Protein 7UIA (pdb70)

Secondary structure (DSSP, 8-state):
--TTEEEEEEEETTEEEE-SSS--EEEEEE--EE-TT-TT-EEEESSSSEEEEEE--TTTS-EESS--EEEEEEEE---BTSSTT-S---EEEEEEE-TT--EEEEEEETTEEEEEEE-SSS-EEEEEEE--S-SBS-SSTTSEEEEEEEE-TTSEEEEEETTEEEEEEE-TT---EE--SEEEEEEES-SS--EEEEEEEEEESS---HHHHHHHHHHSS-TTB-B-TTSSBPBSS--EEEEESS-TTEEEEE-TTSBEEEEEEPPEETTEEPSS-S-EEEEEESS-SS----B-BTT-EEEEEEEEETTEEEEEEE---SSSSSEEEEE-TT---TTEEEEEEEETTEEEEEEEETTS-EEEEEEEETTEEEEESGGGG-SSSSTTGGGG-EEEE---TTB---/-EEEEE---EE-TT--EEEEEEEES--TTSEEEEEEEE-TTSPPEEEEEE-SSSS-EEE-TTTBTTEEEEE-SSS-EEEEEE-S--TT--EEEEEEEEETTS-----SS--GGGSSEE---EEEEE--/-PEEEES-EE-S-EEEEEEESEEEES-EEESPEEEEEEEES-EEES-EEEEEEEES-EEES-EEES-EEEEE---GGGEES-EEES-EEES-TT-/--SSEEEEEEEETTEEEE-SSS--EEEEEE--EE-TT-TT-EEEESSS-EEEEEE--TTT--EESS--EEEEEEEE---BTSSTT-----EEEEEEE-TTS-EEEEEEETTEEEEEEE-TTS-EEEEEEE--S-SBS-SSTTSEEEEEEEE-TTSEEEEEETTEEEEEEE-TT---EE--SEEEEEEES-SS--EEEEEEEEEESS---HHHHHHHHHHSS-TTB-B-TTSSB-BTT--EEEEETTBTTB--EE-TTSBEE---BPPEETTEEPSS-S-EEEEEESS--TTS-SB-BTT-EEEEEEEEETTEEEEEEE---SSSSSEEEEE-TT---TTEEEEEEEETTEEEEEEEETTS-EEEEEEEETTEEEEESGGGG-SSSSTTGGGG-EEEE---TTB---/--EEEEE---B--TT---EEEEEEESS-TTSEEEEEEEE-SSSPPEEEEEEETTTTEEEE-TTTTTT-EEEEETTTTEEEEE--S--GGG-EEEEEEEEETTS-----SS--GGG-SEE---EEEB---/-B--BS-EE-S-EEEEEEESBEEES-EEES-EEEEEEEES-EEES-EEEEEEEES-EEES-EEES-EEEEE---GGGEES-EEES-EEES-S--

Solvent-accessible surface area: 52947 Å² total; per-residue (Å²): 75,100,8,26,6,19,34,29,30,132,25,144,65,54,23,65,31,56,0,15,0,59,12,43,75,27,57,0,79,82,34,18,0,0,0,0,30,57,5,110,94,109,136,38,61,26,3,0,1,17,12,36,85,52,99,73,60,63,69,28,115,88,4,52,82,39,2,70,6,35,28,8,127,40,19,51,15,0,52,0,97,2,40,58,5,107,66,126,4,30,1,40,0,44,0,0,0,5,7,63,45,1,0,38,36,59,23,62,107,9,50,129,36,4,8,26,58,66,16,89,20,17,91,1,39,8,52,135,203,85,88,136,127,59,131,43,69,30,109,119,69,10,82,115,64,132,39,76,20,25,36,18,46,23,0,48,2,18,42,1,101,0,72,42,0,30,1,87,53,1,20,0,85,50,0,2,0,10,66,0,56,15,66,97,1,45,0,87,82,2,40,0,40,72,0,19,0,9,9,1,23,2,20,26,35,6,20,44,128,28,48,50,82,120,3,51,6,78,99,13,42,111,67,119,112,106,8,62,17,78,41,23,30,118,42,68,66,50,18,68,25,52,1,23,0,61,4,45,59,23,63,1,63,78,34,16,1,0,0,0,22,57,34,129,80,56,139,33,48,20,0,0,0,5,12,21,80,61,138,64,62,81,55,36,124,72,2,57,83,70,2,73,5,46,36,57,79,76,80,48,6,0,66,0,87,0,45,44,2,81,77,142,9,32,2,40,0,46,0,0,0,6,8,69,42,0,0,35,24,56,16,55,99,6,54,130,36,5,11,21,46,64,18,88,22,25,95,1,53,7,61,148,102,80,151,116,54,135,42,55,25,113,118,70,12,92,109,55,128,42,77,22,28,37,17,42,25,0,43,2,15,39,1,91,1,72,41,0,26,1,88,82,2,44,0,69,55,1,3,1,6,64,0,48,16,63,94,0,42,0,93,75,2,34,0,53,69,0,16,0,14,5,0,22,2,78,146,137,7,22,54,132,29,161,68,63,121,23,71,69,80,110,54,69,139,113,41,118,17,33,21,13,0,16,4,50,52,43,145,73,46,5,62,19,80,6,52,38,104,7,88,18,82,58,58,48,74,15,91,67,30,101,39,14,92,35,2,2,5,0,45,43,88,100,106,2,24,0,36,0,45,14,51,126,180,21,28,24,76,53,96,143,118,44,7,0,0,0,0,11,0,17,7,2,4,17,58,40,159,84,2,102,53,139,57,66,6,22,0,0,46,0,27,79,157,81,80,0,0,4,36,1,0,1,22,40,6,39,2,8,3,6,0,25,4,69,88,35,76,68,50,86,0,37,30,92,29,22,93,6,117,12,38,14,86,54,1,2,28,14,0,0,1,0,0,0,0,33,7,128,15,45,1,45,0,13,4,27,1,95,71,63,27,82,89,52,0,112,125,12,31,40,0,43,2,16,63,59,0,46,0,68,8,54,118,20,82,24,87,10,58,0,3,0,4,16,1,3,13,10,67,68,56,4,53,94,59,20,0,78,25,34,71,64,40,29,10,67,68,69,9,1,12,7,11,0,12,14,22,0,26,11,97,78,60,2,18,10,6,2,43,34,34,50,76,12,35,4,45,22,45,95,66,18,1,3,7,3,74,30,128,7,67,79,69,153,117,11,8,62,2,33,22,30,11,69,0,41,0,61,32,44,119,116,47,131,113,72,65,70,17,0,71,67,106,27,81,0,44,6,4,12,15,21,24,172,60,2,56,0,6,16,24,1,29,50,92,60,116,12,89,6,5,22,0,42,4,4,34,84,34,74,64,85,103,14,6,4,21,0,45,11,86,63,75,40,0,8,2,11,2,35,40,98,33,12,6,0,4,0,13,11,0,0,2,0,12,0,2,2,0,4,16,34,0,12,96,56,51,194,159,74,87,6,5,59,0,0,11,0,14,0,0,0,108,50,118,4,15,74,32,233,112,180,106,5,12,16,0,18,4,48,48,113,128,81,94,2,49,20,70,27,68,86,109,6,86,6,66,55,56,48,77,16,92,58,30,98,40,14,88,33,3,2,6,0,43,45,83,100,109,0,28,0,27,0,43,16,50,134,172,21,24,27,81,62,95,138,94,44,8,0,0,0,0,11,0,19,4,3,3,15,58,37,129,86,2,104,56,142,55,68,4,19,0,0,51,0,21,68,155,77,74,0,0,5,37,1,0,0,20,38,5,40,2,10,3,5,0,29,3,55,94,36,76,73,42,78,2,37,28,90,31,27,90,4,114,14,41,15,91,57,0,3,23,14,0,0,0,0,0,1,0,33,6,122,14,48,1,51,1,14,4,27,6,96,64,69,39,96,87,51,0,117,96,10,30,42,0,50,2,17,80,60,0,43,0,59,9,52,120,23,75,17,91,5,60,0,5,0,6,18,1,2,15,4,54,66,55,2,77,59,102,26,0,80,69,36,68,58,92,30,12,69,72,68,6,0,17,6,7,0,9,16,24,0,32,11,106,72,40,4,17,11,5,1,42,33,31,44,74,13,33,4,37,17,44,97,62,22,0,2,7,2,74,33,127,6,65,83,54,121,111,13,6,58,2,35,24,34,10,64,0,38,0,62,36,45,130,116,102,96,63,110,32,72,22,0,70,72,94,28,90,0,40,7,2,12,14,19,19,161,54,2,54,2,6,16,22,1,27,72,91,60,132,10,71,9,33,24,0,43,6,5,38,95,35,74,62,87,102,10,14,4,12,0,42,10,86,55,82,41,0,8,2,22,2,50,47,85,123,50,94,71,17,0,10,10,0,0,4,1,10,0,3,3,0,4,65,33,0,76,112,58,52,213,135,73,86,5,4,61,0,0,10,0,19,0,0,3,99,56,114,5,14,70,21,230

Organism: Clostridium botulinum (NCBI:txid1491)

GO terms:
  GO:0008270 zinc ion binding (F, IDA)
  GO:0004222 metalloendopeptidase activity (F, EXP)
  GO:0008320 transmembrane protein transporter activity (F, EXP)
  GO:0008320 transmembrane protein transporter activity (F, TAS)

CATH classification: 2.60.40.10

Nearest PDB structures (foldseek):
  7uib-assembly1_F  TM=1.001E+00  e=9.174E-18  Homo sapiens
  5moy-assembly1_B  TM=9.994E-01  e=6.196E-14  Homo sapiens
  8jle-assembly1_A  TM=9.298E-01  e=8.736E-14  Homo sapiens
  8jli-assembly1_B  TM=9.718E-01  e=5.780E-13  Homo sapiens
  4jra-assembly1_D  TM=9.818E-01  e=6.481E-13  Homo sapiens

Radius of gyration: 38.18 Å; Cα contacts (8 Å, |Δi|>4): 3387; chains: 6; bounding box: 99×97×100 Å

B-factor: mean 57.27, std 16.65, range [29.07, 134.58]

Sequence (1258 aa):
LQLVETGGGLVKPGGSLRLSCVVSGFTFDDYRMAWVRQAPGKELEWVSSIDSWSINTYYEDSVKGRFTISTDNAKNTLYLQMSSLKPEDTAVYYCAAEDRLGVPTINAHPSKYDYNYWGQGTQVTVSSERDKYANFTINFTMENQIHTGMEYDNGRFIGVKFKSVTFKDSVFKECYFEDVTSSNTFFRNCTFINTVFYNTDLFEYKFVNSRLINSTFLHNKEGQLQLVETGGGLVKPGGSLRLSCVVSGFTFDDYRMAWVRQAPGKELEWVSSIDSWSINTYYEDSVKGRFTISTDNAKNTLYLQMSSLKPEDTAVYYCAAEDRLGVPTINAHPSKYDYNYWGQGTQVTVSSRDKYANFTINFTMENQIHTGMEYDNGRFIGVKFKSVTFKDSVFKECYFEDVTSSNTFFRNCTFINTVFYNTDLFEYKFVNSRLINSTFLHNKEGIKSSSVLNMRYKNDKYVDTSGYDSNININGDVYKYPTNKNQFGIYNDKLSEVNISQNDYIIYDNKYKNFSISFWVRIPNYDNKIVNVNNEYTIINCMRDNNSGWKVSLNHNEIIWTLQDNAGINQKLAFNYGNANGISDYINKWIFVTITNDRLGDSKLYINGNLIDQKSILNLGNIHVSDNILFKIVNCSYTRYIGIRYFNIFDKELDETEIQTLYSNEPNTNILKDFWGNYLLYDKEYYLLNVLKPNNFIDRRKDSTLSINNIRSTILLANRLYSGIKVKIQRVNNSSTNDNLVRKNDQVYINFVASKTHLFPLYADTATTNKEKTIKISSSGNRFNQVVVMNSVGNNCTMNFKNNNGNNIGLLGFKADTVVASTWYYTHMRDHTNSNGCFWNFISEEHGWQEKIKSSSVLNMRYKNDKYVDTSGYDSNININGDVYKYPTNKNQFGIYNDKLSEVNISQNDYIIYDNKYKNFSISFWVRIPNYDNKIVNVNNEYTIINCMRDNNSGWKVSLNHNEIIWTLQDNAGINQKLAFNYGNANGISDYINKWIFVTITNDRLGDSKLYINGNLIDQKSILNLGNIHVSDNILFKIVNCSYTRYIGIRYFNIFDKELDETEIQTLYSNEPNTNILKDFWGNYLLYDKEYYLLNVLKPNNFIDRRKDSTLSINNIRSTILLANRLYSGIKVKIQRVNNSSTNDNLVRKNDQVYINFVASKTHLFPLYADTATTNKEKTIKISSSGNRFNQVVVMNSVGNNCTMNFKNNNGNNIGLLGFKADTVVASTWYYTHMRDHTNSNGCFWNFISEEHGWQEK

Foldseek 3Di:
DAKAKDFADEAAQFAKTKIKIFADDDFLQFWKKWKWWAFPPDAIFTAKIARPNDRDIDGDPPQPPQWDWDDDPRRGMIMIIGGSDDQSSFTWMKMFIAGPPDDPDDDRRDDPVRGDYIHPTGTHGHDD/DAAEDEDEEDQEEDEQEEAERHEYAQYHDENYEYYLYEYYNYEYHLYEYYNYHYDNAAYAQYEYANYEHEAEQCDPVRYHNYYYHNYDYYPYPPD/DFAWAKDFADEDAQQAKTKIKIQTPDDALQFWKKFKWWAFPVDFIFTAKIARDVDTDIDGDPVQPPAWDWDADSPSRMTMIIGGNHHQRVFGWIKMFIAGPPDDPDDDRRDDPVRGPDIHPTDTHHYDD/DAEDEPEEDQEEDEQEEAEDYEYAQYEAANYEAYLYEYYCYEAHLYEYYNYHYDNAAYAQYEYANYEHEAEQCDPVRYHNYYYHNYDYYPYVPD/DPALFQFWFADDDPFTWTPSPLGWDKDWWDDWAADPQGRLKIKAWAVTITKMKTQHRPVPFAWFLAFKKKKKKKKFAFCQAVPLQPDFDKWFFKAFADPQRFAKTWIAHSQKIKIWHAANVGDIDMDMDRQDDAQLHGLHHRAIWMWMWIDGSCFWIFIDILLHTDDIDGNVVHGTGGTHSMIMRHTGPRPGIGMMMMGTITMGRHGDDSVRSNCCSQPVPPQFFAAFSRGGGDFAFAKFFKAQPLQSQWGWAADPQQFIWGPHGFDDDVSYGDRPDHWIKGKAQPPDDPVDHGTDGAFGKTWIWTPPDPPDTFTWAFQPPDPDLKTTIGTHPPNDRVQWIWTWHDDRNWIWTFIAHVVGHTSAIFFDDDTTITGHPVLVVPCDDDSCNSRSTMHTHHDDSSYDDD/DLVFFQFWWADDDPGTWTPNPLGWDKDWWDDWAADPQGRLKIKAWAVDTTKMKTQHRPVPFAWFLQWKKKKKKKKFAFCQAVVLQPDADWWWFKAFADPLRFAKTWTDHSQKIKIKHAAPVGDIDMDMDRQDDAQLHGLHHRAIWIWMWIDRSCFWIFIDILLHTDDIDTNVVHGTTRTHSMIMRHTGPRPDIDMMMMGGITMGRHGDDSVRSNCCSCPVPPQFFAAFSRRHFDFAPAKWFKAQPLCSQWGWAADPQQFIFGPHGFDDDVSYGDRPDHWIKGKAQPDDDPPVGRTHGAFGWTWIWTPPDSPDTFTWAFQPVDPDLKTTTGTHNPNDRPQWIWTWHDDRNWIWTWIAHVVGHTSAIFFDDDTTTTGHPVLVVQCDDDSRNSRSTMHTHHDDSSYHDD

Structure (mmCIF, N/CA/C/O backbone):
data_7UIA
#
_entry.id   7UIA
#
_cell.length_a   140.742
_cell.length_b   172.335
_cell.length_c   137.162
_cell.angle_alpha   90.00
_cell.angle_beta   90.00
_cell.angle_gamma   90.00
#
_symmetry.space_group_name_H-M   'C 2 2 21'
#
loop_
_entity.id
_entity.type
_entity.pdbx_description
1 polymer VHH-G6
2 polymer SV2Ac
3 polymer 'Neurotoxin type E'
4 branched 2-acetamido-2-deoxy-beta-D-glucopyranose-(1-4)-2-acetamido-2-deoxy-beta-D-glucopyranose
5 non-polymer 2-acetamido-2-deoxy-beta-D-glucopyranose
6 non-polymer 'SULFATE ION'
7 non-polymer DI(HYDROXYETHYL)ETHER
8 water water
#
loop_
_atom_site.group_PDB
_atom_site.id
_atom_site.type_symbol
_atom_site.label_atom_id
_atom_site.label_alt_id
_atom_site.label_comp_id
_atom_site.label_asym_id
_atom_site.label_entity_id
_atom_site.label_seq_id
_atom_site.pdbx_PDB_ins_code
_atom_site.Cartn_x
_atom_site.Cartn_y
_atom_site.Cartn_z
_atom_site.occupancy
_atom_site.B_iso_or_equiv
_atom_site.auth_seq_id
_atom_site.auth_comp_id
_atom_site.auth_asym_id
_atom_site.auth_atom_id
_atom_site.pdbx_PDB_model_num
ATOM 1 N N . LEU A 1 2 ? -51.116 32.715 22.245 1.00 99.65 2 LEU B N 1
ATOM 2 C CA . LEU A 1 2 ? -50.427 33.974 21.826 1.00 97.51 2 LEU B CA 1
ATOM 3 C C . LEU A 1 2 ? -49.782 33.770 20.449 1.00 93.03 2 LEU B C 1
ATOM 4 O O . LEU A 1 2 ? -48.531 33.796 20.369 1.00 89.18 2 LEU B O 1
ATOM 6 N N . GLN A 1 3 ? -50.606 33.561 19.417 1.00 88.05 3 GLN B N 1
ATOM 7 C CA . GLN A 1 3 ? -50.141 33.356 18.022 1.00 83.00 3 GLN B CA 1
ATOM 8 C C . GLN A 1 3 ? -51.086 34.058 17.049 1.00 76.17 3 GLN B C 1
ATOM 9 O O . GLN A 1 3 ? -52.290 34.180 17.347 1.00 64.69 3 GLN B O 1
ATOM 15 N N . LEU A 1 4 ? -50.516 34.521 15.939 1.00 75.45 4 LEU B N 1
ATOM 16 C CA . LEU A 1 4 ? -51.244 35.103 14.790 1.00 74.62 4 LEU B CA 1
ATOM 17 C C . LEU A 1 4 ? -50.769 34.389 13.530 1.00 73.30 4 LEU B C 1
ATOM 18 O O . LEU A 1 4 ? -49.544 34.203 13.384 1.00 71.49 4 LEU B O 1
ATOM 23 N N . VAL A 1 5 ? -51.703 34.032 12.653 1.00 74.25 5 VAL B N 1
ATOM 24 C CA . VAL A 1 5 ? -51.396 33.385 11.347 1.00 71.39 5 VAL B CA 1
ATOM 25 C C . VAL A 1 5 ? -52.139 34.148 10.252 1.00 70.38 5 VAL B C 1
ATOM 26 O O . VAL A 1 5 ? -53.378 34.252 10.336 1.00 68.29 5 VAL B O 1
ATOM 30 N N . GLU A 1 6 ? -51.396 34.643 9.262 1.00 72.12 6 GLU B N 1
ATOM 31 C CA . GLU A 1 6 ? -51.958 35.392 8.115 1.00 75.38 6 GLU B CA 1
ATOM 32 C C . GLU A 1 6 ? -52.123 34.445 6.930 1.00 74.01 6 GLU B C 1
ATOM 33 O O . GLU A 1 6 ? -51.336 33.485 6.806 1.00 75.84 6 GLU B O 1
ATOM 39 N N . THR A 1 7 ? -53.107 34.748 6.089 1.00 74.37 7 THR B N 1
ATOM 40 C CA . THR A 1 7 ? -53.322 34.108 4.771 1.00 75.54 7 THR B CA 1
ATOM 41 C C . THR A 1 7 ? -54.064 35.102 3.869 1.00 77.58 7 THR B C 1
ATOM 42 O O . THR A 1 7 ? -54.484 36.176 4.369 1.00 73.96 7 THR B O 1
ATOM 46 N N . GLY A 1 8 ? -54.202 34.757 2.589 1.00 77.15 8 GLY B N 1
ATOM 47 C CA . GLY A 1 8 ? -54.969 35.541 1.606 1.00 79.02 8 GLY B CA 1
ATOM 48 C C . GLY A 1 8 ? -54.079 36.252 0.604 1.00 78.04 8 GLY B C 1
ATOM 49 O O . GLY A 1 8 ? -54.633 36.794 -0.373 1.00 74.54 8 GLY B O 1
ATOM 50 N N . GLY A 1 9 ? -52.759 36.258 0.824 1.00 79.48 9 GLY B N 1
ATOM 51 C CA . GLY A 1 9 ? -51.787 36.904 -0.078 1.00 79.78 9 GLY B CA 1
ATOM 52 C C . GLY A 1 9 ? -51.615 36.107 -1.355 1.00 79.62 9 GLY B C 1
ATOM 53 O O . GLY A 1 9 ? -51.652 34.863 -1.292 1.00 75.94 9 GLY B O 1
ATOM 54 N N . GLY A 1 10 ? -51.439 36.800 -2.478 1.00 85.05 10 GLY B N 1
ATOM 55 C CA . GLY A 1 10 ? -51.277 36.166 -3.795 1.00 87.77 10 GLY B CA 1
ATOM 56 C C . GLY A 1 10 ? -50.654 37.115 -4.795 1.00 92.40 10 GLY B C 1
ATOM 57 O O . GLY A 1 10 ? -50.170 38.195 -4.385 1.00 93.18 10 GLY B O 1
ATOM 58 N N . LEU A 1 11 ? -50.667 36.709 -6.063 1.00 92.52 11 LEU B N 1
ATOM 59 C CA . LEU A 1 11 ? -50.120 37.490 -7.195 1.00 93.08 11 LEU B CA 1
ATOM 60 C C . LEU A 1 11 ? -51.292 38.091 -7.967 1.00 90.74 11 LEU B C 1
ATOM 61 O O . LEU A 1 11 ? -52.168 37.325 -8.396 1.00 88.48 11 LEU B O 1
ATOM 66 N N . VAL A 1 12 ? -51.295 39.415 -8.116 1.00 96.34 12 VAL B N 1
ATOM 67 C CA . VAL A 1 12 ? -52.414 40.183 -8.731 1.00 97.42 12 VAL B CA 1
ATOM 68 C C . VAL A 1 12 ? -51.832 41.128 -9.782 1.00 98.44 12 VAL B C 1
ATOM 69 O O . VAL A 1 12 ? -50.595 41.313 -9.817 1.00 92.77 12 VAL B O 1
ATOM 73 N N . LYS A 1 13 ? -52.712 41.670 -10.620 1.00 101.19 13 LYS B N 1
ATOM 74 C CA . LYS A 1 13 ? -52.390 42.724 -11.609 1.00 100.05 13 LYS B CA 1
ATOM 75 C C . LYS A 1 13 ? -52.744 44.081 -11.016 1.00 98.03 13 LYS B C 1
ATOM 76 O O . LYS A 1 13 ? -53.529 44.161 -10.073 1.00 98.83 13 LYS B O 1
ATOM 82 N N . PRO A 1 14 ? -52.153 45.182 -11.532 1.00 95.14 14 PRO B N 1
ATOM 83 C CA . PRO A 1 14 ? -52.535 46.526 -11.105 1.00 93.29 14 PRO B CA 1
ATOM 84 C C . PRO A 1 14 ? -54.045 46.749 -11.256 1.00 93.71 14 PRO B C 1
ATOM 85 O O . PRO A 1 14 ? -54.551 46.595 -12.355 1.00 92.53 14 PRO B O 1
ATOM 89 N N . GLY A 1 15 ? -54.717 47.069 -10.146 1.00 93.37 15 GLY B N 1
ATOM 90 C CA . GLY A 1 15 ? -56.163 47.352 -10.098 1.00 91.99 15 GLY B CA 1
ATOM 91 C C . GLY A 1 15 ? -56.964 46.196 -9.526 1.00 92.85 15 GLY B C 1
ATOM 92 O O . GLY A 1 15 ? -58.173 46.390 -9.309 1.00 91.83 15 GLY B O 1
ATOM 93 N N . GLY A 1 16 ? -56.331 45.043 -9.279 1.00 93.70 16 GLY B N 1
ATOM 94 C CA . GLY A 1 16 ? -56.993 43.853 -8.709 1.00 92.53 16 GLY B CA 1
ATOM 95 C C . GLY A 1 16 ? -57.337 44.046 -7.243 1.00 89.60 16 GLY B C 1
ATOM 96 O O . GLY A 1 16 ? -57.183 45.178 -6.732 1.00 87.79 16 GLY B O 1
ATOM 97 N N . SER A 1 17 ? -57.790 42.976 -6.587 1.00 87.26 17 SER B N 1
ATOM 98 C CA . SER A 1 17 ? -58.292 42.999 -5.191 1.00 88.31 17 SER B CA 1
ATOM 99 C C . SER A 1 17 ? -57.731 41.800 -4.419 1.00 85.51 17 SER B C 1
ATOM 100 O O . SER A 1 17 ? -57.415 40.774 -5.056 1.00 81.51 17 SER B O 1
ATOM 103 N N . LEU A 1 18 ? -57.606 41.945 -3.098 1.00 83.44 18 LEU B N 1
ATOM 104 C CA . LEU A 1 18 ? -57.057 40.907 -2.187 1.00 82.85 18 LEU B CA 1
ATOM 105 C C . LEU A 1 18 ? -57.712 41.061 -0.809 1.00 79.99 18 LEU B C 1
ATOM 106 O O . LEU A 1 18 ? -57.959 42.212 -0.399 1.00 77.01 18 LEU B O 1
ATOM 111 N N . ARG A 1 19 ? -58.004 39.943 -0.136 1.00 78.21 19 ARG B N 1
ATOM 112 C CA . ARG A 1 19 ? -58.599 39.917 1.228 1.00 77.80 19 ARG B CA 1
ATOM 113 C C . ARG A 1 19 ? -57.688 39.108 2.157 1.00 75.81 19 ARG B C 1
ATOM 114 O O . ARG A 1 19 ? -57.753 37.860 2.120 1.00 69.47 19 ARG B O 1
ATOM 116 N N . LEU A 1 20 ? -56.864 39.801 2.946 1.00 74.10 20 LEU B N 1
ATOM 117 C CA . LEU A 1 20 ? -55.943 39.168 3.922 1.00 73.86 20 LEU B CA 1
ATOM 118 C C . LEU A 1 20 ? -56.714 38.928 5.212 1.00 70.97 20 LEU B C 1
ATOM 119 O O . LEU A 1 20 ? -57.502 39.815 5.600 1.00 66.74 20 LEU B O 1
ATOM 124 N N . SER A 1 21 ? -56.473 37.782 5.844 1.00 69.07 21 SER B N 1
ATOM 125 C CA . SER A 1 21 ? -57.099 37.397 7.129 1.00 71.82 21 SER B CA 1
ATOM 126 C C . SER A 1 21 ? -55.991 37.036 8.120 1.00 71.48 21 SER B C 1
ATOM 127 O O . SER A 1 21 ? -54.998 36.432 7.687 1.00 72.19 21 SER B O 1
ATOM 130 N N . CYS A 1 22 ? -56.135 37.438 9.382 1.00 72.37 22 CYS B N 1
ATOM 131 C CA . CYS A 1 22 ? -55.221 37.045 10.484 1.00 71.91 22 CYS B CA 1
ATOM 132 C C . CYS A 1 22 ? -56.052 36.415 11.598 1.00 68.54 22 CYS B C 1
ATOM 133 O O . CYS A 1 22 ? -56.832 37.146 12.238 1.00 60.77 22 CYS B O 1
ATOM 136 N N . VAL A 1 23 ? -55.894 35.101 11.787 1.00 70.78 23 VAL B N 1
ATOM 137 C CA . VAL A 1 23 ? -56.558 34.318 12.868 1.00 70.38 23 VAL B CA 1
ATOM 138 C C . VAL A 1 23 ? -55.650 34.361 14.094 1.00 68.85 23 VAL B C 1
ATOM 139 O O . VAL A 1 23 ? -54.432 34.152 13.940 1.00 64.96 23 VAL B O 1
ATOM 143 N N . VAL A 1 24 ? -56.229 34.613 15.265 1.00 71.27 24 VAL B N 1
ATOM 144 C CA . VAL A 1 24 ? -55.462 34.725 16.536 1.00 74.13 24 VAL B CA 1
ATOM 145 C C . VAL A 1 24 ? -55.854 33.561 17.444 1.00 77.50 24 VAL B C 1
ATOM 146 O O . VAL A 1 24 ? -56.979 33.038 17.309 1.00 76.02 24 VAL B O 1
ATOM 150 N N . SER A 1 25 ? -54.936 33.184 18.331 1.00 84.48 25 SER B N 1
ATOM 151 C CA . SER A 1 25 ? -55.135 32.181 19.406 1.00 87.32 25 SER B CA 1
ATOM 152 C C . SER A 1 25 ? -54.459 32.705 20.679 1.00 89.10 25 SER B C 1
ATOM 153 O O . SER A 1 25 ? -53.310 33.193 20.577 1.00 91.59 25 SER B O 1
ATOM 156 N N . GLY A 1 26 ? -55.165 32.667 21.814 1.00 85.79 26 GLY B N 1
ATOM 157 C CA . GLY A 1 26 ? -54.620 33.046 23.132 1.00 84.30 26 GLY B CA 1
ATOM 158 C C . GLY A 1 26 ? -55.192 34.343 23.682 1.00 83.43 26 GLY B C 1
ATOM 159 O O . GLY A 1 26 ? -55.019 34.568 24.894 1.00 82.79 26 GLY B O 1
ATOM 160 N N . PHE A 1 27 ? -55.841 35.169 22.852 1.00 81.15 27 PHE B N 1
ATOM 161 C CA . PHE A 1 27 ? -56.414 36.481 23.261 1.00 79.12 27 PHE B CA 1
ATOM 162 C C . PHE A 1 27 ? -57.455 36.946 22.239 1.00 78.05 27 PHE B C 1
ATOM 163 O O . PHE A 1 27 ? -57.357 36.549 21.058 1.00 71.41 27 PHE B O 1
ATOM 171 N N . THR A 1 28 ? -58.404 37.781 22.679 1.00 81.73 28 THR B N 1
ATOM 172 C CA . THR A 1 28 ? -59.394 38.465 21.800 1.00 81.86 28 THR B CA 1
ATOM 173 C C . THR A 1 28 ? -58.955 39.917 21.578 1.00 78.07 28 THR B C 1
ATOM 174 O O . THR A 1 28 ? -57.971 40.353 22.208 1.00 78.32 28 THR B O 1
ATOM 178 N N . PHE A 1 29 ? -59.683 40.641 20.729 1.00 74.99 29 PHE B N 1
ATOM 179 C CA . PHE A 1 29 ? -59.327 42.005 20.261 1.00 76.72 29 PHE B CA 1
ATOM 180 C C . PHE A 1 29 ? -59.811 43.081 21.236 1.00 79.27 29 PHE B C 1
ATOM 181 O O . PHE A 1 29 ? -59.741 44.276 20.870 1.00 79.55 29 PHE B O 1
ATOM 189 N N . ASP A 1 30 ? -60.270 42.689 22.428 1.00 79.79 30 ASP B N 1
ATOM 190 C CA . ASP A 1 30 ? -60.750 43.634 23.470 1.00 78.93 30 ASP B CA 1
ATOM 191 C C . ASP A 1 30 ? -59.549 44.256 24.191 1.00 76.73 30 ASP B C 1
ATOM 192 O O . ASP A 1 30 ? -59.647 45.435 24.577 1.00 73.67 30 ASP B O 1
ATOM 197 N N . ASP A 1 31 ? -58.462 43.499 24.366 1.00 76.11 31 ASP B N 1
ATOM 198 C CA . ASP A 1 31 ? -57.291 43.933 25.175 1.00 74.33 31 ASP B CA 1
ATOM 199 C C . ASP A 1 31 ? -56.077 44.215 24.278 1.00 69.53 31 ASP B C 1
ATOM 200 O O . ASP A 1 31 ? -54.987 44.458 24.839 1.00 66.12 31 ASP B O 1
ATOM 205 N N . TYR A 1 32 ? -56.236 44.180 22.953 1.00 64.80 32 TYR B N 1
ATOM 206 C CA . TYR A 1 32 ? -55.128 44.408 21.991 1.00 63.85 32 TYR B CA 1
ATOM 207 C C . TYR A 1 32 ? -55.642 45.183 20.782 1.00 63.79 32 TYR B C 1
ATOM 208 O O . TYR A 1 32 ? -56.760 44.900 20.317 1.00 71.81 32 TYR B O 1
ATOM 217 N N . ARG A 1 33 ? -54.839 46.121 20.288 1.00 64.28 33 ARG B N 1
ATOM 218 C CA . ARG A 1 33 ? -55.113 46.840 19.019 1.00 65.64 33 ARG B CA 1
ATOM 219 C C . ARG A 1 33 ? -54.422 46.069 17.890 1.00 65.89 33 ARG B C 1
ATOM 220 O O . ARG A 1 33 ? -53.196 45.850 17.992 1.00 69.69 33 ARG B O 1
ATOM 228 N N . MET A 1 34 ? -55.167 45.669 16.860 1.00 62.91 34 MET B N 1
ATOM 229 C CA . MET A 1 34 ? -54.613 44.855 15.750 1.00 62.18 34 MET B CA 1
ATOM 230 C C . MET A 1 34 ? -54.129 45.786 14.641 1.00 62.92 34 MET B C 1
ATOM 231 O O . MET A 1 34 ? -54.763 46.840 14.437 1.00 61.34 34 MET B O 1
ATOM 236 N N . ALA A 1 35 ? -53.030 45.410 13.980 1.00 66.09 35 ALA B N 1
ATOM 237 C CA . ALA A 1 35 ? -52.328 46.240 12.976 1.00 67.04 35 ALA B CA 1
ATOM 238 C C . ALA A 1 35 ? -51.848 45.401 11.788 1.00 67.26 35 ALA B C 1
ATOM 239 O O . ALA A 1 35 ? -51.584 44.196 11.953 1.00 63.01 35 ALA B O 1
ATOM 241 N N . TRP A 1 36 ? -51.731 46.051 10.630 1.00 68.75 36 TRP B N 1
ATOM 242 C CA . TRP A 1 36 ? -51.101 45.501 9.403 1.00 72.55 36 TRP B CA 1
ATOM 243 C C . TRP A 1 36 ? -49.828 46.299 9.138 1.00 70.86 36 TRP B C 1
ATOM 244 O O . TRP A 1 36 ? -49.905 47.544 9.130 1.00 72.25 36 TRP B O 1
ATOM 255 N N . VAL A 1 37 ? -48.703 45.608 8.977 1.00 70.58 37 VAL B N 1
ATOM 256 C CA . VAL A 1 37 ? -47.391 46.243 8.673 1.00 71.42 37 VAL B CA 1
ATOM 257 C C . VAL A 1 37 ? -46.817 45.529 7.453 1.00 72.67 37 VAL B C 1
ATOM 258 O O . VAL A 1 37 ? -46.870 44.282 7.421 1.00 67.47 37 VAL B O 1
ATOM 262 N N . ARG A 1 38 ? -46.320 46.302 6.489 1.00 75.02 38 ARG B N 1
ATOM 263 C CA . ARG A 1 38 ? -45.802 45.777 5.202 1.00 79.58 38 ARG B CA 1
ATOM 264 C C . ARG A 1 38 ? -44.283 45.946 5.187 1.00 79.24 38 ARG B C 1
ATOM 265 O O . ARG A 1 38 ? -43.793 46.980 5.691 1.00 77.77 38 ARG B O 1
ATOM 273 N N . GLN A 1 39 ? -43.584 44.961 4.623 1.00 78.33 39 GLN B N 1
ATOM 274 C CA . GLN A 1 39 ? -42.127 45.013 4.341 1.00 78.54 39 GLN B CA 1
ATOM 275 C C . GLN A 1 39 ? -41.932 44.891 2.829 1.00 78.99 39 GLN B C 1
ATOM 276 O O . GLN A 1 39 ? -42.076 43.767 2.309 1.00 77.80 39 GLN B O 1
ATOM 282 N N . ALA A 1 40 ? -41.628 45.999 2.151 1.00 79.11 40 ALA B N 1
ATOM 283 C CA . ALA A 1 40 ? -41.298 46.006 0.709 1.00 80.54 40 ALA B CA 1
ATOM 284 C C . ALA A 1 40 ? -39.826 45.640 0.544 1.00 80.86 40 ALA B C 1
ATOM 285 O O . ALA A 1 40 ? -39.004 46.003 1.380 1.00 80.92 40 ALA B O 1
ATOM 287 N N . PRO A 1 41 ? -39.447 44.899 -0.522 1.00 85.78 41 PRO B N 1
ATOM 288 C CA . PRO A 1 41 ? -38.054 44.495 -0.721 1.00 86.13 41 PRO B CA 1
ATOM 289 C C . PRO A 1 41 ? -37.101 45.700 -0.748 1.00 85.18 41 PRO B C 1
ATOM 290 O O . PRO A 1 41 ? -37.342 46.625 -1.509 1.00 80.25 41 PRO B O 1
ATOM 294 N N . GLY A 1 42 ? -36.073 45.667 0.108 1.00 85.45 42 GLY B N 1
ATOM 295 C CA . GLY A 1 42 ? -35.050 46.722 0.233 1.00 85.32 42 GLY B CA 1
ATOM 296 C C . GLY A 1 42 ? -35.441 47.818 1.213 1.00 86.14 42 GLY B C 1
ATOM 297 O O . GLY A 1 42 ? -34.555 48.621 1.555 1.00 85.79 42 GLY B O 1
ATOM 298 N N . LYS A 1 43 ? -36.700 47.847 1.671 1.00 88.81 43 LYS B N 1
ATOM 299 C CA . LYS A 1 43 ? -37.241 48.917 2.558 1.00 89.96 43 LYS B CA 1
ATOM 300 C C . LYS A 1 43 ? -37.289 48.406 4.003 1.00 85.99 43 LYS B C 1
ATOM 301 O O . LYS A 1 43 ? -37.193 47.175 4.202 1.00 80.00 43 LYS B O 1
ATOM 307 N N . GLU A 1 44 ? -37.433 49.322 4.967 1.00 85.31 44 GLU B N 1
ATOM 308 C CA . GLU A 1 44 ? -37.683 48.991 6.396 1.00 83.79 44 GLU B CA 1
ATOM 309 C C . GLU A 1 44 ? -39.185 48.766 6.596 1.00 81.08 44 GLU B C 1
ATOM 310 O O . GLU A 1 44 ? -39.961 49.126 5.688 1.00 84.43 44 GLU B O 1
ATOM 316 N N . LEU A 1 45 ? -39.574 48.169 7.725 1.00 76.35 45 LEU B N 1
ATOM 317 C CA . LEU A 1 45 ? -40.994 47.867 8.041 1.00 72.13 45 LEU B CA 1
ATOM 318 C C . LEU A 1 45 ? -41.809 49.162 7.959 1.00 71.23 45 LEU B C 1
ATOM 319 O O . LEU A 1 45 ? -41.328 50.193 8.473 1.00 69.64 45 LEU B O 1
ATOM 324 N N . GLU A 1 46 ? -42.976 49.104 7.310 1.00 74.96 46 GLU B N 1
ATOM 325 C CA . GLU A 1 46 ? -43.905 50.251 7.133 1.00 79.85 46 GLU B CA 1
ATOM 326 C C . GLU A 1 46 ? -45.296 49.853 7.631 1.00 79.70 46 GLU B C 1
ATOM 327 O O . GLU A 1 46 ? -45.861 48.868 7.106 1.00 75.35 46 GLU B O 1
ATOM 333 N N . TRP A 1 47 ? -45.804 50.601 8.612 1.00 81.14 47 TRP B N 1
ATOM 334 C CA . TRP A 1 47 ? -47.141 50.421 9.235 1.00 82.51 47 TRP B CA 1
ATOM 335 C C . TRP A 1 47 ? -48.231 50.692 8.191 1.00 80.12 47 TRP B C 1
ATOM 336 O O . TRP A 1 47 ? -48.160 51.761 7.544 1.00 77.77 47 TRP B O 1
ATOM 347 N N . VAL A 1 48 ? -49.205 49.785 8.042 1.00 77.30 48 VAL B N 1
ATOM 348 C CA . VAL A 1 48 ? -50.271 49.904 7.000 1.00 79.49 48 VAL B CA 1
ATOM 349 C C . VAL A 1 48 ? -51.564 50.422 7.632 1.00 78.39 48 VAL B C 1
ATOM 350 O O . VAL A 1 48 ? -52.064 51.459 7.153 1.00 75.52 48 VAL B O 1
ATOM 354 N N . SER A 1 49 ? -52.113 49.715 8.622 1.00 78.89 49 SER B N 1
ATOM 355 C CA . SER A 1 49 ? -53.407 50.082 9.252 1.00 78.30 49 SER B CA 1
ATOM 356 C C . SER A 1 49 ? -53.497 49.528 10.675 1.00 74.78 49 SER B C 1
ATOM 357 O O . SER A 1 49 ? -52.640 48.698 11.055 1.00 70.72 49 SER B O 1
ATOM 360 N N . SER A 1 50 ? -54.499 50.004 11.419 1.00 72.58 50 SER B N 1
ATOM 361 C CA . SER A 1 50 ? -54.799 49.619 12.820 1.00 70.23 50 SER B CA 1
ATOM 362 C C . SER A 1 50 ? -56.290 49.820 13.107 1.00 72.92 50 SER B C 1
ATOM 363 O O . SER A 1 50 ? -56.923 50.688 12.469 1.00 67.34 50 SER B O 1
ATOM 366 N N . ILE A 1 51 ? -56.826 49.037 14.041 1.00 76.43 51 ILE B N 1
ATOM 367 C CA . ILE A 1 51 ? -58.270 49.068 14.406 1.00 78.97 51 ILE B CA 1
ATOM 368 C C . ILE A 1 51 ? -58.378 48.960 15.929 1.00 79.72 51 ILE B C 1
ATOM 369 O O . ILE A 1 51 ? -57.666 48.126 16.533 1.00 76.23 51 ILE B O 1
ATOM 374 N N . ASP A 1 52 ? -59.205 49.817 16.523 1.00 81.56 52 ASP B N 1
ATOM 375 C CA . ASP A 1 52 ? -59.598 49.724 17.949 1.00 83.68 52 ASP B CA 1
ATOM 376 C C . ASP A 1 52 ? -60.949 49.008 17.995 1.00 84.10 52 ASP B C 1
ATOM 377 O O . ASP A 1 52 ? -61.950 49.621 17.570 1.00 79.86 52 ASP B O 1
ATOM 382 N N . SER A 1 53 ? -60.962 47.753 18.459 1.00 85.73 53 SER B N 1
ATOM 383 C CA . SER A 1 53 ? -62.151 46.860 18.432 1.00 87.70 53 SER B CA 1
ATOM 384 C C . SER A 1 53 ? -63.179 47.300 19.484 1.00 85.59 53 SER B C 1
ATOM 385 O O . SER A 1 53 ? -64.384 47.173 19.201 1.00 79.25 53 SER B O 1
ATOM 388 N N . TRP A 1 54 ? -62.722 47.792 20.642 1.00 87.45 54 TRP B N 1
ATOM 389 C CA . TRP A 1 54 ? -63.580 48.375 21.716 1.00 84.97 54 TRP B CA 1
ATOM 390 C C . TRP A 1 54 ? -64.310 49.606 21.174 1.00 86.31 54 TRP B C 1
ATOM 391 O O . TRP A 1 54 ? -65.506 49.764 21.497 1.00 86.60 54 TRP B O 1
ATOM 402 N N . SER A 1 55 ? -63.601 50.451 20.415 1.00 84.26 55 SER B N 1
ATOM 403 C CA . SER A 1 55 ? -64.127 51.700 19.807 1.00 85.24 55 SER B CA 1
ATOM 404 C C . SER A 1 55 ? -64.523 51.440 18.350 1.00 87.65 55 SER B C 1
ATOM 405 O O . SER A 1 55 ? -64.598 50.260 17.957 1.00 90.99 55 SER B O 1
ATOM 408 N N . ILE A 1 56 ? -64.782 52.512 17.595 1.00 95.17 56 ILE B N 1
ATOM 409 C CA . ILE A 1 56 ? -65.046 52.487 16.124 1.00 96.61 56 ILE B CA 1
ATOM 410 C C . ILE A 1 56 ? -63.915 53.249 15.424 1.00 93.36 56 ILE B C 1
ATOM 411 O O . ILE A 1 56 ? -64.149 53.766 14.312 1.00 91.14 56 ILE B O 1
ATOM 413 N N . ASN A 1 57 ? -62.743 53.314 16.065 1.00 89.74 57 ASN B N 1
ATOM 414 C CA . ASN A 1 57 ? -61.568 54.091 15.595 1.00 89.25 57 ASN B CA 1
ATOM 415 C C . ASN A 1 57 ? -60.662 53.171 14.778 1.00 90.62 57 ASN B C 1
ATOM 416 O O . ASN A 1 57 ? -60.209 52.137 15.320 1.00 88.69 57 ASN B O 1
ATOM 421 N N . THR A 1 58 ? -60.433 53.544 13.518 1.00 90.48 58 THR B N 1
ATOM 422 C CA . THR A 1 58 ? -59.525 52.851 12.574 1.00 86.06 58 THR B CA 1
ATOM 423 C C . THR A 1 58 ? -58.533 53.887 12.052 1.00 90.25 58 THR B C 1
ATOM 424 O O . THR A 1 58 ? -58.913 55.072 11.912 1.00 86.92 58 THR B O 1
ATOM 428 N N . TYR A 1 59 ? -57.300 53.445 11.820 1.00 90.84 59 TYR B N 1
ATOM 429 C CA . TYR A 1 59 ? -56.167 54.290 11.379 1.00 88.42 59 TYR B CA 1
ATOM 430 C C . TYR A 1 59 ? -55.668 53.723 10.053 1.00 85.63 59 TYR B C 1
ATOM 431 O O . TYR A 1 59 ? -55.798 52.504 9.822 1.00 81.63 59 TYR B O 1
ATOM 440 N N . TYR A 1 60 ? -55.167 54.603 9.192 1.00 81.19 60 TYR B N 1
ATOM 441 C CA . TYR A 1 60 ? -54.613 54.259 7.861 1.00 80.97 60 TYR B CA 1
ATOM 442 C C . TYR A 1 60 ? -53.366 55.125 7.652 1.00 80.97 60 TYR B C 1
ATOM 443 O O . TYR A 1 60 ? -53.355 56.283 8.124 1.00 83.15 60 TYR B O 1
ATOM 452 N N . GLU A 1 61 ? -52.331 54.576 7.011 1.00 78.23 61 GLU B N 1
ATOM 453 C CA . GLU A 1 61 ? -51.145 55.363 6.576 1.00 77.38 61 GLU B CA 1
ATOM 454 C C . GLU A 1 61 ? -51.586 56.284 5.422 1.00 81.63 61 GLU B C 1
ATOM 455 O O . GLU A 1 61 ? -52.514 55.895 4.676 1.00 83.67 61 GLU B O 1
ATOM 457 N N . ASP A 1 62 ? -50.942 57.451 5.278 1.00 83.50 62 ASP B N 1
ATOM 458 C CA . ASP A 1 62 ? -51.335 58.559 4.355 1.00 81.36 62 ASP B CA 1
ATOM 459 C C . ASP A 1 62 ? -51.667 58.033 2.939 1.00 83.26 62 ASP B C 1
ATOM 460 O O . ASP A 1 62 ? -52.625 58.572 2.328 1.00 78.50 62 ASP B O 1
ATOM 462 N N . SER A 1 63 ? -50.933 57.027 2.433 1.00 80.39 63 SER B N 1
ATOM 463 C CA . SER A 1 63 ? -51.039 56.476 1.050 1.00 78.01 63 SER B CA 1
ATOM 464 C C . SER A 1 63 ? -52.235 55.525 0.909 1.00 81.81 63 SER B C 1
ATOM 465 O O . SER A 1 63 ? -53.176 55.851 0.148 1.00 91.22 63 SER B O 1
ATOM 467 N N . VAL A 1 64 ? -52.157 54.377 1.593 1.00 79.16 64 VAL B N 1
ATOM 468 C CA . VAL A 1 64 ? -53.066 53.192 1.491 1.00 75.44 64 VAL B CA 1
ATOM 469 C C . VAL A 1 64 ? -54.538 53.630 1.461 1.00 75.08 64 VAL B C 1
ATOM 470 O O . VAL A 1 64 ? -55.260 53.184 0.551 1.00 79.27 64 VAL B O 1
ATOM 472 N N . LYS A 1 65 ? -54.950 54.441 2.443 1.00 76.48 65 LYS B N 1
ATOM 473 C CA . LYS A 1 65 ? -56.348 54.886 2.713 1.00 77.47 65 LYS B CA 1
ATOM 474 C C . LYS A 1 65 ? -57.138 55.058 1.413 1.00 83.64 65 LYS B C 1
ATOM 475 O O . LYS A 1 65 ? -56.623 55.719 0.478 1.00 85.93 65 LYS B O 1
ATOM 477 N N . GLY A 1 66 ? -58.359 54.518 1.388 1.00 88.51 66 GLY B N 1
ATOM 478 C CA . GLY A 1 66 ? -59.276 54.588 0.238 1.00 89.41 66 GLY B CA 1
ATOM 479 C C . GLY A 1 66 ? -59.430 53.239 -0.433 1.00 93.14 66 GLY B C 1
ATOM 480 O O . GLY A 1 66 ? -60.573 52.888 -0.780 1.00 100.00 66 GLY B O 1
ATOM 481 N N . ARG A 1 67 ? -58.329 52.500 -0.596 1.00 95.71 67 ARG B N 1
ATOM 482 C CA . ARG A 1 67 ? -58.304 51.198 -1.318 1.00 94.53 67 ARG B CA 1
ATOM 483 C C . ARG A 1 67 ? -58.250 50.039 -0.317 1.00 90.95 67 ARG B C 1
ATOM 484 O O . ARG A 1 67 ? -58.799 48.964 -0.636 1.00 86.33 67 ARG B O 1
ATOM 492 N N . PHE A 1 68 ? -57.605 50.249 0.835 1.00 89.35 68 PHE B N 1
ATOM 493 C CA . PHE A 1 68 ? -57.404 49.230 1.897 1.00 89.72 68 PHE B CA 1
ATOM 494 C C . PHE A 1 68 ? -58.368 49.517 3.049 1.00 87.93 68 PHE B C 1
ATOM 495 O O . PHE A 1 68 ? -58.455 50.684 3.474 1.00 81.89 68 PHE B O 1
ATOM 503 N N . THR A 1 69 ? -59.050 48.486 3.553 1.00 94.94 69 THR B N 1
ATOM 504 C CA . THR A 1 69 ? -59.997 48.600 4.695 1.00 96.41 69 THR B CA 1
ATOM 505 C C . THR A 1 69 ? -59.718 47.501 5.724 1.00 93.93 69 THR B C 1
ATOM 506 O O . THR A 1 69 ? -59.844 46.309 5.366 1.00 89.78 69 THR B O 1
ATOM 510 N N . ILE A 1 70 ? -59.387 47.895 6.957 1.00 88.87 70 ILE B N 1
ATOM 511 C CA . ILE A 1 70 ? -59.200 46.953 8.096 1.00 85.42 70 ILE B CA 1
ATOM 512 C C . ILE A 1 70 ? -60.571 46.673 8.719 1.00 81.56 70 ILE B C 1
ATOM 513 O O . ILE A 1 70 ? -61.392 47.618 8.804 1.00 72.23 70 ILE B O 1
ATOM 518 N N . SER A 1 71 ? -60.797 45.420 9.129 1.00 82.42 71 SER B N 1
ATOM 519 C CA . SER A 1 71 ? -62.044 44.942 9.784 1.00 80.66 71 SER B CA 1
ATOM 520 C C . SER A 1 71 ? -61.722 43.832 10.790 1.00 75.51 71 SER B C 1
ATOM 521 O O . SER A 1 71 ? -60.624 43.248 10.725 1.00 69.44 71 SER B O 1
ATOM 524 N N . THR A 1 72 ? -62.656 43.578 11.705 1.00 78.86 72 THR B N 1
ATOM 525 C CA . THR A 1 72 ? -62.632 42.418 12.631 1.00 80.91 72 THR B CA 1
ATOM 526 C C . THR A 1 72 ? -64.050 41.837 12.702 1.00 79.54 72 THR B C 1
ATOM 527 O O . THR A 1 72 ? -65.015 42.554 12.367 1.00 72.47 72 THR B O 1
ATOM 531 N N . ASP A 1 73 ? -64.143 40.565 13.090 1.00 83.68 73 ASP B N 1
ATOM 532 C CA . ASP A 1 73 ? -65.407 39.798 13.248 1.00 86.08 73 ASP B CA 1
ATOM 533 C C . ASP A 1 73 ? -66.096 40.224 14.546 1.00 86.92 73 ASP B C 1
ATOM 534 O O . ASP A 1 73 ? -65.529 41.080 15.258 1.00 87.04 73 ASP B O 1
ATOM 539 N N . ASN A 1 74 ? -67.258 39.634 14.846 1.00 89.66 74 ASN B N 1
ATOM 540 C CA . ASN A 1 74 ? -68.033 39.904 16.089 1.00 92.81 74 ASN B CA 1
ATOM 541 C C . ASN A 1 74 ? -67.593 38.962 17.219 1.00 95.86 74 ASN B C 1
ATOM 542 O O . ASN A 1 74 ? -68.040 39.187 18.365 1.00 99.69 74 ASN B O 1
ATOM 547 N N . ALA A 1 75 ? -66.755 37.960 16.923 1.00 97.16 75 ALA B N 1
ATOM 548 C CA . ALA A 1 75 ? -66.131 37.060 17.925 1.00 96.50 75 ALA B CA 1
ATOM 549 C C . ALA A 1 75 ? -64.850 37.709 18.478 1.00 96.70 75 ALA B C 1
ATOM 550 O O . ALA A 1 75 ? -64.369 37.262 19.546 1.00 93.63 75 ALA B O 1
ATOM 552 N N . LYS A 1 76 ? -64.332 38.730 17.778 1.00 95.00 76 LYS B N 1
ATOM 553 C CA . LYS A 1 76 ? -63.152 39.556 18.163 1.00 91.99 76 LYS B CA 1
ATOM 554 C C . LYS A 1 76 ? -61.882 38.693 18.213 1.00 88.03 76 LYS B C 1
ATOM 555 O O . LYS A 1 76 ? -61.139 38.814 19.203 1.00 86.36 76 LYS B O 1
ATOM 557 N N . ASN A 1 77 ? -61.630 37.867 17.189 1.00 85.71 77 ASN B N 1
ATOM 558 C CA . ASN A 1 77 ? -60.422 36.993 17.132 1.00 84.84 77 ASN B CA 1
ATOM 559 C C . ASN A 1 77 ? -59.956 36.742 15.687 1.00 81.25 77 ASN B C 1
ATOM 560 O O . ASN A 1 77 ? -58.996 35.962 15.512 1.00 79.70 77 ASN B O 1
ATOM 565 N N . THR A 1 78 ? -60.576 37.375 14.689 1.00 79.34 78 THR B N 1
ATOM 566 C CA . THR A 1 78 ? -60.134 37.292 13.274 1.00 78.53 78 THR B CA 1
ATOM 567 C C . THR A 1 78 ? -60.043 38.710 12.704 1.00 77.75 78 THR B C 1
ATOM 568 O O . THR A 1 78 ? -61.032 39.477 12.798 1.00 70.83 78 THR B O 1
ATOM 572 N N . LEU A 1 79 ? -58.874 39.027 12.149 1.00 78.40 79 LEU B N 1
ATOM 573 C CA . LEU A 1 79 ? -58.521 40.361 11.610 1.00 76.47 79 LEU B CA 1
ATOM 574 C C . LEU A 1 79 ? -58.519 40.286 10.083 1.00 74.96 79 LEU B C 1
ATOM 575 O O . LEU A 1 79 ? -57.933 39.334 9.535 1.00 67.68 79 LEU B O 1
ATOM 580 N N . TYR A 1 80 ? -59.133 41.270 9.433 1.00 77.34 80 TYR B N 1
ATOM 581 C CA . TYR A 1 80 ? -59.257 41.330 7.957 1.00 78.84 80 TYR B CA 1
ATOM 582 C C . TYR A 1 80 ? -58.625 42.625 7.443 1.00 75.12 80 TYR B C 1
ATOM 583 O O . TYR A 1 80 ? -58.577 43.625 8.193 1.00 67.77 80 TYR B O 1
ATOM 592 N N . LEU A 1 81 ? -58.146 42.589 6.198 1.00 75.69 81 LEU B N 1
ATOM 593 C CA . LEU A 1 81 ? -57.753 43.797 5.432 1.00 78.96 81 LEU B CA 1
ATOM 594 C C . LEU A 1 81 ? -58.168 43.612 3.972 1.00 77.79 81 LEU B C 1
ATOM 595 O O . LEU A 1 81 ? -57.413 42.960 3.219 1.00 74.02 81 LEU B O 1
ATOM 600 N N . GLN A 1 82 ? -59.338 44.151 3.613 1.00 79.37 82 GLN B N 1
ATOM 601 C CA . GLN A 1 82 ? -59.867 44.184 2.222 1.00 80.55 82 GLN B CA 1
ATOM 602 C C . GLN A 1 82 ? -58.992 45.138 1.407 1.00 79.87 82 GLN B C 1
ATOM 603 O O . GLN A 1 82 ? -59.078 46.353 1.651 1.00 84.75 82 GLN B O 1
ATOM 609 N N . MET A 1 83 ? -58.158 44.611 0.509 1.00 78.65 83 MET B N 1
ATOM 610 C CA . MET A 1 83 ? -57.242 45.425 -0.331 1.00 80.98 83 MET B CA 1
ATOM 611 C C . MET A 1 83 ? -57.782 45.463 -1.761 1.00 81.80 83 MET B C 1
ATOM 612 O O . MET A 1 83 ? -57.806 44.397 -2.404 1.00 79.44 83 MET B O 1
ATOM 617 N N . SER A 1 84 ? -58.197 46.640 -2.236 1.00 85.66 84 SER B N 1
ATOM 618 C CA . SER A 1 84 ? -58.742 46.838 -3.605 1.00 89.92 84 SER B CA 1
ATOM 619 C C . SER A 1 84 ? -57.884 47.858 -4.368 1.00 89.50 84 SER B C 1
ATOM 620 O O . SER A 1 84 ? -56.989 48.462 -3.744 1.00 88.10 84 SER B O 1
ATOM 623 N N . SER A 1 85 ? -58.120 47.989 -5.679 1.00 88.61 85 SER B N 1
ATOM 624 C CA . SER A 1 85 ? -57.439 48.935 -6.604 1.00 90.74 85 SER B CA 1
ATOM 625 C C . SER A 1 85 ? -55.919 48.864 -6.404 1.00 93.04 85 SER B C 1
ATOM 626 O O . SER A 1 85 ? -55.278 49.936 -6.334 1.00 87.91 85 SER B O 1
ATOM 629 N N . LEU A 1 86 ? -55.374 47.643 -6.346 1.00 98.78 86 LEU B N 1
ATOM 630 C CA . LEU A 1 86 ? -53.955 47.349 -6.001 1.00 102.06 86 LEU B CA 1
ATOM 631 C C . LEU A 1 86 ? -53.011 48.052 -6.988 1.00 101.40 86 LEU B C 1
ATOM 632 O O . LEU A 1 86 ? -53.233 47.935 -8.209 1.00 105.10 86 LEU B O 1
ATOM 634 N N . LYS A 1 87 ? -52.001 48.752 -6.457 1.00 97.76 87 LYS B N 1
ATOM 635 C CA . LYS A 1 87 ? -50.888 49.396 -7.208 1.00 95.55 87 LYS B CA 1
ATOM 636 C C . LYS A 1 87 ? -49.669 48.486 -7.068 1.00 94.95 87 LYS B C 1
ATOM 637 O O . LYS A 1 87 ? -49.611 47.685 -6.140 1.00 94.82 87 LYS B O 1
ATOM 643 N N . PRO A 1 88 ? -48.676 48.533 -7.986 1.00 94.38 88 PRO B N 1
ATOM 644 C CA . PRO A 1 88 ? -47.523 47.632 -7.901 1.00 93.33 88 PRO B CA 1
ATOM 645 C C . PRO A 1 88 ? -46.479 47.949 -6.813 1.00 92.05 88 PRO B C 1
ATOM 646 O O . PRO A 1 88 ? -45.604 47.125 -6.613 1.00 94.64 88 PRO B O 1
ATOM 650 N N . GLU A 1 89 ? -46.592 49.086 -6.117 1.00 92.62 89 GLU B N 1
ATOM 651 C CA . GLU A 1 89 ? -45.672 49.464 -5.005 1.00 88.88 89 GLU B CA 1
ATOM 652 C C . GLU A 1 89 ? -46.229 48.948 -3.673 1.00 84.14 89 GLU B C 1
ATOM 653 O O . GLU A 1 89 ? -45.552 49.120 -2.646 1.00 80.77 89 GLU B O 1
ATOM 659 N N . ASP A 1 90 ? -47.416 48.333 -3.712 1.00 86.24 90 ASP B N 1
ATOM 660 C CA . ASP A 1 90 ? -48.060 47.599 -2.590 1.00 87.24 90 ASP B CA 1
ATOM 661 C C . ASP A 1 90 ? -47.342 46.267 -2.373 1.00 87.61 90 ASP B C 1
ATOM 662 O O . ASP A 1 90 ? -47.387 45.747 -1.239 1.00 86.77 90 ASP B O 1
ATOM 667 N N . THR A 1 91 ? -46.757 45.719 -3.441 1.00 84.53 91 THR B N 1
ATOM 668 C CA . THR A 1 91 ? -46.029 44.429 -3.417 1.00 81.21 91 THR B CA 1
ATOM 669 C C . THR A 1 91 ? -45.113 44.433 -2.193 1.00 82.35 91 THR B C 1
ATOM 670 O O . THR A 1 91 ? -44.214 45.296 -2.123 1.00 83.03 91 THR B O 1
ATOM 674 N N . ALA A 1 92 ? -45.368 43.526 -1.253 1.00 81.86 92 ALA B N 1
ATOM 675 C CA . ALA A 1 92 ? -44.640 43.428 0.029 1.00 79.59 92 ALA B CA 1
ATOM 676 C C . ALA A 1 92 ? -45.069 42.155 0.756 1.00 76.17 92 ALA B C 1
ATOM 677 O O . ALA A 1 92 ? -46.056 41.514 0.329 1.00 76.17 92 ALA B O 1
ATOM 679 N N . VAL A 1 93 ? -44.333 41.809 1.808 1.00 70.95 93 VAL B N 1
ATOM 680 C CA . VAL A 1 93 ? -44.790 40.833 2.832 1.00 73.26 93 VAL B CA 1
ATOM 681 C C . VAL A 1 93 ? -45.629 41.620 3.838 1.00 73.09 93 VAL B C 1
ATOM 682 O O . VAL A 1 93 ? -45.180 42.706 4.256 1.00 73.67 93 VAL B O 1
ATOM 686 N N . TYR A 1 94 ? -46.814 41.102 4.169 1.00 75.08 94 TYR B N 1
ATOM 687 C CA . TYR A 1 94 ? -47.805 41.756 5.058 1.00 73.05 94 TYR B CA 1
ATOM 688 C C . TYR A 1 94 ? -47.977 40.930 6.328 1.00 68.75 94 TYR B C 1
ATOM 689 O O . TYR A 1 94 ? -48.365 39.746 6.246 1.00 61.56 94 TYR B O 1
ATOM 698 N N . TYR A 1 95 ? -47.711 41.572 7.464 1.00 69.39 95 TYR B N 1
ATOM 699 C CA . TYR A 1 95 ? -47.763 40.954 8.808 1.00 71.21 95 TYR B CA 1
ATOM 700 C C . TYR A 1 95 ? -48.935 41.557 9.576 1.00 69.29 95 TYR B C 1
ATOM 701 O O . TYR A 1 95 ? -49.152 42.781 9.491 1.00 66.82 95 TYR B O 1
ATOM 710 N N . CYS A 1 96 ? -49.674 40.713 10.293 1.00 70.24 96 CYS B N 1
ATOM 711 C CA . CYS A 1 96 ? -50.627 41.161 11.333 1.00 71.51 96 CYS B CA 1
ATOM 712 C C . CYS A 1 96 ? -49.860 41.234 12.654 1.00 67.31 96 CYS B C 1
ATOM 713 O O . CYS A 1 96 ? -48.963 40.393 12.873 1.00 61.95 96 CYS B O 1
ATOM 716 N N . ALA A 1 97 ? -50.171 42.247 13.460 1.00 68.18 97 ALA B N 1
ATOM 717 C CA . ALA A 1 97 ? -49.500 42.543 14.743 1.00 66.98 97 ALA B CA 1
ATOM 718 C C . ALA A 1 97 ? -50.541 42.987 15.768 1.00 68.27 97 ALA B C 1
ATOM 719 O O . ALA A 1 97 ? -51.558 43.592 15.376 1.00 66.71 97 ALA B O 1
ATOM 721 N N . ALA A 1 98 ? -50.273 42.688 17.037 1.00 71.05 98 ALA B N 1
ATOM 722 C CA . ALA A 1 98 ? -51.138 43.030 18.184 1.00 72.03 98 ALA B CA 1
ATOM 723 C C . ALA A 1 98 ? -50.347 43.935 19.124 1.00 72.88 98 ALA B C 1
ATOM 724 O O . ALA A 1 98 ? -49.245 43.527 19.539 1.00 75.19 98 ALA B O 1
ATOM 726 N N . GLU A 1 99 ? -50.883 45.120 19.415 1.00 70.11 99 GLU B N 1
ATOM 727 C CA . GLU A 1 99 ? -50.324 46.058 20.420 1.00 65.69 99 GLU B CA 1
ATOM 728 C C . GLU A 1 99 ? -51.216 46.006 21.660 1.00 64.65 99 GLU B C 1
ATOM 729 O O . GLU A 1 99 ? -52.450 46.037 21.494 1.00 65.90 99 GLU B O 1
ATOM 735 N N . ASP A 1 100 ? -50.617 45.902 22.849 1.00 62.29 100 ASP B N 1
ATOM 736 C CA . ASP A 1 100 ? -51.354 46.080 24.123 1.00 60.47 100 ASP B CA 1
ATOM 737 C C . ASP A 1 100 ? -51.960 47.482 24.106 1.00 60.43 100 ASP B C 1
ATOM 738 O O . ASP A 1 100 ? -51.209 48.452 23.897 1.00 63.47 100 ASP B O 1
ATOM 743 N N . ARG A 1 101 ? -53.274 47.569 24.285 1.00 63.67 101 ARG B N 1
ATOM 744 C CA . ARG A 1 101 ? -54.029 48.844 24.197 1.00 65.54 101 ARG B CA 1
ATOM 745 C C . ARG A 1 101 ? -53.677 49.738 25.390 1.00 59.87 101 ARG B C 1
ATOM 746 O O . ARG A 1 101 ? -53.799 50.961 25.241 1.00 57.87 101 ARG B O 1
ATOM 754 N N . LEU A 1 102 ? -53.239 49.148 26.510 1.00 57.16 102 LEU B N 1
ATOM 755 C CA . LEU A 1 102 ? -52.937 49.877 27.772 1.00 55.84 102 LEU B CA 1
ATOM 756 C C . LEU A 1 102 ? -51.595 50.609 27.685 1.00 55.19 102 LEU B C 1
ATOM 757 O O . LEU A 1 102 ? -51.326 51.436 28.579 1.00 53.70 102 LEU B O 1
ATOM 762 N N . GLY A 1 103 ? -50.781 50.310 26.671 1.00 54.52 103 GLY B N 1
ATOM 763 C CA . GLY A 1 103 ? -49.483 50.972 26.461 1.00 54.57 103 GLY B CA 1
ATOM 764 C C . GLY A 1 103 ? -49.666 52.355 25.879 1.00 54.61 103 GLY B C 1
ATOM 765 O O . GLY A 1 103 ? -50.818 52.738 25.608 1.00 54.63 103 GLY B O 1
ATOM 766 N N . VAL A 1 104 ? -48.561 53.077 25.706 1.00 54.81 104 VAL B N 1
ATOM 767 C CA . VAL A 1 104 ? -48.539 54.413 25.051 1.00 56.65 104 VAL B CA 1
ATOM 768 C C . VAL A 1 104 ? -49.109 54.240 23.650 1.00 57.85 104 VAL B C 1
ATOM 769 O O . VAL A 1 104 ? -48.629 53.403 22.892 1.00 59.43 104 VAL B O 1
ATOM 773 N N . PRO A 1 105 ? -50.143 55.022 23.266 1.00 63.89 105 PRO B N 1
ATOM 774 C CA . PRO A 1 105 ? -50.865 54.787 22.015 1.00 65.46 105 PRO B CA 1
ATOM 775 C C . PRO A 1 105 ? -50.223 55.421 20.773 1.00 64.86 105 PRO B C 1
ATOM 776 O O . PRO A 1 105 ? -50.919 55.559 19.785 1.00 71.42 105 PRO B O 1
ATOM 780 N N . THR A 1 106 ? -48.938 55.784 20.839 1.00 63.34 106 THR B N 1
ATOM 781 C CA . THR A 1 106 ? -48.176 56.314 19.683 1.00 65.21 106 THR B CA 1
ATOM 782 C C . THR A 1 106 ? -48.211 55.275 18.565 1.00 68.66 106 THR B C 1
ATOM 783 O O . THR A 1 106 ? -48.265 54.069 18.865 1.00 69.63 106 THR B O 1
ATOM 787 N N . ILE A 1 107 ? -48.227 55.749 17.323 1.00 74.84 107 ILE B N 1
ATOM 788 C CA . ILE A 1 107 ? -48.113 54.903 16.104 1.00 77.17 107 ILE B CA 1
ATOM 789 C C . ILE A 1 107 ? -46.924 55.428 15.303 1.00 77.38 107 ILE B C 1
ATOM 790 O O . ILE A 1 107 ? -47.086 56.452 14.609 1.00 77.66 107 ILE B O 1
ATOM 795 N N . ASN A 1 108 ? -45.772 54.772 15.450 1.00 75.51 108 ASN B N 1
ATOM 796 C CA . ASN A 1 108 ? -44.560 55.036 14.637 1.00 72.39 108 ASN B CA 1
ATOM 797 C C . ASN A 1 108 ? -44.772 54.391 13.264 1.00 69.96 108 ASN B C 1
ATOM 798 O O . ASN A 1 108 ? -45.283 53.250 13.214 1.00 61.43 108 ASN B O 1
ATOM 803 N N . ALA A 1 109 ? -44.416 55.105 12.196 1.00 71.27 109 ALA B N 1
ATOM 804 C CA . ALA A 1 109 ? -44.621 54.661 10.797 1.00 73.23 109 ALA B CA 1
ATOM 805 C C . ALA A 1 109 ? -43.523 53.666 10.407 1.00 70.91 109 ALA B C 1
ATOM 806 O O . ALA A 1 109 ? -43.782 52.837 9.503 1.00 66.44 109 ALA B O 1
ATOM 808 N N . HIS A 1 110 ? -42.359 53.746 11.067 1.00 69.53 110 HIS B N 1
ATOM 809 C CA . HIS A 1 110 ? -41.198 52.836 10.870 1.00 69.64 110 HIS B CA 1
ATOM 810 C C . HIS A 1 110 ? -40.938 52.067 12.157 1.00 64.54 110 HIS B C 1
ATOM 811 O O . HIS A 1 110 ? -39.945 52.296 12.844 1.00 59.54 110 HIS B O 1
ATOM 818 N N . PRO A 1 111 ? -41.827 51.121 12.519 1.00 63.51 111 PRO B N 1
ATOM 819 C CA . PRO A 1 111 ? -41.715 50.440 13.801 1.00 63.79 111 PRO B CA 1
ATOM 820 C C . PRO A 1 111 ? -40.599 49.390 13.801 1.00 59.93 111 PRO B C 1
ATOM 821 O O . PRO A 1 111 ? -40.182 48.958 12.746 1.00 59.00 111 PRO B O 1
ATOM 825 N N . SER A 1 112 ? -40.152 49.028 15.001 1.00 59.64 112 SER B N 1
ATOM 826 C CA . SER A 1 112 ? -39.215 47.914 15.274 1.00 58.44 112 SER B CA 1
ATOM 827 C C . SER A 1 112 ? -40.024 46.763 15.873 1.00 56.10 112 SER B C 1
ATOM 828 O O . SER A 1 112 ? -41.250 46.917 16.012 1.00 55.91 112 SER B O 1
ATOM 831 N N . LYS A 1 113 ? -39.351 45.674 16.238 1.00 54.74 113 LYS B N 1
ATOM 832 C CA . LYS A 1 113 ? -39.988 44.458 16.803 1.00 54.96 113 LYS B CA 1
ATOM 833 C C . LYS A 1 113 ? -40.774 44.803 18.076 1.00 55.07 113 LYS B C 1
ATOM 834 O O . LYS A 1 113 ? -41.817 44.167 18.298 1.00 57.28 113 LYS B O 1
ATOM 840 N N . TYR A 1 114 ? -40.315 45.764 18.887 1.00 54.06 114 TYR B N 1
ATOM 841 C CA . TYR A 1 114 ? -40.903 46.053 20.225 1.00 51.62 114 TYR B CA 1
ATOM 842 C C . TYR A 1 114 ? -42.115 46.989 20.138 1.00 49.76 114 TYR B C 1
ATOM 843 O O . TYR A 1 114 ? -42.705 47.257 21.194 1.00 52.73 114 TYR B O 1
ATOM 852 N N . ASP A 1 115 ? -42.508 47.435 18.946 1.00 49.78 115 ASP B N 1
ATOM 853 C CA . ASP A 1 115 ? -43.686 48.328 18.773 1.00 51.02 115 ASP B CA 1
ATOM 854 C C . ASP A 1 115 ? -44.995 47.545 18.907 1.00 50.86 115 ASP B C 1
ATOM 855 O O . ASP A 1 115 ? -46.039 48.208 19.052 1.00 51.21 115 ASP B O 1
ATOM 860 N N . TYR A 1 116 ? -44.956 46.209 18.834 1.00 52.00 116 TYR B N 1
ATOM 861 C CA . TYR A 1 116 ? -46.151 45.333 18.956 1.00 52.01 116 TYR B CA 1
ATOM 862 C C . TYR A 1 116 ? -45.794 44.081 19.756 1.00 52.70 116 TYR B C 1
ATOM 863 O O . TYR A 1 116 ? -44.629 43.650 19.731 1.00 52.53 116 TYR B O 1
ATOM 872 N N . ASN A 1 117 ? -46.790 43.514 20.435 1.00 56.04 117 ASN B N 1
ATOM 873 C CA . ASN A 1 117 ? -46.633 42.338 21.329 1.00 59.23 117 ASN B CA 1
ATOM 874 C C . ASN A 1 117 ? -46.355 41.075 20.514 1.00 60.25 117 ASN B C 1
ATOM 875 O O . ASN A 1 117 ? -45.398 40.345 20.848 1.00 60.25 117 ASN B O 1
ATOM 880 N N . TYR A 1 118 ? -47.217 40.795 19.536 1.00 63.50 118 TYR B N 1
ATOM 881 C CA . TYR A 1 118 ? -47.154 39.582 18.685 1.00 61.86 118 TYR B CA 1
ATOM 882 C C . TYR A 1 118 ? -47.128 40.014 17.223 1.00 59.19 118 TYR B C 1
ATOM 883 O O . TYR A 1 118 ? -47.909 40.901 16.840 1.00 53.30 118 TYR B O 1
ATOM 892 N N . TRP A 1 119 ? -46.211 39.423 16.461 1.00 59.82 119 TRP B N 1
ATOM 893 C CA . TRP A 1 119 ? -46.164 39.516 14.983 1.00 61.04 119 TRP B CA 1
ATOM 894 C C . TRP A 1 119 ? -46.536 38.155 14.400 1.00 63.79 119 TRP B C 1
ATOM 895 O O . TRP A 1 119 ? -46.233 37.129 15.040 1.00 62.28 119 TRP B O 1
ATOM 906 N N . GLY A 1 120 ? -47.154 38.156 13.219 1.00 67.92 120 GLY B N 1
ATOM 907 C CA . GLY A 1 120 ? -47.495 36.926 12.486 1.00 67.54 120 GLY B CA 1
ATOM 908 C C . GLY A 1 120 ? -46.306 36.387 11.708 1.00 67.68 120 GLY B C 1
ATOM 909 O O . GLY A 1 120 ? -45.173 36.851 11.947 1.00 68.48 120 GLY B O 1
ATOM 910 N N . GLN A 1 121 ? -46.557 35.434 10.809 1.00 69.01 121 GLN B N 1
ATOM 911 C CA . GLN A 1 121 ? -45.523 34.786 9.960 1.00 69.31 121 GLN B CA 1
ATOM 912 C C . GLN A 1 121 ? -45.351 35.575 8.657 1.00 71.28 121 GLN B C 1
ATOM 913 O O . GLN A 1 121 ? -44.281 35.435 8.029 1.00 71.81 121 GLN B O 1
ATOM 915 N N . GLY A 1 122 ? -46.363 36.361 8.271 1.00 73.10 122 GLY B N 1
ATOM 916 C CA . GLY A 1 122 ? -46.377 37.175 7.041 1.00 72.77 122 GLY B CA 1
ATOM 917 C C . GLY A 1 122 ? -47.010 36.424 5.880 1.00 74.54 122 GLY B C 1
ATOM 918 O O . GLY A 1 122 ? -46.948 35.177 5.861 1.00 71.32 122 GLY B O 1
ATOM 919 N N . THR A 1 123 ? -47.605 37.161 4.943 1.00 78.40 123 THR B N 1
ATOM 920 C CA . THR A 1 123 ? -48.195 36.627 3.689 1.00 79.22 123 THR B CA 1
ATOM 921 C C . THR A 1 123 ? -47.790 37.531 2.520 1.00 79.96 123 THR B C 1
ATOM 922 O O . THR A 1 123 ? -47.950 38.772 2.622 1.00 76.71 123 THR B O 1
ATOM 926 N N . GLN A 1 124 ? -47.299 36.925 1.441 1.00 81.18 124 GLN B N 1
ATOM 927 C CA . GLN A 1 124 ? -46.704 37.666 0.303 1.00 81.62 124 GLN B CA 1
ATOM 928 C C . GLN A 1 124 ? -47.824 38.206 -0.582 1.00 79.81 124 GLN B C 1
ATOM 929 O O . GLN A 1 124 ? -48.695 37.411 -0.993 1.00 77.94 124 GLN B O 1
ATOM 935 N N . VAL A 1 125 ? -47.774 39.506 -0.868 1.00 78.56 125 VAL B N 1
ATOM 936 C CA . VAL A 1 125 ? -48.673 40.175 -1.846 1.00 82.56 125 VAL B CA 1
ATOM 937 C C . VAL A 1 125 ? -47.789 40.704 -2.969 1.00 84.34 125 VAL B C 1
ATOM 938 O O . VAL A 1 125 ? -46.858 41.482 -2.671 1.00 79.99 125 VAL B O 1
ATOM 942 N N . THR A 1 126 ? -48.059 40.250 -4.193 1.00 86.28 126 THR B N 1
ATOM 943 C CA . THR A 1 126 ? -47.294 40.612 -5.408 1.00 87.88 126 THR B CA 1
ATOM 944 C C . THR A 1 126 ? -48.260 41.196 -6.434 1.00 88.83 126 THR B C 1
ATOM 945 O O . THR A 1 126 ? -49.242 40.517 -6.772 1.00 90.30 126 THR B O 1
ATOM 949 N N . VAL A 1 127 ? -47.982 42.416 -6.886 1.00 91.88 127 VAL B N 1
ATOM 950 C CA . VAL A 1 127 ? -48.759 43.100 -7.955 1.00 97.10 127 VAL B CA 1
ATOM 951 C C . VAL A 1 127 ? -47.863 43.196 -9.190 1.00 102.38 127 VAL B C 1
ATOM 952 O O . VAL A 1 127 ? -46.933 44.035 -9.186 1.00 104.25 127 VAL B O 1
ATOM 956 N N . SER A 1 128 ? -48.139 42.358 -10.193 1.00 103.47 128 SER B N 1
ATOM 957 C CA . SER A 1 128 ? -47.339 42.228 -11.438 1.00 105.41 128 SER B CA 1
ATOM 958 C C . SER A 1 128 ? -48.219 42.534 -12.650 1.00 107.26 128 SER B C 1
ATOM 959 O O . SER A 1 128 ? -49.405 42.150 -12.636 1.00 108.90 128 SER B O 1
ATOM 962 N N . SER A 1 129 ? -47.639 43.180 -13.666 1.00 108.71 129 SER B N 1
ATOM 963 C CA . SER A 1 129 ? -48.309 43.519 -14.950 1.00 106.80 129 SER B CA 1
ATOM 964 C C . SER A 1 129 ? -48.427 42.262 -15.822 1.00 100.71 129 SER B C 1
ATOM 965 O O . SER A 1 129 ? -47.451 41.535 -16.019 1.00 92.33 129 SER B O 1
ATOM 968 N N . GLU B 2 2 ? -2.763 31.923 49.347 1.00 96.66 488 GLU C N 1
ATOM 969 C CA . GLU B 2 2 ? -1.541 32.300 48.552 1.00 94.50 488 GLU C CA 1
ATOM 970 C C . GLU B 2 2 ? -1.923 32.569 47.087 1.00 94.02 488 GLU C C 1
ATOM 971 O O . GLU B 2 2 ? -1.062 32.371 46.198 1.00 97.57 488 GLU C O 1
ATOM 977 N N . ARG B 2 3 ? -3.152 33.032 46.844 1.00 89.81 489 ARG C N 1
ATOM 978 C CA . ARG B 2 3 ? -3.702 33.244 45.481 1.00 85.43 489 ARG C CA 1
ATOM 979 C C . ARG B 2 3 ? -3.523 34.712 45.092 1.00 84.05 489 ARG C C 1
ATOM 980 O O . ARG B 2 3 ? -3.834 35.593 45.924 1.00 81.17 489 ARG C O 1
ATOM 988 N N . ASP B 2 4 ? -3.037 34.953 43.873 1.00 83.12 490 ASP C N 1
ATOM 989 C CA . ASP B 2 4 ? -2.909 36.316 43.295 1.00 83.65 490 ASP C CA 1
ATOM 990 C C . ASP B 2 4 ? -4.316 36.895 43.171 1.00 81.87 490 ASP C C 1
ATOM 991 O O . ASP B 2 4 ? -5.140 36.291 42.453 1.00 81.89 490 ASP C O 1
ATOM 996 N N . LYS B 2 5 ? -4.576 38.005 43.861 1.00 78.07 491 LYS C N 1
ATOM 997 C CA . LYS B 2 5 ? -5.933 38.589 43.956 1.00 75.33 491 LYS C CA 1
ATOM 998 C C . LYS B 2 5 ? -6.087 39.665 42.888 1.00 76.27 491 LYS C C 1
ATOM 999 O O . LYS B 2 5 ? -5.100 40.364 42.584 1.00 75.25 491 LYS C O 1
ATOM 1005 N N . TYR B 2 6 ? -7.292 39.748 42.332 1.00 76.71 492 TYR C N 1
ATOM 1006 C CA . TYR B 2 6 ? -7.745 40.827 41.427 1.00 75.63 492 TYR C CA 1
ATOM 1007 C C . TYR B 2 6 ? -9.211 41.089 41.739 1.00 73.12 492 TYR C C 1
ATOM 1008 O O . TYR B 2 6 ? -9.975 40.116 41.846 1.00 81.74 492 TYR C O 1
ATOM 1017 N N . ALA B 2 7 ? -9.574 42.355 41.917 1.00 67.73 493 ALA C N 1
ATOM 1018 C CA . ALA B 2 7 ? -10.932 42.748 42.341 1.00 65.24 493 ALA C CA 1
ATOM 1019 C C . ALA B 2 7 ? -11.430 43.933 41.511 1.00 65.40 493 ALA C C 1
ATOM 1020 O O . ALA B 2 7 ? -10.592 44.684 40.975 1.00 64.45 493 ALA C O 1
ATOM 1022 N N . ASN B 2 8 ? -12.757 44.047 41.393 1.00 64.48 494 ASN C N 1
ATOM 1023 C CA . ASN B 2 8 ? -13.477 45.243 40.883 1.00 63.86 494 ASN C CA 1
ATOM 1024 C C . ASN B 2 8 ? -13.052 45.538 39.445 1.00 63.81 494 ASN C C 1
ATOM 1025 O O . ASN B 2 8 ? -12.807 46.715 39.122 1.00 65.00 494 ASN C O 1
ATOM 1030 N N . PHE B 2 9 ? -12.991 44.507 38.607 1.00 62.37 495 PHE C N 1
ATOM 1031 C CA . PHE B 2 9 ? -12.557 44.626 37.195 1.00 58.86 495 PHE C CA 1
ATOM 1032 C C . PHE B 2 9 ? -13.682 44.142 36.284 1.00 57.28 495 PHE C C 1
ATOM 1033 O O . PHE B 2 9 ? -14.466 43.261 36.682 1.00 57.04 495 PHE C O 1
ATOM 1041 N N . THR B 2 10 ? -13.740 44.723 35.090 1.00 57.22 496 THR C N 1
ATOM 1042 C CA . THR B 2 10 ? -14.674 44.339 34.011 1.00 55.67 496 THR C CA 1
ATOM 1043 C C . THR B 2 10 ? -13.856 43.911 32.794 1.00 57.17 496 THR C C 1
ATOM 1044 O O . THR B 2 10 ? -13.027 44.717 32.335 1.00 58.84 496 THR C O 1
ATOM 1048 N N . ILE B 2 11 ? -14.088 42.692 32.306 1.00 56.98 497 ILE C N 1
ATOM 1049 C CA . ILE B 2 11 ? -13.445 42.148 31.075 1.00 58.01 497 ILE C CA 1
ATOM 1050 C C . ILE B 2 11 ? -14.503 42.043 29.976 1.00 58.18 497 ILE C C 1
ATOM 1051 O O . ILE B 2 11 ? -15.546 41.403 30.211 1.00 57.93 497 ILE C O 1
ATOM 1056 N N . ASN B 2 12 ? -14.227 42.646 28.819 1.00 60.05 498 ASN C N 1
ATOM 1057 C CA . ASN B 2 12 ? -15.189 42.742 27.692 1.00 63.11 498 ASN C CA 1
ATOM 1058 C C . ASN B 2 12 ? -14.511 42.336 26.382 1.00 60.31 498 ASN C C 1
ATOM 1059 O O . ASN B 2 12 ? -15.026 42.715 25.315 1.00 59.14 498 ASN C O 1
ATOM 1064 N N . PHE B 2 13 ? -13.430 41.560 26.456 1.00 60.19 499 PHE C N 1
ATOM 1065 C CA . PHE B 2 13 ? -12.636 41.162 25.268 1.00 61.53 499 PHE C CA 1
ATOM 1066 C C . PHE B 2 13 ? -12.419 39.652 25.284 1.00 62.26 499 PHE C C 1
ATOM 1067 O O . PHE B 2 13 ? -12.450 39.029 26.365 1.00 62.18 499 PHE C O 1
ATOM 1075 N N . THR B 2 14 ? -12.186 39.100 24.095 1.00 60.05 500 THR C N 1
ATOM 1076 C CA . THR B 2 14 ? -11.846 37.675 23.887 1.00 60.03 500 THR C CA 1
ATOM 1077 C C . THR B 2 14 ? -10.611 37.321 24.718 1.00 61.50 500 THR C C 1
ATOM 1078 O O . THR B 2 14 ? -9.669 38.131 24.781 1.00 65.20 500 THR C O 1
ATOM 1082 N N . MET B 2 15 ? -10.636 36.146 25.340 1.00 62.83 501 MET C N 1
ATOM 1083 C CA . MET B 2 15 ? -9.488 35.572 26.076 1.00 61.35 501 MET C CA 1
ATOM 1084 C C . MET B 2 15 ? -9.139 34.239 25.422 1.00 62.64 501 MET C C 1
ATOM 1085 O O . MET B 2 15 ? -10.036 33.378 25.327 1.00 63.72 501 MET C O 1
ATOM 1090 N N . GLU B 2 16 ? -7.895 34.109 24.957 1.00 64.38 502 GLU C N 1
ATOM 1091 C CA . GLU B 2 16 ? -7.448 32.982 24.103 1.00 63.27 502 GLU C CA 1
ATOM 1092 C C . GLU B 2 16 ? -6.187 32.359 24.700 1.00 63.60 502 GLU C C 1
ATOM 1093 O O . GLU B 2 16 ? -5.301 33.121 25.132 1.00 69.51 502 GLU C O 1
ATOM 1099 N N . ASN B 2 17 ? -6.135 31.025 24.718 1.00 61.81 503 ASN C N 1
ATOM 1100 C CA . ASN B 2 17 ? -4.914 30.213 24.970 1.00 61.76 503 ASN C CA 1
ATOM 1101 C C . ASN B 2 17 ? -4.221 30.675 26.255 1.00 62.52 503 ASN C C 1
ATOM 1102 O O . ASN B 2 17 ? -3.055 31.114 26.179 1.00 63.11 503 ASN C O 1
ATOM 1107 N N . GLN B 2 18 ? -4.925 30.575 27.382 1.00 61.92 504 GLN C N 1
ATOM 1108 C CA . GLN B 2 18 ? -4.461 31.060 28.703 1.00 58.96 504 GLN C CA 1
ATOM 1109 C C . GLN B 2 18 ? -4.762 29.996 29.751 1.00 59.96 504 GLN C C 1
ATOM 1110 O O . GLN B 2 18 ? -5.840 29.370 29.683 1.00 59.93 504 GLN C O 1
ATOM 1116 N N . ILE B 2 19 ? -3.822 29.815 30.674 1.00 61.10 505 ILE C N 1
ATOM 1117 C CA . ILE B 2 19 ? -4.014 29.029 31.922 1.00 61.72 505 ILE C CA 1
ATOM 1118 C C . ILE B 2 19 ? -3.799 29.989 33.087 1.00 62.01 505 ILE C C 1
ATOM 1119 O O . ILE B 2 19 ? -2.709 30.575 33.170 1.00 61.71 505 ILE C O 1
ATOM 1124 N N . HIS B 2 20 ? -4.821 30.151 33.923 1.00 62.77 506 HIS C N 1
ATOM 1125 C CA . HIS B 2 20 ? -4.775 30.962 35.161 1.00 62.96 506 HIS C CA 1
ATOM 1126 C C . HIS B 2 20 ? -4.853 29.999 36.341 1.00 64.48 506 HIS C C 1
ATOM 1127 O O . HIS B 2 20 ? -5.878 29.298 36.473 1.00 62.63 506 HIS C O 1
ATOM 1134 N N . THR B 2 21 ? -3.778 29.936 37.125 1.00 68.39 507 THR C N 1
ATOM 1135 C CA . THR B 2 21 ? -3.648 29.015 38.278 1.00 66.85 507 THR C CA 1
ATOM 1136 C C . THR B 2 21 ? -3.572 29.834 39.566 1.00 65.10 507 THR C C 1
ATOM 1137 O O . THR B 2 21 ? -2.915 30.891 39.560 1.00 62.64 507 THR C O 1
ATOM 1141 N N . GLY B 2 22 ? -4.255 29.361 40.610 1.00 66.11 508 GLY C N 1
ATOM 1142 C CA . GLY B 2 22 ? -4.194 29.933 41.968 1.00 67.30 508 GLY C CA 1
ATOM 1143 C C . GLY B 2 22 ? -4.493 31.419 41.973 1.00 66.87 508 GLY C C 1
ATOM 1144 O O . GLY B 2 22 ? -3.652 32.183 42.475 1.00 70.27 508 GLY C O 1
ATOM 1145 N N . MET B 2 23 ? -5.645 31.813 41.425 1.00 68.40 509 MET C N 1
ATOM 1146 C CA . MET B 2 23 ? -6.086 33.230 41.340 1.00 68.70 509 MET C CA 1
ATOM 1147 C C . MET B 2 23 ? -7.365 33.408 42.156 1.00 64.42 509 MET C C 1
ATOM 1148 O O . MET B 2 23 ? -8.159 32.449 42.230 1.00 64.31 509 MET C O 1
ATOM 1153 N N . GLU B 2 24 ? -7.546 34.595 42.737 1.00 61.96 510 GLU C N 1
ATOM 1154 C CA . GLU B 2 24 ? -8.761 34.962 43.505 1.00 63.63 510 GLU C CA 1
ATOM 1155 C C . GLU B 2 24 ? -9.382 36.201 42.859 1.00 63.91 510 GLU C C 1
ATOM 1156 O O . GLU B 2 24 ? -8.850 37.308 43.073 1.00 66.02 510 GLU C O 1
ATOM 1162 N N . TYR B 2 25 ? -10.461 36.012 42.095 1.00 62.46 511 TYR C N 1
ATOM 1163 C CA . TYR B 2 25 ? -11.233 37.111 41.464 1.00 59.41 511 TYR C CA 1
ATOM 1164 C C . TYR B 2 25 ? -12.376 37.494 42.401 1.00 57.21 511 TYR C C 1
ATOM 1165 O O . TYR B 2 25 ? -13.230 36.629 42.689 1.00 55.50 511 TYR C O 1
ATOM 1174 N N . ASP B 2 26 ? -12.356 38.741 42.880 1.00 54.27 512 ASP C N 1
ATOM 1175 C CA . ASP B 2 26 ? -13.399 39.314 43.765 1.00 53.00 512 ASP C CA 1
ATOM 1176 C C . ASP B 2 26 ? -14.161 40.380 42.976 1.00 50.52 512 ASP C C 1
ATOM 1177 O O . ASP B 2 26 ? -13.535 41.354 42.534 1.00 49.50 512 ASP C O 1
ATOM 1182 N N . ASN B 2 27 ? -15.467 40.191 42.805 1.00 48.96 513 ASN C N 1
ATOM 1183 C CA . ASN B 2 27 ? -16.354 41.155 42.107 1.00 48.48 513 ASN C CA 1
ATOM 1184 C C . ASN B 2 27 ? -15.819 41.428 40.701 1.00 48.35 513 ASN C C 1
ATOM 1185 O O . ASN B 2 27 ? -15.742 42.613 40.312 1.00 48.85 513 ASN C O 1
ATOM 1190 N N . GLY B 2 28 ? -15.481 40.361 39.973 1.00 47.23 514 GLY C N 1
ATOM 1191 C CA . GLY B 2 28 ? -15.078 40.433 38.560 1.00 46.32 514 GLY C CA 1
ATOM 1192 C C . GLY B 2 28 ? -16.292 40.395 37.658 1.00 45.79 514 GLY C C 1
ATOM 1193 O O . GLY B 2 28 ? -17.267 39.706 38.007 1.00 46.11 514 GLY C O 1
ATOM 1194 N N . ARG B 2 29 ? -16.244 41.124 36.545 1.00 45.30 515 ARG C N 1
ATOM 1195 C CA . ARG B 2 29 ? -17.307 41.107 35.513 1.00 45.56 515 ARG C CA 1
ATOM 1196 C C . ARG B 2 29 ? -16.718 40.583 34.212 1.00 43.22 515 ARG C C 1
ATOM 1197 O O . ARG B 2 29 ? -15.691 41.113 33.785 1.00 46.13 515 ARG C O 1
ATOM 1205 N N . PHE B 2 30 ? -17.349 39.562 33.643 1.00 43.40 516 PHE C N 1
ATOM 1206 C CA . PHE B 2 30 ? -17.040 39.013 32.301 1.00 42.98 516 PHE C CA 1
ATOM 1207 C C . PHE B 2 30 ? -18.269 39.224 31.426 1.00 44.10 516 PHE C C 1
ATOM 1208 O O . PHE B 2 30 ? -19.231 38.459 31.567 1.00 46.75 516 PHE C O 1
ATOM 1216 N N . ILE B 2 31 ? -18.254 40.268 30.600 1.00 45.10 517 ILE C N 1
ATOM 1217 C CA . ILE B 2 31 ? -19.448 40.708 29.825 1.00 46.11 517 ILE C CA 1
ATOM 1218 C C . ILE B 2 31 ? -19.074 40.768 28.345 1.00 47.16 517 ILE C C 1
ATOM 1219 O O . ILE B 2 31 ? -18.217 41.592 27.983 1.00 47.91 517 ILE C O 1
ATOM 1224 N N . GLY B 2 32 ? -19.725 39.939 27.527 1.00 48.02 518 GLY C N 1
ATOM 1225 C CA . GLY B 2 32 ? -19.466 39.851 26.078 1.00 47.81 518 GLY C CA 1
ATOM 1226 C C . GLY B 2 32 ? -18.141 39.168 25.785 1.00 51.05 518 GLY C C 1
ATOM 1227 O O . GLY B 2 32 ? -17.567 39.440 24.718 1.00 54.30 518 GLY C O 1
ATOM 1228 N N . VAL B 2 33 ? -17.665 38.312 26.694 1.00 50.46 519 VAL C N 1
ATOM 1229 C CA . VAL B 2 33 ? -16.353 37.620 26.563 1.00 49.52 519 VAL C CA 1
ATOM 1230 C C . VAL B 2 33 ? -16.581 36.296 25.838 1.00 49.20 519 VAL C C 1
ATOM 1231 O O . VAL B 2 33 ? -17.508 35.553 26.208 1.00 46.83 519 VAL C O 1
ATOM 1235 N N . LYS B 2 34 ? -15.748 36.024 24.842 1.00 51.33 520 LYS C N 1
ATOM 1236 C CA . LYS B 2 34 ? -15.638 34.690 24.210 1.00 54.04 520 LYS C CA 1
ATOM 1237 C C . LYS B 2 34 ? -14.368 34.019 24.745 1.00 52.76 520 LYS C C 1
ATOM 1238 O O . LYS B 2 34 ? -13.258 34.577 24.557 1.00 49.46 520 LYS C O 1
ATOM 1244 N N . PHE B 2 35 ? -14.533 32.889 25.431 1.00 49.54 521 PHE C N 1
ATOM 1245 C CA . PHE B 2 35 ? -13.413 32.070 25.950 1.00 50.18 521 PHE C CA 1
ATOM 1246 C C . PHE B 2 35 ? -13.007 31.070 24.871 1.00 51.31 521 PHE C C 1
ATOM 1247 O O . PHE B 2 35 ? -13.890 30.391 24.301 1.00 50.90 521 PHE C O 1
ATOM 1255 N N . LYS B 2 36 ? -11.707 31.004 24.594 1.00 52.28 522 LYS C N 1
ATOM 1256 C CA . LYS B 2 36 ? -11.132 30.078 23.590 1.00 52.97 522 LYS C CA 1
ATOM 1257 C C . LYS B 2 36 ? -9.898 29.414 24.186 1.00 49.99 522 LYS C C 1
ATOM 1258 O O . LYS B 2 36 ? -8.876 30.091 24.328 1.00 53.05 522 LYS C O 1
ATOM 1264 N N . SER B 2 37 ? -10.011 28.138 24.535 1.00 50.02 523 SER C N 1
ATOM 1265 C CA . SER B 2 37 ? -8.898 27.330 25.086 1.00 50.15 523 SER C CA 1
ATOM 1266 C C . SER B 2 37 ? -8.364 27.997 26.357 1.00 49.85 523 SER C C 1
ATOM 1267 O O . SER B 2 37 ? -7.140 28.166 26.484 1.00 49.82 523 SER C O 1
ATOM 1270 N N . VAL B 2 38 ? -9.264 28.370 27.261 1.00 50.10 524 VAL C N 1
ATOM 1271 C CA . VAL B 2 38 ? -8.903 29.002 28.557 1.00 53.05 524 VAL C CA 1
ATOM 1272 C C . VAL B 2 38 ? -9.169 27.978 29.656 1.00 53.97 524 VAL C C 1
ATOM 1273 O O . VAL B 2 38 ? -10.172 27.251 29.552 1.00 53.36 524 VAL C O 1
ATOM 1277 N N . THR B 2 39 ? -8.276 27.908 30.641 1.00 57.10 525 THR C N 1
ATOM 1278 C CA . THR B 2 39 ? -8.386 26.979 31.792 1.00 57.41 525 THR C CA 1
ATOM 1279 C C . THR B 2 39 ? -8.090 27.741 33.082 1.00 58.21 525 THR C C 1
ATOM 1280 O O . THR B 2 39 ? -6.979 28.280 33.221 1.00 58.20 525 THR C O 1
ATOM 1284 N N . PHE B 2 40 ? -9.068 27.773 33.983 1.00 57.13 526 PHE C N 1
ATOM 1285 C CA . PHE B 2 40 ? -8.906 28.274 35.366 1.00 58.85 526 PHE C CA 1
ATOM 1286 C C . PHE B 2 40 ? -8.665 27.085 36.290 1.00 60.79 526 PHE C C 1
ATOM 1287 O O . PHE B 2 40 ? -9.531 26.181 36.362 1.00 57.75 526 PHE C O 1
ATOM 1295 N N . LYS B 2 41 ? -7.524 27.100 36.981 1.00 63.37 527 LYS C N 1
ATOM 1296 C CA . LYS B 2 41 ? -7.156 26.043 37.950 1.00 63.36 527 LYS C CA 1
ATOM 1297 C C . LYS B 2 41 ? -7.046 26.664 39.342 1.00 59.99 527 LYS C C 1
ATOM 1298 O O . LYS B 2 41 ? -6.606 27.827 39.441 1.00 60.49 527 LYS C O 1
ATOM 1304 N N . ASP B 2 42 ? -7.479 25.916 40.359 1.00 58.32 528 ASP C N 1
ATOM 1305 C CA . ASP B 2 42 ? -7.298 26.257 41.792 1.00 62.95 528 ASP C CA 1
ATOM 1306 C C . ASP B 2 42 ? -7.611 27.736 41.994 1.00 60.40 528 ASP C C 1
ATOM 1307 O O . ASP B 2 42 ? -6.852 28.407 42.705 1.00 63.77 528 ASP C O 1
ATOM 1312 N N . SER B 2 43 ? -8.684 28.220 41.373 1.00 59.03 529 SER C N 1
ATOM 1313 C CA . SER B 2 43 ? -9.093 29.642 41.436 1.00 56.22 529 SER C CA 1
ATOM 1314 C C . SER B 2 43 ? -10.386 29.762 42.241 1.00 54.87 529 SER C C 1
ATOM 1315 O O . SER B 2 43 ? -11.143 28.773 42.334 1.00 51.32 529 SER C O 1
ATOM 1318 N N . VAL B 2 44 ? -10.583 30.928 42.846 1.00 54.50 530 VAL C N 1
ATOM 1319 C CA . VAL B 2 44 ? -11.812 31.259 43.609 1.00 55.77 530 VAL C CA 1
ATOM 1320 C C . VAL B 2 44 ? -12.454 32.466 42.927 1.00 55.42 530 VAL C C 1
ATOM 1321 O O . VAL B 2 44 ? -11.727 33.424 42.585 1.00 55.95 530 VAL C O 1
ATOM 1325 N N . PHE B 2 45 ? -13.759 32.374 42.683 1.00 53.80 531 PHE C N 1
ATOM 1326 C CA . PHE B 2 45 ? -14.586 33.458 42.105 1.00 52.27 531 PHE C CA 1
ATOM 1327 C C . PHE B 2 45 ? -15.545 33.935 43.193 1.00 52.11 531 PHE C C 1
ATOM 1328 O O . PHE B 2 45 ? -16.509 33.211 43.531 1.00 47.82 531 PHE C O 1
ATOM 1336 N N . LYS B 2 46 ? -15.243 35.104 43.755 1.00 52.70 532 LYS C N 1
ATOM 1337 C CA . LYS B 2 46 ? -16.007 35.709 44.868 1.00 53.71 532 LYS C CA 1
ATOM 1338 C C . LYS B 2 46 ? -16.880 36.823 44.299 1.00 53.17 532 LYS C C 1
ATOM 1339 O O . LYS B 2 46 ? -16.325 37.794 43.755 1.00 54.78 532 LYS C O 1
ATOM 1345 N N . GLU B 2 47 ? -18.196 36.650 44.394 1.00 52.72 533 GLU C N 1
ATOM 1346 C CA . GLU B 2 47 ? -19.201 37.656 43.974 1.00 52.70 533 GLU C CA 1
ATOM 1347 C C . GLU B 2 47 ? -18.878 38.147 42.561 1.00 50.90 533 GLU C C 1
ATOM 1348 O O . GLU B 2 47 ? -18.861 39.369 42.353 1.00 46.19 533 GLU C O 1
ATOM 1354 N N . CYS B 2 48 ? -18.618 37.228 41.630 1.00 51.03 534 CYS C N 1
ATOM 1355 C CA . CYS B 2 48 ? -18.298 37.560 40.220 1.00 48.56 534 CYS C CA 1
ATOM 1356 C C . CYS B 2 48 ? -19.577 37.543 39.388 1.00 43.85 534 CYS C C 1
ATOM 1357 O O . CYS B 2 48 ? -20.597 37.031 39.861 1.00 41.93 534 CYS C O 1
ATOM 1360 N N . TYR B 2 49 ? -19.508 38.132 38.203 1.00 43.41 535 TYR C N 1
ATOM 1361 C CA . TYR B 2 49 ? -2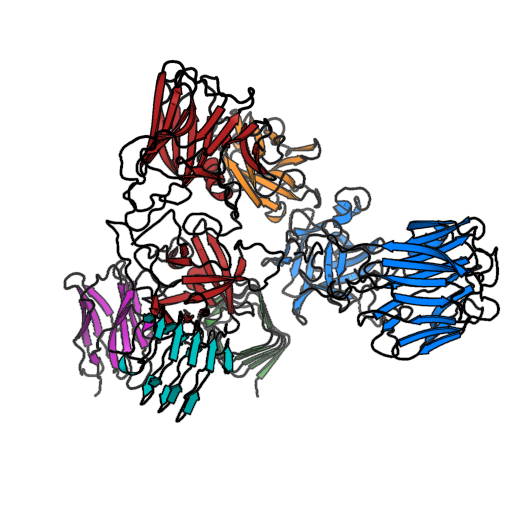0.647 38.259 37.270 1.00 43.79 535 TYR C CA 1
ATOM 1362 C C . TYR B 2 49 ? -20.179 37.913 35.857 1.00 44.64 535 TYR C C 1
ATOM 1363 O O . TYR B 2 49 ? -19.112 38.403 35.421 1.00 41.95 535 TYR C O 1
ATOM 1372 N N . PHE B 2 50 ? -20.964 37.070 35.183 1.00 44.87 536 PHE C N 1
ATOM 1373 C CA . PHE B 2 50 ? -20.754 36.646 33.779 1.00 42.39 536 PHE C CA 1
ATOM 1374 C C . PHE B 2 50 ? -22.000 37.001 32.980 1.00 40.69 536 PHE C C 1
ATOM 1375 O O . PHE B 2 50 ? -23.103 36.700 33.447 1.00 40.98 536 PHE C O 1
ATOM 1383 N N . GLU B 2 51 ? -21.819 37.618 31.817 1.00 41.89 537 GLU C N 1
ATOM 1384 C CA . GLU B 2 51 ? -22.943 37.968 30.920 1.00 43.05 537 GLU C CA 1
ATOM 1385 C C . GLU B 2 51 ? -22.504 37.853 29.464 1.00 42.83 537 GLU C C 1
ATOM 1386 O O . GLU B 2 51 ? -21.398 38.315 29.136 1.00 45.23 537 GLU C O 1
ATOM 1392 N N . ASP B 2 52 ? -23.375 37.287 28.632 1.00 42.60 538 ASP C N 1
ATOM 1393 C CA . ASP B 2 52 ? -23.165 37.167 27.168 1.00 43.23 538 ASP C CA 1
ATOM 1394 C C . ASP B 2 52 ? -21.811 36.498 26.912 1.00 42.03 538 ASP C C 1
ATOM 1395 O O . ASP B 2 52 ? -20.989 37.070 26.181 1.00 43.08 538 ASP C O 1
ATOM 1400 N N . VAL B 2 53 ? -21.598 35.323 27.500 1.00 42.56 539 VAL C N 1
ATOM 1401 C CA . VAL B 2 53 ? -20.306 34.586 27.423 1.00 43.13 539 VAL C CA 1
ATOM 1402 C C . VAL B 2 53 ? -20.497 33.352 26.543 1.00 42.76 539 VAL C C 1
ATOM 1403 O O . VAL B 2 53 ? -21.451 32.589 26.788 1.00 40.77 539 VAL C O 1
ATOM 1407 N N . THR B 2 54 ? -19.621 33.194 25.552 1.00 41.42 540 THR C N 1
ATOM 1408 C CA . THR B 2 54 ? -19.451 31.947 24.772 1.00 42.88 540 THR C CA 1
ATOM 1409 C C . THR B 2 54 ? -18.112 31.337 25.172 1.00 44.68 540 THR C C 1
ATOM 1410 O O . THR B 2 54 ? -17.224 32.088 25.595 1.00 45.67 540 THR C O 1
ATOM 1414 N N . SER B 2 55 ? -18.003 30.015 25.076 1.00 47.60 541 SER C N 1
ATOM 1415 C CA . SER B 2 55 ? -16.836 29.246 25.563 1.00 48.71 541 SER C CA 1
ATOM 1416 C C . SER B 2 55 ? -16.575 28.079 24.616 1.00 51.00 541 SER C C 1
ATOM 1417 O O . SER B 2 55 ? -17.542 27.436 24.165 1.00 51.53 541 SER C O 1
ATOM 1420 N N . SER B 2 56 ? -15.300 27.843 24.338 1.00 51.56 542 SER C N 1
ATOM 1421 C CA . SER B 2 56 ? -14.812 26.766 23.453 1.00 50.25 542 SER C CA 1
ATOM 1422 C C . SER B 2 56 ? -13.531 26.211 24.065 1.00 50.72 542 SER C C 1
ATOM 1423 O O . SER B 2 56 ? -12.600 27.008 24.305 1.00 50.03 542 SER C O 1
ATOM 1426 N N . ASN B 2 57 ? -13.519 24.908 24.352 1.00 50.49 543 ASN C N 1
ATOM 1427 C CA . ASN B 2 57 ? -12.375 24.200 24.979 1.00 50.32 543 ASN C CA 1
ATOM 1428 C C . ASN B 2 57 ? -11.979 24.928 26.269 1.00 49.14 543 ASN C C 1
ATOM 1429 O O . ASN B 2 57 ? -10.775 25.027 26.556 1.00 51.43 543 ASN C O 1
ATOM 1434 N N . THR B 2 58 ? -12.966 25.424 27.014 1.00 48.14 544 THR C N 1
ATOM 1435 C CA . THR B 2 58 ? -12.764 26.195 28.262 1.00 47.88 544 THR C CA 1
ATOM 1436 C C . THR B 2 58 ? -13.235 25.343 29.433 1.00 46.89 544 THR C C 1
ATOM 1437 O O . THR B 2 58 ? -14.301 24.723 29.329 1.00 47.37 544 THR C O 1
ATOM 1441 N N . PHE B 2 59 ? -12.449 25.312 30.501 1.00 48.63 545 PHE C N 1
ATOM 1442 C CA . PHE B 2 59 ? -12.742 24.486 31.694 1.00 51.89 545 PHE C CA 1
ATOM 1443 C C . PHE B 2 59 ? -12.398 25.276 32.953 1.00 50.77 545 PHE C C 1
ATOM 1444 O O . PHE B 2 59 ? -11.548 26.184 32.898 1.00 50.68 545 PHE C O 1
ATOM 1452 N N . PHE B 2 60 ? -13.078 24.932 34.041 1.00 50.77 546 PHE C N 1
ATOM 1453 C CA . PHE B 2 60 ? -12.761 25.364 35.420 1.00 52.89 546 PHE C CA 1
ATOM 1454 C C . PHE B 2 60 ? -12.438 24.108 36.224 1.00 55.19 546 PHE C C 1
ATOM 1455 O O . PHE B 2 60 ? -13.363 23.316 36.493 1.00 54.60 546 PHE C O 1
ATOM 1463 N N . ARG B 2 61 ? -11.158 23.909 36.541 1.00 58.03 547 ARG C N 1
ATOM 1464 C CA . ARG B 2 61 ? -10.673 22.705 37.259 1.00 58.65 547 ARG C CA 1
ATOM 1465 C C . ARG B 2 61 ? -10.322 23.097 38.695 1.00 58.25 547 ARG C C 1
ATOM 1466 O O . ARG B 2 61 ? -9.602 24.095 38.876 1.00 55.16 547 ARG C O 1
ATOM 1474 N N . ASN B 2 62 ? -10.823 22.320 39.658 1.00 59.39 548 ASN C N 1
ATOM 1475 C CA . ASN B 2 62 ? -10.652 22.528 41.119 1.00 58.38 548 ASN C CA 1
ATOM 1476 C C . ASN B 2 62 ? -10.830 24.013 41.437 1.00 57.62 548 ASN C C 1
ATOM 1477 O O . ASN B 2 62 ? -9.918 24.601 42.044 1.00 58.80 548 ASN C O 1
ATOM 1482 N N . CYS B 2 63 ? -11.961 24.591 41.031 1.00 55.95 549 CYS C N 1
ATOM 1483 C CA . CYS B 2 63 ? -12.293 26.018 41.272 1.00 53.60 549 CYS C CA 1
ATOM 1484 C C . CYS B 2 63 ? -13.455 26.104 42.263 1.00 52.15 549 CYS C C 1
ATOM 1485 O O . CYS B 2 63 ? -14.199 25.117 42.409 1.00 49.21 549 CYS C O 1
ATOM 1488 N N . THR B 2 64 ? -13.568 27.238 42.950 1.00 52.30 550 THR C N 1
ATOM 1489 C CA . THR B 2 64 ? -14.667 27.522 43.902 1.00 51.91 550 THR C CA 1
ATOM 1490 C C . THR B 2 64 ? -15.372 28.803 43.465 1.00 51.50 550 THR C C 1
ATOM 1491 O O . THR B 2 64 ? -14.673 29.801 43.164 1.00 49.34 550 THR C O 1
ATOM 1495 N N . PHE B 2 65 ? -16.703 28.755 43.426 1.00 49.62 551 PHE C N 1
ATOM 1496 C CA . PHE B 2 65 ? -17.564 29.905 43.069 1.00 48.97 551 PHE C CA 1
ATOM 1497 C C . PHE B 2 65 ? -18.486 30.206 44.246 1.00 49.47 551 PHE C C 1
ATOM 1498 O O . PHE B 2 65 ? -19.169 29.290 44.739 1.00 51.28 551 PHE C O 1
ATOM 1506 N N . ILE B 2 66 ? -18.491 31.461 44.684 1.00 49.83 552 ILE C N 1
ATOM 1507 C CA . ILE B 2 66 ? -19.320 31.923 45.830 1.00 49.38 552 ILE C CA 1
ATOM 1508 C C . ILE B 2 66 ? -20.099 33.155 45.383 1.00 44.14 552 ILE C C 1
ATOM 1509 O O . ILE B 2 66 ? -19.474 34.128 44.957 1.00 42.91 552 ILE C O 1
ATOM 1514 N N . ASN B 2 67 ? -21.424 33.087 45.458 1.00 45.27 553 ASN C N 1
ATOM 1515 C CA . ASN B 2 67 ? -22.323 34.243 45.202 1.00 49.20 553 ASN C CA 1
ATOM 1516 C C . ASN B 2 67 ? -22.060 34.813 43.801 1.00 48.83 553 ASN C C 1
ATOM 1517 O O . ASN B 2 67 ? -22.132 36.052 43.630 1.00 46.25 553 ASN C O 1
ATOM 1522 N N . THR B 2 68 ? -21.805 33.929 42.834 1.00 46.85 554 THR C N 1
ATOM 1523 C CA . THR B 2 68 ? -21.494 34.283 41.431 1.00 44.31 554 THR C CA 1
ATOM 1524 C C . THR B 2 68 ? -22.729 34.034 40.567 1.00 44.52 554 THR C C 1
ATOM 1525 O O . THR B 2 68 ? -23.422 33.024 40.783 1.00 43.34 554 THR C O 1
ATOM 1529 N N . VAL B 2 69 ? -22.979 34.935 39.621 1.00 43.85 555 VAL C N 1
ATOM 1530 C CA . VAL B 2 69 ? -24.141 34.865 38.694 1.00 43.93 555 VAL C CA 1
ATOM 1531 C C . VAL B 2 69 ? -23.621 34.710 37.262 1.00 43.62 555 VAL C C 1
ATOM 1532 O O . VAL B 2 69 ? -22.738 35.489 36.835 1.00 41.61 555 VAL C O 1
ATOM 1536 N N . PHE B 2 70 ? -24.161 33.724 36.552 1.00 43.56 556 PHE C N 1
ATOM 1537 C CA . PHE B 2 70 ? -23.926 33.499 35.106 1.00 42.25 556 PHE C CA 1
ATOM 1538 C C . PHE B 2 70 ? -25.230 33.779 34.368 1.00 42.50 556 PHE C C 1
ATOM 1539 O O . PHE B 2 70 ? -26.162 32.951 34.461 1.00 42.09 556 PHE C O 1
ATOM 1547 N N . TYR B 2 71 ? -25.298 34.925 33.691 1.00 41.72 557 TYR C N 1
ATOM 1548 C CA . TYR B 2 71 ? -26.470 35.345 32.888 1.00 41.43 557 TYR C CA 1
ATOM 1549 C C . TYR B 2 71 ? -26.121 35.259 31.400 1.00 39.53 557 TYR C C 1
ATOM 1550 O O . TYR B 2 71 ? -25.147 35.884 30.963 1.00 37.43 557 TYR C O 1
ATOM 1559 N N . ASN B 2 72 ? -26.921 34.513 30.641 1.00 40.81 558 ASN C N 1
ATOM 1560 C CA . ASN B 2 72 ? -26.784 34.419 29.168 1.00 41.72 558 ASN C CA 1
ATOM 1561 C C . ASN B 2 72 ? -25.378 33.918 28.848 1.00 40.43 558 ASN C C 1
ATOM 1562 O O . ASN B 2 72 ? -24.638 34.642 28.158 1.00 38.72 558 ASN C O 1
ATOM 1567 N N . THR B 2 73 ? -25.029 32.737 29.365 1.00 41.24 559 THR C N 1
ATOM 1568 C CA . THR B 2 73 ? -23.734 32.053 29.103 1.00 41.12 559 THR C CA 1
ATOM 1569 C C . THR B 2 73 ? -23.994 30.660 28.535 1.00 39.99 559 THR C C 1
ATOM 1570 O O . THR B 2 73 ? -25.106 30.142 28.700 1.00 39.32 559 THR C O 1
ATOM 1574 N N . ASP B 2 74 ? -22.976 30.080 27.909 1.00 40.61 560 ASP C N 1
ATOM 1575 C CA . ASP B 2 74 ? -22.991 28.673 27.446 1.00 39.90 560 ASP C CA 1
ATOM 1576 C C . ASP B 2 74 ? -22.135 27.826 28.393 1.00 39.41 560 ASP C C 1
ATOM 1577 O O . ASP B 2 74 ? -21.692 26.752 27.964 1.00 42.72 560 ASP C O 1
ATOM 1582 N N . LEU B 2 75 ? -21.904 28.282 29.628 1.00 39.33 561 LEU C N 1
ATOM 1583 C CA . LEU B 2 75 ? -21.024 27.568 30.587 1.00 40.16 561 LEU C CA 1
ATOM 1584 C C . LEU B 2 75 ? -21.814 26.422 31.218 1.00 40.26 561 LEU C C 1
ATOM 1585 O O . LEU B 2 75 ? -22.207 26.527 32.395 1.00 39.87 561 LEU C O 1
ATOM 1590 N N . PHE B 2 76 ? -22.010 25.357 30.443 1.00 43.63 562 PHE C N 1
ATOM 1591 C CA . PHE B 2 76 ? -22.780 24.155 30.846 1.00 45.95 562 PHE C CA 1
ATOM 1592 C C . PHE B 2 76 ? -21.959 23.345 31.846 1.00 46.58 562 PHE C C 1
ATOM 1593 O O . PHE B 2 76 ? -20.759 23.634 32.040 1.00 48.49 562 PHE C O 1
ATOM 1601 N N . GLU B 2 77 ? -22.600 22.346 32.444 1.00 45.67 563 GLU C N 1
ATOM 1602 C CA . GLU B 2 77 ? -22.070 21.621 33.623 1.00 48.04 563 GLU C CA 1
ATOM 1603 C C . GLU B 2 77 ? -20.704 21.000 33.302 1.00 47.16 563 GLU C C 1
ATOM 1604 O O . GLU B 2 77 ? -19.836 21.049 34.188 1.00 46.82 563 GLU C O 1
ATOM 1610 N N . TYR B 2 78 ? -20.504 20.471 32.091 1.00 47.24 564 TYR C N 1
ATOM 1611 C CA . TYR B 2 78 ? -19.294 19.683 31.727 1.00 47.21 564 TYR C CA 1
ATOM 1612 C C . TYR B 2 78 ? -18.034 20.554 31.757 1.00 46.87 564 TYR C C 1
ATOM 1613 O O . TYR B 2 78 ? -16.933 19.980 31.709 1.00 51.04 564 TYR C O 1
ATOM 1622 N N . LYS B 2 79 ? -18.168 21.878 31.833 1.00 48.19 565 LYS C N 1
ATOM 1623 C CA . LYS B 2 79 ? -17.003 22.802 31.868 1.00 48.48 565 LYS C CA 1
ATOM 1624 C C . LYS B 2 79 ? -16.517 22.994 33.308 1.00 47.97 565 LYS C C 1
ATOM 1625 O O . LYS B 2 79 ? -15.445 23.611 33.483 1.00 49.90 565 LYS C O 1
ATOM 1631 N N . PHE B 2 80 ? -17.259 22.493 34.298 1.00 45.26 566 PHE C N 1
ATOM 1632 C CA . PHE B 2 80 ? -16.903 22.617 35.733 1.00 47.51 566 PHE C CA 1
ATOM 1633 C C . PHE B 2 80 ? -16.418 21.267 36.254 1.00 50.24 566 PHE C C 1
ATOM 1634 O O . PHE B 2 80 ? -17.265 20.427 36.609 1.00 54.05 566 PHE C O 1
ATOM 1642 N N . VAL B 2 81 ? -15.097 21.083 36.299 1.00 53.20 567 VAL C N 1
ATOM 1643 C CA . VAL B 2 81 ? -14.445 19.793 36.665 1.00 53.95 567 VAL C CA 1
ATOM 1644 C C . VAL B 2 81 ? -13.876 19.916 38.079 1.00 54.37 567 VAL C C 1
ATOM 1645 O O . VAL B 2 81 ? -12.981 20.755 38.288 1.00 57.42 567 VAL C O 1
ATOM 1649 N N . ASN B 2 82 ? -14.385 19.098 39.003 1.00 55.19 568 ASN C N 1
ATOM 1650 C CA . ASN B 2 82 ? -13.980 19.068 40.435 1.00 56.28 568 ASN C CA 1
ATOM 1651 C C . ASN B 2 82 ? -14.130 20.458 41.055 1.00 55.65 568 ASN C C 1
ATOM 1652 O O . ASN B 2 82 ? -13.346 20.785 41.953 1.00 59.52 568 ASN C O 1
ATOM 1657 N N . SER B 2 83 ? -15.105 21.243 40.608 1.00 55.50 569 SER C N 1
ATOM 1658 C CA . SER B 2 83 ? -15.325 22.617 41.116 1.00 54.52 569 SER C CA 1
ATOM 1659 C C . SER B 2 83 ? -16.495 22.605 42.097 1.00 53.52 569 SER C C 1
ATOM 1660 O O . SER B 2 83 ? -17.299 21.653 42.060 1.00 56.18 569 SER C O 1
ATOM 1663 N N . ARG B 2 84 ? -16.563 23.628 42.945 1.00 52.16 570 ARG C N 1
ATOM 1664 C CA . ARG B 2 84 ? -17.641 23.810 43.945 1.00 50.64 570 ARG C CA 1
ATOM 1665 C C . ARG B 2 84 ? -18.370 25.110 43.612 1.00 50.37 570 ARG C C 1
ATOM 1666 O O . ARG B 2 84 ? -17.689 26.139 43.432 1.00 57.62 570 ARG C O 1
ATOM 1668 N N . LEU B 2 85 ? -19.693 25.062 43.485 1.00 47.71 571 LEU C N 1
ATOM 1669 C CA . LEU B 2 85 ? -20.517 26.273 43.265 1.00 48.27 571 LEU C CA 1
ATOM 1670 C C . LEU B 2 85 ? -21.384 26.501 44.499 1.00 48.95 571 LEU C C 1
ATOM 1671 O O . LEU B 2 85 ? -22.320 25.715 44.709 1.00 49.97 571 LEU C O 1
ATOM 1676 N N . ILE B 2 86 ? -21.048 27.510 45.303 1.00 50.52 572 ILE C N 1
ATOM 1677 C CA . ILE B 2 86 ? -21.813 27.857 46.533 1.00 52.95 572 ILE C CA 1
ATOM 1678 C C . ILE B 2 86 ? -22.669 29.081 46.221 1.00 51.02 572 ILE C C 1
ATOM 1679 O O . ILE B 2 86 ? -22.095 30.150 45.960 1.00 52.54 572 ILE C O 1
ATOM 1684 N N . ASN B 2 87 ? -23.992 28.905 46.229 1.00 51.89 573 ASN C N 1
ATOM 1685 C CA . ASN B 2 87 ? -24.979 29.991 45.992 1.00 57.24 573 ASN C CA 1
ATOM 1686 C C . ASN B 2 87 ? -24.653 30.700 44.676 1.00 53.74 573 ASN C C 1
ATOM 1687 O O . ASN B 2 87 ? -24.864 31.925 44.581 1.00 50.38 573 ASN C O 1
ATOM 1692 N N . SER B 2 88 ? -24.147 29.945 43.703 1.00 51.52 574 SER C N 1
ATOM 1693 C CA . SER B 2 88 ? -23.861 30.431 42.338 1.00 49.77 574 SER C CA 1
ATOM 1694 C C . SER B 2 88 ? -25.002 29.990 41.425 1.00 48.35 574 SER C C 1
ATOM 1695 O O . SER B 2 88 ? -25.375 28.807 41.468 1.00 49.55 574 SER C O 1
ATOM 1698 N N . THR B 2 89 ? -25.550 30.929 40.659 1.00 47.45 575 THR C N 1
ATOM 1699 C CA . THR B 2 89 ? -26.784 30.724 39.866 1.00 47.34 575 THR C CA 1
ATOM 1700 C C . THR B 2 89 ? -26.487 30.913 38.378 1.00 43.72 575 THR C C 1
ATOM 1701 O O . THR B 2 89 ? -25.705 31.808 38.024 1.00 43.80 575 THR C O 1
ATOM 1705 N N . PHE B 2 90 ? -27.102 30.079 37.546 1.00 42.40 576 PHE C N 1
ATOM 1706 C CA . PHE B 2 90 ? -27.118 30.215 36.070 1.00 42.46 576 PHE C CA 1
ATOM 1707 C C . PHE B 2 90 ? -28.519 30.652 35.642 1.00 43.14 576 PHE C C 1
ATOM 1708 O O . PHE B 2 90 ? -29.484 29.946 35.966 1.00 43.22 576 PHE C O 1
ATOM 1716 N N . LEU B 2 91 ? -28.613 31.796 34.962 1.00 44.56 577 LEU C N 1
ATOM 1717 C CA . LEU B 2 91 ? -29.898 32.403 34.532 1.00 45.42 577 LEU C CA 1
ATOM 1718 C C . LEU B 2 91 ? -29.886 32.560 33.013 1.00 45.09 577 LEU C C 1
ATOM 1719 O O . LEU B 2 91 ? -28.904 33.102 32.480 1.00 45.02 577 LEU C O 1
ATOM 1724 N N . HIS B 2 92 ? -30.945 32.090 32.357 1.00 46.37 578 HIS C N 1
ATOM 1725 C CA . HIS B 2 92 ? -31.198 32.280 30.908 1.00 47.24 578 HIS C CA 1
ATOM 1726 C C . HIS B 2 92 ? -29.978 31.841 30.093 1.00 45.86 578 HIS C C 1
ATOM 1727 O O . HIS B 2 92 ? -29.392 32.684 29.381 1.00 43.65 578 HIS C O 1
ATOM 1734 N N . ASN B 2 93 ? -29.636 30.556 30.175 1.00 44.84 579 ASN C N 1
ATOM 1735 C CA . ASN B 2 93 ? -28.444 29.980 29.504 1.00 45.52 579 ASN C CA 1
ATOM 1736 C C . ASN B 2 93 ? -28.568 30.176 27.995 1.00 46.85 579 ASN C C 1
ATOM 1737 O O . ASN B 2 93 ? -29.702 30.188 27.485 1.00 47.97 579 ASN C O 1
ATOM 1742 N N . LYS B 2 94 ? -27.435 30.335 27.313 1.00 49.33 580 LYS C N 1
ATOM 1743 C CA . LYS B 2 94 ? -27.391 30.330 25.833 1.00 50.87 580 LYS C CA 1
ATOM 1744 C C . LYS B 2 94 ? -27.874 28.958 25.355 1.00 55.67 580 LYS C C 1
ATOM 1745 O O . LYS B 2 94 ? -27.396 27.937 25.880 1.00 53.70 580 LYS C O 1
ATOM 1751 N N . GLU B 2 95 ? -28.847 28.961 24.444 1.00 65.86 581 GLU C N 1
ATOM 1752 C CA . GLU B 2 95 ? -29.490 27.756 23.863 1.00 67.77 581 GLU C CA 1
ATOM 1753 C C . GLU B 2 95 ? -29.745 26.702 24.950 1.00 71.56 581 GLU C C 1
ATOM 1754 O O . GLU B 2 95 ? -29.056 25.672 24.925 1.00 84.13 581 GLU C O 1
ATOM 1760 N N . GLY B 2 96 ? -30.691 26.929 25.866 1.00 68.99 582 GLY C N 1
ATOM 1761 C CA . GLY B 2 96 ? -30.988 25.969 26.951 1.00 65.70 582 GLY C CA 1
ATOM 1762 C C . GLY B 2 96 ? -32.472 25.883 27.254 1.00 65.68 582 GLY C C 1
ATOM 1763 O O . GLY B 2 96 ? -32.995 26.763 27.942 1.00 70.40 582 GLY C O 1
ATOM 1764 N N . GLN C 1 1 ? -23.909 -12.698 16.250 1.00 93.68 1 GLN E N 1
ATOM 1765 C CA . GLN C 1 1 ? -22.836 -12.638 15.198 1.00 92.37 1 GLN E CA 1
ATOM 1766 C C . GLN C 1 1 ? -21.991 -11.362 15.335 1.00 94.51 1 GLN E C 1
ATOM 1767 O O . GLN C 1 1 ? -20.951 -11.294 14.646 1.00 94.03 1 GLN E O 1
ATOM 1769 N N . LEU C 1 2 ? -22.419 -10.391 16.159 1.00 93.14 2 LEU E N 1
ATOM 1770 C CA . LEU C 1 2 ? -21.678 -9.128 16.443 1.00 90.26 2 LEU E CA 1
ATOM 1771 C C . LEU C 1 2 ? -20.328 -9.465 17.082 1.00 88.43 2 LEU E C 1
ATOM 1772 O O . LEU C 1 2 ? -20.308 -10.093 18.156 1.00 92.43 2 LEU E O 1
ATOM 1777 N N . GLN C 1 3 ? -19.241 -9.084 16.416 1.00 84.88 3 GLN E N 1
ATOM 1778 C CA . GLN C 1 3 ? -17.858 -9.367 16.869 1.00 81.91 3 GLN E CA 1
ATOM 1779 C C . GLN C 1 3 ? -16.896 -8.475 16.084 1.00 78.73 3 GLN E C 1
ATOM 1780 O O . GLN C 1 3 ? -17.201 -8.121 14.928 1.00 74.43 3 GLN E O 1
ATOM 1786 N N . LEU C 1 4 ? -15.785 -8.111 16.714 1.00 75.05 4 LEU E N 1
ATOM 1787 C CA . LEU C 1 4 ? -14.676 -7.378 16.067 1.00 74.55 4 LEU E CA 1
ATOM 1788 C C . LEU C 1 4 ? -13.379 -8.069 16.470 1.00 75.26 4 LEU E C 1
ATOM 1789 O O . LEU C 1 4 ? -13.157 -8.216 17.682 1.00 73.92 4 LEU E O 1
ATOM 1794 N N . VAL C 1 5 ? -12.575 -8.487 15.493 1.00 77.47 5 VAL E N 1
ATOM 1795 C CA . VAL C 1 5 ? -11.268 -9.163 15.736 1.00 77.21 5 VAL E CA 1
ATOM 1796 C C . VAL C 1 5 ? -10.183 -8.325 15.069 1.00 76.88 5 VAL E C 1
ATOM 1797 O O . VAL C 1 5 ? -10.322 -8.020 13.873 1.00 78.01 5 VAL E O 1
ATOM 1801 N N . GLU C 1 6 ? -9.157 -7.962 15.835 1.00 79.14 6 GLU E N 1
ATOM 1802 C CA . GLU C 1 6 ? -8.047 -7.104 15.361 1.00 85.63 6 GLU E CA 1
ATOM 1803 C C . GLU C 1 6 ? -6.825 -7.984 15.117 1.00 89.73 6 GLU E C 1
ATOM 1804 O O . GLU C 1 6 ? -6.589 -8.916 15.913 1.00 93.54 6 GLU E O 1
ATOM 1810 N N . THR C 1 7 ? -6.088 -7.683 14.052 1.00 88.77 7 THR E N 1
ATOM 1811 C CA . THR C 1 7 ? -4.837 -8.380 13.674 1.00 85.16 7 THR E CA 1
ATOM 1812 C C . THR C 1 7 ? -3.855 -7.355 13.113 1.00 86.37 7 THR E C 1
ATOM 1813 O O . THR C 1 7 ? -4.300 -6.256 12.729 1.00 92.32 7 THR E O 1
ATOM 1817 N N . GLY C 1 8 ? -2.572 -7.709 13.094 1.00 87.84 8 GLY E N 1
ATOM 1818 C CA . GLY C 1 8 ? -1.509 -6.925 12.439 1.00 86.63 8 GLY E CA 1
ATOM 1819 C C . GLY C 1 8 ? -0.586 -6.243 13.432 1.00 86.89 8 GLY E C 1
ATOM 1820 O O . GLY C 1 8 ? 0.464 -5.746 12.994 1.00 85.91 8 GLY E O 1
ATOM 1821 N N . GLY C 1 9 ? -0.954 -6.193 14.714 1.00 88.56 9 GLY E N 1
ATOM 1822 C CA . GLY C 1 9 ? -0.117 -5.575 15.761 1.00 93.02 9 GLY E CA 1
ATOM 1823 C C . GLY C 1 9 ? 1.099 -6.430 16.060 1.00 95.95 9 GLY E C 1
ATOM 1824 O O . GLY C 1 9 ? 0.948 -7.669 16.126 1.00 97.36 9 GLY E O 1
ATOM 1825 N N . GLY C 1 10 ? 2.265 -5.804 16.221 1.00 97.01 10 GLY E N 1
ATOM 1826 C CA . GLY C 1 10 ? 3.515 -6.516 16.536 1.00 99.57 10 GLY E CA 1
ATOM 1827 C C . GLY C 1 10 ? 4.589 -5.581 17.050 1.00 104.55 10 GLY E C 1
ATOM 1828 O O . GLY C 1 10 ? 4.244 -4.564 17.690 1.00 103.61 10 GLY E O 1
ATOM 1829 N N . LEU C 1 11 ? 5.849 -5.932 16.790 1.00 108.45 11 LEU E N 1
ATOM 1830 C CA . LEU C 1 11 ? 7.038 -5.114 17.128 1.00 105.85 11 LEU E CA 1
ATOM 1831 C C . LEU C 1 11 ? 7.693 -4.669 15.821 1.00 103.03 11 LEU E C 1
ATOM 1832 O O . LEU C 1 11 ? 8.051 -5.543 15.007 1.00 96.21 11 LEU E O 1
ATOM 1837 N N . VAL C 1 12 ? 7.792 -3.355 15.624 1.00 106.27 12 VAL E N 1
ATOM 1838 C CA . VAL C 1 12 ? 8.467 -2.739 14.448 1.00 107.89 12 VAL E CA 1
ATOM 1839 C C . VAL C 1 12 ? 9.374 -1.626 14.972 1.00 105.34 12 VAL E C 1
ATOM 1840 O O . VAL C 1 12 ? 9.026 -1.004 16.007 1.00 92.53 12 VAL E O 1
ATOM 1844 N N . LYS C 1 13 ? 10.502 -1.417 14.287 1.00 107.64 13 LYS E N 1
ATOM 1845 C CA . LYS C 1 13 ? 11.549 -0.442 14.682 1.00 107.89 13 LYS E CA 1
ATOM 1846 C C . LYS C 1 13 ? 10.935 0.955 14.697 1.00 104.56 13 LYS E C 1
ATOM 1847 O O . LYS C 1 13 ? 10.027 1.242 13.915 1.00 99.79 13 LYS E O 1
ATOM 1849 N N . PRO C 1 14 ? 11.389 1.850 15.606 1.00 100.11 14 PRO E N 1
ATOM 1850 C CA . PRO C 1 14 ? 10.934 3.241 15.611 1.00 100.59 14 PRO E CA 1
ATOM 1851 C C . PRO C 1 14 ? 11.066 3.902 14.231 1.00 100.41 14 PRO E C 1
ATOM 1852 O O . PRO C 1 14 ? 12.170 4.006 13.734 1.00 97.69 14 PRO E O 1
ATOM 1856 N N . GLY C 1 15 ? 9.933 4.323 13.662 1.00 104.43 15 GLY E N 1
ATOM 1857 C CA . GLY C 1 15 ? 9.836 4.912 12.313 1.00 102.91 15 GLY E CA 1
ATOM 1858 C C . GLY C 1 15 ? 9.289 3.926 11.294 1.00 103.15 15 GLY E C 1
ATOM 1859 O O . GLY C 1 15 ? 9.290 4.271 10.095 1.00 99.14 15 GLY E O 1
ATOM 1860 N N . GLY C 1 16 ? 8.828 2.751 11.741 1.00 103.00 16 GLY E N 1
ATOM 1861 C CA . GLY C 1 16 ? 8.286 1.698 10.861 1.00 104.76 16 GLY E CA 1
ATOM 1862 C C . GLY C 1 16 ? 6.867 2.002 10.422 1.00 105.16 16 GLY E C 1
ATOM 1863 O O . GLY C 1 16 ? 6.421 3.155 10.597 1.00 106.09 16 GLY E O 1
ATOM 1864 N N . SER C 1 17 ? 6.191 1.003 9.855 1.00 102.87 17 SER E N 1
ATOM 1865 C CA . SER C 1 17 ? 4.799 1.101 9.348 1.00 102.54 17 SER E CA 1
ATOM 1866 C C . SER C 1 17 ? 4.070 -0.207 9.647 1.00 102.76 17 SER E C 1
ATOM 1867 O O . SER C 1 17 ? 4.611 -1.277 9.293 1.00 101.00 17 SER E O 1
ATOM 1870 N N . LEU C 1 18 ? 2.902 -0.113 10.288 1.00 102.40 18 LEU E N 1
ATOM 1871 C CA . LEU C 1 18 ? 2.036 -1.278 10.594 1.00 100.52 18 LEU E CA 1
ATOM 1872 C C . LEU C 1 18 ? 0.653 -1.062 9.988 1.00 97.62 18 LEU E C 1
ATOM 1873 O O . LEU C 1 18 ? 0.250 0.102 9.813 1.00 99.20 18 LEU E O 1
ATOM 1878 N N . ARG C 1 19 ? -0.025 -2.167 9.677 1.00 94.28 19 ARG E N 1
ATOM 1879 C CA . ARG C 1 19 ? -1.372 -2.177 9.057 1.00 94.08 19 ARG E CA 1
ATOM 1880 C C . ARG C 1 19 ? -2.296 -3.022 9.934 1.00 93.71 19 ARG E C 1
ATOM 1881 O O . ARG C 1 19 ? -2.356 -4.250 9.710 1.00 92.43 19 ARG E O 1
ATOM 1883 N N . LEU C 1 20 ? -2.986 -2.390 10.891 1.00 89.42 20 LEU E N 1
ATOM 1884 C CA . LEU C 1 20 ? -3.989 -3.086 11.734 1.00 82.44 20 LEU E CA 1
ATOM 1885 C C . LEU C 1 20 ? -5.222 -3.321 10.873 1.00 79.49 20 LEU E C 1
ATOM 1886 O O . LEU C 1 20 ? -5.564 -2.433 10.073 1.00 82.56 20 LEU E O 1
ATOM 1891 N N . SER C 1 21 ? -5.827 -4.494 11.016 1.00 75.34 21 SER E N 1
ATOM 1892 C CA . SER C 1 21 ? -7.102 -4.857 10.360 1.00 77.13 21 SER E CA 1
ATOM 1893 C C . SER C 1 21 ? -8.078 -5.281 11.454 1.00 75.00 21 SER E C 1
ATOM 1894 O O . SER C 1 21 ? -7.741 -6.197 12.230 1.00 78.59 21 SER E O 1
ATOM 1897 N N . CYS C 1 22 ? -9.203 -4.576 11.547 1.00 71.31 22 CYS E N 1
ATOM 1898 C CA . CYS C 1 22 ? -10.352 -4.939 12.405 1.00 73.57 22 CYS E CA 1
ATOM 1899 C C . CYS C 1 22 ? -11.412 -5.563 11.502 1.00 74.58 22 CYS E C 1
ATOM 1900 O O . CYS C 1 22 ? -12.077 -4.812 10.763 1.00 82.51 22 CYS E O 1
ATOM 1903 N N . VAL C 1 23 ? -11.520 -6.890 11.527 1.00 73.83 23 VAL E N 1
ATOM 1904 C CA . VAL C 1 23 ? -12.572 -7.633 10.781 1.00 72.44 23 VAL E CA 1
ATOM 1905 C C . VAL C 1 23 ? -13.809 -7.678 11.671 1.00 70.26 23 VAL E C 1
ATOM 1906 O O . VAL C 1 23 ? -13.736 -8.272 12.766 1.00 76.05 23 VAL E O 1
ATOM 1910 N N . VAL C 1 24 ? -14.890 -7.056 11.210 1.00 66.37 24 VAL E N 1
ATOM 1911 C CA . VAL C 1 24 ? -16.153 -6.930 11.983 1.00 65.98 24 VAL E CA 1
ATOM 1912 C C . VAL C 1 24 ? -17.173 -7.880 11.364 1.00 67.51 24 VAL E C 1
ATOM 1913 O O . VAL C 1 24 ? -17.073 -8.168 10.154 1.00 68.61 24 VAL E O 1
ATOM 1917 N N . SER C 1 25 ? -18.125 -8.320 12.178 1.00 68.95 25 SER E N 1
ATOM 1918 C CA . SER C 1 25 ? -19.223 -9.226 11.780 1.00 70.64 25 SER E CA 1
ATOM 1919 C C . SER C 1 25 ? -20.491 -8.772 12.499 1.00 71.54 25 SER E C 1
ATOM 1920 O O . SER C 1 25 ? -20.381 -8.323 13.656 1.00 79.27 25 SER E O 1
ATOM 1923 N N . GLY C 1 26 ? -21.636 -8.841 11.822 1.00 69.36 26 GLY E N 1
ATOM 1924 C CA . GLY C 1 26 ? -22.955 -8.605 12.438 1.00 70.03 26 GLY E CA 1
ATOM 1925 C C . GLY C 1 26 ? -23.551 -7.252 12.087 1.00 70.13 26 GLY E C 1
ATOM 1926 O O . GLY C 1 26 ? -24.759 -7.075 12.334 1.00 68.85 26 GLY E O 1
ATOM 1927 N N . PHE C 1 27 ? -22.765 -6.324 11.533 1.00 67.67 27 PHE E N 1
ATOM 1928 C CA . PHE C 1 27 ? -23.256 -4.973 11.163 1.00 67.83 27 PHE E CA 1
ATOM 1929 C C . PHE C 1 27 ? -22.485 -4.432 9.963 1.00 68.69 27 PHE E C 1
ATOM 1930 O O . PHE C 1 27 ? -21.369 -4.913 9.670 1.00 69.50 27 PHE E O 1
ATOM 1938 N N . THR C 1 28 ? -23.074 -3.423 9.320 1.00 71.25 28 THR E N 1
ATOM 1939 C CA . THR C 1 28 ? -22.493 -2.706 8.160 1.00 72.79 28 THR E CA 1
ATOM 1940 C C . THR C 1 28 ? -21.872 -1.398 8.650 1.00 72.33 28 THR E C 1
ATOM 1941 O O . THR C 1 28 ? -22.317 -0.880 9.692 1.00 71.47 28 THR E O 1
ATOM 1945 N N . PHE C 1 29 ? -20.894 -0.891 7.903 1.00 74.15 29 PHE E N 1
ATOM 1946 C CA . PHE C 1 29 ? -20.148 0.354 8.211 1.00 74.56 29 PHE E CA 1
ATOM 1947 C C . PHE C 1 29 ? -20.959 1.604 7.856 1.00 74.04 29 PHE E C 1
ATOM 1948 O O . PHE C 1 29 ? -20.493 2.713 8.180 1.00 73.31 29 PHE E O 1
ATOM 1956 N N . ASP C 1 30 ? -22.115 1.448 7.211 1.00 74.10 30 ASP E N 1
ATOM 1957 C CA . ASP C 1 30 ? -23.010 2.592 6.902 1.00 77.81 30 ASP E CA 1
ATOM 1958 C C . ASP C 1 30 ? -23.915 2.887 8.103 1.00 77.79 30 ASP E C 1
ATOM 1959 O O . ASP C 1 30 ? -24.636 3.904 8.047 1.00 82.62 30 ASP E O 1
ATOM 1964 N N . ASP C 1 31 ? -23.880 2.048 9.144 1.00 73.64 31 ASP E N 1
ATOM 1965 C CA . ASP C 1 31 ? -24.742 2.194 10.347 1.00 67.53 31 ASP E CA 1
ATOM 1966 C C . ASP C 1 31 ? -23.894 2.504 11.589 1.00 63.62 31 ASP E C 1
ATOM 1967 O O . ASP C 1 31 ? -24.500 2.755 12.653 1.00 63.97 31 ASP E O 1
ATOM 1972 N N . TYR C 1 32 ? -22.562 2.518 11.475 1.00 58.74 32 TYR E N 1
ATOM 1973 C CA . TYR C 1 32 ? -21.651 2.605 12.645 1.00 57.54 32 TYR E CA 1
ATOM 1974 C C . TYR C 1 32 ? -20.385 3.377 12.284 1.00 55.54 32 TYR E C 1
ATOM 1975 O O . TYR C 1 32 ? -19.660 2.979 11.354 1.00 59.33 32 TYR E O 1
ATOM 1984 N N . ARG C 1 33 ? -20.120 4.448 13.025 1.00 54.36 33 ARG E N 1
ATOM 1985 C CA . ARG C 1 33 ? -18.810 5.133 12.991 1.00 55.74 33 ARG E CA 1
ATOM 1986 C C . ARG C 1 33 ? -17.786 4.192 13.617 1.00 58.99 33 ARG E C 1
ATOM 1987 O O . ARG C 1 33 ? -18.087 3.627 14.688 1.00 59.19 33 ARG E O 1
ATOM 1995 N N . MET C 1 34 ? -16.631 4.039 12.973 1.00 61.24 34 MET E N 1
ATOM 1996 C CA . MET C 1 34 ? -15.559 3.120 13.421 1.00 57.91 34 MET E CA 1
ATOM 1997 C C . MET C 1 34 ? -14.438 3.939 14.044 1.00 58.38 34 MET E C 1
ATOM 1998 O O . MET C 1 34 ? -14.177 5.054 13.559 1.00 61.03 34 MET E O 1
ATOM 2003 N N . ALA C 1 35 ? -13.798 3.388 15.070 1.00 58.88 35 ALA E N 1
ATOM 2004 C CA . ALA C 1 35 ? -12.759 4.094 15.842 1.00 58.81 35 ALA E CA 1
ATOM 2005 C C . ALA C 1 35 ? -11.665 3.127 16.279 1.00 59.44 35 ALA E C 1
ATOM 2006 O O . ALA C 1 35 ? -11.978 1.968 16.611 1.00 58.83 35 ALA E O 1
ATOM 2008 N N . TRP C 1 36 ? -10.432 3.628 16.277 1.00 59.40 36 TRP E N 1
ATOM 2009 C CA . TRP C 1 36 ? -9.258 2.982 16.904 1.00 62.75 36 TRP E CA 1
ATOM 2010 C C . TRP C 1 36 ? -8.984 3.711 18.216 1.00 61.31 36 TRP E C 1
ATOM 2011 O O . TRP C 1 36 ? -8.972 4.961 18.216 1.00 58.34 36 TRP E O 1
ATOM 2022 N N . VAL C 1 37 ? -8.846 2.945 19.294 1.00 59.92 37 VAL E N 1
ATOM 2023 C CA . VAL C 1 37 ? -8.593 3.470 20.661 1.00 61.79 37 VAL E CA 1
ATOM 2024 C C . VAL C 1 37 ? -7.430 2.691 21.260 1.00 65.26 37 VAL E C 1
ATOM 2025 O O . VAL C 1 37 ? -7.461 1.442 21.204 1.00 67.52 37 VAL E O 1
ATOM 2029 N N . ARG C 1 38 ? -6.469 3.413 21.829 1.00 68.57 38 ARG E N 1
ATOM 2030 C CA . ARG C 1 38 ? -5.233 2.825 22.393 1.00 73.15 38 ARG E CA 1
ATOM 2031 C C . ARG C 1 38 ? -5.339 2.813 23.917 1.00 74.25 38 ARG E C 1
ATOM 2032 O O . ARG C 1 38 ? -6.020 3.690 24.488 1.00 71.33 38 ARG E O 1
ATOM 2040 N N . GLN C 1 39 ? -4.685 1.834 24.535 1.00 76.67 39 GLN E N 1
ATOM 2041 C CA . GLN C 1 39 ? -4.514 1.757 26.003 1.00 80.96 39 GLN E CA 1
ATOM 2042 C C . GLN C 1 39 ? -3.026 1.578 26.303 1.00 84.08 39 GLN E C 1
ATOM 2043 O O . GLN C 1 39 ? -2.462 0.531 25.933 1.00 80.69 39 GLN E O 1
ATOM 2049 N N . ALA C 1 40 ? -2.427 2.577 26.950 1.00 91.92 40 ALA E N 1
ATOM 2050 C CA . ALA C 1 40 ? -1.024 2.555 27.416 1.00 97.23 40 ALA E CA 1
ATOM 2051 C C . ALA C 1 40 ? -0.903 1.558 28.561 1.00 104.32 40 ALA E C 1
ATOM 2052 O O . ALA C 1 40 ? -1.902 1.214 29.192 1.00 110.92 40 ALA E O 1
ATOM 2054 N N . PRO C 1 41 ? 0.320 1.071 28.873 1.00 107.57 41 PRO E N 1
ATOM 2055 C CA . PRO C 1 41 ? 0.501 0.109 29.960 1.00 105.22 41 PRO E CA 1
ATOM 2056 C C . PRO C 1 41 ? 0.142 0.735 31.316 1.00 99.88 41 PRO E C 1
ATOM 2057 O O . PRO C 1 41 ? 1.018 1.271 31.974 1.00 99.56 41 PRO E O 1
ATOM 2061 N N . GLY C 1 42 ? -1.147 0.684 31.670 1.00 96.26 42 GLY E N 1
ATOM 2062 C CA . GLY C 1 42 ? -1.667 1.120 32.979 1.00 98.17 42 GLY E CA 1
ATOM 2063 C C . GLY C 1 42 ? -2.491 2.394 32.893 1.00 100.55 42 GLY E C 1
ATOM 2064 O O . GLY C 1 42 ? -3.334 2.600 33.795 1.00 96.51 42 GLY E O 1
ATOM 2065 N N . LYS C 1 43 ? -2.270 3.224 31.864 1.00 98.66 43 LYS E N 1
ATOM 2066 C CA . LYS C 1 43 ? -2.976 4.523 31.697 1.00 94.23 43 LYS E CA 1
ATOM 2067 C C . LYS C 1 43 ? -4.417 4.265 31.253 1.00 94.22 43 LYS E C 1
ATOM 2068 O O . LYS C 1 43 ? -4.751 3.103 30.932 1.00 95.57 43 LYS E O 1
ATOM 2070 N N . GLU C 1 44 ? -5.231 5.322 31.236 1.00 89.71 44 GLU E N 1
ATOM 2071 C CA . GLU C 1 44 ? -6.646 5.262 30.793 1.00 84.24 44 GLU E CA 1
ATOM 2072 C C . GLU C 1 44 ? -6.673 5.182 29.269 1.00 81.61 44 GLU E C 1
ATOM 2073 O O . GLU C 1 44 ? -5.699 5.635 28.633 1.00 85.03 44 GLU E O 1
ATOM 2079 N N . LEU C 1 45 ? -7.746 4.610 28.719 1.00 76.35 45 LEU E N 1
ATOM 2080 C CA . LEU C 1 45 ? -7.962 4.518 27.255 1.00 72.52 45 LEU E CA 1
ATOM 2081 C C . LEU C 1 45 ? -7.805 5.910 26.643 1.00 72.58 45 LEU E C 1
ATOM 2082 O O . LEU C 1 45 ? -8.234 6.901 27.279 1.00 71.62 45 LEU E O 1
ATOM 2087 N N . GLU C 1 46 ? -7.198 5.968 25.460 1.00 68.68 46 GLU E N 1
ATOM 2088 C CA . GLU C 1 46 ? -6.996 7.219 24.695 1.00 68.96 46 GLU E CA 1
ATOM 2089 C C . GLU C 1 46 ? -7.537 7.006 23.286 1.00 65.84 46 GLU E C 1
ATOM 2090 O O . GLU C 1 46 ? -7.059 6.092 22.592 1.00 66.01 46 GLU E O 1
ATOM 2096 N N . TRP C 1 47 ? -8.509 7.817 22.887 1.00 64.32 47 TRP E N 1
ATOM 2097 C CA . TRP C 1 47 ? -9.059 7.760 21.515 1.00 64.55 47 TRP E CA 1
ATOM 2098 C C . TRP C 1 47 ? -7.951 8.179 20.551 1.00 68.17 47 TRP E C 1
ATOM 2099 O O . TRP C 1 47 ? -7.292 9.207 20.826 1.00 66.89 47 TRP E O 1
ATOM 2110 N N . VAL C 1 48 ? -7.749 7.398 19.489 1.00 69.54 48 VAL E N 1
ATOM 2111 C CA . VAL C 1 48 ? -6.662 7.619 18.496 1.00 72.24 48 VAL E CA 1
ATOM 2112 C C . VAL C 1 48 ? -7.264 8.243 17.239 1.00 70.29 48 VAL E C 1
ATOM 2113 O O . VAL C 1 48 ? -6.849 9.363 16.882 1.00 70.06 48 VAL E O 1
ATOM 2117 N N . SER C 1 49 ? -8.197 7.545 16.595 1.00 68.12 49 SER E N 1
ATOM 2118 C CA . SER C 1 49 ? -8.809 7.998 15.323 1.00 67.44 49 SER E CA 1
ATOM 2119 C C . SER C 1 49 ? -10.220 7.431 15.178 1.00 67.35 49 SER E C 1
ATOM 2120 O O . SER C 1 49 ? -10.520 6.408 15.822 1.00 73.55 49 SER E O 1
ATOM 2123 N N . SER C 1 50 ? -11.037 8.093 14.358 1.00 62.68 50 SER E N 1
ATOM 2124 C CA . SER C 1 50 ? -12.402 7.650 13.986 1.00 60.14 50 SER E CA 1
ATOM 2125 C C . SER C 1 50 ? -12.609 7.867 12.488 1.00 59.55 50 SER E C 1
ATOM 2126 O O . SER C 1 50 ? -11.870 8.669 11.889 1.00 58.78 50 SER E O 1
ATOM 2129 N N . ILE C 1 51 ? -13.580 7.159 11.917 1.00 58.90 51 ILE E N 1
ATOM 2130 C CA . ILE C 1 51 ? -13.966 7.302 10.488 1.00 60.69 51 ILE E CA 1
ATOM 2131 C C . ILE C 1 51 ? -15.483 7.192 10.365 1.00 59.92 51 ILE E C 1
ATOM 2132 O O . ILE C 1 51 ? -16.075 6.317 11.023 1.00 52.98 51 ILE E O 1
ATOM 2137 N N . ASP C 1 52 ? -16.063 8.072 9.546 1.00 63.68 52 ASP E N 1
ATOM 2138 C CA . ASP C 1 52 ? -17.462 7.992 9.057 1.00 68.14 52 ASP E CA 1
ATOM 2139 C C . ASP C 1 52 ? -17.403 7.644 7.570 1.00 69.86 52 ASP E C 1
ATOM 2140 O O . ASP C 1 52 ? -16.860 8.452 6.795 1.00 70.99 52 ASP E O 1
ATOM 2145 N N . SER C 1 53 ? -17.925 6.476 7.197 1.00 71.27 53 SER E N 1
ATOM 2146 C CA . SER C 1 53 ? -17.720 5.857 5.863 1.00 73.79 53 SER E CA 1
ATOM 2147 C C . SER C 1 53 ? -18.834 6.269 4.896 1.00 77.69 53 SER E C 1
ATOM 2148 O O . SER C 1 53 ? -18.530 6.397 3.693 1.00 77.01 53 SER E O 1
ATOM 2151 N N . TRP C 1 54 ? -20.064 6.455 5.396 1.00 79.00 54 TRP E N 1
ATOM 2152 C CA . TRP C 1 54 ? -21.250 6.867 4.590 1.00 77.72 54 TRP E CA 1
ATOM 2153 C C . TRP C 1 54 ? -20.938 8.160 3.832 1.00 78.27 54 TRP E C 1
ATOM 2154 O O . TRP C 1 54 ? -21.522 8.363 2.747 1.00 80.23 54 TRP E O 1
ATOM 2165 N N . SER C 1 55 ? -20.076 9.000 4.407 1.00 75.73 55 SER E N 1
ATOM 2166 C CA . SER C 1 55 ? -19.508 10.215 3.775 1.00 74.81 55 SER E CA 1
ATOM 2167 C C . SER C 1 55 ? -18.092 10.393 4.310 1.00 77.57 55 SER E C 1
ATOM 2168 O O . SER C 1 55 ? -17.954 10.752 5.497 1.00 82.91 55 SER E O 1
ATOM 2171 N N . ILE C 1 56 ? -17.095 10.136 3.465 1.00 79.73 56 ILE E N 1
ATOM 2172 C CA . ILE C 1 56 ? -15.678 9.940 3.890 1.00 78.08 56 ILE E CA 1
ATOM 2173 C C . ILE C 1 56 ? -15.288 11.096 4.799 1.00 79.27 56 ILE E C 1
ATOM 2174 O O . ILE C 1 56 ? -15.185 12.240 4.304 1.00 84.52 56 ILE E O 1
ATOM 2179 N N . ASN C 1 57 ? -15.093 10.786 6.076 1.00 76.91 57 ASN E N 1
ATOM 2180 C CA . ASN C 1 57 ? -14.756 11.778 7.121 1.00 76.11 57 ASN E CA 1
ATOM 2181 C C . ASN C 1 57 ? -13.822 11.093 8.112 1.00 76.46 57 ASN E C 1
ATOM 2182 O O . ASN C 1 57 ? -14.221 10.062 8.683 1.00 80.33 57 ASN E O 1
ATOM 2187 N N . THR C 1 58 ? -12.622 11.639 8.277 1.00 74.16 58 THR E N 1
ATOM 2188 C CA . THR C 1 58 ? -11.596 11.118 9.206 1.00 72.95 58 THR E CA 1
ATOM 2189 C C . THR C 1 58 ? -11.432 12.111 10.349 1.00 69.27 58 THR E C 1
ATOM 2190 O O . THR C 1 58 ? -11.583 13.321 10.114 1.00 68.17 58 THR E O 1
ATOM 2194 N N . TYR C 1 59 ? -11.163 11.587 11.539 1.00 67.93 59 TYR E N 1
ATOM 2195 C CA . TYR C 1 59 ? -10.865 12.370 12.759 1.00 68.33 59 TYR E CA 1
ATOM 2196 C C . TYR C 1 59 ? -9.628 11.752 13.399 1.00 68.88 59 TYR E C 1
ATOM 2197 O O . TYR C 1 59 ? -9.609 10.530 13.608 1.00 78.47 59 TYR E O 1
ATOM 2206 N N . TYR C 1 60 ? -8.610 12.566 13.643 1.00 67.78 60 TYR E N 1
ATOM 2207 C CA . TYR C 1 60 ? -7.321 12.115 14.211 1.00 70.23 60 TYR E CA 1
ATOM 2208 C C . TYR C 1 60 ? -7.035 12.925 15.467 1.00 73.18 60 TYR E C 1
ATOM 2209 O O . TYR C 1 60 ? -7.192 14.160 15.451 1.00 72.80 60 TYR E O 1
ATOM 2218 N N . GLU C 1 61 ? -6.650 12.228 16.532 1.00 78.48 61 GLU E N 1
ATOM 2219 C CA . GLU C 1 61 ? -6.021 12.858 17.712 1.00 82.95 61 GLU E CA 1
ATOM 2220 C C . GLU C 1 61 ? -4.797 13.616 17.197 1.00 86.28 61 GLU E C 1
ATOM 2221 O O . GLU C 1 61 ? -4.100 13.077 16.320 1.00 87.38 61 GLU E O 1
ATOM 2227 N N . ASP C 1 62 ? -4.585 14.837 17.685 1.00 90.85 62 ASP E N 1
ATOM 2228 C CA . ASP C 1 62 ? -3.588 15.797 17.136 1.00 94.95 62 ASP E CA 1
ATOM 2229 C C . ASP C 1 62 ? -2.234 15.097 16.944 1.00 94.58 62 ASP E C 1
ATOM 2230 O O . ASP C 1 62 ? -1.637 15.268 15.858 1.00 93.10 62 ASP E O 1
ATOM 2235 N N . SER C 1 63 ? -1.798 14.290 17.919 1.00 94.50 63 SER E N 1
ATOM 2236 C CA . SER C 1 63 ? -0.482 13.595 17.908 1.00 92.59 63 SER E CA 1
ATOM 2237 C C . SER C 1 63 ? -0.427 12.528 16.809 1.00 91.99 63 SER E C 1
ATOM 2238 O O . SER C 1 63 ? 0.657 11.948 16.618 1.00 92.14 63 SER E O 1
ATOM 2241 N N . VAL C 1 64 ? -1.541 12.268 16.122 1.00 94.56 64 VAL E N 1
ATOM 2242 C CA . VAL C 1 64 ? -1.672 11.137 15.157 1.00 98.08 64 VAL E CA 1
ATOM 2243 C C . VAL C 1 64 ? -1.726 11.662 13.716 1.00 101.89 64 VAL E C 1
ATOM 2244 O O . VAL C 1 64 ? -1.233 10.939 12.821 1.00 104.08 64 VAL E O 1
ATOM 2248 N N . LYS C 1 65 ? -2.325 12.839 13.498 1.00 101.99 65 LYS E N 1
ATOM 2249 C CA . LYS C 1 65 ? -2.711 13.343 12.150 1.00 99.35 65 LYS E CA 1
ATOM 2250 C C . LYS C 1 65 ? -1.483 13.364 11.235 1.00 99.40 65 LYS E C 1
ATOM 2251 O O . LYS C 1 65 ? -0.393 13.769 11.704 1.00 98.28 65 LYS E O 1
ATOM 2253 N N . GLY C 1 66 ? -1.659 12.921 9.984 1.00 97.60 66 GLY E N 1
ATOM 2254 C CA . GLY C 1 66 ? -0.615 12.939 8.942 1.00 98.50 66 GLY E CA 1
ATOM 2255 C C . GLY C 1 66 ? 0.211 11.664 8.912 1.00 100.29 66 GLY E C 1
ATOM 2256 O O . GLY C 1 66 ? 0.716 11.328 7.822 1.00 101.88 66 GLY E O 1
ATOM 2257 N N . ARG C 1 67 ? 0.356 10.979 10.052 1.00 102.37 67 ARG E N 1
ATOM 2258 C CA . ARG C 1 67 ? 1.200 9.760 10.182 1.00 101.24 67 ARG E CA 1
ATOM 2259 C C . ARG C 1 67 ? 0.326 8.535 9.916 1.00 101.10 67 ARG E C 1
ATOM 2260 O O . ARG C 1 67 ? 0.668 7.755 9.005 1.00 98.79 67 ARG E O 1
ATOM 2268 N N . PHE C 1 68 ? -0.759 8.384 10.681 1.00 97.97 68 PHE E N 1
ATOM 2269 C CA . PHE C 1 68 ? -1.698 7.244 10.551 1.00 94.43 68 PHE E CA 1
ATOM 2270 C C . PHE C 1 68 ? -2.755 7.606 9.518 1.00 86.83 68 PHE E C 1
ATOM 2271 O O . PHE C 1 68 ? -2.842 8.775 9.109 1.00 84.80 68 PHE E O 1
ATOM 2279 N N . THR C 1 69 ? -3.522 6.609 9.097 1.00 84.88 69 THR E N 1
ATOM 2280 C CA . THR C 1 69 ? -4.590 6.785 8.090 1.00 87.42 69 THR E CA 1
ATOM 2281 C C . THR C 1 69 ? -5.634 5.690 8.257 1.00 86.70 69 THR E C 1
ATOM 2282 O O . THR C 1 69 ? -5.382 4.537 7.831 1.00 88.02 69 THR E O 1
ATOM 2286 N N . ILE C 1 70 ? -6.776 6.073 8.818 1.00 81.73 70 ILE E N 1
ATOM 2287 C CA . ILE C 1 70 ? -7.925 5.156 9.017 1.00 79.26 70 ILE E CA 1
ATOM 2288 C C . ILE C 1 70 ? -8.621 5.006 7.669 1.00 75.80 70 ILE E C 1
ATOM 2289 O O . ILE C 1 70 ? -8.664 5.988 6.906 1.00 76.71 70 ILE E O 1
ATOM 2294 N N . SER C 1 71 ? -9.097 3.801 7.381 1.00 74.30 71 SER E N 1
ATOM 2295 C CA . SER C 1 71 ? -9.817 3.476 6.130 1.00 76.35 71 SER E CA 1
ATOM 2296 C C . SER C 1 71 ? -10.794 2.346 6.411 1.00 74.77 71 SER E C 1
ATOM 2297 O O . SER C 1 71 ? -10.601 1.633 7.402 1.00 73.03 71 SER E O 1
ATOM 2300 N N . THR C 1 72 ? -11.789 2.202 5.542 1.00 79.83 72 THR E N 1
ATOM 2301 C CA . THR C 1 72 ? -12.801 1.127 5.606 1.00 83.26 72 THR E CA 1
ATOM 2302 C C . THR C 1 72 ? -12.857 0.435 4.244 1.00 85.55 72 THR E C 1
ATOM 2303 O O . THR C 1 72 ? -12.395 1.025 3.239 1.00 85.81 72 THR E O 1
ATOM 2307 N N . ASP C 1 73 ? -13.415 -0.770 4.228 1.00 83.39 73 ASP E N 1
ATOM 2308 C CA . ASP C 1 73 ? -13.581 -1.585 3.004 1.00 82.89 73 ASP E CA 1
ATOM 2309 C C . ASP C 1 73 ? -14.867 -2.393 3.151 1.00 79.72 73 ASP E C 1
ATOM 2310 O O . ASP C 1 73 ? -14.815 -3.495 3.724 1.00 80.53 73 ASP E O 1
ATOM 2315 N N . ASN C 1 74 ? -15.983 -1.846 2.675 1.00 81.54 74 ASN E N 1
ATOM 2316 C CA . ASN C 1 74 ? -17.301 -2.531 2.732 1.00 90.44 74 ASN E CA 1
ATOM 2317 C C . ASN C 1 74 ? -17.216 -3.841 1.945 1.00 92.32 74 ASN E C 1
ATOM 2318 O O . ASN C 1 74 ? -17.944 -4.796 2.296 1.00 81.52 74 ASN E O 1
ATOM 2323 N N . ALA C 1 75 ? -16.367 -3.862 0.913 1.00 99.96 75 ALA E N 1
ATOM 2324 C CA . ALA C 1 75 ? -15.807 -5.091 0.307 1.00 103.02 75 ALA E CA 1
ATOM 2325 C C . ALA C 1 75 ? -14.789 -5.703 1.280 1.00 103.01 75 ALA E C 1
ATOM 2326 O O . ALA C 1 75 ? -13.786 -5.027 1.591 1.00 96.10 75 ALA E O 1
ATOM 2328 N N . LYS C 1 76 ? -15.056 -6.931 1.745 1.00 102.25 76 LYS E N 1
ATOM 2329 C CA . LYS C 1 76 ? -14.281 -7.659 2.791 1.00 99.62 76 LYS E CA 1
ATOM 2330 C C . LYS C 1 76 ? -14.723 -7.197 4.188 1.00 98.41 76 LYS E C 1
ATOM 2331 O O . LYS C 1 76 ? -14.320 -7.849 5.170 1.00 96.52 76 LYS E O 1
ATOM 2333 N N . ASN C 1 77 ? -15.520 -6.124 4.277 1.00 97.21 77 ASN E N 1
ATOM 2334 C CA . ASN C 1 77 ? -16.248 -5.710 5.507 1.00 89.84 77 ASN E CA 1
ATOM 2335 C C . ASN C 1 77 ? -15.250 -5.448 6.637 1.00 80.79 77 ASN E C 1
ATOM 2336 O O . ASN C 1 77 ? -15.540 -5.835 7.789 1.00 77.24 77 ASN E O 1
ATOM 2341 N N . THR C 1 78 ? -14.133 -4.795 6.323 1.00 75.44 78 THR E N 1
ATOM 2342 C CA . THR C 1 78 ? -12.979 -4.668 7.244 1.00 76.20 78 THR E CA 1
ATOM 2343 C C . THR C 1 78 ? -12.576 -3.204 7.411 1.00 73.94 78 THR E C 1
ATOM 2344 O O . THR C 1 78 ? -12.470 -2.490 6.395 1.00 72.71 78 THR E O 1
ATOM 2348 N N . LEU C 1 79 ? -12.340 -2.806 8.662 1.00 74.04 79 LEU E N 1
ATOM 2349 C CA . LEU C 1 79 ? -11.736 -1.503 9.032 1.00 75.72 79 LEU E CA 1
ATOM 2350 C C . LEU C 1 79 ? -10.221 -1.673 9.074 1.00 76.08 79 LEU E C 1
ATOM 2351 O O . LEU C 1 79 ? -9.756 -2.681 9.637 1.00 74.22 79 LEU E O 1
ATOM 2356 N N . TYR C 1 80 ? -9.498 -0.691 8.538 1.00 82.37 80 TYR E N 1
ATOM 2357 C CA . TYR C 1 80 ? -8.017 -0.685 8.470 1.00 85.25 80 TYR E CA 1
ATOM 2358 C C . TYR C 1 80 ? -7.488 0.577 9.138 1.00 81.75 80 TYR E C 1
ATOM 2359 O O . TYR C 1 80 ? -8.101 1.649 8.985 1.00 82.50 80 TYR E O 1
ATOM 2368 N N . LEU C 1 81 ? -6.384 0.424 9.864 1.00 83.04 81 LEU E N 1
ATOM 2369 C CA . LEU C 1 81 ? -5.551 1.553 10.330 1.00 87.08 81 LEU E CA 1
ATOM 2370 C C . LEU C 1 81 ? -4.144 1.368 9.770 1.00 94.28 81 LEU E C 1
ATOM 2371 O O . LEU C 1 81 ? -3.398 0.521 10.312 1.00 95.48 81 LEU E O 1
ATOM 2376 N N . GLN C 1 82 ? -3.815 2.134 8.728 1.00 98.59 82 GLN E N 1
ATOM 2377 C CA . GLN C 1 82 ? -2.455 2.176 8.137 1.00 97.83 82 GLN E CA 1
ATOM 2378 C C . GLN C 1 82 ? -1.588 3.087 9.007 1.00 97.91 82 GLN E C 1
ATOM 2379 O O . GLN C 1 82 ? -1.602 4.315 8.791 1.00 98.27 82 GLN E O 1
ATOM 2385 N N . MET C 1 83 ? -0.887 2.497 9.976 1.00 98.41 83 MET E N 1
ATOM 2386 C CA . MET C 1 83 ? 0.120 3.215 10.790 1.00 98.90 83 MET E CA 1
ATOM 2387 C C . MET C 1 83 ? 1.383 3.376 9.942 1.00 100.00 83 MET E C 1
ATOM 2388 O O . MET C 1 83 ? 1.591 2.562 9.014 1.00 101.11 83 MET E O 1
ATOM 2393 N N . SER C 1 84 ? 2.157 4.421 10.227 1.00 99.35 84 SER E N 1
ATOM 2394 C CA . SER C 1 84 ? 3.468 4.708 9.594 1.00 100.68 84 SER E CA 1
ATOM 2395 C C . SER C 1 84 ? 4.185 5.789 10.402 1.00 99.06 84 SER E C 1
ATOM 2396 O O . SER C 1 84 ? 3.507 6.533 11.143 1.00 97.44 84 SER E O 1
ATOM 2399 N N . SER C 1 85 ? 5.507 5.863 10.251 1.00 98.97 85 SER E N 1
ATOM 2400 C CA . SER C 1 85 ? 6.389 6.754 11.042 1.00 98.38 85 SER E CA 1
ATOM 2401 C C . SER C 1 85 ? 6.041 6.588 12.524 1.00 96.97 85 SER E C 1
ATOM 2402 O O . SER C 1 85 ? 5.596 7.573 13.146 1.00 85.87 85 SER E O 1
ATOM 2405 N N . LEU C 1 86 ? 6.207 5.371 13.050 1.00 99.56 86 LEU E N 1
ATOM 2406 C CA . LEU C 1 86 ? 5.804 5.013 14.436 1.00 102.29 86 LEU E CA 1
ATOM 2407 C C . LEU C 1 86 ? 6.851 5.547 15.410 1.00 99.48 86 LEU E C 1
ATOM 2408 O O . LEU C 1 86 ? 8.052 5.331 15.175 1.00 101.61 86 LEU E O 1
ATOM 2413 N N . LYS C 1 87 ? 6.384 6.218 16.460 1.00 96.81 87 LYS E N 1
ATOM 2414 C CA . LYS C 1 87 ? 7.226 6.855 17.498 1.00 96.85 87 LYS E CA 1
ATOM 2415 C C . LYS C 1 87 ? 7.211 5.954 18.725 1.00 99.51 87 LYS E C 1
ATOM 2416 O O . LYS C 1 87 ? 6.397 5.038 18.807 1.00 98.50 87 LYS E O 1
ATOM 2422 N N . PRO C 1 88 ? 8.113 6.173 19.707 1.00 105.09 88 PRO E N 1
ATOM 2423 C CA . PRO C 1 88 ? 8.288 5.222 20.801 1.00 108.57 88 PRO E CA 1
ATOM 2424 C C . PRO C 1 88 ? 7.037 5.026 21.668 1.00 110.78 88 PRO E C 1
ATOM 2425 O O . PRO C 1 88 ? 6.802 3.902 22.067 1.00 115.43 88 PRO E O 1
ATOM 2429 N N . GLU C 1 89 ? 6.282 6.097 21.943 1.00 108.25 89 GLU E N 1
ATOM 2430 C CA . GLU C 1 89 ? 5.162 6.071 22.926 1.00 105.28 89 GLU E CA 1
ATOM 2431 C C . GLU C 1 89 ? 3.816 5.863 22.223 1.00 98.43 89 GLU E C 1
ATOM 2432 O O . GLU C 1 89 ? 2.785 6.158 22.853 1.00 92.28 89 GLU E O 1
ATOM 2438 N N . ASP C 1 90 ? 3.822 5.354 20.987 1.00 96.18 90 ASP E N 1
ATOM 2439 C CA . ASP C 1 90 ? 2.614 4.807 20.311 1.00 96.38 90 ASP E CA 1
ATOM 2440 C C . ASP C 1 90 ? 2.448 3.330 20.682 1.00 97.92 90 ASP E C 1
ATOM 2441 O O . ASP C 1 90 ? 1.534 2.691 20.134 1.00 97.23 90 ASP E O 1
ATOM 2446 N N . THR C 1 91 ? 3.307 2.804 21.560 1.00 99.98 91 THR E N 1
ATOM 2447 C CA . THR C 1 91 ? 3.245 1.402 22.050 1.00 97.47 91 THR E CA 1
ATOM 2448 C C . THR C 1 91 ? 2.094 1.292 23.050 1.00 94.95 91 THR E C 1
ATOM 2449 O O . THR C 1 91 ? 2.124 1.994 24.087 1.00 91.09 91 THR E O 1
ATOM 2453 N N . ALA C 1 92 ? 1.117 0.445 22.736 1.00 92.64 92 ALA E N 1
ATOM 2454 C CA . ALA C 1 92 ? -0.120 0.272 23.522 1.00 90.41 92 ALA E CA 1
ATOM 2455 C C . ALA C 1 92 ? -0.885 -0.922 22.967 1.00 83.95 92 ALA E C 1
ATOM 2456 O O . ALA C 1 92 ? -0.478 -1.465 21.919 1.00 80.18 92 ALA E O 1
ATOM 2458 N N . VAL C 1 93 ? -1.958 -1.299 23.652 1.00 80.43 93 VAL E N 1
ATOM 2459 C CA . VAL C 1 93 ? -2.958 -2.255 23.113 1.00 81.65 93 VAL E CA 1
ATOM 2460 C C . VAL C 1 93 ? -3.984 -1.441 22.322 1.00 82.40 93 VAL E C 1
ATOM 2461 O O . VAL C 1 93 ? -4.547 -0.474 22.883 1.00 84.39 93 VAL E O 1
ATOM 2465 N N . TYR C 1 94 ? -4.189 -1.812 21.059 1.00 77.14 94 TYR E N 1
ATOM 2466 C CA . TYR C 1 94 ? -5.013 -1.063 20.083 1.00 77.06 94 TYR E CA 1
ATOM 2467 C C . TYR C 1 94 ? -6.303 -1.827 19.818 1.00 78.20 94 TYR E C 1
ATOM 2468 O O . TYR C 1 94 ? -6.247 -2.893 19.168 1.00 82.61 94 TYR E O 1
ATOM 2477 N N . TYR C 1 95 ? -7.421 -1.272 20.289 1.00 74.62 95 TYR E N 1
ATOM 2478 C CA . TYR C 1 95 ? -8.772 -1.850 20.106 1.00 69.99 95 TYR E CA 1
ATOM 2479 C C . TYR C 1 95 ? -9.479 -1.095 18.988 1.00 65.35 95 TYR E C 1
ATOM 2480 O O . TYR C 1 95 ? -9.314 0.130 18.887 1.00 64.56 95 TYR E O 1
ATOM 2489 N N . CYS C 1 96 ? -10.239 -1.819 18.174 1.00 63.65 96 CYS E N 1
ATOM 2490 C CA . CYS C 1 96 ? -11.213 -1.215 17.244 1.00 63.87 96 CYS E CA 1
ATOM 2491 C C . CYS C 1 96 ? -12.560 -1.191 17.967 1.00 62.42 96 CYS E C 1
ATOM 2492 O O . CYS C 1 96 ? -12.772 -2.035 18.858 1.00 59.37 96 CYS E O 1
ATOM 2495 N N . ALA C 1 97 ? -13.393 -0.208 17.640 1.00 59.40 97 ALA E N 1
ATOM 2496 C CA . ALA C 1 97 ? -14.685 0.031 18.306 1.00 56.59 97 ALA E CA 1
ATOM 2497 C C . ALA C 1 97 ? -15.666 0.564 17.274 1.00 54.47 97 ALA E C 1
ATOM 2498 O O . ALA C 1 97 ? -15.218 1.216 16.313 1.00 57.77 97 ALA E O 1
ATOM 2500 N N . ALA C 1 98 ? -16.944 0.269 17.483 1.00 52.09 98 ALA E N 1
ATOM 2501 C CA . ALA C 1 98 ? -18.055 0.675 16.604 1.00 52.47 98 ALA E CA 1
ATOM 2502 C C . ALA C 1 98 ? -19.061 1.462 17.438 1.00 50.22 98 ALA E C 1
ATOM 2503 O O . ALA C 1 98 ? -19.511 0.939 18.480 1.00 49.57 98 ALA E O 1
ATOM 2505 N N . GLU C 1 99 ? -19.372 2.673 16.987 1.00 46.67 99 GLU E N 1
ATOM 2506 C CA . GLU C 1 99 ? -20.355 3.568 17.629 1.00 45.83 99 GLU E CA 1
ATOM 2507 C C . GLU C 1 99 ? -21.556 3.704 16.694 1.00 45.79 99 GLU E C 1
ATOM 2508 O O . GLU C 1 99 ? -21.343 3.900 15.482 1.00 43.80 99 GLU E O 1
ATOM 2514 N N . ASP C 1 100 ? -22.766 3.595 17.246 1.00 46.90 100 ASP E N 1
ATOM 2515 C CA . ASP C 1 100 ? -24.031 3.858 16.518 1.00 46.49 100 ASP E CA 1
ATOM 2516 C C . ASP C 1 100 ? -23.959 5.275 15.934 1.00 48.87 100 ASP E C 1
ATOM 2517 O O . ASP C 1 100 ? -23.760 6.240 16.708 1.00 47.60 100 ASP E O 1
ATOM 2522 N N . ARG C 1 101 ? -24.091 5.391 14.613 1.00 49.49 101 ARG E N 1
ATOM 2523 C CA . ARG C 1 101 ? -23.967 6.682 13.888 1.00 48.24 101 ARG E CA 1
ATOM 2524 C C . ARG C 1 101 ? -25.051 7.658 14.366 1.00 47.38 101 ARG E C 1
ATOM 2525 O O . ARG C 1 101 ? -24.787 8.876 14.330 1.00 46.05 101 ARG E O 1
ATOM 2533 N N . LEU C 1 102 ? -26.215 7.147 14.796 1.00 46.39 102 LEU E N 1
ATOM 2534 C CA . LEU C 1 102 ? -27.430 7.955 15.089 1.00 44.13 102 LEU E CA 1
ATOM 2535 C C . LEU C 1 102 ? -27.344 8.624 16.464 1.00 43.79 102 LEU E C 1
ATOM 2536 O O . LEU C 1 102 ? -28.215 9.459 16.745 1.00 41.94 102 LEU E O 1
ATOM 2541 N N . GLY C 1 103 ? -26.354 8.267 17.285 1.00 44.36 103 GLY E N 1
ATOM 2542 C CA . GLY C 1 103 ? -26.196 8.824 18.638 1.00 45.06 103 GLY E CA 1
ATOM 2543 C C . GLY C 1 103 ? -25.417 10.120 18.607 1.00 43.85 103 GLY E C 1
ATOM 2544 O O . GLY C 1 103 ? -24.980 10.511 17.520 1.00 43.92 103 GLY E O 1
ATOM 2545 N N . VAL C 1 104 ? -25.230 10.735 19.776 1.00 43.39 104 VAL E N 1
ATOM 2546 C CA . VAL C 1 104 ? -24.501 12.024 19.945 1.00 44.52 104 VAL E CA 1
ATOM 2547 C C . VAL C 1 104 ? -23.093 11.840 19.388 1.00 45.19 104 VAL E C 1
ATOM 2548 O O . VAL C 1 104 ? -22.333 11.023 19.895 1.00 43.06 104 VAL E O 1
ATOM 2552 N N . PRO C 1 105 ? -22.704 12.607 18.345 1.00 47.46 105 PRO E N 1
ATOM 2553 C CA . PRO C 1 105 ? -21.477 12.333 17.595 1.00 49.00 105 PRO E CA 1
ATOM 2554 C C . PRO C 1 105 ? -20.199 12.904 18.225 1.00 50.99 105 PRO E C 1
ATOM 2555 O O . PRO C 1 105 ? -19.201 13.013 17.532 1.00 53.13 105 PRO E O 1
ATOM 2559 N N . THR C 1 106 ? -20.240 13.228 19.517 1.00 52.03 106 THR E N 1
ATOM 2560 C CA . THR C 1 106 ? -19.073 13.752 20.262 1.00 52.33 106 THR E CA 1
ATOM 2561 C C . THR C 1 106 ? -17.972 12.694 20.241 1.00 54.19 106 THR E C 1
ATOM 2562 O O . THR C 1 106 ? -18.278 11.493 20.064 1.00 51.42 106 THR E O 1
ATOM 2566 N N . ILE C 1 107 ? -16.732 13.147 20.384 1.00 55.35 107 ILE E N 1
ATOM 2567 C CA . ILE C 1 107 ? -15.534 12.270 20.450 1.00 55.97 107 ILE E CA 1
ATOM 2568 C C . ILE C 1 107 ? -14.810 12.591 21.749 1.00 55.88 107 ILE E C 1
ATOM 2569 O O . ILE C 1 107 ? -14.105 13.613 21.785 1.00 60.11 107 ILE E O 1
ATOM 2574 N N . ASN C 1 108 ? -15.007 11.756 22.765 1.00 54.05 108 ASN E N 1
ATOM 2575 C CA . ASN C 1 108 ? -14.322 11.892 24.071 1.00 54.63 108 ASN E CA 1
ATOM 2576 C C . ASN C 1 108 ? -12.894 11.381 23.893 1.00 55.32 108 ASN E C 1
ATOM 2577 O O . ASN C 1 108 ? -12.726 10.312 23.277 1.00 50.68 108 ASN E O 1
ATOM 2582 N N . ALA C 1 109 ? -11.918 12.136 24.396 1.00 57.60 109 ALA E N 1
ATOM 2583 C CA . ALA C 1 109 ? -10.474 11.841 24.265 1.00 61.23 109 ALA E CA 1
ATOM 2584 C C . ALA C 1 109 ? -10.143 10.575 25.059 1.00 61.95 109 ALA E C 1
ATOM 2585 O O . ALA C 1 109 ? -9.383 9.729 24.533 1.00 61.10 109 ALA E O 1
ATOM 2587 N N . HIS C 1 110 ? -10.697 10.455 26.270 1.00 59.51 110 HIS E N 1
ATOM 2588 C CA . HIS C 1 110 ? -10.506 9.285 27.165 1.00 60.60 110 HIS E CA 1
ATOM 2589 C C . HIS C 1 110 ? -11.844 8.588 27.362 1.00 56.18 110 HIS E C 1
ATOM 2590 O O . HIS C 1 110 ? -12.493 8.748 28.390 1.00 59.07 110 HIS E O 1
ATOM 2597 N N . PRO C 1 111 ? -12.299 7.773 26.391 1.00 54.20 111 PRO E N 1
ATOM 2598 C CA . PRO C 1 111 ? -13.622 7.169 26.488 1.00 53.90 111 PRO E CA 1
ATOM 2599 C C . PRO C 1 111 ? -13.672 6.108 27.595 1.00 53.74 111 PRO E C 1
ATOM 2600 O O . PRO C 1 111 ? -12.632 5.684 28.078 1.00 53.72 111 PRO E O 1
ATOM 2604 N N . SER C 1 112 ? -14.889 5.755 28.002 1.00 52.57 112 SER E N 1
ATOM 2605 C CA . SER C 1 112 ? -15.192 4.539 28.792 1.00 53.65 112 SER E CA 1
ATOM 2606 C C . SER C 1 112 ? -15.895 3.554 27.859 1.00 51.15 112 SER E C 1
ATOM 2607 O O . SER C 1 112 ? -15.979 3.848 26.658 1.00 50.59 112 SER E O 1
ATOM 2610 N N . LYS C 1 113 ? -16.390 2.440 28.388 1.00 49.32 113 LYS E N 1
ATOM 2611 C CA . LYS C 1 113 ? -16.914 1.339 27.543 1.00 49.63 113 LYS E CA 1
ATOM 2612 C C . LYS C 1 113 ? -18.224 1.782 26.885 1.00 46.54 113 LYS E C 1
ATOM 2613 O O . LYS C 1 113 ? -18.502 1.305 25.776 1.00 48.05 113 LYS E O 1
ATOM 2619 N N . TYR C 1 114 ? -18.987 2.679 27.515 1.00 45.12 114 TYR E N 1
ATOM 2620 C CA . TYR C 1 114 ? -20.316 3.114 27.007 1.00 43.54 114 TYR E CA 1
ATOM 2621 C C . TYR C 1 114 ? -20.175 4.180 25.915 1.00 44.52 114 TYR E C 1
ATOM 2622 O O . TYR C 1 114 ? -21.213 4.654 25.412 1.00 45.37 114 TYR E O 1
ATOM 2631 N N . ASP C 1 115 ? -18.951 4.557 25.548 1.00 44.55 115 ASP E N 1
ATOM 2632 C CA . ASP C 1 115 ? -18.720 5.482 24.411 1.00 47.43 115 ASP E CA 1
ATOM 2633 C C . ASP C 1 115 ? -18.953 4.749 23.087 1.00 49.80 115 ASP E C 1
ATOM 2634 O O . ASP C 1 115 ? -19.210 5.449 22.085 1.00 50.96 115 ASP E O 1
ATOM 2639 N N . TYR C 1 116 ? -18.859 3.413 23.072 1.00 49.49 116 TYR E N 1
ATOM 2640 C CA . TYR C 1 116 ? -18.978 2.596 21.835 1.00 49.28 116 TYR E CA 1
ATOM 2641 C C . TYR C 1 116 ? -19.932 1.424 22.071 1.00 47.99 116 TYR E C 1
ATOM 2642 O O . TYR C 1 116 ? -20.009 0.910 23.197 1.00 45.87 116 TYR E O 1
ATOM 2651 N N . ASN C 1 117 ? -20.662 1.044 21.021 1.00 49.25 117 ASN E N 1
ATOM 2652 C CA . ASN C 1 117 ? -21.627 -0.084 21.038 1.00 49.23 117 ASN E CA 1
ATOM 2653 C C . ASN C 1 117 ? -20.864 -1.398 21.202 1.00 49.75 117 ASN E C 1
ATOM 2654 O O . ASN C 1 117 ? -21.312 -2.247 21.991 1.00 50.28 117 ASN E O 1
ATOM 2659 N N . TYR C 1 118 ? -19.781 -1.567 20.444 1.00 52.37 118 TYR E N 1
ATOM 2660 C CA . TYR C 1 118 ? -19.024 -2.840 20.349 1.00 54.06 118 TYR E CA 1
ATOM 2661 C C . TYR C 1 118 ? -17.526 -2.556 20.379 1.00 54.72 118 TYR E C 1
ATOM 2662 O O . TYR C 1 118 ? -17.062 -1.606 19.719 1.00 56.40 118 TYR E O 1
ATOM 2671 N N . TRP C 1 119 ? -16.803 -3.369 21.145 1.00 56.74 119 TRP E N 1
ATOM 2672 C CA . TRP C 1 119 ? -15.324 -3.319 21.258 1.00 56.11 119 TRP E CA 1
ATOM 2673 C C . TRP C 1 119 ? -14.748 -4.635 20.742 1.00 57.91 119 TRP E C 1
ATOM 2674 O O . TRP C 1 119 ? -15.486 -5.647 20.706 1.00 54.87 119 TRP E O 1
ATOM 2685 N N . GLY C 1 120 ? -13.470 -4.607 20.375 1.00 61.91 120 GLY E N 1
ATOM 2686 C CA . GLY C 1 120 ? -12.701 -5.804 20.004 1.00 65.59 120 GLY E CA 1
ATOM 2687 C C . GLY C 1 120 ? -11.961 -6.382 21.198 1.00 69.85 120 GLY E C 1
ATOM 2688 O O . GLY C 1 120 ? -12.309 -6.037 22.351 1.00 73.55 120 GLY E O 1
ATOM 2689 N N . GLN C 1 121 ? -10.989 -7.256 20.930 1.00 70.75 121 GLN E N 1
ATOM 2690 C CA . GLN C 1 121 ? -10.130 -7.901 21.956 1.00 71.55 121 GLN E CA 1
ATOM 2691 C C . GLN C 1 121 ? -8.837 -7.098 22.112 1.00 72.06 121 GLN E C 1
ATOM 2692 O O . GLN C 1 121 ? -8.264 -7.126 23.214 1.00 70.09 121 GLN E O 1
ATOM 2694 N N . GLY C 1 122 ? -8.399 -6.424 21.045 1.00 76.83 122 GLY E N 1
ATOM 2695 C CA . GLY C 1 122 ? -7.195 -5.575 21.031 1.00 77.36 122 GLY E CA 1
ATOM 2696 C C . GLY C 1 122 ? -5.988 -6.355 20.551 1.00 77.98 122 GLY E C 1
ATOM 2697 O O . GLY C 1 122 ? -5.917 -7.563 20.839 1.00 74.97 122 GLY E O 1
ATOM 2698 N N . THR C 1 123 ? -5.090 -5.691 19.821 1.00 82.40 123 THR E N 1
ATOM 2699 C CA . THR C 1 123 ? -3.777 -6.239 19.403 1.00 82.91 123 THR E CA 1
ATOM 2700 C C . THR C 1 123 ? -2.668 -5.391 20.021 1.00 81.02 123 THR E C 1
ATOM 2701 O O . THR C 1 123 ? -2.775 -4.152 19.974 1.00 77.99 123 THR E O 1
ATOM 2705 N N . GLN C 1 124 ? -1.649 -6.047 20.575 1.00 83.34 124 GLN E N 1
ATOM 2706 C CA . GLN C 1 124 ? -0.487 -5.362 21.185 1.00 85.44 124 GLN E CA 1
ATOM 2707 C C . GLN C 1 124 ? 0.330 -4.732 20.062 1.00 87.61 124 GLN E C 1
ATOM 2708 O O . GLN C 1 124 ? 0.502 -5.382 19.012 1.00 92.55 124 GLN E O 1
ATOM 2714 N N . VAL C 1 125 ? 0.784 -3.504 20.287 1.00 88.64 125 VAL E N 1
ATOM 2715 C CA . VAL C 1 125 ? 1.735 -2.793 19.393 1.00 91.90 125 VAL E CA 1
ATOM 2716 C C . VAL C 1 125 ? 2.871 -2.316 20.284 1.00 91.07 125 VAL E C 1
ATOM 2717 O O . VAL C 1 125 ? 2.619 -1.448 21.136 1.00 90.30 125 VAL E O 1
ATOM 2721 N N . THR C 1 126 ? 4.038 -2.936 20.137 1.00 96.27 126 THR E N 1
ATOM 2722 C CA . THR C 1 126 ? 5.276 -2.536 20.842 1.00 98.80 126 THR E CA 1
ATOM 2723 C C . THR C 1 126 ? 6.204 -1.897 19.813 1.00 100.87 126 THR E C 1
ATOM 2724 O O . THR C 1 126 ? 6.190 -2.333 18.643 1.00 100.03 126 THR E O 1
ATOM 2728 N N . VAL C 1 127 ? 6.933 -0.870 20.237 1.00 106.92 127 VAL E N 1
ATOM 2729 C CA . VAL C 1 127 ? 7.956 -0.188 19.399 1.00 116.18 127 VAL E CA 1
ATOM 2730 C C . VAL C 1 127 ? 9.122 0.197 20.309 1.00 122.02 127 VAL E C 1
ATOM 2731 O O . VAL C 1 127 ? 8.972 1.136 21.123 1.00 117.65 127 VAL E O 1
ATOM 2735 N N . SER C 1 128 ? 10.230 -0.532 20.180 1.00 126.56 128 SER E N 1
ATOM 2736 C CA . SER C 1 128 ? 11.468 -0.332 20.970 1.00 127.77 128 SER E CA 1
ATOM 2737 C C . SER C 1 128 ? 12.681 -0.513 20.056 1.00 132.54 128 SER E C 1
ATOM 2738 O O . SER C 1 128 ? 12.551 -1.188 19.011 1.00 134.58 128 SER E O 1
ATOM 2741 N N . SER C 1 129 ? 13.807 0.085 20.442 1.00 133.73 129 SER E N 1
ATOM 2742 C CA . SER C 1 129 ? 15.102 0.012 19.718 1.00 130.57 129 SER E CA 1
ATOM 2743 C C . SER C 1 129 ? 15.794 -1.322 20.030 1.00 127.12 129 SER E C 1
ATOM 2744 O O . SER C 1 129 ? 15.162 -2.381 20.112 1.00 119.49 129 SER E O 1
ATOM 2747 N N . ARG D 2 3 ? -44.342 -9.512 63.794 1.00 82.67 489 ARG F N 1
ATOM 2748 C CA . ARG D 2 3 ? -45.100 -8.633 64.742 1.00 85.09 489 ARG F CA 1
ATOM 2749 C C . ARG D 2 3 ? -44.460 -7.240 64.797 1.00 87.02 489 ARG F C 1
ATOM 2750 O O . ARG D 2 3 ? -45.216 -6.256 64.692 1.00 88.00 489 ARG F O 1
ATOM 2752 N N . ASP D 2 4 ? -43.133 -7.168 64.971 1.00 90.00 490 ASP F N 1
ATOM 2753 C CA . ASP D 2 4 ? -42.352 -5.900 65.009 1.00 89.58 490 ASP F CA 1
ATOM 2754 C C . ASP D 2 4 ? -42.268 -5.327 63.592 1.00 88.82 490 ASP F C 1
ATOM 2755 O O . ASP D 2 4 ? -41.434 -5.814 62.801 1.00 89.79 490 ASP F O 1
ATOM 2760 N N . LYS D 2 5 ? -43.092 -4.318 63.303 1.00 88.04 491 LYS F N 1
ATOM 2761 C CA . LYS D 2 5 ? -43.267 -3.751 61.944 1.00 87.45 491 LYS F CA 1
ATOM 2762 C C . LYS D 2 5 ? -42.245 -2.637 61.724 1.00 89.28 491 LYS F C 1
ATOM 2763 O O . LYS D 2 5 ? -42.338 -1.598 62.410 1.00 90.89 491 LYS F O 1
ATOM 2769 N N . TYR D 2 6 ? -41.304 -2.863 60.807 1.00 87.69 492 TYR F N 1
ATOM 2770 C CA . TYR D 2 6 ? -40.435 -1.815 60.218 1.00 86.01 492 TYR F CA 1
ATOM 2771 C C . TYR D 2 6 ? -40.922 -1.566 58.792 1.00 84.62 492 TYR F C 1
ATOM 2772 O O . TYR D 2 6 ? -41.438 -2.507 58.155 1.00 88.00 492 TYR F O 1
ATOM 2781 N N . ALA D 2 7 ? -40.805 -0.330 58.314 1.00 81.68 493 ALA F N 1
ATOM 2782 C CA . ALA D 2 7 ? -41.326 0.050 56.986 1.00 76.97 493 ALA F CA 1
ATOM 2783 C C . ALA D 2 7 ? -40.566 1.244 56.414 1.00 76.55 493 ALA F C 1
ATOM 2784 O O . ALA D 2 7 ? -39.902 1.973 57.184 1.00 72.36 493 ALA F O 1
ATOM 2786 N N . ASN D 2 8 ? -40.653 1.391 55.089 1.00 75.88 494 ASN F N 1
ATOM 2787 C CA . ASN D 2 8 ? -40.182 2.573 54.324 1.00 74.19 494 ASN F CA 1
ATOM 2788 C C . ASN D 2 8 ? -38.691 2.788 54.583 1.00 69.99 494 ASN F C 1
ATOM 2789 O O . ASN D 2 8 ? -38.266 3.955 54.669 1.00 70.44 494 ASN F O 1
ATOM 2794 N N . PHE D 2 9 ? -37.931 1.699 54.683 1.00 65.46 495 PHE F N 1
ATOM 2795 C CA . PHE D 2 9 ? -36.490 1.727 55.029 1.00 63.95 495 PHE F CA 1
ATOM 2796 C C . PHE D 2 9 ? -35.674 1.195 53.855 1.00 62.76 495 PHE F C 1
ATOM 2797 O O . PHE D 2 9 ? -36.234 0.622 52.899 1.00 63.51 495 PHE F O 1
ATOM 2805 N N . THR D 2 10 ? -34.363 1.375 53.962 1.00 59.83 496 THR F N 1
ATOM 2806 C CA . THR D 2 10 ? -33.376 0.952 52.948 1.00 58.46 496 THR F CA 1
ATOM 2807 C C . THR D 2 10 ? -32.103 0.518 53.669 1.00 59.43 496 THR F C 1
ATOM 2808 O O . THR D 2 10 ? -31.592 1.313 54.477 1.00 62.36 496 THR F O 1
ATOM 2812 N N . ILE D 2 11 ? -31.628 -0.695 53.385 1.00 60.72 497 ILE F N 1
ATOM 2813 C CA . ILE D 2 11 ? -30.339 -1.221 53.915 1.00 64.42 497 ILE F CA 1
ATOM 2814 C C . ILE D 2 11 ? -29.345 -1.300 52.759 1.00 64.86 497 ILE F C 1
ATOM 2815 O O . ILE D 2 11 ? -29.664 -1.978 51.762 1.00 64.13 497 ILE F O 1
ATOM 2820 N N . ASN D 2 12 ? -28.188 -0.649 52.913 1.00 67.85 498 ASN F N 1
ATOM 2821 C CA . ASN D 2 12 ? -27.107 -0.608 51.892 1.00 71.33 498 ASN F CA 1
ATOM 2822 C C . ASN D 2 12 ? -25.822 -1.225 52.454 1.00 69.41 498 ASN F C 1
ATOM 2823 O O . ASN D 2 12 ? -24.777 -1.114 51.775 1.00 68.55 498 ASN F O 1
ATOM 2828 N N . PHE D 2 13 ? -25.892 -1.871 53.622 1.00 70.66 499 PHE F N 1
ATOM 2829 C CA . PHE D 2 13 ? -24.697 -2.328 54.380 1.00 72.13 499 PHE F CA 1
ATOM 2830 C C . PHE D 2 13 ? -24.764 -3.832 54.633 1.00 70.83 499 PHE F C 1
ATOM 2831 O O . PHE D 2 13 ? -25.861 -4.423 54.600 1.00 68.54 499 PHE F O 1
ATOM 2839 N N . THR D 2 14 ? -23.596 -4.407 54.916 1.00 70.66 500 THR F N 1
ATOM 2840 C CA . THR D 2 14 ? -23.405 -5.850 55.193 1.00 70.64 500 THR F CA 1
ATOM 2841 C C . THR D 2 14 ? -24.105 -6.215 56.502 1.00 70.46 500 THR F C 1
ATOM 2842 O O . THR D 2 14 ? -23.952 -5.471 57.488 1.00 70.21 500 THR F O 1
ATOM 2846 N N . MET D 2 15 ? -24.835 -7.329 56.493 1.00 70.93 501 MET F N 1
ATOM 2847 C CA . MET D 2 15 ? -25.449 -7.931 57.701 1.00 70.60 501 MET F CA 1
ATOM 2848 C C . MET D 2 15 ? -24.778 -9.281 57.953 1.00 72.33 501 MET F C 1
ATOM 2849 O O . MET D 2 15 ? -24.809 -10.131 57.046 1.00 69.00 501 MET F O 1
ATOM 2854 N N . GLU D 2 16 ? -24.162 -9.435 59.129 1.00 77.61 502 GLU F N 1
ATOM 2855 C CA . GLU D 2 16 ? -23.340 -10.612 59.503 1.00 77.70 502 GLU F CA 1
ATOM 2856 C C . GLU D 2 16 ? -23.854 -11.219 60.808 1.00 75.84 502 GLU F C 1
ATOM 2857 O O . GLU D 2 16 ? -24.067 -10.461 61.774 1.00 77.74 502 GLU F O 1
ATOM 2863 N N . ASN D 2 17 ? -24.037 -12.542 60.817 1.00 73.54 503 ASN F N 1
ATOM 2864 C CA . ASN D 2 17 ? -24.266 -13.356 62.039 1.00 71.22 503 ASN F CA 1
ATOM 2865 C C . ASN D 2 17 ? -25.448 -12.779 62.816 1.00 71.95 503 ASN F C 1
ATOM 2866 O O . ASN D 2 17 ? -25.247 -12.328 63.962 1.00 72.53 503 ASN F O 1
ATOM 2871 N N . GLN D 2 18 ? -26.627 -12.777 62.195 1.00 73.63 504 GLN F N 1
ATOM 2872 C CA . GLN D 2 18 ? -27.870 -12.223 62.784 1.00 73.35 504 GLN F CA 1
ATOM 2873 C C . GLN D 2 18 ? -28.996 -13.229 62.588 1.00 74.55 504 GLN F C 1
ATOM 2874 O O . GLN D 2 18 ? -28.927 -14.026 61.633 1.00 76.75 504 GLN F O 1
ATOM 2880 N N . ILE D 2 19 ? -29.974 -13.194 63.488 1.00 72.88 505 ILE F N 1
ATOM 2881 C CA . ILE D 2 19 ? -31.216 -14.007 63.393 1.00 73.21 505 ILE F CA 1
ATOM 2882 C C . ILE D 2 19 ? -32.389 -13.090 63.735 1.00 73.66 505 ILE F C 1
ATOM 2883 O O . ILE D 2 19 ? -32.595 -12.799 64.926 1.00 76.40 505 ILE F O 1
ATOM 2888 N N . HIS D 2 20 ? -33.107 -12.633 62.713 1.00 73.45 506 HIS F N 1
ATOM 2889 C CA . HIS D 2 20 ? -34.286 -11.750 62.867 1.00 73.70 506 HIS F CA 1
ATOM 2890 C C . HIS D 2 20 ? -35.533 -12.628 62.884 1.00 74.29 506 HIS F C 1
ATOM 2891 O O . HIS D 2 20 ? -35.707 -13.431 61.949 1.00 72.09 506 HIS F O 1
ATOM 2898 N N . THR D 2 21 ? -36.346 -12.487 63.931 1.00 78.90 507 THR F N 1
ATOM 2899 C CA . THR D 2 21 ? -37.569 -13.295 64.154 1.00 78.89 507 THR F CA 1
ATOM 2900 C C . THR D 2 21 ? -38.764 -12.369 64.398 1.00 78.38 507 THR F C 1
ATOM 2901 O O . THR D 2 21 ? -38.596 -11.342 65.090 1.00 78.02 507 THR F O 1
ATOM 2905 N N . GLY D 2 22 ? -39.923 -12.737 63.845 1.00 78.79 508 GLY F N 1
ATOM 2906 C CA . GLY D 2 22 ? -41.221 -12.100 64.133 1.00 81.71 508 GLY F CA 1
ATOM 2907 C C . GLY D 2 22 ? -41.290 -10.674 63.619 1.00 83.16 508 GLY F C 1
ATOM 2908 O O . GLY D 2 22 ? -41.891 -9.833 64.314 1.00 82.82 508 GLY F O 1
ATOM 2909 N N . MET D 2 23 ? -40.699 -10.406 62.452 1.00 81.82 509 MET F N 1
ATOM 2910 C CA . MET D 2 23 ? -40.680 -9.056 61.836 1.00 78.25 509 MET F CA 1
ATOM 2911 C C . MET D 2 23 ? -41.752 -8.996 60.751 1.00 74.57 509 MET F C 1
ATOM 2912 O O . MET D 2 23 ? -42.124 -10.058 60.231 1.00 71.83 509 MET F O 1
ATOM 2917 N N . GLU D 2 24 ? -42.254 -7.793 60.474 1.00 75.29 510 GLU F N 1
ATOM 2918 C CA . GLU D 2 24 ? -43.201 -7.513 59.367 1.00 75.58 510 GLU F CA 1
ATOM 2919 C C . GLU D 2 24 ? -42.693 -6.299 58.589 1.00 77.68 510 GLU F C 1
ATOM 2920 O O . GLU D 2 24 ? -43.170 -5.175 58.862 1.00 81.17 510 GLU F O 1
ATOM 2926 N N . TYR D 2 25 ? -41.760 -6.526 57.661 1.00 75.68 511 TYR F N 1
ATOM 2927 C CA . TYR D 2 25 ? -41.159 -5.466 56.815 1.00 70.94 511 TYR F CA 1
ATOM 2928 C C . TYR D 2 25 ? -42.171 -5.069 55.743 1.00 68.85 511 TYR F C 1
ATOM 2929 O O . TYR D 2 25 ? -42.661 -5.960 55.023 1.00 68.52 511 TYR F O 1
ATOM 2938 N N . ASP D 2 26 ? -42.483 -3.775 55.668 1.00 66.91 512 ASP F N 1
ATOM 2939 C CA . ASP D 2 26 ? -43.434 -3.201 54.682 1.00 66.52 512 ASP F CA 1
ATOM 2940 C C . ASP D 2 26 ? -42.679 -2.193 53.817 1.00 65.10 512 ASP F C 1
ATOM 2941 O O . ASP D 2 26 ? -42.249 -1.169 54.364 1.00 67.54 512 ASP F O 1
ATOM 2946 N N . ASN D 2 27 ? -42.526 -2.481 52.523 1.00 62.98 513 ASN F N 1
ATOM 2947 C CA . ASN D 2 27 ? -41.828 -1.594 51.557 1.00 60.03 513 ASN F CA 1
ATOM 2948 C C . ASN D 2 27 ? -40.388 -1.370 52.029 1.00 58.72 513 ASN F C 1
ATOM 2949 O O . ASN D 2 27 ? -39.913 -0.219 51.966 1.00 58.53 513 ASN F O 1
ATOM 2954 N N . GLY D 2 28 ? -39.724 -2.434 52.487 1.00 59.08 514 GLY F N 1
ATOM 2955 C CA . GLY D 2 28 ? -38.283 -2.426 52.796 1.00 58.69 514 GLY F CA 1
ATOM 2956 C C . GLY D 2 28 ? -37.456 -2.577 51.532 1.00 59.93 514 GLY F C 1
ATOM 2957 O O . GLY D 2 28 ? -37.948 -3.205 50.570 1.00 59.57 514 GLY F O 1
ATOM 2958 N N . ARG D 2 29 ? -36.244 -2.020 51.531 1.00 58.49 515 ARG F N 1
ATOM 2959 C CA . ARG D 2 29 ? -35.310 -2.070 50.380 1.00 57.62 515 ARG F CA 1
ATOM 2960 C C . ARG D 2 29 ? -33.987 -2.673 50.849 1.00 56.99 515 ARG F C 1
ATOM 2961 O O . ARG D 2 29 ? -33.424 -2.184 51.841 1.00 59.84 515 ARG F O 1
ATOM 2969 N N . PHE D 2 30 ? -33.530 -3.711 50.155 1.00 53.60 516 PHE F N 1
ATOM 2970 C CA . PHE D 2 30 ? -32.229 -4.371 50.397 1.00 53.23 516 PHE F CA 1
ATOM 2971 C C . PHE D 2 30 ? -31.396 -4.224 49.130 1.00 51.60 516 PHE F C 1
ATOM 2972 O O . PHE D 2 30 ? -31.493 -5.085 48.237 1.00 52.83 516 PHE F O 1
ATOM 2980 N N . ILE D 2 31 ? -30.628 -3.141 49.052 1.00 51.79 517 ILE F N 1
ATOM 2981 C CA . ILE D 2 31 ? -29.848 -2.772 47.838 1.00 50.20 517 ILE F CA 1
ATOM 2982 C C . ILE D 2 31 ? -28.362 -2.785 48.188 1.00 50.02 517 ILE F C 1
ATOM 2983 O O . ILE D 2 31 ? -27.962 -2.031 49.084 1.00 53.13 517 ILE F O 1
ATOM 2988 N N . GLY D 2 32 ? -27.587 -3.621 47.495 1.00 51.27 518 GLY F N 1
ATOM 2989 C CA . GLY D 2 32 ? -26.129 -3.733 47.671 1.00 52.46 518 GLY F CA 1
ATOM 2990 C C . GLY D 2 32 ? -25.756 -4.521 48.914 1.00 56.51 518 GLY F C 1
ATOM 2991 O O . GLY D 2 32 ? -24.556 -4.531 49.251 1.00 56.79 518 GLY F O 1
ATOM 2992 N N . VAL D 2 33 ? -26.728 -5.183 49.553 1.00 60.22 519 VAL F N 1
ATOM 2993 C CA . VAL D 2 33 ? -26.531 -5.894 50.850 1.00 62.52 519 VAL F CA 1
ATOM 2994 C C . VAL D 2 33 ? -25.770 -7.186 50.583 1.00 61.55 519 VAL F C 1
ATOM 2995 O O . VAL D 2 33 ? -26.114 -7.887 49.621 1.00 63.87 519 VAL F O 1
ATOM 2999 N N . LYS D 2 34 ? -24.783 -7.473 51.429 1.00 64.32 520 LYS F N 1
ATOM 3000 C CA . LYS D 2 34 ? -24.049 -8.756 51.442 1.00 66.26 520 LYS F CA 1
ATOM 3001 C C . LYS D 2 34 ? -24.472 -9.506 52.703 1.00 65.77 520 LYS F C 1
ATOM 3002 O O . LYS D 2 34 ? -24.119 -9.038 53.799 1.00 68.12 520 LYS F O 1
ATOM 3008 N N . PHE D 2 35 ? -25.241 -10.586 52.542 1.00 64.80 521 PHE F N 1
ATOM 3009 C CA . PHE D 2 35 ? -25.736 -11.444 53.649 1.00 63.46 521 PHE F CA 1
ATOM 3010 C C . PHE D 2 35 ? -24.695 -12.523 53.955 1.00 66.12 521 PHE F C 1
ATOM 3011 O O . PHE D 2 35 ? -24.270 -13.246 53.027 1.00 62.13 521 PHE F O 1
ATOM 3019 N N . LYS D 2 36 ? -24.286 -12.606 55.224 1.00 69.44 522 LYS F N 1
ATOM 3020 C CA . LYS D 2 36 ? -23.318 -13.614 55.726 1.00 71.04 522 LYS F CA 1
ATOM 3021 C C . LYS D 2 36 ? -23.868 -14.238 57.006 1.00 71.07 522 LYS F C 1
ATOM 3022 O O . LYS D 2 36 ? -23.852 -13.561 58.051 1.00 74.88 522 LYS F O 1
ATOM 3028 N N . SER D 2 37 ? -24.334 -15.484 56.913 1.00 68.06 523 SER F N 1
ATOM 3029 C CA . SER D 2 37 ? -24.841 -16.281 58.057 1.00 65.15 523 SER F CA 1
ATOM 3030 C C . SER D 2 37 ? -25.995 -15.530 58.723 1.00 64.09 523 SER F C 1
ATOM 3031 O O . SER D 2 37 ? -25.978 -15.402 59.959 1.00 68.21 523 SER F O 1
ATOM 3034 N N . VAL D 2 38 ? -26.940 -15.030 57.925 1.00 61.03 524 VAL F N 1
ATOM 3035 C CA . VAL D 2 38 ? -28.141 -14.301 58.427 1.00 61.44 524 VAL F CA 1
ATOM 3036 C C . VAL D 2 38 ? -29.355 -15.196 58.207 1.00 61.32 524 VAL F C 1
ATOM 3037 O O . VAL D 2 38 ? -29.411 -15.876 57.182 1.00 63.95 524 VAL F O 1
ATOM 3041 N N . THR D 2 39 ? -30.281 -15.203 59.158 1.00 63.82 525 THR F N 1
ATOM 3042 C CA . THR D 2 39 ? -31.512 -16.020 59.082 1.00 64.14 525 THR F CA 1
ATOM 3043 C C . THR D 2 39 ? -32.707 -15.129 59.400 1.00 62.41 525 THR F C 1
ATOM 3044 O O . THR D 2 39 ? -32.616 -14.330 60.342 1.00 64.31 525 THR F O 1
ATOM 3048 N N . PHE D 2 40 ? -33.769 -15.269 58.612 1.00 63.72 526 PHE F N 1
ATOM 3049 C CA . PHE D 2 40 ? -35.088 -14.640 58.842 1.00 65.62 526 PHE F CA 1
ATOM 3050 C C . PHE D 2 40 ? -36.087 -15.734 59.190 1.00 69.80 526 PHE F C 1
ATOM 3051 O O . PHE D 2 40 ? -36.276 -16.650 58.367 1.00 69.82 526 PHE F O 1
ATOM 3059 N N . LYS D 2 41 ? -36.698 -15.622 60.368 1.00 74.58 527 LYS F N 1
ATOM 3060 C CA . LYS D 2 41 ? -37.643 -16.633 60.891 1.00 78.83 527 LYS F CA 1
ATOM 3061 C C . LYS D 2 41 ? -38.992 -15.959 61.142 1.00 79.66 527 LYS F C 1
ATOM 3062 O O . LYS D 2 41 ? -39.004 -14.849 61.717 1.00 80.70 527 LYS F O 1
ATOM 3068 N N . ASP D 2 42 ? -40.076 -16.600 60.695 1.00 79.21 528 ASP F N 1
ATOM 3069 C CA . ASP D 2 42 ? -41.474 -16.158 60.936 1.00 80.40 528 ASP F CA 1
ATOM 3070 C C . ASP D 2 42 ? -41.556 -14.648 60.704 1.00 77.37 528 ASP F C 1
ATOM 3071 O O . ASP D 2 42 ? -42.001 -13.918 61.618 1.00 76.22 528 ASP F O 1
ATOM 3076 N N . SER D 2 43 ? -41.110 -14.199 59.532 1.00 74.04 529 SER F N 1
ATOM 3077 C CA . SER D 2 43 ? -41.159 -12.775 59.126 1.00 71.53 529 SER F CA 1
ATOM 3078 C C . SER D 2 43 ? -42.060 -12.634 57.907 1.00 68.11 529 SER F C 1
ATOM 3079 O O . SER D 2 43 ? -42.271 -13.634 57.196 1.00 68.60 529 SER F O 1
ATOM 3082 N N . VAL D 2 44 ? -42.576 -11.426 57.704 1.00 66.08 530 VAL F N 1
ATOM 3083 C CA . VAL D 2 44 ? -43.439 -11.074 56.545 1.00 65.68 530 VAL F CA 1
ATOM 3084 C C . VAL D 2 44 ? -42.757 -9.941 55.783 1.00 64.18 530 VAL F C 1
ATOM 3085 O O . VAL D 2 44 ? -42.405 -8.921 56.405 1.00 63.60 530 VAL F O 1
ATOM 3089 N N . PHE D 2 45 ? -42.549 -10.147 54.485 1.00 62.95 531 PHE F N 1
ATOM 3090 C CA . PHE D 2 45 ? -42.022 -9.127 53.551 1.00 59.84 531 PHE F CA 1
ATOM 3091 C C . PHE D 2 45 ? -43.171 -8.665 52.667 1.00 60.09 531 PHE F C 1
ATOM 3092 O O . PHE D 2 45 ? -43.658 -9.465 51.854 1.00 59.54 531 PHE F O 1
ATOM 3100 N N . LYS D 2 46 ? -43.584 -7.413 52.848 1.00 63.11 532 LYS F N 1
ATOM 3101 C CA . LYS D 2 46 ? -44.778 -6.831 52.195 1.00 68.34 532 LYS F CA 1
ATOM 3102 C C . LYS D 2 46 ? -44.323 -5.733 51.235 1.00 67.97 532 LYS F C 1
ATOM 3103 O O . LYS D 2 46 ? -43.832 -4.688 51.715 1.00 69.45 532 LYS F O 1
ATOM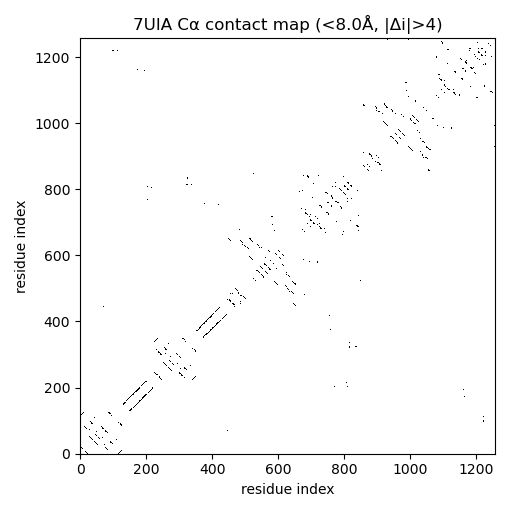 3109 N N . GLU D 2 47 ? -44.448 -5.989 49.931 1.00 63.53 533 GLU F N 1
ATOM 3110 C CA . GLU D 2 47 ? -44.098 -5.023 48.857 1.00 58.50 533 GLU F CA 1
ATOM 3111 C C . GLU D 2 47 ? -42.668 -4.523 49.074 1.00 55.61 533 GLU F C 1
ATOM 3112 O O . GLU D 2 47 ? -42.451 -3.297 49.038 1.00 54.95 533 GLU F O 1
ATOM 3118 N N . CYS D 2 48 ? -41.740 -5.447 49.315 1.00 53.68 534 CYS F N 1
ATOM 3119 C CA . CYS D 2 48 ? -40.306 -5.149 49.546 1.00 52.65 534 CYS F CA 1
ATOM 3120 C C . CYS D 2 48 ? -39.545 -5.287 48.228 1.00 50.74 534 CYS F C 1
ATOM 3121 O O . CYS D 2 48 ? -40.121 -5.776 47.240 1.00 50.32 534 CYS F O 1
ATOM 3124 N N . TYR D 2 49 ? -38.290 -4.854 48.223 1.00 49.42 535 TYR F N 1
ATOM 3125 C CA . TYR D 2 49 ? -37.453 -4.776 47.008 1.00 48.27 535 TYR F CA 1
ATOM 3126 C C . TYR D 2 49 ? -36.020 -5.148 47.374 1.00 48.92 535 TYR F C 1
ATOM 3127 O O . TYR D 2 49 ? -35.474 -4.569 48.327 1.00 51.11 535 TYR F O 1
ATOM 3136 N N . PHE D 2 50 ? -35.447 -6.092 46.628 1.00 48.22 536 PHE F N 1
ATOM 3137 C CA . PHE D 2 50 ? -34.042 -6.541 46.765 1.00 49.73 536 PHE F CA 1
ATOM 3138 C C . PHE D 2 50 ? -33.286 -6.230 45.475 1.00 49.15 536 PHE F C 1
ATOM 3139 O O . PHE D 2 50 ? -33.818 -6.488 44.378 1.00 48.56 536 PHE F O 1
ATOM 3147 N N . GLU D 2 51 ? -32.073 -5.703 45.607 1.00 47.13 537 GLU F N 1
ATOM 3148 C CA . GLU D 2 51 ? -31.219 -5.374 44.446 1.00 47.66 537 GLU F CA 1
ATOM 3149 C C . GLU D 2 51 ? -29.752 -5.567 44.815 1.00 48.08 537 GLU F C 1
ATOM 3150 O O . GLU D 2 51 ? -29.334 -5.105 45.882 1.00 48.00 537 GLU F O 1
ATOM 3156 N N . ASP D 2 52 ? -29.001 -6.212 43.930 1.00 49.75 538 ASP F N 1
ATOM 3157 C CA . ASP D 2 52 ? -27.541 -6.411 44.093 1.00 52.41 538 ASP F CA 1
ATOM 3158 C C . ASP D 2 52 ? -27.287 -7.040 45.466 1.00 51.27 538 ASP F C 1
ATOM 3159 O O . ASP D 2 52 ? -26.485 -6.491 46.243 1.00 52.16 538 ASP F O 1
ATOM 3164 N N . VAL D 2 53 ? -27.971 -8.147 45.750 1.00 51.22 539 VAL F N 1
ATOM 3165 C CA . VAL D 2 53 ? -27.855 -8.879 47.041 1.00 51.22 539 VAL F CA 1
ATOM 3166 C C . VAL D 2 53 ? -27.063 -10.158 46.794 1.00 50.64 539 VAL F C 1
ATOM 3167 O O . VAL D 2 53 ? -27.479 -10.958 45.936 1.00 52.97 539 VAL F O 1
ATOM 3171 N N . THR D 2 54 ? -25.945 -10.310 47.500 1.00 51.97 540 THR F N 1
ATOM 3172 C CA . THR D 2 54 ? -25.156 -11.563 47.551 1.00 53.53 540 THR F CA 1
ATOM 3173 C C . THR D 2 54 ? -25.346 -12.182 48.930 1.00 52.90 540 THR F C 1
ATOM 3174 O O . THR D 2 54 ? -25.286 -11.438 49.918 1.00 56.30 540 THR F O 1
ATOM 3178 N N . SER D 2 55 ? -25.587 -13.488 48.972 1.00 53.18 541 SER F N 1
ATOM 3179 C CA . SER D 2 55 ? -25.889 -14.237 50.213 1.00 56.20 541 SER F CA 1
ATOM 3180 C C . SER D 2 55 ? -24.900 -15.393 50.362 1.00 58.48 541 SER F C 1
ATOM 3181 O O . SER D 2 55 ? -24.400 -15.909 49.345 1.00 56.28 541 SER F O 1
ATOM 3184 N N . SER D 2 56 ? -24.626 -15.746 51.612 1.00 63.00 542 SER F N 1
ATOM 3185 C CA . SER D 2 56 ? -23.779 -16.891 52.012 1.00 63.56 542 SER F CA 1
ATOM 3186 C C . SER D 2 56 ? -24.281 -17.406 53.359 1.00 65.58 542 SER F C 1
ATOM 3187 O O . SER D 2 56 ? -24.293 -16.612 54.322 1.00 66.60 542 SER F O 1
ATOM 3190 N N . ASN D 2 57 ? -24.712 -18.669 53.400 1.00 66.87 543 ASN F N 1
ATOM 3191 C CA . ASN D 2 57 ? -25.258 -19.329 54.612 1.00 65.99 543 ASN F CA 1
ATOM 3192 C C . ASN D 2 57 ? -26.474 -18.542 55.104 1.00 60.95 543 ASN F C 1
ATOM 3193 O O . ASN D 2 57 ? -26.643 -18.400 56.324 1.00 64.44 543 ASN F O 1
ATOM 3198 N N . THR D 2 58 ? -27.291 -18.048 54.180 1.00 57.94 544 THR F N 1
ATOM 3199 C CA . THR D 2 58 ? -28.468 -17.205 54.488 1.00 57.06 544 THR F CA 1
ATOM 3200 C C . THR D 2 58 ? -29.728 -17.934 54.036 1.00 57.64 544 THR F C 1
ATOM 3201 O O . THR D 2 58 ? -29.714 -18.511 52.927 1.00 62.77 544 THR F O 1
ATOM 3205 N N . PHE D 2 59 ? -30.766 -17.904 54.869 1.00 57.06 545 PHE F N 1
ATOM 3206 C CA . PHE D 2 59 ? -32.045 -18.609 54.615 1.00 60.16 545 PHE F CA 1
ATOM 3207 C C . PHE D 2 59 ? -33.204 -17.761 55.124 1.00 58.73 545 PHE F C 1
ATOM 3208 O O . PHE D 2 59 ? -33.010 -16.903 55.999 1.00 58.79 545 PHE F O 1
ATOM 3216 N N . PHE D 2 60 ? -34.375 -18.007 54.549 1.00 58.82 546 PHE F N 1
ATOM 3217 C CA . PHE D 2 60 ? -35.670 -17.424 54.964 1.00 62.38 546 PHE F CA 1
ATOM 3218 C C . PHE D 2 60 ? -36.558 -18.592 55.387 1.00 66.74 546 PHE F C 1
ATOM 3219 O O . PHE D 2 60 ? -37.110 -19.290 54.513 1.00 67.33 546 PHE F O 1
ATOM 3227 N N . ARG D 2 61 ? -36.632 -18.832 56.696 1.00 70.18 547 ARG F N 1
ATOM 3228 C CA . ARG D 2 61 ? -37.328 -20.007 57.272 1.00 66.25 547 ARG F CA 1
ATOM 3229 C C . ARG D 2 61 ? -38.710 -19.573 57.752 1.00 66.17 547 ARG F C 1
ATOM 3230 O O . ARG D 2 61 ? -38.789 -18.664 58.593 1.00 67.27 547 ARG F O 1
ATOM 3238 N N . ASN D 2 62 ? -39.749 -20.212 57.220 1.00 69.68 548 ASN F N 1
ATOM 3239 C CA . ASN D 2 62 ? -41.163 -19.942 57.576 1.00 72.83 548 ASN F CA 1
ATOM 3240 C C . ASN D 2 62 ? -41.430 -18.442 57.445 1.00 70.86 548 ASN F C 1
ATOM 3241 O O . ASN D 2 62 ? -41.990 -17.858 58.391 1.00 73.31 548 ASN F O 1
ATOM 3246 N N . CYS D 2 63 ? -41.023 -17.843 56.325 1.00 69.74 549 CYS F N 1
ATOM 3247 C CA . CYS D 2 63 ? -41.301 -16.422 56.000 1.00 64.01 549 CYS F CA 1
ATOM 3248 C C . CYS D 2 63 ? -42.358 -16.368 54.900 1.00 61.72 549 CYS F C 1
ATOM 3249 O O . CYS D 2 63 ? -42.575 -17.393 54.231 1.00 58.44 549 CYS F O 1
ATOM 3252 N N . THR D 2 64 ? -43.003 -15.214 54.750 1.00 61.74 550 THR F N 1
ATOM 3253 C CA . THR D 2 64 ? -44.053 -14.969 53.733 1.00 62.31 550 THR F CA 1
ATOM 3254 C C . THR D 2 64 ? -43.717 -13.692 52.963 1.00 62.97 550 THR F C 1
ATOM 3255 O O . THR D 2 64 ? -43.530 -12.635 53.600 1.00 66.22 550 THR F O 1
ATOM 3259 N N . PHE D 2 65 ? -43.644 -13.800 51.638 1.00 59.25 551 PHE F N 1
ATOM 3260 C CA . PHE D 2 65 ? -43.338 -12.671 50.732 1.00 54.09 551 PHE F CA 1
ATOM 3261 C C . PHE D 2 65 ? -44.583 -12.375 49.911 1.00 51.94 551 PHE F C 1
ATOM 3262 O O . PHE D 2 65 ? -45.188 -13.316 49.355 1.00 50.31 551 PHE F O 1
ATOM 3270 N N . ILE D 2 66 ? -44.957 -11.100 49.872 1.00 53.01 552 ILE F N 1
ATOM 3271 C CA . ILE D 2 66 ? -46.110 -10.605 49.073 1.00 55.84 552 ILE F CA 1
ATOM 3272 C C . ILE D 2 66 ? -45.619 -9.450 48.203 1.00 57.73 552 ILE F C 1
ATOM 3273 O O . ILE D 2 66 ? -45.052 -8.480 48.755 1.00 58.80 552 ILE F O 1
ATOM 3278 N N . ASN D 2 67 ? -45.801 -9.586 46.888 1.00 58.64 553 ASN F N 1
ATOM 3279 C CA . ASN D 2 67 ? -45.567 -8.509 45.893 1.00 56.59 553 ASN F CA 1
ATOM 3280 C C . ASN D 2 67 ? -44.136 -7.998 46.028 1.00 53.32 553 ASN F C 1
ATOM 3281 O O . ASN D 2 67 ? -43.921 -6.782 45.885 1.00 56.48 553 ASN F O 1
ATOM 3286 N N . THR D 2 68 ? -43.197 -8.902 46.293 1.00 50.65 554 THR F N 1
ATOM 3287 C CA . THR D 2 68 ? -41.767 -8.565 46.470 1.00 50.54 554 THR F CA 1
ATOM 3288 C C . THR D 2 68 ? -41.032 -8.832 45.159 1.00 50.54 554 THR F C 1
ATOM 3289 O O . THR D 2 68 ? -41.346 -9.834 44.484 1.00 54.33 554 THR F O 1
ATOM 3293 N N . VAL D 2 69 ? -40.092 -7.953 44.823 1.00 48.21 555 VAL F N 1
ATOM 3294 C CA . VAL D 2 69 ? -39.249 -8.073 43.605 1.00 47.61 555 VAL F CA 1
ATOM 3295 C C . VAL D 2 69 ? -37.809 -8.326 44.053 1.00 47.69 555 VAL F C 1
ATOM 3296 O O . VAL D 2 69 ? -37.333 -7.634 44.979 1.00 44.98 555 VAL F O 1
ATOM 3300 N N . PHE D 2 70 ? -37.172 -9.316 43.430 1.00 47.40 556 PHE F N 1
ATOM 3301 C CA . PHE D 2 70 ? -35.743 -9.653 43.610 1.00 46.78 556 PHE F CA 1
ATOM 3302 C C . PHE D 2 70 ? -35.030 -9.396 42.284 1.00 46.89 556 PHE F C 1
ATOM 3303 O O . PHE D 2 70 ? -35.128 -10.223 41.351 1.00 46.02 556 PHE F O 1
ATOM 3311 N N . TYR D 2 71 ? -34.358 -8.254 42.189 1.00 45.31 557 TYR F N 1
ATOM 3312 C CA . TYR D 2 71 ? -33.613 -7.849 40.977 1.00 45.01 557 TYR F CA 1
ATOM 3313 C C . TYR D 2 71 ? -32.121 -8.016 41.246 1.00 44.91 557 TYR F C 1
ATOM 3314 O O . TYR D 2 71 ? -31.627 -7.447 42.222 1.00 46.29 557 TYR F O 1
ATOM 3323 N N . ASN D 2 72 ? -31.431 -8.770 40.392 1.00 46.91 558 ASN F N 1
ATOM 3324 C CA . ASN D 2 72 ? -29.955 -8.919 40.459 1.00 47.89 558 ASN F CA 1
ATOM 3325 C C . ASN D 2 72 ? -29.588 -9.467 41.843 1.00 48.62 558 ASN F C 1
ATOM 3326 O O . ASN D 2 72 ? -28.847 -8.796 42.583 1.00 47.27 558 ASN F O 1
ATOM 3331 N N . THR D 2 73 ? -30.115 -10.640 42.186 1.00 48.70 559 THR F N 1
ATOM 3332 C CA . THR D 2 73 ? -29.857 -11.305 43.485 1.00 49.85 559 THR F CA 1
ATOM 3333 C C . THR D 2 73 ? -29.353 -12.717 43.225 1.00 51.10 559 THR F C 1
ATOM 3334 O O . THR D 2 73 ? -29.524 -13.200 42.091 1.00 49.88 559 THR F O 1
ATOM 3338 N N . ASP D 2 74 ? -28.768 -13.332 44.256 1.00 52.23 560 ASP F N 1
ATOM 3339 C CA . ASP D 2 74 ? -28.376 -14.765 44.268 1.00 49.54 560 ASP F CA 1
ATOM 3340 C C . ASP D 2 74 ? -29.288 -15.538 45.231 1.00 46.69 560 ASP F C 1
ATOM 3341 O O . ASP D 2 74 ? -28.897 -16.636 45.657 1.00 45.44 560 ASP F O 1
ATOM 3346 N N . LEU D 2 75 ? -30.459 -14.990 45.560 1.00 46.51 561 LEU F N 1
ATOM 3347 C CA . LEU D 2 75 ? -31.412 -15.628 46.501 1.00 46.06 561 LEU F CA 1
ATOM 3348 C C . LEU D 2 75 ? -32.178 -16.705 45.738 1.00 46.07 561 LEU F C 1
ATOM 3349 O O . LEU D 2 75 ? -33.354 -16.492 45.378 1.00 42.89 561 LEU F O 1
ATOM 3354 N N . PHE D 2 76 ? -31.510 -17.832 45.511 1.00 47.73 562 PHE F N 1
ATOM 3355 C CA . PHE D 2 76 ? -32.044 -18.962 44.719 1.00 49.87 562 PHE F CA 1
ATOM 3356 C C . PHE D 2 76 ? -33.075 -19.726 45.551 1.00 52.49 562 PHE F C 1
ATOM 3357 O O . PHE D 2 76 ? -33.317 -19.363 46.718 1.00 55.12 562 PHE F O 1
ATOM 3365 N N . GLU D 2 77 ? -33.661 -20.756 44.940 1.00 53.66 563 GLU F N 1
ATOM 3366 C CA . GLU D 2 77 ? -34.854 -21.475 45.450 1.00 55.11 563 GLU F CA 1
ATOM 3367 C C . GLU D 2 77 ? -34.552 -22.125 46.805 1.00 54.32 563 GLU F C 1
ATOM 3368 O O . GLU D 2 77 ? -35.469 -22.161 47.640 1.00 52.06 563 GLU F O 1
ATOM 3374 N N . TYR D 2 78 ? -33.327 -22.616 47.015 1.00 55.48 564 TYR F N 1
ATOM 3375 C CA . TYR D 2 78 ? -32.955 -23.425 48.203 1.00 56.30 564 TYR F CA 1
ATOM 3376 C C . TYR D 2 78 ? -32.871 -22.548 49.456 1.00 56.95 564 TYR F C 1
ATOM 3377 O O . TYR D 2 78 ? -32.881 -23.116 50.560 1.00 57.77 564 TYR F O 1
ATOM 3386 N N . LYS D 2 79 ? -32.784 -21.224 49.302 1.00 57.22 565 LYS F N 1
ATOM 3387 C CA . LYS D 2 79 ? -32.640 -20.284 50.446 1.00 56.64 565 LYS F CA 1
ATOM 3388 C C . LYS D 2 79 ? -34.000 -20.010 51.094 1.00 56.07 565 LYS F C 1
ATOM 3389 O O . LYS D 2 79 ? -34.015 -19.397 52.175 1.00 52.30 565 LYS F O 1
ATOM 3395 N N . PHE D 2 80 ? -35.093 -20.455 50.471 1.00 59.51 566 PHE F N 1
ATOM 3396 C CA . PHE D 2 80 ? -36.474 -20.301 50.996 1.00 59.70 566 PHE F CA 1
ATOM 3397 C C . PHE D 2 80 ? -36.971 -21.645 51.517 1.00 59.69 566 PHE F C 1
ATOM 3398 O O . PHE D 2 80 ? -37.479 -22.452 50.721 1.00 55.87 566 PHE F O 1
ATOM 3406 N N . VAL D 2 81 ? -36.824 -21.860 52.824 1.00 62.31 567 VAL F N 1
ATOM 3407 C CA . VAL D 2 81 ? -37.243 -23.115 53.503 1.00 62.68 567 VAL F CA 1
ATOM 3408 C C . VAL D 2 81 ? -38.615 -22.874 54.125 1.00 62.20 567 VAL F C 1
ATOM 3409 O O . VAL D 2 81 ? -38.739 -21.924 54.918 1.00 64.33 567 VAL F O 1
ATOM 3413 N N . ASN D 2 82 ? -39.600 -23.691 53.746 1.00 63.45 568 ASN F N 1
ATOM 3414 C CA . ASN D 2 82 ? -40.968 -23.683 54.326 1.00 67.69 568 ASN F CA 1
ATOM 3415 C C . ASN D 2 82 ? -41.564 -22.277 54.232 1.00 65.47 568 ASN F C 1
ATOM 3416 O O . ASN D 2 82 ? -42.320 -21.904 55.143 1.00 68.03 568 ASN F O 1
ATOM 3421 N N . SER D 2 83 ? -41.247 -21.536 53.169 1.00 65.01 569 SER F N 1
ATOM 3422 C CA . SER D 2 83 ? -41.666 -20.122 52.997 1.00 64.26 569 SER F CA 1
ATOM 3423 C C . SER D 2 83 ? -42.697 -20.027 51.874 1.00 63.28 569 SER F C 1
ATOM 3424 O O . SER D 2 83 ? -42.699 -20.895 50.988 1.00 65.85 569 SER F O 1
ATOM 3427 N N . ARG D 2 84 ? -43.537 -18.998 51.930 1.00 65.78 570 ARG F N 1
ATOM 3428 C CA . ARG D 2 84 ? -44.542 -18.679 50.888 1.00 68.44 570 ARG F CA 1
ATOM 3429 C C . ARG D 2 84 ? -44.053 -17.478 50.082 1.00 68.09 570 ARG F C 1
ATOM 3430 O O . ARG D 2 84 ? -43.642 -16.471 50.697 1.00 66.30 570 ARG F O 1
ATOM 3438 N N . LEU D 2 85 ? -44.110 -17.595 48.757 1.00 66.79 571 LEU F N 1
ATOM 3439 C CA . LEU D 2 85 ? -43.820 -16.500 47.802 1.00 61.48 571 LEU F CA 1
ATOM 3440 C C . LEU D 2 85 ? -45.095 -16.214 47.016 1.00 60.98 571 LEU F C 1
ATOM 3441 O O . LEU D 2 85 ? -45.463 -17.047 46.160 1.00 60.01 571 LEU F O 1
ATOM 3446 N N . ILE D 2 86 ? -45.753 -15.099 47.329 1.00 59.67 572 ILE F N 1
ATOM 3447 C CA . ILE D 2 86 ? -47.048 -14.713 46.704 1.00 61.32 572 ILE F CA 1
ATOM 3448 C C . ILE D 2 86 ? -46.784 -13.516 45.793 1.00 58.78 572 ILE F C 1
ATOM 3449 O O . ILE D 2 86 ? -46.226 -12.500 46.278 1.00 53.60 572 ILE F O 1
ATOM 3454 N N . ASN D 2 87 ? -47.138 -13.668 44.515 1.00 56.41 573 ASN F N 1
ATOM 3455 C CA . ASN D 2 87 ? -46.987 -12.625 43.470 1.00 57.72 573 ASN F CA 1
ATOM 3456 C C . ASN D 2 87 ? -45.605 -11.976 43.580 1.00 53.55 573 ASN F C 1
ATOM 3457 O O . ASN D 2 87 ? -45.512 -10.758 43.395 1.00 53.65 573 ASN F O 1
ATOM 3462 N N . SER D 2 88 ? -44.577 -12.766 43.879 1.00 50.48 574 SER F N 1
ATOM 3463 C CA . SER D 2 88 ? -43.177 -12.299 43.981 1.00 49.75 574 SER F CA 1
ATOM 3464 C C . SER D 2 88 ? -42.434 -12.751 42.727 1.00 49.69 574 SER F C 1
ATOM 3465 O O . SER D 2 88 ? -42.770 -13.816 42.189 1.00 49.75 574 SER F O 1
ATOM 3468 N N . THR D 2 89 ? -41.506 -11.931 42.248 1.00 49.09 575 THR F N 1
ATOM 3469 C CA . THR D 2 89 ? -40.826 -12.145 40.951 1.00 48.82 575 THR F CA 1
ATOM 3470 C C . THR D 2 89 ? -39.320 -12.006 41.151 1.00 47.15 575 THR F C 1
ATOM 3471 O O . THR D 2 89 ? -38.897 -11.162 41.964 1.00 47.70 575 THR F O 1
ATOM 3475 N N . PHE D 2 90 ? -38.565 -12.842 40.439 1.00 46.88 576 PHE F N 1
ATOM 3476 C CA . PHE D 2 90 ? -37.087 -12.801 40.352 1.00 45.77 576 PHE F CA 1
ATOM 3477 C C . PHE D 2 90 ? -36.710 -12.360 38.939 1.00 46.11 576 PHE F C 1
ATOM 3478 O O . PHE D 2 90 ? -37.253 -12.918 37.966 1.00 44.28 576 PHE F O 1
ATOM 3486 N N . LEU D 2 91 ? -35.825 -11.369 38.841 1.00 47.02 577 LEU F N 1
ATOM 3487 C CA . LEU D 2 91 ? -35.421 -10.744 37.558 1.00 45.90 577 LEU F CA 1
ATOM 3488 C C . LEU D 2 91 ? -33.898 -10.645 37.513 1.00 47.41 577 LEU F C 1
ATOM 3489 O O . LEU D 2 91 ? -33.283 -10.178 38.505 1.00 45.04 577 LEU F O 1
ATOM 3494 N N . HIS D 2 92 ? -33.324 -11.070 36.389 1.00 49.58 578 HIS F N 1
ATOM 3495 C CA . HIS D 2 92 ? -31.876 -10.959 36.091 1.00 46.96 578 HIS F CA 1
ATOM 3496 C C . HIS D 2 92 ? -31.061 -11.460 37.284 1.00 47.73 578 HIS F C 1
ATOM 3497 O O . HIS D 2 92 ? -30.313 -10.662 37.860 1.00 50.61 578 HIS F O 1
ATOM 3504 N N . ASN D 2 93 ? -31.199 -12.739 37.628 1.00 47.78 579 ASN F N 1
ATOM 3505 C CA . ASN D 2 93 ? -30.468 -13.364 38.760 1.00 48.26 579 ASN F CA 1
ATOM 3506 C C . ASN D 2 93 ? -28.961 -13.267 38.506 1.00 49.07 579 ASN F C 1
ATOM 3507 O O . ASN D 2 93 ? -28.568 -13.065 37.343 1.00 47.39 579 ASN F O 1
ATOM 3512 N N . LYS D 2 94 ? -28.160 -13.441 39.561 1.00 53.65 580 LYS F N 1
ATOM 3513 C CA . LYS D 2 94 ? -26.672 -13.441 39.512 1.00 54.57 580 LYS F CA 1
ATOM 3514 C C . LYS D 2 94 ? -26.157 -14.840 39.166 1.00 59.44 580 LYS F C 1
ATOM 3515 O O . LYS D 2 94 ? -25.203 -15.300 39.809 1.00 70.53 580 LYS F O 1
ATOM 3521 N N . GLU D 2 95 ? -26.736 -15.476 38.152 1.00 66.63 581 GLU F N 1
ATOM 3522 C CA . GLU D 2 95 ? -26.345 -16.847 37.725 1.00 69.90 581 GLU F CA 1
ATOM 3523 C C . GLU D 2 95 ? -24.990 -16.763 37.009 1.00 70.07 581 GLU F C 1
ATOM 3524 O O . GLU D 2 95 ? -23.980 -17.157 37.619 1.00 64.90 581 GLU F O 1
ATOM 3530 N N . GLY D 2 96 ? -24.974 -16.218 35.787 1.00 75.68 582 GLY F N 1
ATOM 3531 C CA . GLY D 2 96 ? -23.776 -16.127 34.928 1.00 77.35 582 GLY F CA 1
ATOM 3532 C C . GLY D 2 96 ? -24.076 -16.539 33.496 1.00 76.41 582 GLY F C 1
ATOM 3533 O O . GLY D 2 96 ? -25.234 -16.634 33.085 1.00 77.51 582 GLY F O 1
ATOM 3534 N N . ILE E 3 2 ? -69.790 35.531 15.991 1.00 91.24 847 ILE D N 1
ATOM 3535 C CA . ILE E 3 2 ? -70.211 35.143 14.605 1.00 92.43 847 ILE D CA 1
ATOM 3536 C C . ILE E 3 2 ? -69.291 35.845 13.592 1.00 94.61 847 ILE D C 1
ATOM 3537 O O . ILE E 3 2 ? -68.126 36.138 13.960 1.00 90.67 847 ILE D O 1
ATOM 3539 N N . LYS E 3 3 ? -69.775 36.033 12.354 1.00 94.57 848 LYS D N 1
ATOM 3540 C CA . LYS E 3 3 ? -69.111 36.783 11.248 1.00 92.21 848 LYS D CA 1
ATOM 3541 C C . LYS E 3 3 ? -67.835 36.062 10.793 1.00 90.74 848 LYS D C 1
ATOM 3542 O O . LYS E 3 3 ? -67.271 36.473 9.754 1.00 87.76 848 LYS D O 1
ATOM 3548 N N . SER E 3 4 ? -67.412 35.019 11.516 1.00 89.68 849 SER D N 1
ATOM 3549 C CA . SER E 3 4 ? -66.199 34.222 11.202 1.00 83.56 849 SER D CA 1
ATOM 3550 C C . SER E 3 4 ? -66.542 33.211 10.108 1.00 77.32 849 SER D C 1
ATOM 3551 O O . SER E 3 4 ? -67.744 33.052 9.781 1.00 72.44 849 SER D O 1
ATOM 3554 N N . SER E 3 5 ? -65.513 32.558 9.571 1.00 70.71 850 SER D N 1
ATOM 3555 C CA . SER E 3 5 ? -65.649 31.398 8.659 1.00 67.75 850 SER D CA 1
ATOM 3556 C C . SER E 3 5 ? -66.322 30.241 9.411 1.00 62.13 850 SER D C 1
ATOM 3557 O O . SER E 3 5 ? -66.989 29.429 8.756 1.00 58.96 850 SER D O 1
ATOM 3560 N N . SER E 3 6 ? -66.169 30.182 10.739 1.00 60.87 851 SER D N 1
ATOM 3561 C CA . SER E 3 6 ? -66.707 29.095 11.599 1.00 57.27 851 SER D CA 1
ATOM 3562 C C . SER E 3 6 ? -68.209 29.301 11.795 1.00 54.45 851 SER D C 1
ATOM 3563 O O . SER E 3 6 ? -68.581 30.291 12.447 1.00 58.51 851 SER D O 1
ATOM 3566 N N . VAL E 3 7 ? -69.030 28.409 11.236 1.00 50.53 852 VAL D N 1
ATOM 3567 C CA . VAL E 3 7 ? -70.513 28.441 11.395 1.00 49.85 852 VAL D CA 1
ATOM 3568 C C . VAL E 3 7 ? -70.946 27.399 12.428 1.00 51.15 852 VAL D C 1
ATOM 3569 O O . VAL E 3 7 ? -72.123 27.439 12.824 1.00 53.75 852 VAL D O 1
ATOM 3573 N N . LEU E 3 8 ? -70.049 26.511 12.861 1.00 51.17 853 LEU D N 1
ATOM 3574 C CA . LEU E 3 8 ? -70.361 25.509 13.913 1.00 49.63 853 LEU D CA 1
ATOM 3575 C C . LEU E 3 8 ? -69.061 25.101 14.601 1.00 50.80 853 LEU D C 1
ATOM 3576 O O . LEU E 3 8 ? -68.092 24.764 13.894 1.00 54.19 853 LEU D O 1
ATOM 3581 N N . ASN E 3 9 ? -69.044 25.168 15.930 1.00 49.37 854 ASN D N 1
ATOM 3582 C CA . ASN E 3 9 ? -67.881 24.776 16.763 1.00 49.90 854 ASN D CA 1
ATOM 3583 C C . ASN E 3 9 ? -68.400 24.043 18.001 1.00 49.54 854 ASN D C 1
ATOM 3584 O O . ASN E 3 9 ? -68.905 24.709 18.916 1.00 52.52 854 ASN D O 1
ATOM 3589 N N . MET E 3 10 ? -68.249 22.721 18.030 1.00 48.75 855 MET D N 1
ATOM 3590 C CA . MET E 3 10 ? -68.724 21.857 19.139 1.00 48.07 855 MET D CA 1
ATOM 3591 C C . MET E 3 10 ? -67.680 21.830 20.256 1.00 46.27 855 MET D C 1
ATOM 3592 O O . MET E 3 10 ? -66.627 21.201 20.074 1.00 44.38 855 MET D O 1
ATOM 3597 N N . ARG E 3 11 ? -67.986 22.481 21.375 1.00 47.52 856 ARG D N 1
ATOM 3598 C CA . ARG E 3 11 ? -67.062 22.642 22.526 1.00 47.73 856 ARG D CA 1
ATOM 3599 C C . ARG E 3 11 ? -67.809 22.296 23.814 1.00 47.89 856 ARG D C 1
ATOM 3600 O O . ARG E 3 11 ? -69.050 22.249 23.796 1.00 46.92 856 ARG D O 1
ATOM 3608 N N . TYR E 3 12 ? -67.064 22.071 24.891 1.00 49.39 857 TYR D N 1
ATOM 3609 C CA . TYR E 3 12 ? -67.603 21.652 26.203 1.00 52.37 857 TYR D CA 1
ATOM 3610 C C . TYR E 3 12 ? -67.739 22.867 27.133 1.00 55.15 857 TYR D C 1
ATOM 3611 O O . TYR E 3 12 ? -66.747 23.613 27.275 1.00 54.69 857 TYR D O 1
ATOM 3620 N N . LYS E 3 13 ? -68.919 23.052 27.745 1.00 58.96 858 LYS D N 1
ATOM 3621 C CA . LYS E 3 13 ? -69.156 24.045 28.836 1.00 65.21 858 LYS D CA 1
ATOM 3622 C C . LYS E 3 13 ? -70.142 23.464 29.868 1.00 68.27 858 LYS D C 1
ATOM 3623 O O . LYS E 3 13 ? -71.258 23.052 29.458 1.00 74.22 858 LYS D O 1
ATOM 3625 N N . ASN E 3 14 ? -69.707 23.386 31.137 1.00 67.18 859 ASN D N 1
ATOM 3626 C CA . ASN E 3 14 ? -70.506 23.062 32.357 1.00 64.98 859 ASN D CA 1
ATOM 3627 C C . ASN E 3 14 ? -71.423 21.843 32.135 1.00 62.08 859 ASN D C 1
ATOM 3628 O O . ASN E 3 14 ? -72.654 21.982 32.274 1.00 61.76 859 ASN D O 1
ATOM 3633 N N . ASP E 3 15 ? -70.843 20.685 31.826 1.00 63.92 860 ASP D N 1
ATOM 3634 C CA . ASP E 3 15 ? -71.505 19.351 31.872 1.00 66.94 860 ASP D CA 1
ATOM 3635 C C . ASP E 3 15 ? -72.161 19.016 30.524 1.00 68.22 860 ASP D C 1
ATOM 3636 O O . ASP E 3 15 ? -72.623 17.859 30.397 1.00 71.79 860 ASP D O 1
ATOM 3638 N N . LYS E 3 16 ? -72.181 19.930 29.542 1.00 66.46 861 LYS D N 1
ATOM 3639 C CA . LYS E 3 16 ? -72.762 19.623 28.201 1.00 62.07 861 LYS D CA 1
ATOM 3640 C C . LYS E 3 16 ? -71.874 20.140 27.061 1.00 57.96 861 LYS D C 1
ATOM 3641 O O . LYS E 3 16 ? -70.907 20.885 27.325 1.00 61.52 861 LYS D O 1
ATOM 3643 N N . TYR E 3 17 ? -72.197 19.727 25.834 1.00 52.69 862 TYR D N 1
ATOM 3644 C CA . TYR E 3 17 ? -71.558 20.213 24.586 1.00 49.67 862 TYR D CA 1
ATOM 3645 C C . TYR E 3 17 ? -72.410 21.351 24.026 1.00 47.11 862 TYR D C 1
ATOM 3646 O O . TYR E 3 17 ? -73.644 21.272 24.050 1.00 46.17 862 TYR D O 1
ATOM 3655 N N . VAL E 3 18 ? -71.735 22.375 23.523 1.00 47.15 863 VAL D N 1
ATOM 3656 C CA . VAL E 3 18 ? -72.326 23.700 23.202 1.00 47.11 863 VAL D CA 1
ATOM 3657 C C . VAL E 3 18 ? -71.737 24.147 21.862 1.00 47.41 863 VAL D C 1
ATOM 3658 O O . VAL E 3 18 ? -70.623 23.703 21.534 1.00 46.84 863 VAL D O 1
ATOM 3662 N N . ASP E 3 19 ? -72.479 24.942 21.096 1.00 48.15 864 ASP D N 1
ATOM 3663 C CA . ASP E 3 19 ? -71.958 25.593 19.870 1.00 47.94 864 ASP D CA 1
ATOM 3664 C C . ASP E 3 19 ? -71.412 26.963 20.274 1.00 48.98 864 ASP D C 1
ATOM 3665 O O . ASP E 3 19 ? -72.222 27.801 20.701 1.00 48.71 864 ASP D O 1
ATOM 3670 N N . THR E 3 20 ? -70.098 27.171 20.135 1.00 51.23 865 THR D N 1
ATOM 3671 C CA . THR E 3 20 ? -69.397 28.437 20.483 1.00 53.04 865 THR D CA 1
ATOM 3672 C C . THR E 3 20 ? -69.218 29.327 19.245 1.00 54.64 865 THR D C 1
ATOM 3673 O O . THR E 3 20 ? -68.578 30.383 19.383 1.00 56.28 865 THR D O 1
ATOM 3677 N N . SER E 3 21 ? -69.756 28.944 18.083 1.00 55.36 866 SER D N 1
ATOM 3678 C CA . SER E 3 21 ? -69.584 29.714 16.822 1.00 55.49 866 SER D CA 1
ATOM 3679 C C . SER E 3 21 ? -70.272 31.076 16.956 1.00 55.32 866 SER D C 1
ATOM 3680 O O . SER E 3 21 ? -69.644 32.085 16.619 1.00 56.46 866 SER D O 1
ATOM 3683 N N . GLY E 3 22 ? -71.514 31.083 17.441 1.00 56.00 867 GLY D N 1
ATOM 3684 C CA . GLY E 3 22 ? -72.364 32.284 17.520 1.00 56.27 867 GLY D CA 1
ATOM 3685 C C . GLY E 3 22 ? -73.711 32.078 16.850 1.00 57.50 867 GLY D C 1
ATOM 3686 O O . GLY E 3 22 ? -74.594 32.920 17.076 1.00 58.72 867 GLY D O 1
ATOM 3687 N N . TYR E 3 23 ? -73.875 31.009 16.061 1.00 58.32 868 TYR D N 1
ATOM 3688 C CA . TYR E 3 23 ? -75.109 30.717 15.282 1.00 56.23 868 TYR D CA 1
ATOM 3689 C C . TYR E 3 23 ? -76.059 29.825 16.083 1.00 55.40 868 TYR D C 1
ATOM 3690 O O . TYR E 3 23 ? -77.154 29.526 15.580 1.00 58.90 868 TYR D O 1
ATOM 3699 N N . ASP E 3 24 ? -75.649 29.405 17.277 1.00 55.46 869 ASP D N 1
ATOM 3700 C CA . ASP E 3 24 ? -76.545 28.777 18.280 1.00 57.82 869 ASP D CA 1
ATOM 3701 C C . ASP E 3 24 ? -77.227 27.545 17.669 1.00 53.96 869 ASP D C 1
ATOM 3702 O O . ASP E 3 24 ? -78.468 27.551 17.536 1.00 53.25 869 ASP D O 1
ATOM 3707 N N . SER E 3 25 ? -76.448 26.523 17.311 1.00 49.26 870 SER D N 1
ATOM 3708 C CA . SER E 3 25 ? -76.975 25.164 17.027 1.00 50.29 870 SER D CA 1
ATOM 3709 C C . SER E 3 25 ? -77.062 24.399 18.348 1.00 48.42 870 SER D C 1
ATOM 3710 O O . SER E 3 25 ? -76.215 24.634 19.226 1.00 50.24 870 SER D O 1
ATOM 3713 N N . ASN E 3 26 ? -78.064 23.536 18.487 1.00 49.37 871 ASN D N 1
ATOM 3714 C CA . ASN E 3 26 ? -78.305 22.748 19.721 1.00 53.99 871 ASN D CA 1
ATOM 3715 C C . ASN E 3 26 ? -77.519 21.443 19.639 1.00 53.17 871 ASN D C 1
ATOM 3716 O O . ASN E 3 26 ? -77.515 20.825 18.560 1.00 52.00 871 ASN D O 1
ATOM 3721 N N . ILE E 3 27 ? -76.909 21.040 20.753 1.00 50.93 872 ILE D N 1
ATOM 3722 C CA . ILE E 3 27 ? -76.134 19.776 20.866 1.00 50.44 872 ILE D CA 1
ATOM 3723 C C . ILE E 3 27 ? -76.697 18.969 22.030 1.00 49.42 872 ILE D C 1
ATOM 3724 O O . ILE E 3 27 ? -76.641 19.456 23.165 1.00 50.13 872 ILE D O 1
ATOM 3729 N N . ASN E 3 28 ? -77.200 17.773 21.738 1.00 50.71 873 ASN D N 1
ATOM 3730 C CA . ASN E 3 28 ? -77.809 16.867 22.738 1.00 52.54 873 ASN D CA 1
ATOM 3731 C C . ASN E 3 28 ? -76.991 15.581 22.815 1.00 52.44 873 ASN D C 1
ATOM 3732 O O . ASN E 3 28 ? -76.487 15.124 21.768 1.00 50.57 873 ASN D O 1
ATOM 3737 N N . ILE E 3 29 ? -76.886 15.037 24.025 1.00 51.92 874 ILE D N 1
ATOM 3738 C CA . ILE E 3 29 ? -76.268 13.716 24.304 1.00 52.43 874 ILE D CA 1
ATOM 3739 C C . ILE E 3 29 ? -77.381 12.728 24.634 1.00 51.39 874 ILE D C 1
ATOM 3740 O O . ILE E 3 29 ? -78.234 13.061 25.473 1.00 52.85 874 ILE D O 1
ATOM 3745 N N . ASN E 3 30 ? -77.351 11.557 24.000 1.00 52.04 875 ASN D N 1
ATOM 3746 C CA . ASN E 3 30 ? -78.281 10.438 24.284 1.00 50.72 875 ASN D CA 1
ATOM 3747 C C . ASN E 3 30 ? -77.461 9.234 24.730 1.00 48.58 875 ASN D C 1
ATOM 3748 O O . ASN E 3 30 ? -76.447 8.925 24.072 1.00 49.24 875 ASN D O 1
ATOM 3753 N N . GLY E 3 31 ? -77.883 8.618 25.832 1.00 48.18 876 GLY D N 1
ATOM 3754 C CA . GLY E 3 31 ? -77.304 7.367 26.342 1.00 48.59 876 GLY D CA 1
ATOM 3755 C C . GLY E 3 31 ? -75.991 7.614 27.055 1.00 48.01 876 GLY D C 1
ATOM 3756 O O . GLY E 3 31 ? -75.864 8.652 27.739 1.00 47.35 876 GLY D O 1
ATOM 3757 N N . ASP E 3 32 ? -75.049 6.685 26.890 1.00 49.51 877 ASP D N 1
ATOM 3758 C CA . ASP E 3 32 ? -73.741 6.683 27.587 1.00 50.24 877 ASP D CA 1
ATOM 3759 C C . ASP E 3 32 ? -72.699 7.225 26.610 1.00 48.51 877 ASP D C 1
ATOM 3760 O O . ASP E 3 32 ? -72.232 6.459 25.745 1.00 47.17 877 ASP D O 1
ATOM 3765 N N . VAL E 3 33 ? -72.384 8.511 26.732 1.00 44.78 878 VAL D N 1
ATOM 3766 C CA . VAL E 3 33 ? -71.280 9.153 25.978 1.00 42.97 878 VAL D CA 1
ATOM 3767 C C . VAL E 3 33 ? -70.170 9.457 26.972 1.00 41.68 878 VAL D C 1
ATOM 3768 O O . VAL E 3 33 ? -70.426 10.190 27.945 1.00 40.55 878 VAL D O 1
ATOM 3772 N N . TYR E 3 34 ? -68.990 8.902 26.718 1.00 42.67 879 TYR D N 1
ATOM 3773 C CA . TYR E 3 34 ? -67.803 9.048 27.588 1.00 42.28 879 TYR D CA 1
ATOM 3774 C C . TYR E 3 34 ? -67.223 10.437 27.362 1.00 43.25 879 TYR D C 1
ATOM 3775 O O . TYR E 3 34 ? -67.212 10.903 26.208 1.00 45.63 879 TYR D O 1
ATOM 3784 N N . LYS E 3 35 ? -66.806 11.084 28.447 1.00 45.26 880 LYS D N 1
ATOM 3785 C CA . LYS E 3 35 ? -66.088 12.377 28.409 1.00 43.77 880 LYS D CA 1
ATOM 3786 C C . LYS E 3 35 ? -64.702 12.153 28.987 1.00 43.31 880 LYS D C 1
ATOM 3787 O O . LYS E 3 35 ? -64.612 11.587 30.085 1.00 45.37 880 LYS D O 1
ATOM 3793 N N . TYR E 3 36 ? -63.670 12.577 28.262 1.00 44.52 881 TYR D N 1
ATOM 3794 C CA . TYR E 3 36 ? -62.260 12.461 28.707 1.00 43.97 881 TYR D CA 1
ATOM 3795 C C . TYR E 3 36 ? -62.017 13.439 29.850 1.00 41.30 881 TYR D C 1
ATOM 3796 O O . TYR E 3 36 ? -62.144 14.640 29.657 1.00 44.05 881 TYR D O 1
ATOM 3805 N N . PRO E 3 37 ? -61.651 12.971 31.061 1.00 40.61 882 PRO D N 1
ATOM 3806 C CA . PRO E 3 37 ? -61.518 13.862 32.212 1.00 40.64 882 PRO D CA 1
ATOM 3807 C C . PRO E 3 37 ? -60.471 14.969 32.034 1.00 42.46 882 PRO D C 1
ATOM 3808 O O . PRO E 3 37 ? -60.726 16.073 32.480 1.00 46.21 882 PRO D O 1
ATOM 3812 N N . THR E 3 38 ? -59.342 14.664 31.387 1.00 42.95 883 THR D N 1
ATOM 3813 C CA . THR E 3 38 ? -58.225 15.620 31.162 1.00 40.83 883 THR D CA 1
ATOM 3814 C C . THR E 3 38 ? -58.558 16.607 30.039 1.00 40.11 883 THR D C 1
ATOM 3815 O O . THR E 3 38 ? -57.919 17.673 30.004 1.00 40.39 883 THR D O 1
ATOM 3819 N N . ASN E 3 39 ? -59.499 16.271 29.154 1.00 40.22 884 ASN D N 1
ATOM 3820 C CA . ASN E 3 39 ? -59.943 17.173 28.059 1.00 41.40 884 ASN D CA 1
ATOM 3821 C C . ASN E 3 39 ? -61.363 16.785 27.642 1.00 42.07 884 ASN D C 1
ATOM 3822 O O . ASN E 3 39 ? -61.523 15.895 26.780 1.00 40.63 884 ASN D O 1
ATOM 3827 N N . LYS E 3 40 ? -62.356 17.462 28.216 1.00 43.46 885 LYS D N 1
ATOM 3828 C CA . LYS E 3 40 ? -63.788 17.094 28.073 1.00 44.67 885 LYS D CA 1
ATOM 3829 C C . LYS E 3 40 ? -64.321 17.480 26.690 1.00 40.76 885 LYS D C 1
ATOM 3830 O O . LYS E 3 40 ? -65.450 17.083 26.378 1.00 38.92 885 LYS D O 1
ATOM 3836 N N . ASN E 3 41 ? -63.544 18.199 25.882 1.00 39.03 886 ASN D N 1
ATOM 3837 C CA . ASN E 3 41 ? -63.903 18.460 24.466 1.00 39.48 886 ASN D CA 1
ATOM 3838 C C . ASN E 3 41 ? -63.880 17.142 23.689 1.00 38.17 886 ASN D C 1
ATOM 3839 O O . ASN E 3 41 ? -64.557 17.054 22.664 1.00 38.13 886 ASN D O 1
ATOM 3844 N N . GLN E 3 42 ? -63.119 16.161 24.170 1.00 38.65 887 GLN D N 1
ATOM 3845 C CA . GLN E 3 42 ? -63.005 14.827 23.535 1.00 38.20 887 GLN D CA 1
ATOM 3846 C C . GLN E 3 42 ? -64.091 13.946 24.138 1.00 38.54 887 GLN D C 1
ATOM 3847 O O . GLN E 3 42 ? -64.220 13.940 25.386 1.00 39.65 887 GLN D O 1
ATOM 3853 N N . PHE E 3 43 ? -64.849 13.253 23.293 1.00 37.60 888 PHE D N 1
ATOM 3854 C CA . PHE E 3 43 ? -65.918 12.335 23.752 1.00 37.23 888 PHE D CA 1
ATOM 3855 C C . PHE E 3 43 ? -65.800 11.001 23.023 1.00 37.74 888 PHE D C 1
ATOM 3856 O O . PHE E 3 43 ? -65.280 10.936 21.896 1.00 36.42 888 PHE D O 1
ATOM 3864 N N . GLY E 3 44 ? -66.262 9.961 23.705 1.00 38.07 889 GLY D N 1
ATOM 3865 C CA . GLY E 3 44 ? -66.268 8.581 23.207 1.00 39.03 889 GLY D CA 1
ATOM 3866 C C . GLY E 3 44 ? -67.689 8.099 23.041 1.00 40.66 889 GLY D C 1
ATOM 3867 O O . GLY E 3 44 ? -68.502 8.296 23.966 1.00 39.86 889 GLY D O 1
ATOM 3868 N N . ILE E 3 45 ? -67.984 7.523 21.881 1.00 41.83 890 ILE D N 1
ATOM 3869 C CA . ILE E 3 45 ? -69.300 6.909 21.575 1.00 41.57 890 ILE D CA 1
ATOM 3870 C C . ILE E 3 45 ? -69.080 5.406 21.428 1.00 43.01 890 ILE D C 1
ATOM 3871 O O . ILE E 3 45 ? -68.038 5.005 20.872 1.00 41.08 890 ILE D O 1
ATOM 3876 N N . TYR E 3 46 ? -70.019 4.624 21.956 1.00 43.20 891 TYR D N 1
ATOM 3877 C CA . TYR E 3 46 ? -70.020 3.145 21.899 1.00 42.60 891 TYR D CA 1
ATOM 3878 C C . TYR E 3 46 ? -71.107 2.693 20.932 1.00 44.41 891 TYR D C 1
ATOM 3879 O O . TYR E 3 46 ? -71.909 3.541 20.492 1.00 46.45 891 TYR D O 1
ATOM 3888 N N . ASN E 3 47 ? -71.131 1.392 20.636 1.00 45.69 892 ASN D N 1
ATOM 3889 C CA . ASN E 3 47 ? -72.172 0.758 19.784 1.00 47.50 892 ASN D CA 1
ATOM 3890 C C . ASN E 3 47 ? -72.747 -0.496 20.460 1.00 46.65 892 ASN D C 1
ATOM 3891 O O . ASN E 3 47 ? -73.560 -1.166 19.818 1.00 46.37 892 ASN D O 1
ATOM 3896 N N . ASP E 3 48 ? -72.348 -0.798 21.698 1.00 48.80 893 ASP D N 1
ATOM 3897 C CA . ASP E 3 48 ? -72.893 -1.930 22.499 1.00 52.50 893 ASP D CA 1
ATOM 3898 C C . ASP E 3 48 ? -74.016 -1.429 23.418 1.00 55.02 893 ASP D C 1
ATOM 3899 O O . ASP E 3 48 ? -74.456 -2.205 24.292 1.00 53.45 893 ASP D O 1
ATOM 3904 N N . LYS E 3 49 ? -74.437 -0.173 23.254 1.00 55.27 894 LYS D N 1
ATOM 3905 C CA . LYS E 3 49 ? -75.543 0.435 24.033 1.00 52.82 894 LYS D CA 1
ATOM 3906 C C . LYS E 3 49 ? -75.946 1.739 23.352 1.00 52.17 894 LYS D C 1
ATOM 3907 O O . LYS E 3 49 ? -75.430 2.028 22.259 1.00 54.98 894 LYS D O 1
ATOM 3913 N N . LEU E 3 50 ? -76.866 2.473 23.965 1.00 50.84 895 LEU D N 1
ATOM 3914 C CA . LEU E 3 50 ? -77.284 3.795 23.466 1.00 49.02 895 LEU D CA 1
ATOM 3915 C C . LEU E 3 50 ? -76.151 4.765 23.771 1.00 49.94 895 LEU D C 1
ATOM 3916 O O . LEU E 3 50 ? -75.825 4.948 24.957 1.00 51.60 895 LEU D O 1
ATOM 3921 N N . SER E 3 51 ? -75.555 5.325 22.725 1.00 49.62 896 SER D N 1
ATOM 3922 C CA . SER E 3 51 ? -74.406 6.251 22.830 1.00 47.29 896 SER D CA 1
ATOM 3923 C C . SER E 3 51 ? -74.337 7.083 21.555 1.00 46.71 896 SER D C 1
ATOM 3924 O O . SER E 3 51 ? -73.818 6.592 20.540 1.00 47.53 896 SER D O 1
ATOM 3927 N N . GLU E 3 52 ? -74.881 8.288 21.595 1.00 46.37 897 GLU D N 1
ATOM 3928 C CA . GLU E 3 52 ? -74.891 9.145 20.393 1.00 48.01 897 GLU D CA 1
ATOM 3929 C C . GLU E 3 52 ? -74.809 10.602 20.827 1.00 46.28 897 GLU D C 1
ATOM 3930 O O . GLU E 3 52 ? -75.086 10.900 22.001 1.00 47.00 897 GLU D O 1
ATOM 3936 N N . VAL E 3 53 ? -74.392 11.451 19.898 1.00 44.32 898 VAL D N 1
ATOM 3937 C CA . VAL E 3 53 ? -74.465 12.927 20.040 1.00 43.26 898 VAL D CA 1
ATOM 3938 C C . VAL E 3 53 ? -75.187 13.473 18.816 1.00 43.86 898 VAL D C 1
ATOM 3939 O O . VAL E 3 53 ? -74.803 13.111 17.698 1.00 43.50 898 VAL D O 1
ATOM 3943 N N . ASN E 3 54 ? -76.199 14.305 19.040 1.00 46.53 899 ASN D N 1
ATOM 3944 C CA . ASN E 3 54 ? -77.034 14.855 17.950 1.00 48.90 899 ASN D CA 1
ATOM 3945 C C . ASN E 3 54 ? -76.916 16.374 17.971 1.00 47.91 899 ASN D C 1
ATOM 3946 O O . ASN E 3 54 ? -77.270 16.986 18.992 1.00 46.25 899 ASN D O 1
ATOM 3951 N N . ILE E 3 55 ? -76.420 16.938 16.874 1.00 48.39 900 ILE D N 1
ATOM 3952 C CA . ILE E 3 55 ? -76.398 18.407 16.654 1.00 49.11 900 ILE D CA 1
ATOM 3953 C C . ILE E 3 55 ? -77.582 18.765 15.759 1.00 48.43 900 ILE D C 1
ATOM 3954 O O . ILE E 3 55 ? -77.539 18.425 14.565 1.00 48.41 900 ILE D O 1
ATOM 3959 N N . SER E 3 56 ? -78.598 19.410 16.337 1.00 51.68 901 SER D N 1
ATOM 3960 C CA . SER E 3 56 ? -79.676 20.120 15.602 1.00 49.90 901 SER D CA 1
ATOM 3961 C C . SER E 3 56 ? -79.102 21.445 15.100 1.00 46.68 901 SER D C 1
ATOM 3962 O O . SER E 3 56 ? -78.876 22.344 15.927 1.00 44.57 901 SER D O 1
ATOM 3965 N N . GLN E 3 57 ? -78.827 21.532 13.800 1.00 46.90 902 GLN D N 1
ATOM 3966 C CA . GLN E 3 57 ? -78.224 22.735 13.180 1.00 48.38 902 GLN D CA 1
ATOM 3967 C C . GLN E 3 57 ? -79.237 23.881 13.192 1.00 47.63 902 GLN D C 1
ATOM 3968 O O . GLN E 3 57 ? -80.441 23.639 12.975 1.00 47.20 902 GLN D O 1
ATOM 3974 N N . ASN E 3 58 ? -78.749 25.092 13.433 1.00 48.41 903 ASN D N 1
ATOM 3975 C CA . ASN E 3 58 ? -79.525 26.330 13.196 1.00 49.32 903 ASN D CA 1
ATOM 3976 C C . ASN E 3 58 ? -79.876 26.405 11.707 1.00 49.97 903 ASN D C 1
ATOM 3977 O O . ASN E 3 58 ? -78.964 26.246 10.880 1.00 47.52 903 ASN D O 1
ATOM 3982 N N . ASP E 3 59 ? -81.146 26.667 11.394 1.00 52.24 904 ASP D N 1
ATOM 3983 C CA . ASP E 3 59 ? -81.669 26.780 10.006 1.00 52.80 904 ASP D CA 1
ATOM 3984 C C . ASP E 3 59 ? -80.823 27.754 9.179 1.00 51.90 904 ASP D C 1
ATOM 3985 O O . ASP E 3 59 ? -80.774 27.566 7.956 1.00 53.10 904 ASP D O 1
ATOM 3990 N N . TYR E 3 60 ? -80.172 28.733 9.814 1.00 52.54 905 TYR D N 1
ATOM 3991 C CA . TYR E 3 60 ? -79.365 29.780 9.133 1.00 53.63 905 TYR D CA 1
ATOM 3992 C C . TYR E 3 60 ? -78.109 29.180 8.484 1.00 54.98 905 TYR D C 1
ATOM 3993 O O . TYR E 3 60 ? -77.626 29.794 7.508 1.00 57.17 905 TYR D O 1
ATOM 4002 N N . ILE E 3 61 ? -77.594 28.053 8.999 1.00 53.23 906 ILE D N 1
ATOM 4003 C CA . ILE E 3 61 ? -76.280 27.472 8.579 1.00 51.55 906 ILE D CA 1
ATOM 4004 C C . ILE E 3 61 ? -76.459 26.142 7.835 1.00 50.34 906 ILE D C 1
ATOM 4005 O O . ILE E 3 61 ? -75.444 25.627 7.335 1.00 54.21 906 ILE D O 1
ATOM 4010 N N . ILE E 3 62 ? -77.674 25.598 7.750 1.00 49.21 907 ILE D N 1
ATOM 4011 C CA . ILE E 3 62 ? -77.908 24.305 7.047 1.00 47.91 907 ILE D CA 1
ATOM 4012 C C . ILE E 3 62 ? -77.577 24.499 5.571 1.00 48.30 907 ILE D C 1
ATOM 4013 O O . ILE E 3 62 ? -78.186 25.382 4.949 1.00 49.83 907 ILE D O 1
ATOM 4018 N N . TYR E 3 63 ? -76.652 23.690 5.052 1.00 49.15 908 TYR D N 1
ATOM 4019 C CA . TYR E 3 63 ? -76.133 23.803 3.669 1.00 49.52 908 TYR D CA 1
ATOM 4020 C C . TYR E 3 63 ? -77.229 23.398 2.687 1.00 49.30 908 TYR D C 1
ATOM 4021 O O . TYR E 3 63 ? -77.692 22.245 2.766 1.00 47.12 908 TYR D O 1
ATOM 4030 N N . ASP E 3 64 ? -77.622 24.328 1.812 1.00 52.08 909 ASP D N 1
ATOM 4031 C CA . ASP E 3 64 ? -78.633 24.094 0.749 1.00 55.19 909 ASP D CA 1
ATOM 4032 C C . ASP E 3 64 ? -78.303 24.944 -0.483 1.00 56.81 909 ASP D C 1
ATOM 4033 O O . ASP E 3 64 ? -79.233 25.563 -1.032 1.00 62.84 909 ASP D O 1
ATOM 4038 N N . ASN E 3 65 ? -77.042 24.967 -0.917 1.00 59.57 910 ASN D N 1
ATOM 4039 C CA . ASN E 3 65 ? -76.638 25.733 -2.126 1.00 63.31 910 ASN D CA 1
ATOM 4040 C C . ASN E 3 65 ? -75.973 24.797 -3.146 1.00 62.93 910 ASN D C 1
ATOM 4041 O O . ASN E 3 65 ? -75.880 23.569 -2.886 1.00 58.25 910 ASN D O 1
ATOM 4046 N N . LYS E 3 66 ? -75.605 25.363 -4.301 1.00 59.79 911 LYS D N 1
ATOM 4047 C CA . LYS E 3 66 ? -74.907 24.669 -5.409 1.00 57.41 911 LYS D CA 1
ATOM 4048 C C . LYS E 3 66 ? -73.474 25.185 -5.554 1.00 54.83 911 LYS D C 1
ATOM 4049 O O . LYS E 3 66 ? -72.668 24.454 -6.142 1.00 53.43 911 LYS D O 1
ATOM 4055 N N . TYR E 3 67 ? -73.167 26.398 -5.086 1.00 54.90 912 TYR D N 1
ATOM 4056 C CA . TYR E 3 67 ? -71.869 27.060 -5.382 1.00 55.98 912 TYR D CA 1
ATOM 4057 C C . TYR E 3 67 ? -71.129 27.490 -4.113 1.00 53.87 912 TYR D C 1
ATOM 4058 O O . TYR E 3 67 ? -69.980 27.944 -4.250 1.00 50.59 912 TYR D O 1
ATOM 4067 N N . LYS E 3 68 ? -71.731 27.350 -2.932 1.00 54.09 913 LYS D N 1
ATOM 4068 C CA . LYS E 3 68 ? -71.106 27.848 -1.682 1.00 55.19 913 LYS D CA 1
ATOM 4069 C C . LYS E 3 68 ? -70.079 26.834 -1.181 1.00 53.23 913 LYS D C 1
ATOM 4070 O O . LYS E 3 68 ? -70.460 25.702 -0.850 1.00 47.92 913 LYS D O 1
ATOM 4076 N N . ASN E 3 69 ? -68.817 27.249 -1.124 1.00 51.81 914 ASN D N 1
ATOM 4077 C CA . ASN E 3 69 ? -67.712 26.414 -0.600 1.00 52.03 914 ASN D CA 1
ATOM 4078 C C . ASN E 3 69 ? -67.967 26.154 0.885 1.00 51.34 914 ASN D C 1
ATOM 4079 O O . ASN E 3 69 ? -68.570 27.020 1.559 1.00 52.82 914 ASN D O 1
ATOM 4084 N N . PHE E 3 70 ? -67.542 24.995 1.377 1.00 49.68 915 PHE D N 1
ATOM 4085 C CA . PHE E 3 70 ? -67.633 24.666 2.818 1.00 48.56 915 PHE D CA 1
ATOM 4086 C C . PHE E 3 70 ? -66.579 23.633 3.198 1.00 46.89 915 PHE D C 1
ATOM 4087 O O . PHE E 3 70 ? -66.128 22.841 2.346 1.00 46.79 915 PHE D O 1
ATOM 4095 N N . SER E 3 71 ? -66.193 23.672 4.468 1.00 44.43 916 SER D N 1
ATOM 4096 C CA . SER E 3 71 ? -65.147 22.801 5.043 1.00 42.98 916 SER D CA 1
ATOM 4097 C C . SER E 3 71 ? -65.633 22.214 6.364 1.00 42.26 916 SER D C 1
ATOM 4098 O O . SER E 3 71 ? -66.434 22.863 7.074 1.00 40.15 916 SER D O 1
ATOM 4101 N N . ILE E 3 72 ? -65.153 21.014 6.660 1.00 42.04 917 ILE D N 1
ATOM 4102 C CA . ILE E 3 72 ? -65.468 20.287 7.915 1.00 42.64 917 ILE D CA 1
ATOM 4103 C C . ILE E 3 72 ? -64.138 19.843 8.500 1.00 40.47 917 ILE D C 1
ATOM 4104 O O . ILE E 3 72 ? -63.252 19.484 7.713 1.00 43.94 917 ILE D O 1
ATOM 4109 N N . SER E 3 73 ? -63.995 19.944 9.815 1.00 38.30 918 SER D N 1
ATOM 4110 C CA . SER E 3 73 ? -62.777 19.514 10.535 1.00 38.89 918 SER D CA 1
ATOM 4111 C C . SER E 3 73 ? -63.198 18.804 11.819 1.00 38.14 918 SER D C 1
ATOM 4112 O O . SER E 3 73 ? -64.260 19.128 12.373 1.00 37.42 918 SER D O 1
ATOM 4115 N N . PHE E 3 74 ? -62.408 17.824 12.231 1.00 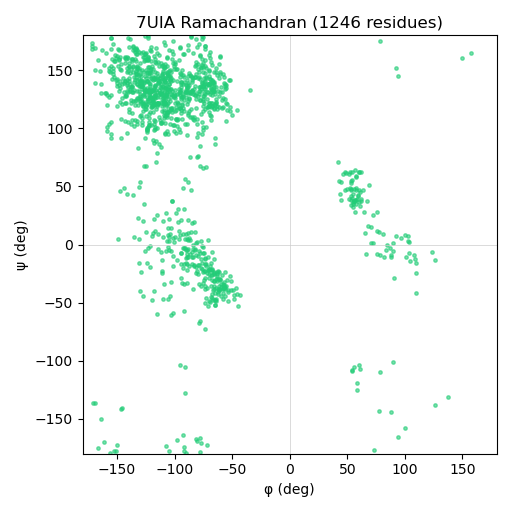37.80 919 PHE D N 1
ATOM 4116 C CA . PHE E 3 74 ? -62.561 17.133 13.530 1.00 36.20 919 PHE D CA 1
ATOM 4117 C C . PHE E 3 74 ? -61.323 16.276 13.737 1.00 34.91 919 PHE D C 1
ATOM 4118 O O . PHE E 3 74 ? -60.534 16.122 12.799 1.00 34.36 919 PHE D O 1
ATOM 4126 N N . TRP E 3 75 ? -61.172 15.759 14.948 1.00 35.62 920 TRP D N 1
ATOM 4127 C CA . TRP E 3 75 ? -60.185 14.706 15.267 1.00 36.07 920 TRP D CA 1
ATOM 4128 C C . TRP E 3 75 ? -60.936 13.438 15.643 1.00 36.73 920 TRP D C 1
ATOM 4129 O O . TRP E 3 75 ? -61.966 13.532 16.349 1.00 35.13 920 TRP D O 1
ATOM 4140 N N . VAL E 3 76 ? -60.412 12.306 15.184 1.00 36.85 921 VAL D N 1
ATOM 4141 C CA . VAL E 3 76 ? -61.016 10.970 15.402 1.00 36.09 921 VAL D CA 1
ATOM 4142 C C . VAL E 3 76 ? -59.955 10.092 16.053 1.00 36.23 921 VAL D C 1
ATOM 4143 O O . VAL E 3 76 ? -58.761 10.258 15.727 1.00 36.38 921 VAL D O 1
ATOM 4147 N N . ARG E 3 77 ? -60.388 9.229 16.966 1.00 36.99 922 ARG D N 1
ATOM 4148 C CA . ARG E 3 77 ? -59.517 8.228 17.621 1.00 38.61 922 ARG D CA 1
ATOM 4149 C C . ARG E 3 77 ? -60.155 6.850 17.474 1.00 39.14 922 ARG D C 1
ATOM 4150 O O . ARG E 3 77 ? -61.282 6.650 17.959 1.00 40.49 922 ARG D O 1
ATOM 4158 N N . ILE E 3 78 ? -59.444 5.947 16.809 1.00 40.00 923 ILE D N 1
ATOM 4159 C CA . ILE E 3 78 ? -59.949 4.603 16.416 1.00 38.48 923 ILE D CA 1
ATOM 4160 C C . ILE E 3 78 ? -59.021 3.555 17.018 1.00 38.59 923 ILE D C 1
ATOM 4161 O O . ILE E 3 78 ? -57.879 3.369 16.551 1.00 41.31 923 ILE D O 1
ATOM 4166 N N . PRO E 3 79 ? -59.448 2.888 18.117 1.00 40.03 924 PRO D N 1
ATOM 4167 C CA . PRO E 3 79 ? -58.671 1.787 18.679 1.00 39.99 924 PRO D CA 1
ATOM 4168 C C . PRO E 3 79 ? -58.815 0.579 17.752 1.00 39.65 924 PRO D C 1
ATOM 4169 O O . PRO E 3 79 ? -59.860 0.448 17.155 1.00 40.24 924 PRO D O 1
ATOM 4173 N N . ASN E 3 80 ? -57.774 -0.249 17.650 1.00 40.38 925 ASN D N 1
ATOM 4174 C CA . ASN E 3 80 ? -57.820 -1.515 16.877 1.00 39.19 925 ASN D CA 1
ATOM 4175 C C . ASN E 3 80 ? -57.881 -2.697 17.844 1.00 40.14 925 ASN D C 1
ATOM 4176 O O . ASN E 3 80 ? -57.974 -3.838 17.358 1.00 40.36 925 ASN D O 1
ATOM 4181 N N . TYR E 3 81 ? -57.845 -2.424 19.152 1.00 39.71 926 TYR D N 1
ATOM 4182 C CA . TYR E 3 81 ? -57.876 -3.444 20.227 1.00 41.23 926 TYR D CA 1
ATOM 4183 C C . TYR E 3 81 ? -56.714 -4.416 19.978 1.00 42.53 926 TYR D C 1
ATOM 4184 O O . TYR E 3 81 ? -55.570 -4.002 20.198 1.00 43.73 926 TYR D O 1
ATOM 4193 N N . ASP E 3 82 ? -56.977 -5.629 19.488 1.00 47.02 927 ASP D N 1
ATOM 4194 C CA . ASP E 3 82 ? -55.939 -6.679 19.291 1.00 48.90 927 ASP D CA 1
ATOM 4195 C C . ASP E 3 82 ? -55.550 -6.823 17.807 1.00 51.27 927 ASP D C 1
ATOM 4196 O O . ASP E 3 82 ? -54.833 -7.798 17.501 1.00 52.71 927 ASP D O 1
ATOM 4201 N N . ASN E 3 83 ? -56.012 -5.912 16.934 1.00 50.20 928 ASN D N 1
ATOM 4202 C CA . ASN E 3 83 ? -55.719 -5.842 15.473 1.00 52.48 928 ASN D CA 1
ATOM 4203 C C . ASN E 3 83 ? -56.442 -6.969 14.722 1.00 53.29 928 ASN D C 1
ATOM 4204 O O . ASN E 3 83 ? -56.327 -7.010 13.485 1.00 60.28 928 ASN D O 1
ATOM 4209 N N . LYS E 3 84 ? -57.212 -7.800 15.430 1.00 54.02 929 LYS D N 1
ATOM 4210 C CA . LYS E 3 84 ? -57.862 -9.025 14.890 1.00 54.91 929 LYS D CA 1
ATOM 4211 C C . LYS E 3 84 ? -59.376 -8.831 14.801 1.00 50.25 929 LYS D C 1
ATOM 4212 O O . LYS E 3 84 ? -59.948 -9.165 13.754 1.00 51.12 929 LYS D O 1
ATOM 4218 N N . ILE E 3 85 ? -59.999 -8.306 15.853 1.00 47.53 930 ILE D N 1
ATOM 4219 C CA . ILE E 3 85 ? -61.478 -8.118 15.905 1.00 44.52 930 ILE D CA 1
ATOM 4220 C C . ILE E 3 85 ? -61.909 -7.085 14.860 1.00 43.41 930 ILE D C 1
ATOM 4221 O O . ILE E 3 85 ? -63.081 -7.140 14.446 1.00 44.25 930 ILE D O 1
ATOM 4226 N N . VAL E 3 86 ? -61.011 -6.173 14.474 1.00 41.46 931 VAL D N 1
ATOM 4227 C CA . VAL E 3 86 ? -61.306 -5.063 13.519 1.00 41.96 931 VAL D CA 1
ATOM 4228 C C . VAL E 3 86 ? -61.036 -5.513 12.081 1.00 41.56 931 VAL D C 1
ATOM 4229 O O . VAL E 3 86 ? -61.411 -4.754 11.164 1.00 37.78 931 VAL D O 1
ATOM 4233 N N . ASN E 3 87 ? -60.392 -6.672 11.889 1.00 42.82 932 ASN D N 1
ATOM 4234 C CA . ASN E 3 87 ? -59.924 -7.124 10.554 1.00 43.66 932 ASN D CA 1
ATOM 4235 C C . ASN E 3 87 ? -61.117 -7.676 9.776 1.00 43.30 932 ASN D C 1
ATOM 4236 O O . ASN E 3 87 ? -61.152 -8.890 9.494 1.00 45.79 932 ASN D O 1
ATOM 4241 N N . VAL E 3 88 ? -62.045 -6.794 9.423 1.00 41.31 933 VAL D N 1
ATOM 4242 C CA . VAL E 3 88 ? -63.250 -7.145 8.626 1.00 40.52 933 VAL D CA 1
ATOM 4243 C C . VAL E 3 88 ? -63.534 -5.997 7.654 1.00 40.43 933 VAL D C 1
ATOM 4244 O O . VAL E 3 88 ? -63.575 -4.824 8.086 1.00 40.85 933 VAL D O 1
ATOM 4248 N N . ASN E 3 89 ? -63.692 -6.333 6.378 1.00 40.03 934 ASN D N 1
ATOM 4249 C CA . ASN E 3 89 ? -63.992 -5.365 5.296 1.00 39.08 934 ASN D CA 1
ATOM 4250 C C . ASN E 3 89 ? -65.486 -5.040 5.329 1.00 40.57 934 ASN D C 1
ATOM 4251 O O . ASN E 3 89 ? -66.268 -5.799 4.736 1.00 41.27 934 ASN D O 1
ATOM 4256 N N . ASN E 3 90 ? -65.851 -3.943 5.994 1.00 41.33 935 ASN D N 1
ATOM 4257 C CA . ASN E 3 90 ? -67.255 -3.474 6.096 1.00 40.40 935 ASN D CA 1
ATOM 4258 C C . ASN E 3 90 ? -67.250 -1.980 6.431 1.00 41.64 935 ASN D C 1
ATOM 4259 O O . ASN E 3 90 ? -66.679 -1.603 7.478 1.00 40.45 935 ASN D O 1
ATOM 4264 N N . GLU E 3 91 ? -67.844 -1.167 5.556 1.00 41.76 936 GLU D N 1
ATOM 4265 C CA . GLU E 3 91 ? -67.931 0.304 5.726 1.00 41.63 936 GLU D CA 1
ATOM 4266 C C . GLU E 3 91 ? -69.039 0.597 6.736 1.00 41.45 936 GLU D C 1
ATOM 4267 O O . GLU E 3 91 ? -70.172 0.131 6.520 1.00 45.01 936 GLU D O 1
ATOM 4273 N N . TYR E 3 92 ? -68.713 1.323 7.803 1.00 39.84 937 TYR D N 1
ATOM 4274 C CA . TYR E 3 92 ? -69.683 1.704 8.857 1.00 40.35 937 TYR D CA 1
ATOM 4275 C C . TYR E 3 92 ? -69.580 3.206 9.116 1.00 40.13 937 TYR D C 1
ATOM 4276 O O . TYR E 3 92 ? -68.466 3.768 9.122 1.00 39.13 937 TYR D O 1
ATOM 4285 N N . THR E 3 93 ? -70.736 3.830 9.326 1.00 39.87 938 THR D N 1
ATOM 4286 C CA . THR E 3 93 ? -70.867 5.292 9.513 1.00 40.92 938 THR D CA 1
ATOM 4287 C C . THR E 3 93 ? -70.525 5.662 10.957 1.00 40.23 938 THR D C 1
ATOM 4288 O O . THR E 3 93 ? -70.807 4.841 11.855 1.00 38.16 938 THR D O 1
ATOM 4292 N N . ILE E 3 94 ? -69.936 6.848 11.153 1.00 40.25 939 ILE D N 1
ATOM 4293 C CA . ILE E 3 94 ? -69.677 7.436 12.503 1.00 42.34 939 ILE D CA 1
ATOM 4294 C C . ILE E 3 94 ? -70.191 8.881 12.593 1.00 43.48 939 ILE D C 1
ATOM 4295 O O . ILE E 3 94 ? -70.398 9.347 13.739 1.00 41.03 939 ILE D O 1
ATOM 4300 N N . ILE E 3 95 ? -70.334 9.589 11.467 1.00 42.92 940 ILE D N 1
ATOM 4301 C CA . ILE E 3 95 ? -70.926 10.959 11.449 1.00 42.64 940 ILE D CA 1
ATOM 4302 C C . ILE E 3 95 ? -71.865 11.078 10.248 1.00 43.54 940 ILE D C 1
ATOM 4303 O O . ILE E 3 95 ? -71.391 10.921 9.107 1.00 44.24 940 ILE D O 1
ATOM 4308 N N . ASN E 3 96 ? -73.135 11.385 10.516 1.00 43.44 941 ASN D N 1
ATOM 4309 C CA . ASN E 3 96 ? -74.214 11.401 9.501 1.00 45.65 941 ASN D CA 1
ATOM 4310 C C . ASN E 3 96 ? -74.822 12.802 9.401 1.00 48.38 941 ASN D C 1
ATOM 4311 O O . ASN E 3 96 ? -75.390 13.283 10.399 1.00 47.79 941 ASN D O 1
ATOM 4316 N N . CYS E 3 97 ? -74.711 13.415 8.223 1.00 50.26 942 CYS D N 1
ATOM 4317 C CA . CYS E 3 97 ? -75.433 14.653 7.841 1.00 49.43 942 CYS D CA 1
ATOM 4318 C C . CYS E 3 97 ? -76.077 14.429 6.473 1.00 47.19 942 CYS D C 1
ATOM 4319 O O . CYS E 3 97 ? -75.900 15.279 5.585 1.00 41.09 942 CYS D O 1
ATOM 4322 N N . MET E 3 98 ? -76.787 13.307 6.331 1.00 49.54 943 MET D N 1
ATOM 4323 C CA . MET E 3 98 ? -77.463 12.909 5.073 1.00 54.19 943 MET D CA 1
ATOM 4324 C C . MET E 3 98 ? -78.975 12.846 5.302 1.00 53.36 943 MET D C 1
ATOM 4325 O O . MET E 3 98 ? -79.407 12.315 6.336 1.00 53.92 943 MET D O 1
ATOM 4330 N N . ARG E 3 99 ? -79.742 13.384 4.355 1.00 57.65 944 ARG D N 1
ATOM 4331 C CA . ARG E 3 99 ? -81.224 13.398 4.402 1.00 60.14 944 ARG D CA 1
ATOM 4332 C C . ARG E 3 99 ? -81.744 12.018 4.001 1.00 64.52 944 ARG D C 1
ATOM 4333 O O . ARG E 3 99 ? -80.919 11.120 3.730 1.00 66.74 944 ARG D O 1
ATOM 4341 N N . ASP E 3 100 ? -83.068 11.872 3.961 1.00 68.59 945 ASP D N 1
ATOM 4342 C CA . ASP E 3 100 ? -83.757 10.592 3.658 1.00 70.39 945 ASP D CA 1
ATOM 4343 C C . ASP E 3 100 ? -83.347 10.092 2.270 1.00 71.01 945 ASP D C 1
ATOM 4344 O O . ASP E 3 100 ? -83.244 8.864 2.101 1.00 73.14 945 ASP D O 1
ATOM 4349 N N . ASN E 3 101 ? -83.097 11.007 1.329 1.00 71.53 946 ASN D N 1
ATOM 4350 C CA . ASN E 3 101 ? -82.674 10.693 -0.066 1.00 70.95 946 ASN D CA 1
ATOM 4351 C C . ASN E 3 101 ? -81.144 10.586 -0.146 1.00 70.32 946 ASN D C 1
ATOM 4352 O O . ASN E 3 101 ? -80.605 10.743 -1.260 1.00 70.66 946 ASN D O 1
ATOM 4357 N N . ASN E 3 102 ? -80.470 10.342 0.984 1.00 67.47 947 ASN D N 1
ATOM 4358 C CA . ASN E 3 102 ? -78.994 10.179 1.061 1.00 67.46 947 ASN D CA 1
ATOM 4359 C C . ASN E 3 102 ? -78.299 11.424 0.493 1.00 64.40 947 ASN D C 1
ATOM 4360 O O . ASN E 3 102 ? -77.165 11.299 -0.005 1.00 66.06 947 ASN D O 1
ATOM 4365 N N . SER E 3 103 ? -78.946 12.586 0.573 1.00 61.26 948 SER D N 1
ATOM 4366 C CA . SER E 3 103 ? -78.365 13.891 0.169 1.00 57.14 948 SER D CA 1
ATOM 4367 C C . SER E 3 103 ? -77.632 14.503 1.366 1.00 54.27 948 SER D C 1
ATOM 4368 O O . SER E 3 103 ? -78.189 14.476 2.477 1.00 50.86 948 SER D O 1
ATOM 4371 N N . GLY E 3 104 ? -76.430 15.034 1.139 1.00 51.03 949 GLY D N 1
ATOM 4372 C CA . GLY E 3 104 ? -75.610 15.658 2.189 1.00 51.35 949 GLY D CA 1
ATOM 4373 C C . GLY E 3 104 ? -74.223 15.055 2.233 1.00 49.45 949 GLY D C 1
ATOM 4374 O O . GLY E 3 104 ? -73.639 14.833 1.155 1.00 47.32 949 GLY D O 1
ATOM 4375 N N . TRP E 3 105 ? -73.705 14.803 3.434 1.00 46.71 950 TRP D N 1
ATOM 4376 C CA . TRP E 3 105 ? -72.337 14.261 3.604 1.00 44.93 950 TRP D CA 1
ATOM 4377 C C . TRP E 3 105 ? -72.299 13.278 4.763 1.00 44.89 950 TRP D C 1
ATOM 4378 O O . TRP E 3 105 ? -73.200 13.298 5.618 1.00 47.76 950 TRP D O 1
ATOM 4389 N N . LYS E 3 106 ? -71.256 12.464 4.766 1.00 43.78 951 LYS D N 1
ATOM 4390 C CA . LYS E 3 106 ? -71.124 11.315 5.674 1.00 42.18 951 LYS D CA 1
ATOM 4391 C C . LYS E 3 106 ? -69.644 11.096 5.933 1.00 40.09 951 LYS D C 1
ATOM 4392 O O . LYS E 3 106 ? -68.862 11.185 4.982 1.00 40.51 951 LYS D O 1
ATOM 4398 N N . VAL E 3 107 ? -69.302 10.843 7.187 1.00 39.50 952 VAL D N 1
ATOM 4399 C CA . VAL E 3 107 ? -67.979 10.306 7.590 1.00 38.73 952 VAL D CA 1
ATOM 4400 C C . VAL E 3 107 ? -68.199 8.862 8.032 1.00 38.90 952 VAL D C 1
ATOM 4401 O O . VAL E 3 107 ? -69.028 8.622 8.931 1.00 40.14 952 VAL D O 1
ATOM 4405 N N . SER E 3 108 ? -67.510 7.937 7.380 1.00 39.49 953 SER D N 1
ATOM 4406 C CA . SER E 3 108 ? -67.578 6.490 7.682 1.00 39.41 953 SER D CA 1
ATOM 4407 C C . SER E 3 108 ? -66.163 5.962 7.891 1.00 38.90 953 SER D C 1
ATOM 4408 O O . SER E 3 108 ? -65.195 6.669 7.549 1.00 38.69 953 SER D O 1
ATOM 4411 N N . LEU E 3 109 ? -66.069 4.765 8.459 1.00 39.32 954 LEU D N 1
ATOM 4412 C CA . LEU E 3 109 ? -64.781 4.083 8.705 1.00 38.53 954 LEU D CA 1
ATOM 4413 C C . LEU E 3 109 ? -64.829 2.699 8.072 1.00 39.97 954 LEU D C 1
ATOM 4414 O O . LEU E 3 109 ? -65.933 2.202 7.749 1.00 37.37 954 LEU D O 1
ATOM 4419 N N . ASN E 3 110 ? -63.644 2.119 7.923 1.00 40.77 955 ASN D N 1
ATOM 4420 C CA . ASN E 3 110 ? -63.440 0.700 7.560 1.00 39.57 955 ASN D CA 1
ATOM 4421 C C . ASN E 3 110 ? -62.112 0.284 8.181 1.00 37.72 955 ASN D C 1
ATOM 4422 O O . ASN E 3 110 ? -61.511 1.121 8.875 1.00 40.02 955 ASN D O 1
ATOM 4427 N N . HIS E 3 111 ? -61.681 -0.952 7.946 1.00 36.97 956 HIS D N 1
ATOM 4428 C CA . HIS E 3 111 ? -60.454 -1.521 8.550 1.00 38.62 956 HIS D CA 1
ATOM 4429 C C . HIS E 3 111 ? -59.268 -0.614 8.220 1.00 37.78 956 HIS D C 1
ATOM 4430 O O . HIS E 3 111 ? -58.815 -0.628 7.058 1.00 39.09 956 HIS D O 1
ATOM 4437 N N . ASN E 3 112 ? -58.805 0.138 9.219 1.00 37.75 957 ASN D N 1
ATOM 4438 C CA . ASN E 3 112 ? -57.670 1.088 9.118 1.00 37.25 957 ASN D CA 1
ATOM 4439 C C . ASN E 3 112 ? -57.944 2.123 8.021 1.00 37.29 957 ASN D C 1
ATOM 4440 O O . ASN E 3 112 ? -56.980 2.531 7.357 1.00 39.17 957 ASN D O 1
ATOM 4445 N N . GLU E 3 113 ? -59.199 2.540 7.839 1.00 37.26 958 GLU D N 1
ATOM 4446 C CA . GLU E 3 113 ? -59.585 3.445 6.726 1.00 37.47 958 GLU D CA 1
ATOM 4447 C C . GLU E 3 113 ? -60.587 4.486 7.238 1.00 37.22 958 GLU D C 1
ATOM 4448 O O . GLU E 3 113 ? -61.447 4.144 8.072 1.00 37.52 958 GLU D O 1
ATOM 4454 N N . ILE E 3 114 ? -60.436 5.723 6.762 1.00 37.47 959 ILE D N 1
ATOM 4455 C CA . ILE E 3 114 ? -61.386 6.853 6.977 1.00 37.31 959 ILE D CA 1
ATOM 4456 C C . ILE E 3 114 ? -61.953 7.253 5.618 1.00 35.70 959 ILE D C 1
ATOM 4457 O O . ILE E 3 114 ? -61.167 7.407 4.660 1.00 32.60 959 ILE D O 1
ATOM 4462 N N . ILE E 3 115 ? -63.268 7.415 5.548 1.00 36.50 960 ILE D N 1
ATOM 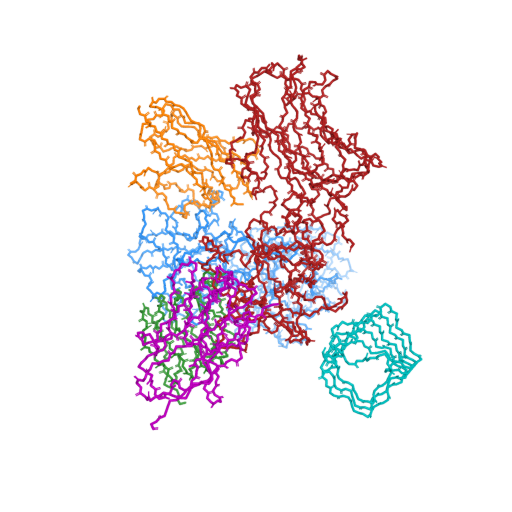4463 C CA . ILE E 3 115 ? -63.974 7.706 4.270 1.00 39.60 960 ILE D CA 1
ATOM 4464 C C . ILE E 3 115 ? -64.863 8.936 4.466 1.00 40.63 960 ILE D C 1
ATOM 4465 O O . ILE E 3 115 ? -65.543 9.055 5.514 1.00 38.20 960 ILE D O 1
ATOM 4470 N N . TRP E 3 116 ? -64.845 9.812 3.467 1.00 40.33 961 TRP D N 1
ATOM 4471 C CA . TRP E 3 116 ? -65.750 10.978 3.364 1.00 40.99 961 TRP D CA 1
ATOM 4472 C C . TRP E 3 116 ? -66.611 10.803 2.118 1.00 40.96 961 TRP D C 1
ATOM 4473 O O . TRP E 3 116 ? -66.044 10.578 1.037 1.00 44.98 961 TRP D O 1
ATOM 4484 N N . THR E 3 117 ? -67.927 10.870 2.271 1.00 41.46 962 THR D N 1
ATOM 4485 C CA . THR E 3 117 ? -68.881 10.782 1.142 1.00 43.09 962 THR D CA 1
ATOM 4486 C C . THR E 3 117 ? -69.672 12.088 1.066 1.00 44.41 962 THR D C 1
ATOM 4487 O O . THR E 3 117 ? -70.150 12.552 2.117 1.00 43.19 962 THR D O 1
ATOM 4491 N N . LEU E 3 118 ? -69.796 12.644 -0.137 1.00 44.91 963 LEU D N 1
ATOM 4492 C CA . LEU E 3 118 ? -70.609 13.850 -0.412 1.00 44.93 963 LEU D CA 1
ATOM 4493 C C . LEU E 3 118 ? -71.551 13.533 -1.563 1.00 45.91 963 LEU D C 1
ATOM 4494 O O . LEU E 3 118 ? -71.051 13.195 -2.643 1.00 46.25 963 LEU D O 1
ATOM 4499 N N . GLN E 3 119 ? -72.853 13.659 -1.327 1.00 48.34 964 GLN D N 1
ATOM 4500 C CA . GLN E 3 119 ? -73.907 13.319 -2.311 1.00 49.95 964 GLN D CA 1
ATOM 4501 C C . GLN E 3 119 ? -74.871 14.497 -2.440 1.00 50.16 964 GLN D C 1
ATOM 4502 O O . GLN E 3 119 ? -75.198 15.113 -1.408 1.00 51.48 964 GLN D O 1
ATOM 4508 N N . ASP E 3 120 ? -75.315 14.766 -3.669 1.00 51.43 965 ASP D N 1
ATOM 4509 C CA . ASP E 3 120 ? -76.285 15.841 -3.995 1.00 52.86 965 ASP D CA 1
ATOM 4510 C C . ASP E 3 120 ? -77.702 15.265 -3.964 1.00 54.47 965 ASP D C 1
ATOM 4511 O O . ASP E 3 120 ? -77.868 14.08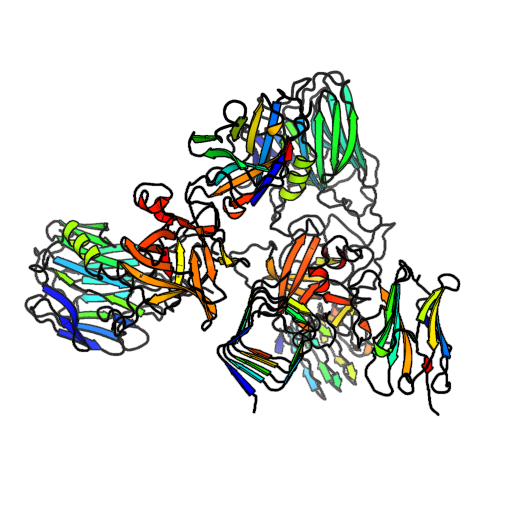0 -3.606 1.00 60.75 965 ASP D O 1
ATOM 4516 N N . ASN E 3 121 ? -78.681 16.081 -4.347 1.00 54.91 966 ASN D N 1
ATOM 4517 C CA . ASN E 3 121 ? -80.122 15.732 -4.282 1.00 54.00 966 ASN D CA 1
ATOM 4518 C C . ASN E 3 121 ? -80.456 14.733 -5.390 1.00 51.83 966 ASN D C 1
ATOM 4519 O O . ASN E 3 121 ? -81.446 14.006 -5.231 1.00 52.72 966 ASN D O 1
ATOM 4524 N N . ALA E 3 122 ? -79.656 14.685 -6.458 1.00 52.13 967 ALA D N 1
ATOM 4525 C CA . ALA E 3 122 ? -79.901 13.815 -7.631 1.00 52.91 967 ALA D CA 1
ATOM 4526 C C . ALA E 3 122 ? -79.246 12.442 -7.440 1.00 53.83 967 ALA D C 1
ATOM 4527 O O . ALA E 3 122 ? -79.436 11.584 -8.320 1.00 57.07 967 ALA D O 1
ATOM 4529 N N . GLY E 3 123 ? -78.498 12.237 -6.353 1.00 52.49 968 GLY D N 1
ATOM 4530 C CA . GLY E 3 123 ? -77.872 10.940 -6.042 1.00 52.77 968 GLY D CA 1
ATOM 4531 C C . GLY E 3 123 ? -76.461 10.838 -6.585 1.00 53.00 968 GLY D C 1
ATOM 4532 O O . GLY E 3 123 ? -75.885 9.740 -6.508 1.00 56.93 968 GLY D O 1
ATOM 4533 N N . ILE E 3 124 ? -75.915 11.926 -7.127 1.00 52.94 969 ILE D N 1
ATOM 4534 C CA . ILE E 3 124 ? -74.511 11.952 -7.624 1.00 52.65 969 ILE D CA 1
ATOM 4535 C C . ILE E 3 124 ? -73.613 12.186 -6.418 1.00 52.65 969 ILE D C 1
ATOM 4536 O O . ILE E 3 124 ? -73.872 13.148 -5.668 1.00 54.29 969 ILE D O 1
ATOM 4541 N N . ASN E 3 125 ? -72.602 11.337 -6.254 1.00 50.52 970 ASN D N 1
ATOM 4542 C CA . ASN E 3 125 ? -71.733 11.360 -5.059 1.00 48.24 970 ASN D CA 1
ATOM 4543 C C . ASN E 3 125 ? -70.270 11.287 -5.477 1.00 46.90 970 ASN D C 1
ATOM 4544 O O . ASN E 3 125 ? -69.976 10.929 -6.638 1.00 44.39 970 ASN D O 1
ATOM 4549 N N . GLN E 3 126 ? -69.409 11.638 -4.527 1.00 47.25 971 GLN D N 1
ATOM 4550 C CA . GLN E 3 126 ? -67.941 11.493 -4.616 1.00 45.85 971 GLN D CA 1
ATOM 4551 C C . GLN E 3 126 ? -67.439 11.053 -3.246 1.00 46.12 971 GLN D C 1
ATOM 4552 O O . GLN E 3 126 ? -67.956 11.562 -2.230 1.00 47.82 971 GLN D O 1
ATOM 4558 N N . LYS E 3 127 ? -66.486 10.125 -3.230 1.00 46.81 972 LYS D N 1
ATOM 4559 C CA . LYS E 3 127 ? -65.917 9.576 -1.979 1.00 47.84 972 LYS D CA 1
ATOM 4560 C C . LYS E 3 127 ? -64.416 9.828 -1.968 1.00 47.10 972 LYS D C 1
ATOM 4561 O O . LYS E 3 127 ? -63.759 9.522 -2.981 1.00 50.68 972 LYS D O 1
ATOM 4567 N N . LEU E 3 128 ? -63.925 10.377 -0.857 1.00 45.07 973 LEU D N 1
ATOM 4568 C CA . LEU E 3 128 ? -62.482 10.496 -0.552 1.00 43.68 973 LEU D CA 1
ATOM 4569 C C . LEU E 3 128 ? -62.175 9.555 0.602 1.00 40.52 973 LEU D C 1
ATOM 4570 O O . LEU E 3 128 ? -63.040 9.395 1.480 1.00 40.14 973 LEU D O 1
ATOM 4575 N N . ALA E 3 129 ? -60.973 8.993 0.614 1.00 38.79 974 ALA D N 1
ATOM 4576 C CA . ALA E 3 129 ? -60.595 7.954 1.585 1.00 38.32 974 ALA D CA 1
ATOM 4577 C C . ALA E 3 129 ? -59.123 8.081 1.945 1.00 37.13 974 ALA D C 1
ATOM 4578 O O . ALA E 3 129 ? -58.344 8.637 1.177 1.00 38.22 974 ALA D O 1
ATOM 4580 N N . PHE E 3 130 ? -58.794 7.581 3.122 1.00 38.18 975 PHE D N 1
ATOM 4581 C CA . PHE E 3 130 ? -57.409 7.451 3.608 1.00 39.37 975 PHE D CA 1
ATOM 4582 C C . PHE E 3 130 ? -57.287 6.109 4.324 1.00 39.10 975 PHE D C 1
ATOM 4583 O O . PHE E 3 130 ? -57.943 5.911 5.358 1.00 39.88 975 PHE D O 1
ATOM 4591 N N . ASN E 3 131 ? -56.491 5.210 3.759 1.00 39.11 976 ASN D N 1
ATOM 4592 C CA . ASN E 3 131 ? -56.185 3.891 4.359 1.00 40.92 976 ASN D CA 1
ATOM 4593 C C . ASN E 3 131 ? -54.771 3.954 4.934 1.00 40.53 976 ASN D C 1
ATOM 4594 O O . ASN E 3 131 ? -53.810 3.890 4.144 1.00 40.03 976 ASN D O 1
ATOM 4599 N N . TYR E 3 132 ? -54.652 4.081 6.257 1.00 39.08 977 TYR D N 1
ATOM 4600 C CA . TYR E 3 132 ? -53.343 4.168 6.951 1.00 38.67 977 TYR D CA 1
ATOM 4601 C C . TYR E 3 132 ? -52.755 2.767 7.140 1.00 37.85 977 TYR D C 1
ATOM 4602 O O . TYR E 3 132 ? -51.544 2.652 7.357 1.00 38.40 977 TYR D O 1
ATOM 4611 N N . GLY E 3 133 ? -53.584 1.730 7.064 1.00 39.08 978 GLY D N 1
ATOM 4612 C CA . GLY E 3 133 ? -53.108 0.336 7.039 1.00 40.70 978 GLY D CA 1
ATOM 4613 C C . GLY E 3 133 ? -52.593 -0.124 8.389 1.00 40.02 978 GLY D C 1
ATOM 4614 O O . GLY E 3 133 ? -52.674 0.649 9.372 1.00 36.66 978 GLY D O 1
ATOM 4615 N N . ASN E 3 134 ? -52.084 -1.354 8.428 1.00 38.71 979 ASN D N 1
ATOM 4616 C CA . ASN E 3 134 ? -51.564 -1.989 9.661 1.00 39.17 979 ASN D CA 1
ATOM 4617 C C . ASN E 3 134 ? -50.230 -1.347 10.025 1.00 40.94 979 ASN D C 1
ATOM 4618 O O . ASN E 3 134 ? -49.539 -0.845 9.122 1.00 42.08 979 ASN D O 1
ATOM 4623 N N . ALA E 3 135 ? -49.907 -1.353 11.315 1.00 43.28 980 ALA D N 1
ATOM 4624 C CA . ALA E 3 135 ? -48.662 -0.779 11.857 1.00 44.70 980 ALA D CA 1
ATOM 4625 C C . ALA E 3 135 ? -47.488 -1.581 11.296 1.00 47.34 980 ALA D C 1
ATOM 4626 O O . ALA E 3 135 ? -47.470 -2.822 11.458 1.00 49.18 980 ALA D O 1
ATOM 4628 N N . ASN E 3 136 ? -46.591 -0.885 10.601 1.00 48.67 981 ASN D N 1
ATOM 4629 C CA . ASN E 3 136 ? -45.269 -1.391 10.170 1.00 45.30 981 ASN D CA 1
ATOM 4630 C C . ASN E 3 136 ? -44.236 -0.665 11.024 1.00 44.43 981 ASN D C 1
ATOM 4631 O O . ASN E 3 136 ? -43.893 0.476 10.683 1.00 48.66 981 ASN D O 1
ATOM 4636 N N . GLY E 3 137 ? -43.801 -1.297 12.113 1.00 42.75 982 GLY D N 1
ATOM 4637 C CA . GLY E 3 137 ? -43.032 -0.639 13.178 1.00 40.29 982 GLY D CA 1
ATOM 4638 C C . GLY E 3 137 ? -43.970 0.157 14.057 1.00 39.65 982 GLY D C 1
ATOM 4639 O O . GLY E 3 137 ? -44.786 -0.464 14.773 1.00 42.18 982 GLY D O 1
ATOM 4640 N N . ILE E 3 138 ? -43.892 1.483 13.974 1.00 38.92 983 ILE D N 1
ATOM 4641 C CA . ILE E 3 138 ? -44.758 2.412 14.753 1.00 37.15 983 ILE D CA 1
ATOM 4642 C C . ILE E 3 138 ? -45.771 3.013 13.786 1.00 36.87 983 ILE D C 1
ATOM 4643 O O . ILE E 3 138 ? -45.354 3.491 12.731 1.00 38.18 983 ILE D O 1
ATOM 4648 N N . SER E 3 139 ? -47.052 2.961 14.144 1.00 37.84 984 SER D N 1
ATOM 4649 C CA . SER E 3 139 ? -48.159 3.594 13.387 1.00 38.58 984 SER D CA 1
ATOM 4650 C C . SER E 3 139 ? -48.446 4.986 13.961 1.00 40.96 984 SER D C 1
ATOM 4651 O O . SER E 3 139 ? -48.479 5.131 15.207 1.00 41.43 984 SER D O 1
ATOM 4654 N N . ASP E 3 140 ? -48.667 5.963 13.078 1.00 40.40 985 ASP D N 1
ATOM 4655 C CA . ASP E 3 140 ? -48.975 7.363 13.466 1.00 40.87 985 ASP D CA 1
ATOM 4656 C C . ASP E 3 140 ? -50.486 7.567 13.579 1.00 41.62 985 ASP D C 1
ATOM 4657 O O . ASP E 3 140 ? -50.894 8.712 13.827 1.00 44.73 985 ASP D O 1
ATOM 4662 N N . TYR E 3 141 ? -51.297 6.520 13.426 1.00 42.14 986 TYR D N 1
ATOM 4663 C CA . TYR E 3 141 ? -52.773 6.676 13.341 1.00 40.37 986 TYR D CA 1
ATOM 4664 C C . TYR E 3 141 ? -53.495 5.772 14.344 1.00 37.07 986 TYR D C 1
ATOM 4665 O O . TYR E 3 141 ? -54.445 6.244 14.997 1.00 35.65 986 TYR D O 1
ATOM 4674 N N . ILE E 3 142 ? -53.078 4.516 14.462 1.00 36.23 987 ILE D N 1
ATOM 4675 C CA . ILE E 3 142 ? -53.875 3.495 15.196 1.00 37.37 987 ILE D CA 1
ATOM 4676 C C . ILE E 3 142 ? -53.936 3.901 16.669 1.00 36.63 987 ILE D C 1
ATOM 4677 O O . ILE E 3 142 ? -52.867 4.068 17.287 1.00 38.40 987 ILE D O 1
ATOM 4682 N N . ASN E 3 143 ? -55.157 4.098 17.165 1.00 36.27 988 ASN D N 1
ATOM 4683 C CA . ASN E 3 143 ? -55.489 4.486 18.561 1.00 37.50 988 ASN D CA 1
ATOM 4684 C C . ASN E 3 143 ? -54.954 5.884 18.865 1.00 37.04 988 ASN D C 1
ATOM 4685 O O . ASN E 3 143 ? -54.979 6.275 20.042 1.00 38.07 988 ASN D O 1
ATOM 4690 N N . LYS E 3 144 ? -54.479 6.603 17.854 1.00 37.80 989 LYS D N 1
ATOM 4691 C CA . LYS E 3 144 ? -54.000 7.994 18.026 1.00 38.12 989 LYS D CA 1
ATOM 4692 C C . LYS E 3 144 ? -55.095 8.949 17.573 1.00 37.43 989 LYS D C 1
ATOM 4693 O O . LYS E 3 144 ? -55.943 8.546 16.757 1.00 36.42 989 LYS D O 1
ATOM 4699 N N . TRP E 3 145 ? -55.045 10.179 18.073 1.00 36.28 990 TRP D N 1
ATOM 4700 C CA . TRP E 3 145 ? -55.875 11.282 17.544 1.00 35.70 990 TRP D CA 1
ATOM 4701 C C . TRP E 3 145 ? -55.386 11.612 16.135 1.00 34.06 990 TRP D C 1
ATOM 4702 O O . TRP E 3 145 ? -54.191 11.915 15.991 1.00 32.19 990 TRP D O 1
ATOM 4713 N N . ILE E 3 146 ? -56.287 11.519 15.155 1.00 33.28 991 ILE D N 1
ATOM 4714 C CA . ILE E 3 146 ? -56.026 11.895 13.739 1.00 34.30 991 ILE D CA 1
ATOM 4715 C C . ILE E 3 146 ? -56.875 13.121 13.422 1.00 35.20 991 ILE D C 1
ATOM 4716 O O . ILE E 3 146 ? -58.088 13.109 13.700 1.00 32.91 991 ILE D O 1
ATOM 4721 N N . PHE E 3 147 ? -56.242 14.141 12.857 1.00 37.41 992 PHE D N 1
ATOM 4722 C CA . PHE E 3 147 ? -56.928 15.374 12.424 1.00 36.14 992 PHE D CA 1
ATOM 4723 C C . PHE E 3 147 ? -57.428 15.147 11.005 1.00 36.68 992 PHE D C 1
ATOM 4724 O O . PHE E 3 147 ? -56.598 14.947 10.115 1.00 36.57 992 PHE D O 1
ATOM 4732 N N . VAL E 3 148 ? -58.749 15.133 10.844 1.00 37.04 993 VAL D N 1
ATOM 4733 C CA . VAL E 3 148 ? -59.424 15.015 9.529 1.00 38.93 993 VAL D CA 1
ATOM 4734 C C . VAL E 3 148 ? -59.929 16.406 9.155 1.00 40.21 993 VAL D C 1
ATOM 4735 O O . VAL E 3 148 ? -60.512 17.093 10.015 1.00 40.42 993 VAL D O 1
ATOM 4739 N N . THR E 3 149 ? -59.686 16.811 7.915 1.00 41.44 994 THR D N 1
ATOM 4740 C CA . THR E 3 149 ? -60.219 18.070 7.350 1.00 41.92 994 THR D CA 1
ATOM 4741 C C . THR E 3 149 ? -60.705 17.771 5.940 1.00 42.87 994 THR D C 1
ATOM 4742 O O . THR E 3 149 ? -59.951 17.134 5.190 1.00 45.78 994 THR D O 1
ATOM 4746 N N . ILE E 3 150 ? -61.917 18.204 5.612 1.00 43.30 995 ILE D N 1
ATOM 4747 C CA . ILE E 3 150 ? -62.466 18.096 4.236 1.00 43.51 995 ILE D CA 1
ATOM 4748 C C . ILE E 3 150 ? -62.849 19.501 3.787 1.00 42.58 995 ILE D C 1
ATOM 4749 O O . ILE E 3 150 ? -63.639 20.145 4.495 1.00 39.77 995 ILE D O 1
ATOM 4754 N N . THR E 3 151 ? -62.279 19.935 2.663 1.00 43.42 996 THR D N 1
ATOM 4755 C CA . THR E 3 151 ? -62.603 21.210 1.986 1.00 44.10 996 THR D CA 1
ATOM 4756 C C . THR E 3 151 ? -63.403 20.871 0.732 1.00 46.04 996 THR D C 1
ATOM 4757 O O . THR E 3 151 ? -63.172 19.790 0.151 1.00 45.23 996 THR D O 1
ATOM 4761 N N . ASN E 3 152 ? -64.329 21.752 0.365 1.00 47.08 997 ASN D N 1
ATOM 4762 C CA . ASN E 3 152 ? -65.226 21.549 -0.797 1.00 47.89 997 ASN D CA 1
ATOM 4763 C C . ASN E 3 152 ? -65.347 22.866 -1.558 1.00 48.11 997 ASN D C 1
ATOM 4764 O O . ASN E 3 152 ? -66.054 23.767 -1.085 1.00 48.17 997 ASN D O 1
ATOM 4769 N N . ASP E 3 153 ? -64.652 22.961 -2.687 1.00 49.43 998 ASP D N 1
ATOM 4770 C CA . ASP E 3 153 ? -64.827 24.057 -3.670 1.00 49.78 998 ASP D CA 1
ATOM 4771 C C . ASP E 3 153 ? -65.809 23.573 -4.734 1.00 47.05 998 ASP D C 1
ATOM 4772 O O . ASP E 3 153 ? -65.449 22.661 -5.479 1.00 45.62 998 ASP D O 1
ATOM 4777 N N . ARG E 3 154 ? -66.991 24.180 -4.807 1.00 47.35 999 ARG D N 1
ATOM 4778 C CA . ARG E 3 154 ? -68.095 23.709 -5.681 1.00 48.46 999 ARG D CA 1
ATOM 4779 C C . ARG E 3 154 ? -67.770 23.968 -7.156 1.00 48.92 999 ARG D C 1
ATOM 4780 O O . ARG E 3 154 ? -68.512 23.448 -8.008 1.00 48.58 999 ARG D O 1
ATOM 4788 N N . LEU E 3 155 ? -66.722 24.741 -7.456 1.00 49.77 1000 LEU D N 1
ATOM 4789 C CA . LEU E 3 155 ? -66.232 24.928 -8.849 1.00 53.31 1000 LEU D CA 1
ATOM 4790 C C . LEU E 3 155 ? -64.906 24.185 -9.043 1.00 56.82 1000 LEU D C 1
ATOM 4791 O O . LEU E 3 155 ? -64.118 24.593 -9.927 1.00 59.83 1000 LEU D O 1
ATOM 4796 N N . GLY E 3 156 ? -64.678 23.115 -8.282 1.00 55.99 1001 GLY D N 1
ATOM 4797 C CA . GLY E 3 156 ? -63.390 22.402 -8.301 1.00 54.07 1001 GLY D CA 1
ATOM 4798 C C . GLY E 3 156 ? -63.442 21.105 -7.521 1.00 51.87 1001 GLY D C 1
ATOM 4799 O O . GLY E 3 156 ? -64.428 20.356 -7.655 1.00 49.73 1001 GLY D O 1
ATOM 4800 N N . ASP E 3 157 ? -62.405 20.854 -6.729 1.00 49.19 1002 ASP D N 1
ATOM 4801 C CA . ASP E 3 157 ? -62.186 19.544 -6.081 1.00 50.47 1002 ASP D CA 1
ATOM 4802 C C . ASP E 3 157 ? -62.674 19.596 -4.636 1.00 47.85 1002 ASP D C 1
ATOM 4803 O O . ASP E 3 157 ? -62.679 20.685 -4.031 1.00 45.24 1002 ASP D O 1
ATOM 4808 N N . SER E 3 158 ? -63.104 18.437 -4.146 1.00 47.04 1003 SER D N 1
ATOM 4809 C CA . SER E 3 158 ? -63.205 18.093 -2.708 1.00 44.46 1003 SER D CA 1
ATOM 4810 C C . SER E 3 158 ? -61.843 17.554 -2.280 1.00 42.43 1003 SER D C 1
ATOM 4811 O O . SER E 3 158 ? -61.297 16.708 -3.002 1.00 45.21 1003 SER D O 1
ATOM 4814 N N . LYS E 3 159 ? -61.293 18.069 -1.188 1.00 41.69 1004 LYS D N 1
ATOM 4815 C CA . LYS E 3 159 ? -59.933 17.706 -0.718 1.00 43.69 1004 LYS D CA 1
ATOM 4816 C C . LYS E 3 159 ? -60.031 17.138 0.696 1.00 42.71 1004 LYS D C 1
ATOM 4817 O O . LYS E 3 159 ? -60.771 17.705 1.522 1.00 43.33 1004 LYS D O 1
ATOM 4823 N N . LEU E 3 160 ? -59.311 16.049 0.949 1.00 41.67 1005 LEU D N 1
ATOM 4824 C CA . LEU E 3 160 ? -59.246 15.413 2.284 1.00 41.15 1005 LEU D CA 1
ATOM 4825 C C . LEU E 3 160 ? -57.824 15.550 2.801 1.00 39.71 1005 LEU D C 1
ATOM 4826 O O . LEU E 3 160 ? -56.906 15.079 2.113 1.00 42.03 1005 LEU D O 1
ATOM 4831 N N . TYR E 3 161 ? -57.681 16.192 3.958 1.00 39.23 1006 TYR D N 1
ATOM 4832 C CA . TYR E 3 161 ? -56.397 16.389 4.667 1.00 37.53 1006 TYR D CA 1
ATOM 4833 C C . TYR E 3 161 ? -56.412 15.488 5.892 1.00 36.83 1006 TYR D C 1
ATOM 4834 O O . TYR E 3 161 ? -57.433 15.430 6.596 1.00 38.50 1006 TYR D O 1
ATOM 4843 N N . ILE E 3 162 ? -55.307 14.788 6.113 1.00 38.59 1007 ILE D N 1
ATOM 4844 C CA . ILE E 3 162 ? -55.047 14.029 7.364 1.00 38.80 1007 ILE D CA 1
ATOM 4845 C C . ILE E 3 162 ? -53.843 14.677 8.046 1.00 39.64 1007 ILE D C 1
ATOM 4846 O O . ILE E 3 162 ? -52.778 14.751 7.422 1.00 40.41 1007 ILE D O 1
ATOM 4851 N N . ASN E 3 163 ? -54.044 15.180 9.263 1.00 42.91 1008 ASN D N 1
ATOM 4852 C CA . ASN E 3 163 ? -52.981 15.811 10.087 1.00 44.35 1008 ASN D CA 1
ATOM 4853 C C . ASN E 3 163 ? -52.305 16.928 9.282 1.00 45.09 1008 ASN D C 1
ATOM 4854 O O . ASN E 3 163 ? -51.073 17.059 9.358 1.00 46.84 1008 ASN D O 1
ATOM 4859 N N . GLY E 3 164 ? -53.087 17.695 8.524 1.00 47.30 1009 GLY D N 1
ATOM 4860 C CA . GLY E 3 164 ? -52.603 18.877 7.787 1.00 47.42 1009 GLY D CA 1
ATOM 4861 C C . GLY E 3 164 ? -52.084 18.550 6.397 1.00 48.35 1009 GLY D C 1
ATOM 4862 O O . GLY E 3 164 ? -51.830 19.513 5.640 1.00 50.89 1009 GLY D O 1
ATOM 4863 N N . ASN E 3 165 ? -51.939 17.267 6.049 1.00 47.49 1010 ASN D N 1
ATOM 4864 C CA . ASN E 3 165 ? -51.356 16.833 4.750 1.00 46.94 1010 ASN D CA 1
ATOM 4865 C C . ASN E 3 165 ? -52.470 16.402 3.798 1.00 45.64 1010 ASN D C 1
ATOM 4866 O O . ASN E 3 165 ? -53.295 15.567 4.191 1.00 49.01 1010 ASN D O 1
ATOM 4871 N N . LEU E 3 166 ? -52.475 16.949 2.587 1.00 42.25 1011 LEU D N 1
ATOM 4872 C CA . LEU E 3 166 ? -53.421 16.550 1.520 1.00 44.33 1011 LEU D CA 1
ATOM 4873 C C . LEU E 3 166 ? -53.072 15.141 1.034 1.00 42.87 1011 LEU D C 1
ATOM 4874 O O . LEU E 3 166 ? -51.941 14.944 0.573 1.00 43.68 1011 LEU D O 1
ATOM 4879 N N . ILE E 3 167 ? -54.014 14.204 1.119 1.00 41.71 1012 ILE D N 1
ATOM 4880 C CA . ILE E 3 167 ? -53.770 12.790 0.708 1.00 42.95 1012 ILE D CA 1
ATOM 4881 C C . ILE E 3 167 ? -54.780 12.342 -0.350 1.00 41.58 1012 ILE D C 1
ATOM 4882 O O . ILE E 3 167 ? -54.511 11.302 -0.965 1.00 41.70 1012 ILE D O 1
ATOM 4887 N N . ASP E 3 168 ? -55.892 13.056 -0.542 1.00 42.36 1013 ASP D N 1
ATOM 4888 C CA . ASP E 3 168 ? -56.895 12.689 -1.572 1.00 43.96 1013 ASP D CA 1
ATOM 4889 C C . ASP E 3 168 ? -57.639 13.936 -2.043 1.00 44.77 1013 ASP D C 1
ATOM 4890 O O . ASP E 3 168 ? -57.902 14.825 -1.209 1.00 48.16 1013 ASP D O 1
ATOM 4895 N N . GLN E 3 169 ? -57.971 13.976 -3.332 1.00 43.67 1014 GLN D N 1
ATOM 4896 C CA . GLN E 3 169 ? -58.802 15.047 -3.931 1.00 45.91 1014 GLN D CA 1
ATOM 4897 C C . GLN E 3 169 ? -59.503 14.488 -5.168 1.00 45.49 1014 GLN D C 1
ATOM 4898 O O . GLN E 3 169 ? -58.892 13.692 -5.901 1.00 43.17 1014 GLN D O 1
ATOM 4904 N N . LYS E 3 170 ? -60.746 14.907 -5.375 1.00 47.32 1015 LYS D N 1
ATOM 4905 C CA . LYS E 3 170 ? -61.583 14.478 -6.518 1.00 47.66 1015 LYS D CA 1
ATOM 4906 C C . LYS E 3 170 ? -62.562 15.596 -6.856 1.00 47.99 1015 LYS D C 1
ATOM 4907 O O . LYS E 3 170 ? -63.067 16.249 -5.924 1.00 51.07 1015 LYS D O 1
ATOM 4913 N N . SER E 3 171 ? -62.806 15.794 -8.147 1.00 46.89 1016 SER D N 1
ATOM 4914 C CA . SER E 3 171 ? -63.692 16.854 -8.677 1.00 47.48 1016 SER D CA 1
ATOM 4915 C C . SER E 3 171 ? -65.133 16.579 -8.246 1.00 46.25 1016 SER D C 1
ATOM 4916 O O . SER E 3 171 ? -65.569 15.420 -8.304 1.00 46.93 1016 SER D O 1
ATOM 4919 N N . ILE E 3 172 ? -65.843 17.631 -7.843 1.00 48.42 1017 ILE D N 1
ATOM 4920 C CA . ILE E 3 172 ? -67.290 17.573 -7.484 1.00 49.45 1017 ILE D CA 1
ATOM 4921 C C . ILE E 3 172 ? -68.071 18.480 -8.435 1.00 51.60 1017 ILE D C 1
ATOM 4922 O O . ILE E 3 172 ? -69.195 18.856 -8.078 1.00 53.00 1017 ILE D O 1
ATOM 4927 N N . LEU E 3 173 ? -67.518 18.779 -9.614 1.00 54.94 1018 LEU D N 1
ATOM 4928 C CA . LEU E 3 173 ? -68.171 19.671 -10.608 1.00 56.75 1018 LEU D CA 1
ATOM 4929 C C . LEU E 3 173 ? -69.489 19.061 -11.089 1.00 58.95 1018 LEU D C 1
ATOM 4930 O O . LEU E 3 173 ? -70.359 19.844 -11.507 1.00 65.24 1018 LEU D O 1
ATOM 4935 N N . ASN E 3 174 ? -69.636 17.734 -11.037 1.00 58.52 1019 ASN D N 1
ATOM 4936 C CA . ASN E 3 174 ? -70.843 17.027 -11.546 1.00 59.21 1019 ASN D CA 1
ATOM 4937 C C . ASN E 3 174 ? -71.954 17.005 -10.490 1.00 57.22 1019 ASN D C 1
ATOM 4938 O O . ASN E 3 174 ? -73.046 16.497 -10.813 1.00 58.08 1019 ASN D O 1
ATOM 4943 N N . LEU E 3 175 ? -71.700 17.519 -9.282 1.00 55.79 1020 LEU D N 1
ATOM 4944 C CA . LEU E 3 175 ? -72.713 17.578 -8.194 1.00 53.52 1020 LEU D CA 1
ATOM 4945 C C . LEU E 3 175 ? -73.427 18.928 -8.240 1.00 49.33 1020 LEU D C 1
ATOM 4946 O O . LEU E 3 175 ? -72.731 19.961 -8.256 1.00 45.24 1020 LEU D O 1
ATOM 4951 N N . GLY E 3 176 ? -74.761 18.901 -8.224 1.00 47.78 1021 GLY D N 1
ATOM 4952 C CA . GLY E 3 176 ? -75.609 20.105 -8.235 1.00 47.39 1021 GLY D CA 1
ATOM 4953 C C . GLY E 3 176 ? -75.940 20.569 -6.828 1.00 49.97 1021 GLY D C 1
ATOM 4954 O O . GLY E 3 176 ? -75.020 20.741 -6.011 1.00 49.91 1021 GLY D O 1
ATOM 4955 N N . ASN E 3 177 ? -77.224 20.759 -6.543 1.00 50.60 1022 ASN D N 1
ATOM 4956 C CA . ASN E 3 177 ? -77.694 21.261 -5.232 1.00 49.43 1022 ASN D CA 1
ATOM 4957 C C . ASN E 3 177 ? -77.480 20.177 -4.178 1.00 49.15 1022 ASN D C 1
ATOM 4958 O O . ASN E 3 177 ? -78.022 19.073 -4.347 1.00 49.94 1022 ASN D O 1
ATOM 4963 N N . ILE E 3 178 ? -76.717 20.497 -3.133 1.00 49.87 1023 ILE D N 1
ATOM 4964 C CA . ILE E 3 178 ? -76.512 19.602 -1.960 1.00 50.87 1023 ILE D CA 1
ATOM 4965 C C . ILE E 3 178 ? -77.313 20.175 -0.792 1.00 50.66 1023 ILE D C 1
ATOM 4966 O O . ILE E 3 178 ? -77.078 21.341 -0.419 1.00 49.47 1023 ILE D O 1
ATOM 4971 N N . HIS E 3 179 ? -78.233 19.371 -0.264 1.00 50.07 1024 HIS D N 1
ATOM 4972 C CA . HIS E 3 179 ? -79.063 19.695 0.916 1.00 49.96 1024 HIS D CA 1
ATOM 4973 C C . HIS E 3 179 ? -78.725 18.702 2.020 1.00 48.38 1024 HIS D C 1
ATOM 4974 O O . HIS E 3 179 ? -79.206 17.563 1.965 1.00 49.60 1024 HIS D O 1
ATOM 4981 N N . VAL E 3 180 ? -77.913 19.135 2.977 1.00 49.17 1025 VAL D N 1
ATOM 4982 C CA . VAL E 3 180 ? -77.448 18.275 4.098 1.00 47.31 1025 VAL D CA 1
ATOM 4983 C C . VAL E 3 180 ? -78.621 18.090 5.061 1.00 47.22 1025 VAL D C 1
ATOM 4984 O O . VAL E 3 180 ? -79.639 18.799 4.923 1.00 46.81 1025 VAL D O 1
ATOM 4988 N N . SER E 3 181 ? -78.478 17.154 5.992 1.00 48.56 1026 SER D N 1
ATOM 4989 C CA . SER E 3 181 ? -79.478 16.874 7.050 1.00 49.24 1026 SER D CA 1
ATOM 4990 C C . SER E 3 181 ? -79.500 18.034 8.043 1.00 47.93 1026 SER D C 1
ATOM 4991 O O . SER E 3 181 ? -78.457 18.666 8.257 1.00 47.18 1026 SER D O 1
ATOM 4994 N N . ASP E 3 182 ? -80.662 18.286 8.631 1.00 51.00 1027 ASP D N 1
ATOM 4995 C CA . ASP E 3 182 ? -80.822 19.281 9.717 1.00 53.99 1027 ASP D CA 1
ATOM 4996 C C . ASP E 3 182 ? -79.986 18.809 10.910 1.00 53.82 1027 ASP D C 1
ATOM 4997 O O . ASP E 3 182 ? -79.478 19.663 11.659 1.00 53.24 1027 ASP D O 1
ATOM 5002 N N . ASN E 3 183 ? -79.823 17.493 11.055 1.00 55.58 1028 ASN D N 1
ATOM 5003 C CA . ASN E 3 183 ? -79.130 16.878 12.216 1.00 55.91 1028 ASN D CA 1
ATOM 5004 C C . ASN E 3 183 ? -77.777 16.314 11.781 1.00 51.94 1028 ASN D C 1
ATOM 5005 O O . ASN E 3 183 ? -77.685 15.744 10.676 1.00 52.44 1028 ASN D O 1
ATOM 5010 N N . ILE E 3 184 ? -76.770 16.500 12.633 1.00 48.14 1029 ILE D N 1
ATOM 5011 C CA . ILE E 3 184 ? -75.457 15.811 12.530 1.00 45.08 1029 ILE D CA 1
ATOM 5012 C C . ILE E 3 184 ? -75.421 14.768 13.643 1.00 45.32 1029 ILE D C 1
ATOM 5013 O O . ILE E 3 184 ? -75.472 15.151 14.820 1.00 46.52 1029 ILE D O 1
ATOM 5018 N N . LEU E 3 185 ? -75.402 13.494 13.262 1.00 44.19 1030 LEU D N 1
ATOM 5019 C CA . LEU E 3 185 ? -75.477 12.366 14.215 1.00 43.01 1030 LEU D CA 1
ATOM 5020 C C . LEU E 3 185 ? -74.103 11.712 14.335 1.00 41.76 1030 LEU D C 1
ATOM 5021 O O . LEU E 3 185 ? -73.611 11.144 13.340 1.00 40.42 1030 LEU D O 1
ATOM 5026 N N . PHE E 3 186 ? -73.516 11.814 15.522 1.00 39.70 1031 PHE D N 1
ATOM 5027 C CA . PHE E 3 186 ? -72.293 11.084 15.917 1.00 39.12 1031 PHE D CA 1
ATOM 5028 C C . PHE E 3 186 ? -72.745 9.784 16.561 1.00 39.06 1031 PHE D C 1
ATOM 5029 O O . PHE E 3 186 ? -73.236 9.820 17.699 1.00 38.04 1031 PHE D O 1
ATOM 5037 N N . LYS E 3 187 ? -72.627 8.692 15.815 1.00 40.38 1032 LYS D N 1
ATOM 5038 C CA . LYS E 3 187 ? -73.178 7.374 16.198 1.00 42.15 1032 LYS D CA 1
ATOM 5039 C C . LYS E 3 187 ? -72.524 6.313 15.323 1.00 40.69 1032 LYS D C 1
ATOM 5040 O O . LYS E 3 187 ? -72.512 6.503 14.093 1.00 37.49 1032 LYS D O 1
ATOM 5046 N N . ILE E 3 188 ? -72.016 5.251 15.947 1.00 40.23 1033 ILE D N 1
ATOM 5047 C CA . ILE E 3 188 ? -71.382 4.108 15.233 1.00 40.75 1033 ILE D CA 1
ATOM 5048 C C . ILE E 3 188 ? -72.502 3.209 14.719 1.00 40.88 1033 ILE D C 1
ATOM 5049 O O . ILE E 3 188 ? -73.130 2.518 15.532 1.00 42.60 1033 ILE D O 1
ATOM 5054 N N . VAL E 3 189 ? -72.720 3.226 13.408 1.00 41.99 1034 VAL D N 1
ATOM 5055 C CA . VAL E 3 189 ? -73.868 2.543 12.755 1.00 42.43 1034 VAL D CA 1
ATOM 5056 C C . VAL E 3 189 ? -73.318 1.492 11.792 1.00 43.87 1034 VAL D C 1
ATOM 5057 O O . VAL E 3 189 ? -72.524 1.846 10.902 1.00 43.03 1034 VAL D O 1
ATOM 5061 N N . ASN E 3 190 ? -73.742 0.246 11.981 1.00 46.42 1035 ASN D N 1
ATOM 5062 C CA . ASN E 3 190 ? -73.471 -0.885 11.059 1.00 47.57 1035 ASN D CA 1
ATOM 5063 C C . ASN E 3 190 ? -72.026 -1.375 11.201 1.00 44.93 1035 ASN D C 1
ATOM 5064 O O . ASN E 3 190 ? -71.510 -1.936 10.227 1.00 45.41 1035 ASN D O 1
ATOM 5069 N N . CYS E 3 191 ? -71.399 -1.227 12.367 1.00 43.86 1036 CYS D N 1
ATOM 5070 C CA . CYS E 3 191 ? -70.102 -1.895 12.654 1.00 43.98 1036 CYS D CA 1
ATOM 5071 C C . CYS E 3 191 ? -70.401 -3.337 13.069 1.00 42.76 1036 CYS D C 1
ATOM 5072 O O . CYS E 3 191 ? -71.272 -3.525 13.926 1.00 44.90 1036 CYS D O 1
ATOM 5075 N N . SER E 3 192 ? -69.725 -4.312 12.463 1.00 43.34 1037 SER D N 1
ATOM 5076 C CA . SER E 3 192 ? -69.995 -5.758 12.671 1.00 42.44 1037 SER D CA 1
ATOM 5077 C C . SER E 3 192 ? -69.485 -6.213 14.044 1.00 42.43 1037 SER D C 1
ATOM 5078 O O . SER E 3 192 ? -69.909 -7.289 14.493 1.00 44.57 1037 SER D O 1
ATOM 5081 N N . TYR E 3 193 ? -68.614 -5.435 14.690 1.00 41.71 1038 TYR D N 1
ATOM 5082 C CA . TYR E 3 193 ? -68.028 -5.772 16.013 1.00 41.02 1038 TYR D CA 1
ATOM 5083 C C . TYR E 3 193 ? -68.318 -4.633 16.983 1.00 39.58 1038 TYR D C 1
ATOM 5084 O O . TYR E 3 193 ? -68.604 -3.516 16.532 1.00 40.83 1038 TYR D O 1
ATOM 5093 N N . THR E 3 194 ? -68.240 -4.922 18.276 1.00 39.37 1039 THR D N 1
ATOM 5094 C CA . THR E 3 194 ? -68.443 -3.920 19.346 1.00 41.79 1039 THR D CA 1
ATOM 5095 C C . THR E 3 194 ? -67.148 -3.117 19.470 1.00 40.75 1039 THR D C 1
ATOM 5096 O O . THR E 3 194 ? -66.063 -3.718 19.484 1.00 40.27 1039 THR D O 1
ATOM 5100 N N . ARG E 3 195 ? -67.263 -1.797 19.511 1.00 41.29 1040 ARG D N 1
ATOM 5101 C CA . ARG E 3 195 ? -66.090 -0.898 19.580 1.00 42.81 1040 ARG D CA 1
ATOM 5102 C C . ARG E 3 195 ? -66.579 0.476 20.023 1.00 40.27 1040 ARG D C 1
ATOM 5103 O O . ARG E 3 195 ? -67.801 0.692 20.048 1.00 41.92 1040 ARG D O 1
ATOM 5111 N N . TYR E 3 196 ? -65.647 1.342 20.399 1.00 38.24 1041 TYR D N 1
ATOM 5112 C CA . TYR E 3 196 ? -65.919 2.774 20.643 1.00 37.79 1041 TYR D CA 1
ATOM 5113 C C . TYR E 3 196 ? -65.047 3.598 19.693 1.00 37.40 1041 TYR D C 1
ATOM 5114 O O . TYR E 3 196 ? -64.115 3.051 19.060 1.00 35.40 1041 TYR D O 1
ATOM 5123 N N . ILE E 3 197 ? -65.385 4.881 19.589 1.00 37.06 1042 ILE D N 1
ATOM 5124 C CA . ILE E 3 197 ? -64.711 5.878 18.715 1.00 35.15 1042 ILE D CA 1
ATOM 5125 C C . ILE E 3 197 ? -64.624 7.197 19.479 1.00 36.76 1042 ILE D C 1
ATOM 5126 O O . ILE E 3 197 ? -65.616 7.599 20.106 1.00 38.08 1042 ILE D O 1
ATOM 5131 N N . GLY E 3 198 ? -63.462 7.842 19.423 1.00 37.67 1043 GLY D N 1
ATOM 5132 C CA . GLY E 3 198 ? -63.260 9.189 19.982 1.00 38.84 1043 GLY D CA 1
ATOM 5133 C C . GLY E 3 198 ? -63.456 10.256 18.919 1.00 39.40 1043 GLY D C 1
ATOM 5134 O O . GLY E 3 198 ? -63.035 10.032 17.769 1.00 39.21 1043 GLY D O 1
ATOM 5135 N N . ILE E 3 199 ? -64.105 11.360 19.285 1.00 38.84 1044 ILE D N 1
ATOM 5136 C CA . ILE E 3 199 ? -64.283 12.554 18.416 1.00 39.15 1044 ILE D CA 1
ATOM 5137 C C . ILE E 3 199 ? -63.949 13.785 19.252 1.00 37.98 1044 ILE D C 1
ATOM 5138 O O . ILE E 3 199 ? -64.206 13.770 20.465 1.00 36.89 1044 ILE D O 1
ATOM 5143 N N . ARG E 3 200 ? -63.384 14.810 18.623 1.00 37.79 1045 ARG D N 1
ATOM 5144 C CA . ARG E 3 200 ? -63.119 16.093 19.312 1.00 38.23 1045 ARG D CA 1
ATOM 5145 C C . ARG E 3 200 ? -63.008 17.225 18.293 1.00 36.84 10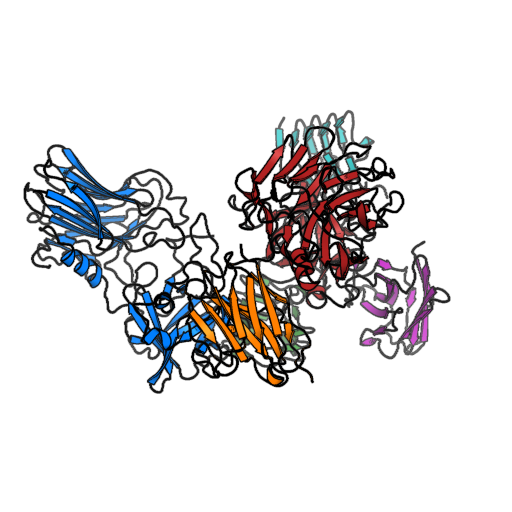45 ARG D C 1
ATOM 5146 O O . ARG E 3 200 ? -62.555 16.982 17.168 1.00 36.06 1045 ARG D O 1
ATOM 5154 N N . TYR E 3 201 ? -63.404 18.422 18.718 1.00 37.67 1046 TYR D N 1
ATOM 5155 C CA . TYR E 3 201 ? -63.174 19.712 18.021 1.00 38.03 1046 TYR D CA 1
ATOM 5156 C C . TYR E 3 201 ? -63.827 19.695 16.642 1.00 38.84 1046 TYR D C 1
ATOM 5157 O O . TYR E 3 201 ? -63.184 20.111 15.650 1.00 40.02 1046 TYR D O 1
ATOM 5166 N N . PHE E 3 202 ? -65.080 19.247 16.584 1.00 39.55 1047 PHE D N 1
ATOM 5167 C CA . PHE E 3 202 ? -65.877 19.243 15.336 1.00 41.93 1047 PHE D CA 1
ATOM 5168 C C . PHE E 3 202 ? -66.202 20.686 14.938 1.00 43.45 1047 PHE D C 1
ATOM 5169 O O . PHE E 3 202 ? -66.835 21.401 15.733 1.00 45.54 1047 PHE D O 1
ATOM 5177 N N . ASN E 3 203 ? -65.788 21.082 13.734 1.00 44.09 1048 ASN D N 1
ATOM 5178 C CA . ASN E 3 203 ? -65.984 22.449 13.192 1.00 45.74 1048 ASN D CA 1
ATOM 5179 C C . ASN E 3 203 ? -66.583 22.355 11.791 1.00 46.03 1048 ASN D C 1
ATOM 5180 O O . ASN E 3 203 ? -66.132 21.508 11.001 1.00 44.35 1048 ASN D O 1
ATOM 5185 N N . ILE E 3 204 ? -67.569 23.203 11.505 1.00 45.72 1049 ILE D N 1
ATOM 5186 C CA . ILE E 3 204 ? -68.061 23.442 10.121 1.00 44.80 1049 ILE D CA 1
ATOM 5187 C C . ILE E 3 204 ? -67.758 24.893 9.754 1.00 43.95 1049 ILE D C 1
ATOM 5188 O O . ILE E 3 204 ? -68.123 25.788 10.530 1.00 44.81 1049 ILE D O 1
ATOM 5193 N N . PHE E 3 205 ? -67.090 25.090 8.618 1.00 43.99 1050 PHE D N 1
ATOM 5194 C CA . PHE E 3 205 ? -66.719 26.414 8.067 1.00 44.24 1050 PHE D CA 1
ATOM 5195 C C . PHE E 3 205 ? -67.447 26.638 6.745 1.00 46.88 1050 PHE D C 1
ATOM 5196 O O . PHE E 3 205 ? -67.651 25.674 5.987 1.00 48.39 1050 PHE D O 1
ATOM 5204 N N . ASP E 3 206 ? -67.787 27.895 6.463 1.00 51.55 1051 ASP D N 1
ATOM 5205 C CA . ASP E 3 206 ? -68.542 28.301 5.247 1.00 53.27 1051 ASP D CA 1
ATOM 5206 C C . ASP E 3 206 ? -67.572 28.795 4.169 1.00 51.80 1051 ASP D C 1
ATOM 5207 O O . ASP E 3 206 ? -67.967 29.678 3.385 1.00 49.51 1051 ASP D O 1
ATOM 5212 N N . LYS E 3 207 ? -66.353 28.252 4.140 1.00 52.61 1052 LYS D N 1
ATOM 5213 C CA . LYS E 3 207 ? -65.352 28.531 3.081 1.00 50.55 1052 LYS D CA 1
ATOM 5214 C C . LYS E 3 207 ? -64.473 27.298 2.859 1.00 49.67 1052 LYS D C 1
ATOM 5215 O O . LYS E 3 207 ? -64.524 26.347 3.668 1.00 46.21 1052 LYS D O 1
ATOM 5221 N N . GLU E 3 208 ? -63.713 27.319 1.768 1.00 50.24 1053 GLU D N 1
ATOM 5222 C CA . GLU E 3 208 ? -62.679 26.304 1.469 1.00 49.56 1053 GLU D CA 1
ATOM 5223 C C . GLU E 3 208 ? -61.408 26.739 2.196 1.00 48.20 1053 GLU D C 1
ATOM 5224 O O . GLU E 3 208 ? -60.824 27.766 1.796 1.00 48.10 1053 GLU D O 1
ATOM 5230 N N . LEU E 3 209 ? -61.020 26.005 3.238 1.00 46.58 1054 LEU D N 1
ATOM 5231 C CA . LEU E 3 209 ? -59.786 26.299 4.002 1.00 47.69 1054 LEU D CA 1
ATOM 5232 C C . LEU E 3 209 ? -58.580 25.998 3.115 1.00 48.85 1054 LEU D C 1
ATOM 5233 O O . LEU E 3 209 ? -58.628 25.020 2.350 1.00 47.77 1054 LEU D O 1
ATOM 5238 N N . ASP E 3 210 ? -57.543 26.825 3.223 1.00 51.78 1055 ASP D N 1
ATOM 5239 C CA . ASP E 3 210 ? -56.256 26.615 2.521 1.00 51.96 1055 ASP D CA 1
ATOM 5240 C C . ASP E 3 210 ? -55.303 25.899 3.474 1.00 52.25 1055 ASP D C 1
ATOM 5241 O O . ASP E 3 210 ? -55.606 25.829 4.686 1.00 51.34 1055 ASP D O 1
ATOM 5246 N N . GLU E 3 211 ? -54.176 25.440 2.932 1.00 53.87 1056 GLU D N 1
ATOM 5247 C CA . GLU E 3 211 ? -53.181 24.608 3.647 1.00 54.80 1056 GLU D CA 1
ATOM 5248 C C . GLU E 3 211 ? -52.708 25.327 4.911 1.00 53.18 1056 GLU D C 1
ATOM 5249 O O . GLU E 3 211 ? -52.481 24.629 5.913 1.00 55.77 1056 GLU D O 1
ATOM 5255 N N . THR E 3 212 ? -52.560 26.656 4.870 1.00 51.76 1057 THR D N 1
ATOM 5256 C CA . THR E 3 212 ? -52.083 27.459 6.029 1.00 49.95 1057 THR D CA 1
ATOM 5257 C C . THR E 3 212 ? -53.100 27.381 7.172 1.00 49.10 1057 THR D C 1
ATOM 5258 O O . THR E 3 212 ? -52.667 27.137 8.321 1.00 47.64 1057 THR D O 1
ATOM 5262 N N . GLU E 3 213 ? -54.387 27.578 6.870 1.00 46.09 1058 GLU D N 1
ATOM 5263 C CA . GLU E 3 213 ? -55.475 27.542 7.883 1.00 47.50 1058 GLU D CA 1
ATOM 5264 C C . GLU E 3 213 ? -55.610 26.129 8.458 1.00 45.77 1058 GLU D C 1
ATOM 5265 O O . GLU E 3 213 ? -55.864 26.011 9.666 1.00 44.62 1058 GLU D O 1
ATOM 5271 N N . ILE E 3 214 ? -55.460 25.097 7.627 1.00 46.02 1059 ILE D N 1
ATOM 5272 C CA . ILE E 3 214 ? -55.608 23.685 8.079 1.00 45.80 1059 ILE D CA 1
ATOM 5273 C C . ILE E 3 214 ? -54.445 23.369 9.018 1.00 46.48 1059 ILE D C 1
ATOM 5274 O O . ILE E 3 214 ? -54.708 22.796 10.090 1.00 48.54 1059 ILE D O 1
ATOM 5279 N N . GLN E 3 215 ? -53.222 23.754 8.644 1.00 48.29 1060 GLN D N 1
ATOM 5280 C CA . GLN E 3 215 ? -52.011 23.479 9.461 1.00 51.84 1060 GLN D CA 1
ATOM 5281 C C . GLN E 3 215 ? -52.069 24.289 10.755 1.00 50.16 1060 GLN D C 1
ATOM 5282 O O . GLN E 3 215 ? -51.533 23.805 11.769 1.00 49.77 1060 GLN D O 1
ATOM 5288 N N . THR E 3 216 ? -52.697 25.466 10.731 1.00 47.89 1061 THR D N 1
ATOM 5289 C CA . THR E 3 216 ? -52.881 26.297 11.947 1.00 47.88 1061 THR D CA 1
ATOM 5290 C C . THR E 3 216 ? -53.821 25.572 12.917 1.00 47.51 1061 THR D C 1
ATOM 5291 O O . THR E 3 216 ? -53.494 25.504 14.120 1.00 48.10 1061 THR D O 1
ATOM 5295 N N . LEU E 3 217 ? -54.951 25.068 12.419 1.00 47.85 1062 LEU D N 1
ATOM 5296 C CA . LEU E 3 217 ? -55.915 24.287 13.236 1.00 46.35 1062 LEU D CA 1
ATOM 5297 C C . LEU E 3 217 ? -55.185 23.076 13.819 1.00 45.85 1062 LEU D C 1
ATOM 5298 O O . LEU E 3 217 ? -55.317 22.849 15.028 1.00 43.37 1062 LEU D O 1
ATOM 5303 N N . TYR E 3 218 ? -54.420 22.360 12.990 1.00 46.72 1063 TYR D N 1
ATOM 5304 C CA . TYR E 3 218 ? -53.703 21.118 13.380 1.00 48.85 1063 TYR D CA 1
ATOM 5305 C C . TYR E 3 218 ? -52.697 21.413 14.498 1.00 49.92 1063 TYR D C 1
ATOM 5306 O O . TYR E 3 218 ? -52.568 20.584 15.413 1.00 54.73 1063 TYR D O 1
ATOM 5315 N N . SER E 3 219 ? -52.009 22.554 14.434 1.00 51.06 1064 SER D N 1
ATOM 5316 C CA . SER E 3 219 ? -50.964 22.943 15.417 1.00 50.72 1064 SER D CA 1
ATOM 5317 C C . SER E 3 219 ? -51.601 23.432 16.719 1.00 50.10 1064 SER D C 1
ATOM 5318 O O . SER E 3 219 ? -51.025 23.151 17.780 1.00 53.38 1064 SER D O 1
ATOM 5321 N N . ASN E 3 220 ? -52.736 24.128 16.652 1.00 51.22 1065 ASN D N 1
ATOM 5322 C CA . ASN E 3 220 ? -53.222 24.972 17.775 1.00 52.68 1065 ASN D CA 1
ATOM 5323 C C . ASN E 3 220 ? -54.482 24.409 18.440 1.00 52.56 1065 ASN D C 1
ATOM 5324 O O . ASN E 3 220 ? -54.825 24.926 19.523 1.00 54.44 1065 ASN D O 1
ATOM 5329 N N . GLU E 3 221 ? -55.174 23.435 17.846 1.00 51.56 1066 GLU D N 1
ATOM 5330 C CA . GLU E 3 221 ? -56.483 22.990 18.400 1.00 54.15 1066 GLU D CA 1
ATOM 5331 C C . GLU E 3 221 ? -56.264 22.271 19.726 1.00 55.49 1066 GLU D C 1
ATOM 5332 O O . GLU E 3 221 ? -56.926 22.597 20.714 1.00 56.91 1066 GLU D O 1
ATOM 5338 N N . PRO E 3 222 ? -55.340 21.293 19.827 1.00 52.85 1067 PRO D N 1
ATOM 5339 C CA . PRO E 3 222 ? -54.893 20.850 21.144 1.00 54.81 1067 PRO D CA 1
ATOM 5340 C C . PRO E 3 222 ? -53.926 21.890 21.726 1.00 53.77 1067 PRO D C 1
ATOM 5341 O O . PRO E 3 222 ? -53.111 22.407 20.988 1.00 56.17 1067 PRO D O 1
ATOM 5345 N N . ASN E 3 223 ? -54.049 22.162 23.024 1.00 53.39 1068 ASN D N 1
ATOM 5346 C CA . ASN E 3 223 ? -53.274 23.204 23.744 1.00 50.14 1068 ASN D CA 1
ATOM 5347 C C . ASN E 3 223 ? -51.778 22.957 23.519 1.00 50.74 1068 ASN D C 1
ATOM 5348 O O . ASN E 3 223 ? -51.279 21.916 23.963 1.00 55.06 1068 ASN D O 1
ATOM 5353 N N . THR E 3 224 ? -51.078 23.869 22.851 1.00 50.49 1069 THR D N 1
ATOM 5354 C CA . THR E 3 224 ? -49.620 23.733 22.592 1.00 50.69 1069 THR D CA 1
ATOM 5355 C C . THR E 3 224 ? -48.828 23.843 23.896 1.00 51.68 1069 THR D C 1
ATOM 5356 O O . THR E 3 224 ? -47.679 23.375 23.914 1.00 56.94 1069 THR D O 1
ATOM 5360 N N . ASN E 3 225 ? -49.405 24.445 24.937 1.00 49.20 1070 ASN D N 1
ATOM 5361 C CA . ASN E 3 225 ? -48.708 24.642 26.231 1.00 49.08 1070 ASN D CA 1
ATOM 5362 C C . ASN E 3 225 ? -48.645 23.314 26.991 1.00 46.51 1070 ASN D C 1
ATOM 5363 O O . ASN E 3 225 ? -47.755 23.179 27.851 1.00 48.05 1070 ASN D O 1
ATOM 5368 N N . ILE E 3 226 ? -49.556 22.384 26.701 1.00 45.16 1071 ILE D N 1
ATOM 5369 C CA . ILE E 3 226 ? -49.657 21.074 27.410 1.00 45.46 1071 ILE D CA 1
ATOM 5370 C C . ILE E 3 226 ? -48.973 20.009 26.555 1.00 43.71 1071 ILE D C 1
ATOM 5371 O O . ILE E 3 226 ? -49.208 19.968 25.331 1.00 43.45 1071 ILE D O 1
ATOM 5376 N N . LEU E 3 227 ? -48.128 19.197 27.181 1.00 43.04 1072 LEU D N 1
ATOM 5377 C CA . LEU E 3 227 ? -47.411 18.110 26.475 1.00 43.27 1072 LEU D CA 1
ATOM 5378 C C . LEU E 3 227 ? -48.407 16.992 26.175 1.00 42.93 1072 LEU D C 1
ATOM 5379 O O . LEU E 3 227 ? -49.415 16.854 26.913 1.00 41.20 1072 LEU D O 1
ATOM 5384 N N . LYS E 3 228 ? -48.112 16.231 25.127 1.00 41.53 1073 LYS D N 1
ATOM 5385 C CA . LYS E 3 228 ? -48.955 15.110 24.665 1.00 42.27 1073 LYS D CA 1
ATOM 5386 C C . LYS E 3 228 ? -48.258 13.789 24.970 1.00 38.79 1073 LYS D C 1
ATOM 5387 O O . LYS E 3 228 ? -47.017 13.754 25.022 1.00 37.81 1073 LYS D O 1
ATOM 5393 N N . ASP E 3 229 ? -49.055 12.744 25.143 1.00 37.80 1074 ASP D N 1
ATOM 5394 C CA . ASP E 3 229 ? -48.564 11.349 25.207 1.00 38.07 1074 ASP D CA 1
ATOM 5395 C C . ASP E 3 229 ? -48.569 10.762 23.792 1.00 37.42 1074 ASP D C 1
ATOM 5396 O O . ASP E 3 229 ? -48.946 11.471 22.836 1.00 36.21 1074 ASP D O 1
ATOM 5401 N N . PHE E 3 230 ? -48.166 9.501 23.686 1.00 37.24 1075 PHE D N 1
ATOM 5402 C CA . PHE E 3 230 ? -48.016 8.770 22.407 1.00 37.56 1075 PHE D CA 1
ATOM 5403 C C . PHE E 3 230 ? -49.342 8.799 21.637 1.00 36.12 1075 PHE D C 1
ATOM 5404 O O . PHE E 3 230 ? -49.319 8.935 20.412 1.00 33.55 1075 PHE D O 1
ATOM 5412 N N . TRP E 3 231 ? -50.467 8.683 22.345 1.00 36.77 1076 TRP D N 1
ATOM 5413 C CA . TRP E 3 231 ? -51.814 8.573 21.734 1.00 36.11 1076 TRP D CA 1
ATOM 5414 C C . TRP E 3 231 ? -52.315 9.950 21.313 1.00 36.32 1076 TRP D C 1
ATOM 5415 O O . TRP E 3 231 ? -53.267 10.005 20.525 1.00 37.48 1076 TRP D O 1
ATOM 5426 N N . GLY E 3 232 ? -51.715 11.016 21.841 1.00 37.58 1077 GLY D N 1
ATOM 5427 C CA . GLY E 3 232 ? -52.088 12.401 21.503 1.00 38.19 1077 GLY D CA 1
ATOM 5428 C C . GLY E 3 232 ? -52.976 13.036 22.556 1.00 37.68 1077 GLY D C 1
ATOM 5429 O O . GLY E 3 232 ? -53.499 14.125 22.287 1.00 38.84 1077 GLY D O 1
ATOM 5430 N N . ASN E 3 233 ? -53.171 12.372 23.695 1.00 37.08 1078 ASN D N 1
ATOM 5431 C CA . ASN E 3 233 ? -53.877 12.946 24.869 1.00 37.19 1078 ASN D CA 1
ATOM 5432 C C . ASN E 3 233 ? -52.872 13.811 25.628 1.00 37.23 1078 ASN D C 1
ATOM 5433 O O . ASN E 3 233 ? -51.702 13.860 25.210 1.00 36.36 1078 ASN D O 1
ATOM 5438 N N . TYR E 3 234 ? -53.314 14.471 26.695 1.00 37.40 1079 TYR D N 1
ATOM 5439 C CA . TYR E 3 234 ? -52.436 15.307 27.547 1.00 37.51 1079 TYR D CA 1
ATOM 5440 C C . TYR E 3 234 ? -51.509 14.400 28.349 1.00 38.35 1079 TYR D C 1
ATOM 5441 O O . TYR E 3 234 ? -51.957 13.357 28.856 1.00 38.88 1079 TYR D O 1
ATOM 5450 N N . LEU E 3 235 ? -50.244 14.801 28.439 1.00 39.33 1080 LEU D N 1
ATOM 5451 C CA . LEU E 3 235 ? -49.235 14.117 29.274 1.00 38.86 1080 LEU D CA 1
ATOM 5452 C C . LEU E 3 235 ? -49.545 14.422 30.739 1.00 40.01 1080 LEU D C 1
ATOM 5453 O O . LEU E 3 235 ? -49.855 15.591 31.048 1.00 40.19 1080 LEU D O 1
ATOM 5458 N N . LEU E 3 236 ? -49.465 13.405 31.596 1.00 40.74 1081 LEU D N 1
ATOM 5459 C CA . LEU E 3 236 ? -49.982 13.482 32.982 1.00 42.08 1081 LEU D CA 1
ATOM 5460 C C . LEU E 3 236 ? -48.859 13.248 33.993 1.00 43.68 1081 LEU D C 1
ATOM 5461 O O . LEU E 3 236 ? -47.924 12.476 33.712 1.00 42.91 1081 LEU D O 1
ATOM 5466 N N . TYR E 3 237 ? -48.972 13.910 35.142 1.00 43.56 1082 TYR D N 1
ATOM 5467 C CA . TYR E 3 237 ? -48.109 13.669 36.318 1.00 42.86 1082 TYR D CA 1
ATOM 5468 C C . TYR E 3 237 ? -48.586 12.395 36.999 1.00 42.77 1082 TYR D C 1
ATOM 5469 O O . TYR E 3 237 ? -49.781 12.072 36.876 1.00 45.53 1082 TYR D O 1
ATOM 5478 N N . ASP E 3 238 ? -47.661 11.704 37.664 1.00 43.91 1083 ASP D N 1
ATOM 5479 C CA . ASP E 3 238 ? -47.931 10.494 38.484 1.00 46.74 1083 ASP D CA 1
ATOM 5480 C C . ASP E 3 238 ? -48.695 9.461 37.647 1.00 46.22 1083 ASP D C 1
ATOM 5481 O O . ASP E 3 238 ? -49.682 8.896 38.148 1.00 43.67 1083 ASP D O 1
ATOM 5486 N N . LYS E 3 239 ? -48.227 9.227 36.419 1.00 47.17 1084 LYS D N 1
ATOM 5487 C CA . LYS E 3 239 ? -48.764 8.203 35.495 1.00 46.13 1084 LYS D CA 1
ATOM 5488 C C . LYS E 3 239 ? -47.605 7.365 34.957 1.00 46.11 1084 LYS D C 1
ATOM 5489 O O . LYS E 3 239 ? -46.625 7.951 34.458 1.00 50.46 1084 LYS D O 1
ATOM 5495 N N . GLU E 3 240 ? -47.730 6.043 35.031 1.00 43.66 1085 GLU D N 1
ATOM 5496 C CA . GLU E 3 240 ? -46.728 5.109 34.467 1.00 42.19 1085 GLU D CA 1
ATOM 5497 C C . GLU E 3 240 ? -46.730 5.229 32.945 1.00 40.02 1085 GLU D C 1
ATOM 5498 O O . GLU E 3 240 ? -47.821 5.211 32.348 1.00 37.74 1085 GLU D O 1
ATOM 5504 N N . TYR E 3 241 ? -45.538 5.352 32.366 1.00 40.26 1086 TYR D N 1
ATOM 5505 C CA . TYR E 3 241 ? -45.319 5.468 30.907 1.00 39.53 1086 TYR D CA 1
ATOM 5506 C C . TYR E 3 241 ? -44.137 4.593 30.504 1.00 39.59 1086 TYR D C 1
ATOM 5507 O O . TYR E 3 241 ? -43.095 4.616 31.186 1.00 42.51 1086 TYR D O 1
ATOM 5516 N N . TYR E 3 242 ? -44.297 3.854 29.413 1.00 39.22 1087 TYR D N 1
ATOM 5517 C CA . TYR E 3 242 ? -43.156 3.297 28.649 1.00 38.76 1087 TYR D CA 1
ATOM 5518 C C . TYR E 3 242 ? -42.576 4.423 27.803 1.00 38.72 1087 TYR D C 1
ATOM 5519 O O . TYR E 3 242 ? -43.279 5.451 27.601 1.00 40.27 1087 TYR D O 1
ATOM 5528 N N . LEU E 3 243 ? -41.352 4.222 27.315 1.00 37.03 1088 LEU D N 1
ATOM 5529 C CA . LEU E 3 243 ? -40.588 5.253 26.571 1.00 36.94 1088 LEU D CA 1
ATOM 5530 C C . LEU E 3 243 ? -40.386 4.823 25.123 1.00 37.99 1088 LEU D C 1
ATOM 5531 O O . LEU E 3 243 ? -40.108 3.630 24.852 1.00 38.45 1088 LEU D O 1
ATOM 5536 N N . LEU E 3 244 ? -40.486 5.792 24.227 1.00 38.45 1089 LEU D N 1
ATOM 5537 C CA . LEU E 3 244 ? -40.166 5.600 22.800 1.00 37.91 1089 LEU D CA 1
ATOM 5538 C C . LEU E 3 244 ? -39.260 6.739 22.358 1.00 38.48 1089 LEU D C 1
ATOM 5539 O O . LEU E 3 244 ? -39.660 7.904 22.511 1.00 37.61 1089 LEU D O 1
ATOM 5544 N N . ASN E 3 245 ? -38.114 6.384 21.787 1.00 40.53 1090 ASN D N 1
ATOM 5545 C CA . ASN E 3 245 ? -37.180 7.330 21.136 1.00 38.37 1090 ASN D CA 1
ATOM 5546 C C . ASN E 3 245 ? -37.587 7.478 19.671 1.00 38.02 1090 ASN D C 1
ATOM 5547 O O . ASN E 3 245 ? -37.641 6.463 18.959 1.00 38.85 1090 ASN D O 1
ATOM 5552 N N . VAL E 3 246 ? -37.846 8.707 19.238 1.00 37.52 1091 VAL D N 1
ATOM 5553 C CA . VAL E 3 246 ? -38.397 8.995 17.885 1.00 36.31 1091 VAL D CA 1
ATOM 5554 C C . VAL E 3 246 ? -37.378 8.549 16.828 1.00 35.52 1091 VAL D C 1
ATOM 5555 O O . VAL E 3 246 ? -37.800 8.014 15.792 1.00 36.21 1091 VAL D O 1
ATOM 5559 N N . LEU E 3 247 ? -36.086 8.729 17.082 1.00 35.19 1092 LEU D N 1
ATOM 5560 C CA . LEU E 3 247 ? -35.027 8.336 16.118 1.00 36.37 1092 LEU D CA 1
ATOM 5561 C C . LEU E 3 247 ? -34.795 6.819 16.144 1.00 37.59 1092 LEU D C 1
ATOM 5562 O O . LEU E 3 247 ? -34.218 6.316 15.177 1.00 38.19 1092 LEU D O 1
ATOM 5567 N N . LYS E 3 248 ? -35.197 6.123 17.212 1.00 39.27 1093 LYS D N 1
ATOM 5568 C CA . LYS E 3 248 ? -35.007 4.655 17.360 1.00 39.14 1093 LYS D CA 1
ATOM 5569 C C . LYS E 3 248 ? -36.337 3.988 17.677 1.00 38.70 1093 LYS D C 1
ATOM 5570 O O . LYS E 3 248 ? -36.516 3.457 18.766 1.00 39.83 1093 LYS D O 1
ATOM 5576 N N . PRO E 3 249 ? -37.295 3.966 16.726 1.00 39.17 1094 PRO D N 1
ATOM 5577 C CA . PRO E 3 249 ? -38.626 3.432 17.000 1.00 39.04 1094 PRO D CA 1
ATOM 5578 C C . PRO E 3 249 ? -38.647 1.907 17.172 1.00 38.87 1094 PRO D C 1
ATOM 5579 O O . PRO E 3 249 ? -39.569 1.423 17.774 1.00 41.46 1094 PRO D O 1
ATOM 5583 N N . ASN E 3 250 ? -37.653 1.192 16.642 1.00 39.30 1095 ASN D N 1
ATOM 5584 C CA . ASN E 3 250 ? -37.598 -0.292 16.733 1.00 39.39 1095 ASN D CA 1
ATOM 5585 C C . ASN E 3 250 ? -36.875 -0.715 18.015 1.00 42.26 1095 ASN D C 1
ATOM 5586 O O . ASN E 3 250 ? -36.694 -1.935 18.201 1.00 45.48 1095 ASN D O 1
ATOM 5591 N N . ASN E 3 251 ? -36.496 0.239 18.873 1.00 41.38 1096 ASN D N 1
ATOM 5592 C CA . ASN E 3 251 ? -35.718 -0.045 20.103 1.00 41.21 1096 ASN D CA 1
ATOM 5593 C C . ASN E 3 251 ? -36.526 0.390 21.321 1.00 42.55 1096 ASN D C 1
ATOM 5594 O O . ASN E 3 251 ? -37.342 1.335 21.205 1.00 42.63 1096 ASN D O 1
ATOM 5599 N N . PHE E 3 252 ? -36.299 -0.280 22.447 1.00 40.93 1097 PHE D N 1
ATOM 5600 C CA . PHE E 3 252 ? -36.873 0.119 23.751 1.00 40.29 1097 PHE D CA 1
ATOM 5601 C C . PHE E 3 252 ? -35.756 0.247 24.781 1.00 38.64 1097 PHE D C 1
ATOM 5602 O O . PHE E 3 252 ? -34.634 -0.271 24.578 1.00 34.34 1097 PHE D O 1
ATOM 5610 N N . ILE E 3 253 ? -36.083 0.954 25.858 1.00 38.65 1098 ILE D N 1
ATOM 5611 C CA . ILE E 3 253 ? -35.134 1.296 26.948 1.00 38.98 1098 ILE D CA 1
ATOM 5612 C C . ILE E 3 253 ? -35.241 0.209 28.009 1.00 38.54 1098 ILE D C 1
ATOM 5613 O O . ILE E 3 253 ? -36.361 -0.107 28.442 1.00 38.45 1098 ILE D O 1
ATOM 5618 N N . ASP E 3 254 ? -34.106 -0.357 28.390 1.00 39.43 1099 ASP D N 1
ATOM 5619 C CA . ASP E 3 254 ? -34.055 -1.326 29.504 1.00 39.65 1099 ASP D CA 1
ATOM 5620 C C . ASP E 3 254 ? -33.041 -0.845 30.537 1.00 40.14 1099 ASP D C 1
ATOM 5621 O O . ASP E 3 254 ? -32.209 0.048 30.246 1.00 39.43 1099 ASP D O 1
ATOM 5626 N N . ARG E 3 255 ? -33.128 -1.434 31.717 1.00 40.40 1100 ARG D N 1
ATOM 5627 C CA . ARG E 3 255 ? -32.242 -1.108 32.849 1.00 40.60 1100 ARG D CA 1
ATOM 5628 C C . ARG E 3 255 ? -31.053 -2.065 32.819 1.00 39.98 1100 ARG D C 1
ATOM 5629 O O . ARG E 3 255 ? -31.229 -3.225 32.418 1.00 39.65 1100 ARG D O 1
ATOM 5637 N N . ARG E 3 256 ? -29.888 -1.578 33.230 1.00 41.28 1101 ARG D N 1
ATOM 5638 C CA . ARG E 3 256 ? -28.676 -2.410 33.432 1.00 43.87 1101 ARG D CA 1
ATOM 5639 C C . ARG E 3 256 ? -28.461 -2.611 34.930 1.00 44.08 1101 ARG D C 1
ATOM 5640 O O . ARG E 3 256 ? -29.114 -1.919 35.723 1.00 46.36 1101 ARG D O 1
ATOM 5648 N N . LYS E 3 257 ? -27.576 -3.535 35.297 1.00 46.39 1102 LYS D N 1
ATOM 5649 C CA . LYS E 3 257 ? -27.268 -3.835 36.719 1.00 46.83 1102 LYS D CA 1
ATOM 5650 C C . LYS E 3 257 ? -26.470 -2.681 37.336 1.00 46.99 1102 LYS D C 1
ATOM 5651 O O . LYS E 3 257 ? -26.530 -2.524 38.561 1.00 45.84 1102 LYS D O 1
ATOM 5657 N N . ASP E 3 258 ? -25.762 -1.897 36.519 1.00 47.89 1103 ASP D N 1
ATOM 5658 C CA . ASP E 3 258 ? -24.906 -0.779 36.998 1.00 46.94 1103 ASP D CA 1
ATOM 5659 C C . ASP E 3 258 ? -25.725 0.515 37.104 1.00 46.64 1103 ASP D C 1
ATOM 5660 O O . ASP E 3 258 ? -25.095 1.572 37.284 1.00 46.12 1103 ASP D O 1
ATOM 5665 N N . SER E 3 259 ? -27.058 0.438 36.975 1.00 46.47 1104 SER D N 1
ATOM 5666 C CA . SER E 3 259 ? -28.025 1.559 37.150 1.00 46.30 1104 SER D CA 1
ATOM 5667 C C . SER E 3 259 ? -28.146 2.398 35.872 1.00 45.69 1104 SER D C 1
ATOM 5668 O O . SER E 3 259 ? -29.002 3.298 35.844 1.00 46.09 1104 SER D O 1
ATOM 5671 N N . THR E 3 260 ? -27.349 2.113 34.842 1.00 43.03 1105 THR D N 1
ATOM 5672 C CA . THR E 3 260 ? -27.433 2.827 33.546 1.00 41.43 1105 THR D CA 1
ATOM 5673 C C . THR E 3 260 ? -28.620 2.289 32.744 1.00 39.14 1105 THR D C 1
ATOM 5674 O O . THR E 3 260 ? -29.122 1.199 33.073 1.00 39.02 1105 THR D O 1
ATOM 5678 N N . LEU E 3 261 ? -29.050 3.060 31.749 1.00 37.87 1106 LEU D N 1
ATOM 5679 C CA . LEU E 3 261 ? -30.189 2.729 30.864 1.00 39.36 1106 LEU D CA 1
ATOM 5680 C C . LEU E 3 261 ? -29.643 2.392 29.481 1.00 40.39 1106 LEU D C 1
ATOM 5681 O O . LEU E 3 261 ? -28.841 3.183 28.952 1.00 37.66 1106 LEU D O 1
ATOM 5686 N N . SER E 3 262 ? -30.090 1.268 28.922 1.00 42.50 1107 SER D N 1
ATOM 5687 C CA . SER E 3 262 ? -29.620 0.737 27.618 1.00 41.97 1107 SER D CA 1
ATOM 5688 C C . SER E 3 262 ? -30.684 0.985 26.554 1.00 39.90 1107 SER D C 1
ATOM 5689 O O . SER E 3 262 ? -31.871 1.017 26.900 1.00 39.46 1107 SER D O 1
ATOM 5692 N N . ILE E 3 263 ? -30.248 1.163 25.308 1.00 40.80 1108 ILE D N 1
ATOM 5693 C CA . ILE E 3 263 ? -31.142 1.364 24.133 1.00 41.88 1108 ILE D CA 1
ATOM 5694 C C . ILE E 3 263 ? -30.900 0.284 23.070 1.00 42.71 1108 ILE D C 1
ATOM 5695 O O . ILE E 3 263 ? -31.585 0.332 22.030 1.00 40.98 1108 ILE D O 1
ATOM 5700 N N . ASN E 3 264 ? -29.962 -0.638 23.295 1.00 45.22 1109 ASN D N 1
ATOM 5701 C CA . ASN E 3 264 ? -29.626 -1.719 22.330 1.00 47.65 1109 ASN D CA 1
ATOM 5702 C C . ASN E 3 264 ? -30.540 -2.918 22.599 1.00 45.99 1109 ASN D C 1
ATOM 5703 O O . ASN E 3 264 ? -30.021 -4.024 22.818 1.00 47.09 1109 ASN D O 1
ATOM 5708 N N . ASN E 3 265 ? -31.851 -2.686 22.609 1.00 44.28 1110 ASN D N 1
ATOM 5709 C CA . ASN E 3 265 ? -32.882 -3.732 22.817 1.00 45.20 1110 ASN D CA 1
ATOM 5710 C C . ASN E 3 265 ? -33.894 -3.586 21.686 1.00 45.33 1110 ASN D C 1
ATOM 5711 O O . ASN E 3 265 ? -34.599 -2.555 21.650 1.00 44.48 1110 ASN D O 1
ATOM 5716 N N . ILE E 3 266 ? -33.930 -4.562 20.781 1.00 43.93 1111 ILE D N 1
ATOM 5717 C CA . ILE E 3 266 ? -34.838 -4.524 19.604 1.00 41.35 1111 ILE D CA 1
ATOM 5718 C C . ILE E 3 266 ? -36.225 -4.927 20.082 1.00 39.01 1111 ILE D C 1
ATOM 5719 O O . ILE E 3 266 ? -36.320 -5.883 20.855 1.00 39.01 1111 ILE D O 1
ATOM 5724 N N . ARG E 3 267 ? -37.243 -4.193 19.645 1.00 38.46 1112 ARG D N 1
ATOM 5725 C CA . ARG E 3 267 ? -38.652 -4.498 19.968 1.00 39.85 1112 ARG D CA 1
ATOM 5726 C C . ARG E 3 267 ? -39.055 -5.788 19.250 1.00 39.90 1112 ARG D C 1
ATOM 5727 O O . ARG E 3 267 ? -38.673 -5.972 18.086 1.00 40.41 1112 ARG D O 1
ATOM 5735 N N . SER E 3 268 ? -39.802 -6.651 19.929 1.00 41.81 1113 SER D N 1
ATOM 5736 C CA . SER E 3 268 ? -40.512 -7.785 19.292 1.00 43.23 1113 SER D CA 1
ATOM 5737 C C . SER E 3 268 ? -41.623 -7.220 18.415 1.00 43.51 1113 SER D C 1
ATOM 5738 O O . SER E 3 268 ? -42.077 -6.086 18.690 1.00 45.77 1113 SER D O 1
ATOM 5741 N N . THR E 3 269 ? -42.058 -8.000 17.428 1.00 42.18 1114 THR D N 1
ATOM 5742 C CA . THR E 3 269 ? -43.157 -7.625 16.511 1.00 42.60 1114 THR D CA 1
ATOM 5743 C C . THR E 3 269 ? -44.299 -8.629 16.643 1.00 45.87 1114 THR D C 1
ATOM 5744 O O . THR E 3 269 ? -44.036 -9.819 16.907 1.00 48.42 1114 THR D O 1
ATOM 5748 N N . ILE E 3 270 ? -45.520 -8.115 16.525 1.00 47.87 1115 ILE D N 1
ATOM 5749 C CA . ILE E 3 270 ? -46.767 -8.890 16.293 1.00 48.26 1115 ILE D CA 1
ATOM 5750 C C . ILE E 3 270 ? -47.171 -8.595 14.850 1.00 48.87 1115 ILE D C 1
ATOM 5751 O O . ILE E 3 270 ? -47.631 -7.471 14.589 1.00 48.70 1115 ILE D O 1
ATOM 5756 N N . LEU E 3 271 ? -46.946 -9.564 13.959 1.00 50.04 1116 LEU D N 1
ATOM 5757 C CA . LEU E 3 271 ? -46.959 -9.393 12.486 1.00 49.00 1116 LEU D CA 1
ATOM 5758 C C . LEU E 3 271 ? -45.864 -8.376 12.152 1.00 49.06 1116 LEU D C 1
ATOM 5759 O O . LEU E 3 271 ? -44.683 -8.748 12.301 1.00 49.13 1116 LEU D O 1
ATOM 5764 N N . LEU E 3 272 ? -46.196 -7.139 11.786 1.00 48.27 1117 LEU D N 1
ATOM 5765 C CA . LEU E 3 272 ? -45.156 -6.128 11.470 1.00 48.17 1117 LEU D CA 1
ATOM 5766 C C . LEU E 3 272 ? -45.179 -4.993 12.497 1.00 47.02 1117 LEU D C 1
ATOM 5767 O O . LEU E 3 272 ? -44.462 -4.010 12.278 1.00 47.82 1117 LEU D O 1
ATOM 5772 N N . ALA E 3 273 ? -45.939 -5.117 13.584 1.00 44.48 1118 ALA D N 1
ATOM 5773 C CA . ALA E 3 273 ? -46.120 -4.004 14.541 1.00 43.37 1118 ALA D CA 1
ATOM 5774 C C . ALA E 3 273 ? -45.198 -4.189 15.744 1.00 42.19 1118 ALA D C 1
ATOM 5775 O O . ALA E 3 273 ? -45.350 -5.200 16.458 1.00 41.77 1118 ALA D O 1
ATOM 5777 N N . ASN E 3 274 ? -44.288 -3.234 15.951 1.00 41.45 1119 ASN D N 1
ATOM 5778 C CA . ASN E 3 274 ? -43.421 -3.182 17.153 1.00 40.93 1119 ASN D CA 1
ATOM 5779 C C . ASN E 3 274 ? -44.326 -3.265 18.385 1.00 39.25 1119 ASN D C 1
ATOM 5780 O O . ASN E 3 274 ? -45.428 -2.688 18.345 1.00 40.00 1119 ASN D O 1
ATOM 5785 N N . ARG E 3 275 ? -43.885 -3.979 19.419 1.00 39.78 1120 ARG D N 1
ATOM 5786 C CA . ARG E 3 275 ? -44.543 -3.973 20.747 1.00 41.91 1120 ARG D CA 1
ATOM 5787 C C . ARG E 3 275 ? -44.333 -2.593 21.376 1.00 41.07 1120 ARG D C 1
ATOM 5788 O O . ARG E 3 275 ? -43.192 -2.092 21.314 1.00 39.84 1120 ARG D O 1
ATOM 5796 N N . LEU E 3 276 ? -45.392 -2.015 21.951 1.00 41.55 1121 LEU D N 1
ATOM 5797 C CA . LEU E 3 276 ? -45.348 -0.680 22.611 1.00 42.30 1121 LEU D CA 1
ATOM 5798 C C . LEU E 3 276 ? -45.095 -0.829 24.109 1.00 42.33 1121 LEU D C 1
ATOM 5799 O O . LEU E 3 276 ? -44.444 0.066 24.669 1.00 44.89 1121 LEU D O 1
ATOM 5804 N N . TYR E 3 277 ? -45.589 -1.901 24.731 1.00 41.53 1122 TYR D N 1
ATOM 5805 C CA . TYR E 3 277 ? -45.557 -2.086 26.205 1.00 40.66 1122 TYR D CA 1
ATOM 5806 C C . TYR E 3 277 ? -44.310 -2.870 26.613 1.00 40.28 1122 TYR D C 1
ATOM 5807 O O . TYR E 3 277 ? -44.417 -3.816 27.395 1.00 41.51 1122 TYR D O 1
ATOM 5816 N N . SER E 3 278 ? -43.148 -2.458 26.117 1.00 41.37 1123 SER D N 1
ATOM 5817 C CA . SER E 3 278 ? -41.841 -3.071 26.449 1.00 42.13 1123 SER D CA 1
ATOM 5818 C C . SER E 3 278 ? -40.943 -2.018 27.103 1.00 43.58 1123 SER D C 1
ATOM 5819 O O . SER E 3 278 ? -41.110 -0.805 26.823 1.00 45.38 1123 SER D O 1
ATOM 5822 N N . GLY E 3 279 ? -40.007 -2.483 27.926 1.00 42.11 1124 GLY D N 1
ATOM 5823 C CA . GLY E 3 279 ? -38.958 -1.641 28.515 1.00 40.53 1124 GLY D CA 1
ATOM 5824 C C . GLY E 3 279 ? -39.351 -1.129 29.882 1.00 39.76 1124 GLY D C 1
ATOM 5825 O O . GLY E 3 279 ? -40.329 -1.633 30.470 1.00 38.58 1124 GLY D O 1
ATOM 5826 N N . ILE E 3 280 ? -38.611 -0.135 30.353 1.00 40.50 1125 ILE D N 1
ATOM 5827 C CA . ILE E 3 280 ? -38.761 0.436 31.718 1.00 40.24 1125 ILE D CA 1
ATOM 5828 C C . ILE E 3 280 ? -40.015 1.296 31.720 1.00 39.92 1125 ILE D C 1
ATOM 5829 O O . ILE E 3 280 ? -40.403 1.780 30.641 1.00 39.08 1125 ILE D O 1
ATOM 5834 N N . LYS E 3 281 ? -40.592 1.483 32.900 1.00 40.94 1126 LYS D N 1
ATOM 5835 C CA . LYS E 3 281 ? -41.665 2.474 33.120 1.00 43.15 1126 LYS D CA 1
ATOM 5836 C C . LYS E 3 281 ? -41.082 3.658 33.886 1.00 41.52 1126 LYS D C 1
ATOM 5837 O O . LYS E 3 281 ? -40.192 3.459 34.742 1.00 36.39 1126 LYS D O 1
ATOM 5843 N N . VAL E 3 282 ? -41.579 4.846 33.567 1.00 40.93 1127 VAL D N 1
ATOM 5844 C CA . VAL E 3 282 ? -41.197 6.096 34.268 1.00 42.12 1127 VAL D CA 1
ATOM 5845 C C . VAL E 3 282 ? -42.476 6.766 34.749 1.00 42.20 1127 VAL D C 1
ATOM 5846 O O . VAL E 3 282 ? -43.557 6.457 34.207 1.00 39.00 1127 VAL D O 1
ATOM 5850 N N . LYS E 3 283 ? -42.325 7.637 35.740 1.00 43.45 1128 LYS D N 1
ATOM 5851 C CA . LYS E 3 283 ? -43.399 8.521 36.241 1.00 43.39 1128 LYS D CA 1
ATOM 5852 C C . LYS E 3 283 ? -42.843 9.930 36.360 1.00 42.13 1128 LYS D C 1
ATOM 5853 O O . LYS E 3 283 ? -41.706 10.083 36.840 1.00 42.07 1128 LYS D O 1
ATOM 5859 N N . ILE E 3 284 ? -43.637 10.908 35.947 1.00 43.41 1129 ILE D N 1
ATOM 5860 C CA . ILE E 3 284 ? -43.268 12.346 36.025 1.00 43.05 1129 ILE D CA 1
ATOM 5861 C C . ILE E 3 284 ? -43.858 12.889 37.319 1.00 42.53 1129 ILE D C 1
ATOM 5862 O O . ILE E 3 284 ? -45.049 12.649 37.568 1.00 42.63 1129 ILE D O 1
ATOM 5867 N N . GLN E 3 285 ? -43.036 13.591 38.090 1.00 45.20 1130 GLN D N 1
ATOM 5868 C CA . GLN E 3 285 ? -43.401 14.123 39.424 1.00 48.58 1130 GLN D CA 1
ATOM 5869 C C . GLN E 3 285 ? -43.169 15.634 39.422 1.00 49.86 1130 GLN D C 1
ATOM 5870 O O . GLN E 3 285 ? -42.114 16.081 38.924 1.00 48.57 1130 GLN D O 1
ATOM 5876 N N . ARG E 3 286 ? -44.127 16.393 39.944 1.00 53.56 1131 ARG D N 1
ATOM 5877 C CA . ARG E 3 286 ? -43.966 17.858 40.123 1.00 56.93 1131 ARG D CA 1
ATOM 5878 C C . ARG E 3 286 ? -42.914 18.107 41.198 1.00 56.95 1131 ARG D C 1
ATOM 5879 O O . ARG E 3 286 ? -42.933 17.399 42.228 1.00 57.22 1131 ARG D O 1
ATOM 5887 N N . VAL E 3 287 ? -42.043 19.082 40.956 1.00 56.51 1132 VAL D N 1
ATOM 5888 C CA . VAL E 3 287 ? -41.062 19.560 41.967 1.00 58.29 1132 VAL D CA 1
ATOM 5889 C C . VAL E 3 287 ? -41.827 20.465 42.933 1.00 62.11 1132 VAL D C 1
ATOM 5890 O O . VAL E 3 287 ? -42.002 20.070 44.102 1.00 57.22 1132 VAL D O 1
ATOM 5894 N N . ASN E 3 288 ? -42.317 21.601 42.430 1.00 71.71 1133 ASN D N 1
ATOM 5895 C CA . ASN E 3 288 ? -43.072 22.607 43.222 1.00 76.89 1133 ASN D CA 1
ATOM 5896 C C . ASN E 3 288 ? -44.543 22.198 43.206 1.00 81.32 1133 ASN D C 1
ATOM 5897 O O . ASN E 3 288 ? -45.339 22.813 42.464 1.00 81.73 1133 ASN D O 1
ATOM 5902 N N . ASN E 3 289 ? -44.868 21.168 43.983 1.00 86.13 1134 ASN D N 1
ATOM 5903 C CA . ASN E 3 289 ? -46.234 20.601 44.041 1.00 89.98 1134 ASN D CA 1
ATOM 5904 C C . ASN E 3 289 ? -47.127 21.567 44.819 1.00 93.51 1134 ASN D C 1
ATOM 5905 O O . ASN E 3 289 ? -46.659 22.147 45.824 1.00 92.15 1134 ASN D O 1
ATOM 5910 N N . SER E 3 290 ? -48.362 21.726 44.351 1.00 96.75 1135 SER D N 1
ATOM 5911 C CA . SER E 3 290 ? -49.423 22.533 44.998 1.00 99.72 1135 SER D CA 1
ATOM 5912 C C . SER E 3 290 ? -50.780 21.920 44.647 1.00 104.36 1135 SER D C 1
ATOM 5913 O O . SER E 3 290 ? -50.960 21.501 43.480 1.00 107.51 1135 SER D O 1
ATOM 5916 N N . SER E 3 291 ? -51.690 21.862 45.623 1.00 103.99 1136 SER D N 1
ATOM 5917 C CA . SER E 3 291 ? -53.052 21.288 45.469 1.00 102.59 1136 SER D CA 1
ATOM 5918 C C . SER E 3 291 ? -53.932 22.203 44.601 1.00 104.13 1136 SER D C 1
ATOM 5919 O O . SER E 3 291 ? -55.127 21.879 44.446 1.00 106.06 1136 SER D O 1
ATOM 5922 N N . THR E 3 292 ? -53.379 23.298 44.060 1.00 101.10 1137 THR D N 1
ATOM 5923 C CA . THR E 3 292 ? -54.036 24.155 43.032 1.00 100.98 1137 THR D CA 1
ATOM 5924 C C . THR E 3 292 ? -53.706 23.648 41.623 1.00 99.08 1137 THR D C 1
ATOM 5925 O O . THR E 3 292 ? -54.569 23.789 40.722 1.00 95.09 1137 THR D O 1
ATOM 5929 N N . ASN E 3 293 ? -52.500 23.105 41.440 1.00 91.78 1138 ASN D N 1
ATOM 5930 C CA . ASN E 3 293 ? -52.024 22.572 40.138 1.00 84.71 1138 ASN D CA 1
ATOM 5931 C C . ASN E 3 293 ? -52.839 21.327 39.780 1.00 77.79 1138 ASN D C 1
ATOM 5932 O O . ASN E 3 293 ? -53.154 20.529 40.695 1.00 75.30 1138 ASN D O 1
ATOM 5937 N N . ASP E 3 294 ? -53.158 21.182 38.493 1.00 67.17 1139 ASP D N 1
ATOM 5938 C CA . ASP E 3 294 ? -53.776 19.960 37.922 1.00 59.99 1139 ASP D CA 1
ATOM 5939 C C . ASP E 3 294 ? -52.658 18.936 37.695 1.00 56.28 1139 ASP D C 1
ATOM 5940 O O . ASP E 3 294 ? -51.534 19.158 38.190 1.00 57.23 1139 ASP D O 1
ATOM 5945 N N . ASN E 3 295 ? -52.963 17.856 36.979 1.00 52.73 1140 ASN D N 1
ATOM 5946 C CA . ASN E 3 295 ? -52.012 16.756 36.683 1.00 49.94 1140 ASN D CA 1
ATOM 5947 C C . ASN E 3 295 ? -51.500 16.866 35.242 1.00 47.77 1140 ASN D C 1
ATOM 5948 O O . ASN E 3 295 ? -50.911 15.882 34.776 1.00 48.37 1140 ASN D O 1
ATOM 5953 N N . LEU E 3 296 ? -51.702 18.004 34.568 1.00 46.32 1141 LEU D N 1
ATOM 5954 C CA . LEU E 3 296 ? -51.222 18.218 33.175 1.00 46.14 1141 LEU D CA 1
ATOM 5955 C C . LEU E 3 296 ? -49.769 18.698 33.189 1.00 46.07 1141 LEU D C 1
ATOM 5956 O O . LEU E 3 296 ? -49.453 19.634 33.942 1.00 48.48 1141 LEU D O 1
ATOM 5961 N N . VAL E 3 297 ? -48.927 18.076 32.367 1.00 44.78 1142 VAL D N 1
ATOM 5962 C CA . VAL E 3 297 ? -47.495 18.455 32.221 1.00 43.48 1142 VAL D CA 1
ATOM 5963 C C . VAL E 3 297 ? -47.411 19.518 31.129 1.00 41.93 1142 VAL D C 1
ATOM 5964 O O . VAL E 3 297 ? -47.823 19.218 29.994 1.00 41.45 1142 VAL D O 1
ATOM 5968 N N . ARG E 3 298 ? -46.885 20.694 31.478 1.00 41.55 1143 ARG D N 1
ATOM 5969 C CA . ARG E 3 298 ? -46.842 21.886 30.598 1.00 41.10 1143 ARG D CA 1
ATOM 5970 C C . ARG E 3 298 ? -45.402 22.228 30.242 1.00 41.66 1143 ARG D C 1
ATOM 5971 O O . ARG E 3 298 ? -44.478 21.763 30.930 1.00 40.00 1143 ARG D O 1
ATOM 5979 N N . LYS E 3 299 ? -45.255 23.044 29.202 1.00 43.58 1144 LYS D N 1
ATOM 5980 C CA . LYS E 3 299 ? -43.954 23.563 28.727 1.00 45.12 1144 LYS D CA 1
ATOM 5981 C C . LYS E 3 299 ? -43.237 24.282 29.867 1.00 48.12 1144 LYS D C 1
ATOM 5982 O O . LYS E 3 299 ? -43.886 25.094 30.554 1.00 49.48 1144 LYS D O 1
ATOM 5988 N N . ASN E 3 300 ? -41.942 23.995 30.030 1.00 50.21 1145 ASN D N 1
ATOM 5989 C CA . ASN E 3 300 ? -41.036 24.625 31.028 1.00 48.85 1145 ASN D CA 1
ATOM 5990 C C . ASN E 3 300 ? -41.367 24.174 32.455 1.00 45.23 1145 ASN D C 1
ATOM 5991 O O . ASN E 3 300 ? -40.859 24.820 33.396 1.00 43.19 1145 ASN D O 1
ATOM 5996 N N . ASP E 3 301 ? -42.148 23.107 32.625 1.00 41.82 1146 ASP D N 1
ATOM 5997 C CA . ASP E 3 301 ? -42.417 22.541 33.972 1.00 41.89 1146 ASP D CA 1
ATOM 5998 C C . ASP E 3 301 ? -41.127 21.917 34.499 1.00 42.88 1146 ASP D C 1
ATOM 5999 O O . ASP E 3 301 ? -40.482 21.152 33.754 1.00 45.99 1146 ASP D O 1
ATOM 6004 N N . GLN E 3 302 ? -40.753 22.272 35.727 1.00 45.48 1147 GLN D N 1
ATOM 6005 C CA . GLN E 3 302 ? -39.648 21.618 36.463 1.00 46.81 1147 GLN D CA 1
ATOM 6006 C C . GLN E 3 302 ? -40.235 20.346 37.074 1.00 46.45 1147 GLN D C 1
ATOM 6007 O O . GLN E 3 302 ? -41.282 20.440 37.742 1.00 43.98 1147 GLN D O 1
ATOM 6013 N N . VAL E 3 303 ? -39.624 19.197 36.788 1.00 45.55 1148 VAL D N 1
ATOM 6014 C CA . VAL E 3 303 ? -40.167 17.871 37.183 1.00 43.25 1148 VAL D CA 1
ATOM 6015 C C . VAL E 3 303 ? -39.021 16.980 37.647 1.00 42.83 1148 VAL D C 1
ATOM 6016 O O . VAL E 3 303 ? -37.848 17.349 37.454 1.00 42.24 1148 VAL D O 1
ATOM 6020 N N . TYR E 3 304 ? -39.379 15.834 38.218 1.00 43.72 1149 TYR D N 1
ATOM 6021 C CA . TYR E 3 304 ? -38.485 14.668 38.409 1.00 43.24 1149 TYR D CA 1
ATOM 6022 C C . TYR E 3 304 ? -39.001 13.514 37.553 1.00 41.35 1149 TYR D C 1
ATOM 6023 O O . TYR E 3 304 ? -40.230 13.306 37.496 1.00 42.49 1149 TYR D O 1
ATOM 6032 N N . ILE E 3 305 ? -38.083 12.786 36.924 1.00 39.68 1150 ILE D N 1
ATOM 6033 C CA . ILE E 3 305 ? -38.398 11.543 36.170 1.00 39.97 1150 ILE D CA 1
ATOM 6034 C C . ILE E 3 305 ? -37.986 10.353 37.034 1.00 41.42 1150 ILE D C 1
ATOM 6035 O O . ILE E 3 305 ? -36.783 10.209 37.320 1.00 40.10 1150 ILE D O 1
ATOM 6040 N N . ASN E 3 306 ? -38.962 9.540 37.434 1.00 42.81 1151 ASN D N 1
ATOM 6041 C CA . ASN E 3 306 ? -38.751 8.401 38.360 1.00 43.92 1151 ASN D CA 1
ATOM 6042 C C . ASN E 3 306 ? -38.835 7.092 37.577 1.00 43.14 1151 ASN D C 1
ATOM 6043 O O . ASN E 3 306 ? -39.826 6.878 36.847 1.00 41.74 1151 ASN D O 1
ATOM 6048 N N . PHE E 3 307 ? -37.815 6.256 37.732 1.00 43.11 1152 PHE D N 1
ATOM 6049 C CA . PHE E 3 307 ? -37.818 4.857 37.251 1.00 44.25 1152 PHE D CA 1
ATOM 6050 C C . PHE E 3 307 ? -38.704 4.031 38.184 1.00 45.17 1152 PHE D C 1
ATOM 6051 O O . PHE E 3 307 ? -38.613 4.165 39.427 1.00 44.87 1152 PHE D O 1
ATOM 6059 N N . VAL E 3 308 ? -39.561 3.207 37.589 1.00 45.89 1153 VAL D N 1
ATOM 6060 C CA . VAL E 3 308 ? -40.545 2.360 38.321 1.00 43.23 1153 VAL D CA 1
ATOM 6061 C C . VAL E 3 308 ? -39.958 0.951 38.432 1.00 41.39 1153 VAL D C 1
ATOM 6062 O O . VAL E 3 308 ? -40.062 0.177 37.471 1.00 41.56 1153 VAL D O 1
ATOM 6066 N N . ALA E 3 309 ? -39.312 0.644 39.554 1.00 42.30 1154 ALA D N 1
ATOM 6067 C CA . ALA E 3 309 ? -38.751 -0.697 39.817 1.00 42.84 1154 ALA D CA 1
ATOM 6068 C C . ALA E 3 309 ? -39.902 -1.662 40.090 1.00 43.42 1154 ALA D C 1
ATOM 6069 O O . ALA E 3 309 ? -39.812 -2.817 39.674 1.00 45.26 1154 ALA D O 1
ATOM 6071 N N . SER E 3 310 ? -40.933 -1.186 40.783 1.00 45.77 1155 SER D N 1
ATOM 6072 C CA . SER E 3 310 ? -42.208 -1.906 41.016 1.00 45.56 1155 SER D CA 1
ATOM 6073 C C . SER E 3 310 ? -43.283 -0.862 41.283 1.00 46.74 1155 SER D C 1
ATOM 6074 O O . SER E 3 310 ? -42.945 0.335 41.319 1.00 47.48 1155 SER D O 1
ATOM 6077 N N . LYS E 3 311 ? -44.519 -1.300 41.477 1.00 50.99 1156 LYS D N 1
ATOM 6078 C CA . LYS E 3 311 ? -45.673 -0.388 41.656 1.00 53.83 1156 LYS D CA 1
ATOM 6079 C C . LYS E 3 311 ? -45.392 0.619 42.780 1.00 51.17 1156 LYS D C 1
ATOM 6080 O O . LYS E 3 311 ? -45.729 1.796 42.598 1.00 52.27 1156 LYS D O 1
ATOM 6086 N N . THR E 3 312 ? -44.786 0.185 43.886 1.00 50.35 1157 THR D N 1
ATOM 6087 C CA . THR E 3 312 ? -44.622 1.011 45.112 1.00 50.72 1157 THR D CA 1
ATOM 6088 C C . THR E 3 312 ? -43.177 1.482 45.293 1.00 50.90 1157 THR D C 1
ATOM 6089 O O . THR E 3 312 ? -42.923 2.156 46.306 1.00 52.91 1157 THR D O 1
ATOM 6093 N N . HIS E 3 313 ? -42.280 1.177 44.353 1.00 50.45 1158 HIS D N 1
ATOM 6094 C CA . HIS E 3 313 ? -40.842 1.537 44.451 1.00 50.39 1158 HIS D CA 1
ATOM 6095 C C . HIS E 3 313 ? -40.443 2.394 43.252 1.00 48.75 1158 HIS D C 1
ATOM 6096 O O . HIS E 3 313 ? -40.308 1.838 42.145 1.00 51.75 1158 HIS D O 1
ATOM 6103 N N . LEU E 3 314 ? -40.271 3.697 43.479 1.00 49.13 1159 LEU D N 1
ATOM 6104 C CA . LEU E 3 314 ? -39.779 4.657 42.460 1.00 47.98 1159 LEU D CA 1
ATOM 6105 C C . LEU E 3 314 ? -38.404 5.164 42.873 1.00 45.89 1159 LEU D C 1
ATOM 6106 O O . LEU E 3 314 ? -38.237 5.503 44.053 1.00 46.54 1159 LEU D O 1
ATOM 6111 N N . PHE E 3 315 ? -37.480 5.226 41.916 1.00 45.69 1160 PHE D N 1
ATOM 6112 C CA . PHE E 3 315 ? -36.091 5.699 42.113 1.00 44.76 1160 PHE D CA 1
ATOM 6113 C C . PHE E 3 315 ? -35.835 6.852 41.158 1.00 43.56 1160 PHE D C 1
ATOM 6114 O O . PHE E 3 315 ? -36.124 6.746 39.970 1.00 45.83 1160 PHE D O 1
ATOM 6122 N N . PRO E 3 316 ? -35.286 7.983 41.644 1.00 43.49 1161 PRO D N 1
ATOM 6123 C CA . PRO E 3 316 ? -35.042 9.130 40.779 1.00 43.59 1161 PRO D CA 1
ATOM 6124 C C . PRO E 3 316 ? -34.004 8.794 39.702 1.00 44.16 1161 PRO D C 1
ATOM 6125 O O . PRO E 3 316 ? -33.018 8.155 39.998 1.00 48.81 1161 PRO D O 1
ATOM 6129 N N . LEU E 3 317 ? -34.278 9.205 38.469 1.00 42.52 1162 LEU D N 1
ATOM 6130 C CA . LEU E 3 317 ? -33.286 9.185 37.369 1.00 41.11 1162 LEU D CA 1
ATOM 6131 C C . LEU E 3 317 ? -32.503 10.491 37.420 1.00 40.34 1162 LEU D C 1
ATOM 6132 O O . LEU E 3 317 ? -33.139 11.546 37.521 1.00 39.35 1162 LEU D O 1
ATOM 6137 N N . TYR E 3 318 ? -31.179 10.409 37.363 1.00 40.35 1163 TYR D N 1
ATOM 6138 C CA . TYR E 3 318 ? -30.289 11.588 37.428 1.00 39.90 1163 TYR D CA 1
ATOM 6139 C C . TYR E 3 318 ? -29.228 11.450 36.343 1.00 42.84 1163 TYR D C 1
ATOM 6140 O O . TYR E 3 318 ? -29.097 10.359 35.744 1.00 44.05 1163 TYR D O 1
ATOM 6149 N N . ALA E 3 319 ? -28.511 12.547 36.108 1.00 42.44 1164 ALA D N 1
ATOM 6150 C CA . ALA E 3 319 ? -27.342 12.622 35.209 1.00 43.57 1164 ALA D CA 1
ATOM 6151 C C . ALA E 3 319 ? -26.079 12.421 36.042 1.00 43.94 1164 ALA D C 1
ATOM 6152 O O . ALA E 3 319 ? -25.806 13.256 36.916 1.00 43.27 1164 ALA D O 1
ATOM 6154 N N . ASP E 3 320 ? -25.357 11.333 35.786 1.00 45.46 1165 ASP D N 1
ATOM 6155 C CA . ASP E 3 320 ? -24.091 11.016 36.486 1.00 45.85 1165 ASP D CA 1
ATOM 6156 C C . ASP E 3 320 ? -23.003 11.929 35.920 1.00 45.75 1165 ASP D C 1
ATOM 6157 O O . ASP E 3 320 ? -22.443 11.608 34.861 1.00 46.28 1165 ASP D O 1
ATOM 6162 N N . THR E 3 321 ? -22.716 13.020 36.624 1.00 48.18 1166 THR D N 1
ATOM 6163 C CA . THR E 3 321 ? -21.753 14.063 36.197 1.00 49.70 1166 THR D CA 1
ATOM 6164 C C . THR E 3 321 ? -20.325 13.666 36.587 1.00 52.80 1166 THR D C 1
ATOM 6165 O O . THR E 3 321 ? -19.392 14.324 36.088 1.00 56.34 1166 THR D O 1
ATOM 6169 N N . ALA E 3 322 ? -20.148 12.623 37.408 1.00 54.53 1167 ALA D N 1
ATOM 6170 C CA . ALA E 3 322 ? -18.825 12.159 37.895 1.00 55.38 1167 ALA D CA 1
ATOM 6171 C C . ALA E 3 322 ? -18.093 11.404 36.781 1.00 56.89 1167 ALA D C 1
ATOM 6172 O O . ALA E 3 322 ? -17.872 10.181 36.923 1.00 58.89 1167 ALA D O 1
ATOM 6174 N N . THR E 3 323 ? -17.725 12.106 35.713 1.00 54.32 1168 THR D N 1
ATOM 6175 C CA . THR E 3 323 ? -16.990 11.524 34.568 1.00 53.63 1168 THR D CA 1
ATOM 6176 C C . THR E 3 323 ? -16.318 12.664 33.812 1.00 51.48 1168 THR D C 1
ATOM 6177 O O . THR E 3 323 ? -16.697 13.821 34.052 1.00 51.88 1168 THR D O 1
ATOM 6181 N N . THR E 3 324 ? -15.363 12.330 32.948 1.00 53.02 1169 THR D N 1
ATOM 6182 C CA . THR E 3 324 ? -14.597 13.296 32.120 1.00 55.77 1169 THR D CA 1
ATOM 6183 C C . THR E 3 324 ? -15.324 13.559 30.799 1.00 54.43 1169 THR D C 1
ATOM 6184 O O . THR E 3 324 ? -14.917 14.501 30.102 1.00 56.16 1169 THR D O 1
ATOM 6188 N N . ASN E 3 325 ? -16.358 12.777 30.480 1.00 53.95 1170 ASN D N 1
ATOM 6189 C CA . ASN E 3 325 ? -17.103 12.898 29.200 1.00 53.63 1170 ASN D CA 1
ATOM 6190 C C . ASN E 3 325 ? -18.001 14.135 29.268 1.00 52.49 1170 ASN D C 1
ATOM 6191 O O . ASN E 3 325 ? -18.461 14.470 30.371 1.00 49.57 1170 ASN D O 1
ATOM 6196 N N . LYS E 3 326 ? -18.230 14.787 28.129 1.00 50.15 1171 LYS D N 1
ATOM 6197 C CA . LYS E 3 326 ? -19.202 15.901 28.010 1.00 50.19 1171 LYS D CA 1
ATOM 6198 C C . LYS E 3 326 ? -20.608 15.363 28.265 1.00 48.66 1171 LYS D C 1
ATOM 6199 O O . LYS E 3 326 ? -21.320 15.936 29.097 1.00 48.96 1171 LYS D O 1
ATOM 6205 N N . GLU E 3 327 ? -20.974 14.298 27.557 1.00 48.71 1172 GLU D N 1
ATOM 6206 C CA . GLU E 3 327 ? -22.257 13.579 27.757 1.00 48.03 1172 GLU D CA 1
ATOM 6207 C C . GLU E 3 327 ? -22.191 12.842 29.093 1.00 45.07 1172 GLU D C 1
ATOM 6208 O O . GLU E 3 327 ? -21.137 12.263 29.390 1.00 44.93 1172 GLU D O 1
ATOM 6214 N N . LYS E 3 328 ? -23.285 12.878 29.852 1.00 44.19 1173 LYS D N 1
ATOM 6215 C CA . LYS E 3 328 ? -23.433 12.175 31.148 1.00 43.73 1173 LYS D CA 1
ATOM 6216 C C . LYS E 3 328 ? -24.466 11.069 30.967 1.00 43.45 1173 LYS D C 1
ATOM 6217 O O . LYS E 3 328 ? -25.560 11.362 30.443 1.00 43.74 1173 LYS D O 1
ATOM 6223 N N . THR E 3 329 ? -24.116 9.853 31.381 1.00 41.53 1174 THR D N 1
ATOM 6224 C CA . THR E 3 329 ? -25.037 8.696 31.385 1.00 39.73 1174 THR D CA 1
ATOM 6225 C C . THR E 3 329 ? -26.138 8.969 32.400 1.00 40.84 1174 THR D C 1
ATOM 6226 O O . THR E 3 329 ? -25.831 9.515 33.486 1.00 42.38 1174 THR D O 1
ATOM 6230 N N . ILE E 3 330 ? -27.369 8.613 32.046 1.00 39.52 1175 ILE D N 1
ATOM 6231 C CA . ILE E 3 330 ? -28.513 8.642 32.992 1.00 38.49 1175 ILE D CA 1
ATOM 6232 C C . ILE E 3 330 ? -28.398 7.402 33.871 1.00 38.87 1175 ILE D C 1
ATOM 6233 O O . ILE E 3 330 ? -28.095 6.307 33.340 1.00 39.36 1175 ILE D O 1
ATOM 6238 N N . LYS E 3 331 ? -28.589 7.592 35.170 1.00 40.06 1176 LYS D N 1
ATOM 6239 C CA . LYS E 3 331 ? -28.472 6.513 36.174 1.00 40.91 1176 LYS D CA 1
ATOM 6240 C C . LYS E 3 331 ? -29.736 6.501 37.015 1.00 41.22 1176 LYS D C 1
ATOM 6241 O O . LYS E 3 331 ? -30.358 7.563 37.185 1.00 43.39 1176 LYS D O 1
ATOM 6247 N N . ILE E 3 332 ? -30.079 5.316 37.500 1.00 43.53 1177 ILE D N 1
ATOM 6248 C CA . ILE E 3 332 ? -31.103 5.100 38.553 1.00 44.74 1177 ILE D CA 1
ATOM 6249 C C . ILE E 3 332 ? -30.422 5.329 39.900 1.00 42.68 1177 ILE D C 1
ATOM 6250 O O . ILE E 3 332 ? -29.304 4.811 40.091 1.00 43.15 1177 ILE D O 1
ATOM 6255 N N . SER E 3 333 ? -31.069 6.089 40.778 1.00 41.61 1178 SER D N 1
ATOM 6256 C CA . SER E 3 333 ? -30.576 6.382 42.145 1.00 43.73 1178 SER D CA 1
ATOM 6257 C C . SER E 3 333 ? -31.234 5.408 43.124 1.00 45.38 1178 SER D C 1
ATOM 6258 O O . SER E 3 333 ? -32.395 5.636 43.509 1.00 49.08 1178 SER D O 1
ATOM 6261 N N . SER E 3 334 ? -30.519 4.354 43.508 1.00 47.05 1179 SER D N 1
ATOM 6262 C CA . SER E 3 334 ? -31.027 3.300 44.423 1.00 47.83 1179 SER D CA 1
ATOM 6263 C C . SER E 3 334 ? -31.202 3.863 45.836 1.00 49.27 1179 SER D C 1
ATOM 6264 O O . SER E 3 334 ? -31.943 3.243 46.619 1.00 55.25 1179 SER D O 1
ATOM 6267 N N . SER E 3 335 ? -30.565 4.995 46.148 1.00 50.23 1180 SER D N 1
ATOM 6268 C CA . SER E 3 335 ? -30.610 5.638 47.488 1.00 49.00 1180 SER D CA 1
ATOM 6269 C C . SER E 3 335 ? -31.783 6.619 47.586 1.00 48.60 1180 SER D C 1
ATOM 6270 O O . SER E 3 335 ? -32.114 7.002 48.713 1.00 50.54 1180 SER D O 1
ATOM 6273 N N . GLY E 3 336 ? -32.371 7.037 46.462 1.00 48.56 1181 GLY D N 1
ATOM 6274 C CA . GLY E 3 336 ? -33.441 8.055 46.452 1.00 47.06 1181 GLY D CA 1
ATOM 6275 C C . GLY E 3 336 ? -32.879 9.467 46.390 1.00 46.75 1181 GLY D C 1
ATOM 6276 O O . GLY E 3 336 ? -33.679 10.413 46.314 1.00 44.33 1181 GLY D O 1
ATOM 6277 N N . ASN E 3 337 ? -31.552 9.619 46.414 1.00 46.94 1182 ASN D N 1
ATOM 6278 C CA . ASN E 3 337 ? -30.885 10.938 46.258 1.00 47.91 1182 ASN D CA 1
ATOM 6279 C C . ASN E 3 337 ? -31.135 11.456 44.839 1.00 48.99 1182 ASN D C 1
ATOM 6280 O O . ASN E 3 337 ? -30.940 10.678 43.883 1.00 51.22 1182 ASN D O 1
ATOM 6285 N N . ARG E 3 338 ? -31.538 12.722 44.708 1.00 48.27 1183 ARG D N 1
ATOM 6286 C CA . ARG E 3 338 ? -31.816 13.363 43.396 1.00 46.92 1183 ARG D CA 1
ATOM 6287 C C . ARG E 3 338 ? -30.577 14.105 42.892 1.00 46.39 1183 ARG D C 1
ATOM 6288 O O . ARG E 3 338 ? -30.613 14.569 41.737 1.00 48.22 1183 ARG D O 1
ATOM 6296 N N . PHE E 3 339 ? -29.527 14.202 43.712 1.00 46.29 1184 PHE D N 1
ATOM 6297 C CA . PHE E 3 339 ? -28.210 14.768 43.323 1.00 47.51 1184 PHE D CA 1
ATOM 6298 C C . PHE E 3 339 ? -28.379 16.224 42.889 1.00 46.20 1184 PHE D C 1
ATOM 6299 O O . PHE E 3 339 ? -27.696 16.635 41.941 1.00 48.15 1184 PHE D O 1
ATOM 6307 N N . ASN E 3 340 ? -29.278 16.959 43.548 1.00 47.37 1185 ASN D N 1
ATOM 6308 C CA . ASN E 3 340 ? -29.500 18.413 43.332 1.00 48.37 1185 ASN D CA 1
ATOM 6309 C C . ASN E 3 340 ? -29.785 18.679 41.854 1.00 47.66 1185 ASN D C 1
ATOM 6310 O O . ASN E 3 340 ? -29.328 19.720 41.336 1.00 44.62 1185 ASN D O 1
ATOM 6315 N N . GLN E 3 341 ? -30.506 17.764 41.205 1.00 46.02 1186 GLN D N 1
ATOM 6316 C CA . GLN E 3 341 ? -30.854 17.884 39.771 1.00 42.56 1186 GLN D CA 1
ATOM 6317 C C . GLN E 3 341 ? -32.361 18.056 39.625 1.00 39.45 1186 GLN D C 1
ATOM 6318 O O . GLN E 3 341 ? -33.118 17.668 40.530 1.00 39.61 1186 GLN D O 1
ATOM 6324 N N . VAL E 3 342 ? -32.755 18.628 38.499 1.00 38.38 1187 VAL D N 1
ATOM 6325 C CA . VAL E 3 342 ? -34.179 18.799 38.115 1.00 39.77 1187 VAL D CA 1
ATOM 6326 C C . VAL E 3 342 ? -34.268 18.547 36.612 1.00 38.86 1187 VAL D C 1
ATOM 6327 O O . VAL E 3 342 ? -33.223 18.574 35.939 1.00 40.19 1187 VAL D O 1
ATOM 6331 N N . VAL E 3 343 ? -35.466 18.266 36.118 1.00 38.83 1188 VAL D N 1
ATOM 6332 C CA . VAL E 3 343 ? -35.703 18.107 34.660 1.00 38.24 1188 VAL D CA 1
ATOM 6333 C C . VAL E 3 343 ? -36.698 19.177 34.225 1.00 37.85 1188 VAL D C 1
ATOM 6334 O O . VAL E 3 343 ? -37.718 19.367 34.923 1.00 39.23 1188 VAL D O 1
ATOM 6338 N N . VAL E 3 344 ? -36.384 19.860 33.127 1.00 36.64 1189 VAL D N 1
ATOM 6339 C CA . VAL E 3 344 ? -37.307 20.825 32.475 1.00 37.64 1189 VAL D CA 1
ATOM 6340 C C . VAL E 3 344 ? -37.963 20.115 31.291 1.00 37.29 1189 VAL D C 1
ATOM 6341 O O . VAL E 3 344 ? -37.242 19.573 30.434 1.00 34.78 1189 VAL D O 1
ATOM 6345 N N . MET E 3 345 ? -39.289 20.127 31.251 1.00 37.49 1190 MET D N 1
ATOM 6346 C CA . MET E 3 345 ? -40.049 19.515 30.144 1.00 39.01 1190 MET D CA 1
ATOM 6347 C C . MET E 3 345 ? -40.233 20.556 29.038 1.00 40.38 1190 MET D C 1
ATOM 6348 O O . MET E 3 345 ? -40.351 21.763 29.330 1.00 40.81 1190 MET D O 1
ATOM 6353 N N . ASN E 3 346 ? -40.218 20.098 27.796 1.00 40.61 1191 ASN D N 1
ATOM 6354 C CA . ASN E 3 346 ? -40.671 20.919 26.655 1.00 43.24 1191 ASN D CA 1
ATOM 6355 C C . ASN E 3 346 ? -41.093 19.970 25.544 1.00 43.64 1191 ASN D C 1
ATOM 6356 O O . ASN E 3 346 ? -41.035 18.748 25.745 1.00 46.87 1191 ASN D O 1
ATOM 6361 N N . SER E 3 347 ? -41.518 20.532 24.425 1.00 43.15 1192 SER D N 1
ATOM 6362 C CA . SER E 3 347 ? -42.130 19.761 23.332 1.00 43.09 1192 SER D CA 1
ATOM 6363 C C . SER E 3 347 ? -41.911 20.497 22.021 1.00 46.22 1192 SER D C 1
ATOM 6364 O O . SER E 3 347 ? -41.856 21.741 22.025 1.00 50.79 1192 SER D O 1
ATOM 6367 N N . VAL E 3 348 ? -41.760 19.719 20.955 1.00 45.20 1193 VAL D N 1
ATOM 6368 C CA . VAL E 3 348 ? -41.913 20.178 19.551 1.00 42.95 1193 VAL D CA 1
ATOM 6369 C C . VAL E 3 348 ? -42.998 19.306 18.926 1.00 44.05 1193 VAL D C 1
ATOM 6370 O O . VAL E 3 348 ? -42.735 18.103 18.710 1.00 45.18 1193 VAL D O 1
ATOM 6374 N N . GLY E 3 349 ? -44.173 19.884 18.677 1.00 43.97 1194 GLY D N 1
ATOM 6375 C CA . GLY E 3 349 ? -45.366 19.129 18.259 1.00 44.14 1194 GLY D CA 1
ATOM 6376 C C . GLY E 3 349 ? -45.718 18.076 19.296 1.00 44.53 1194 GLY D C 1
ATOM 6377 O O . GLY E 3 349 ? -45.837 18.424 20.482 1.00 45.63 1194 GLY D O 1
ATOM 6378 N N . ASN E 3 350 ? -45.828 16.815 18.879 1.00 44.90 1195 ASN D N 1
ATOM 6379 C CA . ASN E 3 350 ? -46.200 15.688 19.774 1.00 44.55 1195 ASN D CA 1
ATOM 6380 C C . ASN E 3 350 ? -44.952 15.090 20.425 1.00 44.55 1195 ASN D C 1
ATOM 6381 O O . ASN E 3 350 ? -45.122 14.188 21.264 1.00 46.70 1195 ASN D O 1
ATOM 6386 N N . ASN E 3 351 ? -43.760 15.573 20.065 1.00 42.04 1196 ASN D N 1
ATOM 6387 C CA . ASN E 3 351 ? -42.475 15.029 20.567 1.00 41.69 1196 ASN D CA 1
ATOM 6388 C C . ASN E 3 351 ? -42.044 15.806 21.814 1.00 42.96 1196 ASN D C 1
ATOM 6389 O O . ASN E 3 351 ? -42.171 17.050 21.820 1.00 41.14 1196 ASN D O 1
ATOM 6394 N N . CYS E 3 352 ? -41.539 15.086 22.821 1.00 41.35 1197 CYS D N 1
ATOM 6395 C CA . CYS E 3 352 ? -41.218 15.631 24.162 1.00 39.02 1197 CYS D CA 1
ATOM 6396 C C . CYS E 3 352 ? -39.704 15.671 24.345 1.00 38.13 1197 CYS D C 1
ATOM 6397 O O . CYS E 3 352 ? -39.011 14.764 23.847 1.00 35.09 1197 CYS D O 1
ATOM 6400 N N . THR E 3 353 ? -39.224 16.706 25.029 1.00 38.29 1198 THR D N 1
ATOM 6401 C CA . THR E 3 353 ? -37.800 16.860 25.399 1.00 39.27 1198 THR D CA 1
ATOM 6402 C C . THR E 3 353 ? -37.716 16.992 26.913 1.00 38.58 1198 THR D C 1
ATOM 6403 O O . THR E 3 353 ? -38.659 17.525 27.530 1.00 36.49 1198 THR D O 1
ATOM 6407 N N . MET E 3 354 ? -36.617 16.486 27.455 1.00 37.65 1199 MET D N 1
ATOM 6408 C CA . MET E 3 354 ? -36.323 16.476 28.897 1.00 36.86 1199 MET D CA 1
ATOM 6409 C C . MET E 3 354 ? -34.914 17.026 29.059 1.00 36.91 1199 MET D C 1
ATOM 6410 O O . MET E 3 354 ? -33.964 16.353 28.609 1.00 35.84 1199 MET D O 1
ATOM 6415 N N . ASN E 3 355 ? -34.817 18.229 29.625 1.00 37.19 1200 ASN D N 1
ATOM 6416 C CA . ASN E 3 355 ? -33.536 18.928 29.878 1.00 36.32 1200 ASN D CA 1
ATOM 6417 C C . ASN E 3 355 ? -33.118 18.695 31.332 1.00 39.22 1200 ASN D C 1
ATOM 6418 O O . ASN E 3 355 ? -33.749 19.273 32.248 1.00 40.20 1200 ASN D O 1
ATOM 6423 N N . PHE E 3 356 ? -32.091 17.871 31.529 1.00 38.94 1201 PHE D N 1
ATOM 6424 C CA . PHE E 3 356 ? -31.471 17.634 32.852 1.00 41.17 1201 PHE D CA 1
ATOM 6425 C C . PHE E 3 356 ? -30.631 18.857 33.204 1.00 43.30 1201 PHE D C 1
ATOM 6426 O O . PHE E 3 356 ? -29.728 19.223 32.426 1.00 43.79 1201 PHE D O 1
ATOM 6434 N N . LYS E 3 357 ? -30.949 19.471 34.343 1.00 43.19 1202 LYS D N 1
ATOM 6435 C CA . LYS E 3 357 ? -30.265 20.683 34.846 1.00 43.00 1202 LYS D CA 1
ATOM 6436 C C . LYS E 3 357 ? -29.939 20.509 36.325 1.00 42.40 1202 LYS D C 1
ATOM 6437 O O . LYS E 3 357 ? -30.589 19.694 37.008 1.00 39.68 1202 LYS D O 1
ATOM 6443 N N . ASN E 3 358 ? -28.963 21.276 36.793 1.00 43.73 1203 ASN D N 1
ATOM 6444 C CA . ASN E 3 358 ? -28.667 21.411 38.238 1.00 44.63 1203 ASN D CA 1
ATOM 6445 C C . ASN E 3 358 ? -29.666 22.399 38.855 1.00 44.92 1203 ASN D C 1
ATOM 6446 O O . ASN E 3 358 ? -30.202 23.263 38.127 1.00 44.11 1203 ASN D O 1
ATOM 6451 N N . ASN E 3 359 ? -29.898 22.276 40.161 1.00 45.70 1204 ASN D N 1
ATOM 6452 C CA . ASN E 3 359 ? -30.800 23.169 40.934 1.00 46.26 1204 ASN D CA 1
ATOM 6453 C C . ASN E 3 359 ? -30.326 24.623 40.835 1.00 43.20 1204 ASN D C 1
ATOM 6454 O O . ASN E 3 359 ? -31.172 25.520 40.973 1.00 41.46 1204 ASN D O 1
ATOM 6459 N N . ASN E 3 360 ? -29.031 24.849 40.611 1.00 40.86 1205 ASN D N 1
ATOM 6460 C CA . ASN E 3 360 ? -28.454 26.212 40.496 1.00 40.44 1205 ASN D CA 1
ATOM 6461 C C . ASN E 3 360 ? -28.725 26.801 39.105 1.00 40.60 1205 ASN D C 1
ATOM 6462 O O . ASN E 3 360 ? -28.372 27.975 38.909 1.00 41.55 1205 ASN D O 1
ATOM 6467 N N . GLY E 3 361 ? -29.302 26.024 38.181 1.00 40.08 1206 GLY D N 1
ATOM 6468 C CA . GLY E 3 361 ? -29.695 26.494 36.838 1.00 40.78 1206 GLY D CA 1
ATOM 6469 C C . GLY E 3 361 ? -28.734 26.027 35.761 1.00 42.32 1206 GLY D C 1
ATOM 6470 O O . GLY E 3 361 ? -28.948 26.382 34.586 1.00 41.40 1206 GLY D O 1
ATOM 6471 N N . ASN E 3 362 ? -27.714 25.251 36.127 1.00 43.47 1207 ASN D N 1
ATOM 6472 C CA . ASN E 3 362 ? -26.667 24.816 35.170 1.00 46.96 1207 ASN D CA 1
ATOM 6473 C C . ASN E 3 362 ? -27.254 23.741 34.248 1.00 49.93 1207 ASN D C 1
ATOM 6474 O O . ASN E 3 362 ? -27.858 22.769 34.761 1.00 51.03 1207 ASN D O 1
ATOM 6479 N N . ASN E 3 363 ? -27.083 23.915 32.937 1.00 46.65 1208 ASN D N 1
ATOM 6480 C CA . ASN E 3 363 ? -27.507 22.923 31.921 1.00 43.04 1208 ASN D CA 1
ATOM 6481 C C . ASN E 3 363 ? -26.575 21.711 31.981 1.00 42.43 1208 ASN D C 1
ATOM 6482 O O . ASN E 3 363 ? -25.345 21.897 31.964 1.00 41.85 1208 ASN D O 1
ATOM 6487 N N . ILE E 3 364 ? -27.153 20.512 32.033 1.00 41.39 1209 ILE D N 1
ATOM 6488 C CA . ILE E 3 364 ? -26.395 19.233 31.933 1.00 41.28 1209 ILE D CA 1
ATOM 6489 C C . ILE E 3 364 ? -26.637 18.630 30.549 1.00 40.07 1209 ILE D C 1
ATOM 6490 O O . ILE E 3 364 ? -25.655 18.225 29.921 1.00 37.49 1209 ILE D O 1
ATOM 6495 N N . GLY E 3 365 ? -27.886 18.573 30.090 1.00 41.65 1210 GLY D N 1
ATOM 6496 C CA . GLY E 3 365 ? -28.170 18.271 28.675 1.00 42.94 1210 GLY D CA 1
ATOM 6497 C C . GLY E 3 365 ? -29.566 17.731 28.443 1.00 42.34 1210 GLY D C 1
ATOM 6498 O O . GLY E 3 365 ? -30.227 17.317 29.420 1.00 42.28 1210 GLY D O 1
ATOM 6499 N N . LEU E 3 366 ? -29.997 17.735 27.180 1.00 39.15 1211 LEU D N 1
ATOM 6500 C CA . LEU E 3 366 ? -31.260 17.079 26.770 1.00 38.31 1211 LEU D CA 1
ATOM 6501 C C . LEU E 3 366 ? -31.066 15.568 26.859 1.00 37.88 1211 LEU D C 1
ATOM 6502 O O . LEU E 3 366 ? -29.955 15.075 26.558 1.00 34.46 1211 LEU D O 1
ATOM 6507 N N . LEU E 3 367 ? -32.127 14.865 27.242 1.00 37.13 1212 LEU D N 1
ATOM 6508 C CA . LEU E 3 367 ? -32.138 13.388 27.261 1.00 36.46 1212 LEU D CA 1
ATOM 6509 C C . LEU E 3 367 ? -32.072 12.871 25.822 1.00 35.50 1212 LEU D C 1
ATOM 6510 O O . LEU E 3 367 ? -32.964 13.198 25.025 1.00 34.78 1212 LEU D O 1
ATOM 6515 N N . GLY E 3 368 ? -31.024 12.120 25.508 1.00 34.31 1213 GLY D N 1
ATOM 6516 C CA . GLY E 3 368 ? -30.909 11.383 24.241 1.00 36.69 1213 GLY D CA 1
ATOM 6517 C C . GLY E 3 368 ? -30.158 10.090 24.458 1.00 36.77 1213 GLY D C 1
ATOM 6518 O O . GLY E 3 368 ? -30.340 9.463 25.520 1.00 37.20 1213 GLY D O 1
ATOM 6519 N N . PHE E 3 369 ? -29.319 9.708 23.504 1.00 37.14 1214 PHE D N 1
ATOM 6520 C CA . PHE E 3 369 ? -28.481 8.497 23.640 1.00 39.14 1214 PHE D CA 1
ATOM 6521 C C . PHE E 3 369 ? -27.163 8.703 22.907 1.00 40.22 1214 PHE D C 1
ATOM 6522 O O . PHE E 3 369 ? -27.079 9.564 22.014 1.00 40.91 1214 PHE D O 1
ATOM 6530 N N . LYS E 3 370 ? -26.173 7.911 23.307 1.00 41.94 1215 LYS D N 1
ATOM 6531 C CA . LYS E 3 370 ? -24.851 7.779 22.648 1.00 42.83 1215 LYS D CA 1
ATOM 6532 C C . LYS E 3 370 ? -24.471 6.300 22.704 1.00 42.88 1215 LYS D C 1
ATOM 6533 O O . LYS E 3 370 ? -24.613 5.700 23.794 1.00 45.69 1215 LYS D O 1
ATOM 6539 N N . ALA E 3 371 ? -24.061 5.724 21.576 1.00 42.45 1216 ALA D N 1
ATOM 6540 C CA . ALA E 3 371 ? -23.788 4.277 21.433 1.00 43.56 1216 ALA D CA 1
ATOM 6541 C C . ALA E 3 371 ? -25.022 3.486 21.894 1.00 43.47 1216 ALA D C 1
ATOM 6542 O O . ALA E 3 371 ? -26.046 3.562 21.205 1.00 48.45 1216 ALA D O 1
ATOM 6544 N N . ASP E 3 372 ? -24.962 2.799 23.034 1.00 44.31 1217 ASP D N 1
ATOM 6545 C CA . ASP E 3 372 ? -26.055 1.904 23.491 1.00 44.66 1217 ASP D CA 1
ATOM 6546 C C . ASP E 3 372 ? -26.632 2.429 24.809 1.00 43.26 1217 ASP D C 1
ATOM 6547 O O . ASP E 3 372 ? -27.421 1.710 25.413 1.00 46.56 1217 ASP D O 1
ATOM 6552 N N . THR E 3 373 ? -26.289 3.644 25.226 1.00 41.41 1218 THR D N 1
ATOM 6553 C CA . THR E 3 373 ? -26.633 4.147 26.580 1.00 41.18 1218 THR D CA 1
ATOM 6554 C C . THR E 3 373 ? -27.417 5.453 26.479 1.00 39.93 1218 THR D C 1
ATOM 6555 O O . THR E 3 373 ? -27.082 6.301 25.633 1.00 39.94 1218 THR D O 1
ATOM 6559 N N . VAL E 3 374 ? -28.418 5.595 27.341 1.00 40.05 1219 VAL D N 1
ATOM 6560 C CA . VAL E 3 374 ? -29.222 6.837 27.477 1.00 41.06 1219 VAL D CA 1
ATOM 6561 C C . VAL E 3 374 ? -28.361 7.853 28.219 1.00 41.99 1219 VAL D C 1
ATOM 6562 O O . VAL E 3 374 ? -27.826 7.507 29.293 1.00 43.62 1219 VAL D O 1
ATOM 6566 N N . VAL E 3 375 ? -28.221 9.048 27.651 1.00 41.24 1220 VAL D N 1
ATOM 6567 C CA . VAL E 3 375 ? -27.339 10.110 28.208 1.00 40.39 1220 VAL D CA 1
ATOM 6568 C C . VAL E 3 375 ? -28.094 11.436 28.223 1.00 38.95 1220 VAL D C 1
ATOM 6569 O O . VAL E 3 375 ? -29.171 11.534 27.608 1.00 39.43 1220 VAL D O 1
ATOM 6573 N N . ALA E 3 376 ? -27.510 12.412 28.904 1.00 38.38 1221 ALA D N 1
ATOM 6574 C CA . ALA E 3 376 ? -27.859 13.841 28.803 1.00 38.09 1221 ALA D CA 1
ATOM 6575 C C . ALA E 3 376 ? -26.724 14.538 28.047 1.00 37.90 1221 ALA D C 1
ATOM 6576 O O . ALA E 3 376 ? -25.553 14.313 28.392 1.00 39.73 1221 ALA D O 1
ATOM 6578 N N . SER E 3 377 ? -27.054 15.284 26.998 1.00 37.84 1222 SER D N 1
ATOM 6579 C CA . SER E 3 377 ? -26.060 15.902 26.087 1.00 38.68 1222 SER D CA 1
ATOM 6580 C C . SER E 3 377 ? -26.490 17.323 25.718 1.00 39.21 1222 SER D C 1
ATOM 6581 O O . SER E 3 377 ? -27.688 17.544 25.443 1.00 36.93 1222 SER D O 1
ATOM 6584 N N . THR E 3 378 ? -25.525 18.242 25.707 1.00 40.14 1223 THR D N 1
ATOM 6585 C CA . THR E 3 378 ? -25.726 19.662 25.332 1.00 40.16 1223 THR D CA 1
ATOM 6586 C C . THR E 3 378 ? -25.658 19.796 23.809 1.00 38.42 1223 THR D C 1
ATOM 6587 O O . THR E 3 378 ? -26.026 20.862 23.300 1.00 37.53 1223 THR D O 1
ATOM 6591 N N . TRP E 3 379 ? -25.224 18.746 23.111 1.00 38.70 1224 TRP D N 1
ATOM 6592 C CA . TRP E 3 379 ? -25.108 18.731 21.630 1.00 39.72 1224 TRP D CA 1
ATOM 6593 C C . TRP E 3 379 ? -26.457 19.070 20.990 1.00 39.53 1224 TRP D C 1
ATOM 6594 O O . TRP E 3 379 ? -26.476 19.865 20.033 1.00 39.88 1224 TRP D O 1
ATOM 6605 N N . TYR E 3 380 ? -27.538 18.478 21.497 1.00 39.09 1225 TYR D N 1
ATOM 6606 C CA . TYR E 3 380 ? -28.905 18.645 20.944 1.00 39.28 1225 TYR D CA 1
ATOM 6607 C C . TYR E 3 380 ? -29.303 20.126 20.924 1.00 39.12 1225 TYR D C 1
ATOM 6608 O O . TYR E 3 380 ? -30.007 20.507 19.974 1.00 37.08 1225 TYR D O 1
ATOM 6617 N N . TYR E 3 381 ? -28.867 20.920 21.914 1.00 40.48 1226 TYR D N 1
ATOM 6618 C CA . TYR E 3 381 ? -29.195 22.368 22.041 1.00 39.41 1226 TYR D CA 1
ATOM 6619 C C . TYR E 3 381 ? -29.011 23.050 20.682 1.00 41.82 1226 TYR D C 1
ATOM 6620 O O . TYR E 3 381 ? -29.886 23.848 20.298 1.00 42.60 1226 TYR D O 1
ATOM 6629 N N . THR E 3 382 ? -27.931 22.723 19.964 1.00 43.88 1227 THR D N 1
ATOM 6630 C CA . THR E 3 382 ? -27.530 23.402 18.704 1.00 44.13 1227 THR D CA 1
ATOM 6631 C C . THR E 3 382 ? -27.838 22.545 17.471 1.00 44.67 1227 THR D C 1
ATOM 6632 O O . THR E 3 382 ? -27.503 22.999 16.363 1.00 44.89 1227 THR D O 1
ATOM 6636 N N . HIS E 3 383 ? -28.456 21.373 17.636 1.00 45.84 1228 HIS D N 1
ATOM 6637 C CA . HIS E 3 383 ? -28.798 20.461 16.513 1.00 43.74 1228 HIS D CA 1
ATOM 6638 C C . HIS E 3 383 ? -30.218 19.921 16.671 1.00 43.65 1228 HIS D C 1
ATOM 6639 O O . HIS E 3 383 ? -30.416 18.731 16.412 1.00 46.18 1228 HIS D O 1
ATOM 6646 N N . MET E 3 384 ? -31.176 20.768 17.048 1.00 45.58 1229 MET D N 1
ATOM 6647 C CA . MET E 3 384 ? -32.595 20.350 17.219 1.00 47.80 1229 MET D CA 1
ATOM 6648 C C . MET E 3 384 ? -33.214 20.009 15.856 1.00 49.24 1229 MET D C 1
ATOM 6649 O O . MET E 3 384 ? -34.210 19.272 15.848 1.00 47.92 1229 MET D O 1
ATOM 6654 N N . ARG E 3 385 ? -32.650 20.522 14.755 1.00 54.74 1230 ARG D N 1
ATOM 6655 C CA . ARG E 3 385 ? -33.192 20.336 13.382 1.00 54.32 1230 ARG D CA 1
ATOM 6656 C C . ARG E 3 385 ? -32.063 20.107 12.379 1.00 51.87 1230 ARG D C 1
ATOM 6657 O O . ARG E 3 385 ? -30.904 20.431 12.691 1.00 50.25 1230 ARG D O 1
ATOM 6665 N N . ASP E 3 386 ? -32.422 19.543 11.224 1.00 52.87 1231 ASP D N 1
ATOM 6666 C CA . ASP E 3 386 ? -31.609 19.536 9.979 1.00 52.65 1231 ASP D CA 1
ATOM 6667 C C . ASP E 3 386 ? -30.394 18.617 10.124 1.00 49.95 1231 ASP D C 1
ATOM 6668 O O . ASP E 3 386 ? -29.615 18.537 9.167 1.00 54.85 1231 ASP D O 1
ATOM 6673 N N . HIS E 3 387 ? -30.223 17.950 11.263 1.00 47.01 1232 HIS D N 1
ATOM 6674 C CA . HIS E 3 387 ? -29.158 16.936 11.451 1.00 45.60 1232 HIS D CA 1
ATOM 6675 C C . HIS E 3 387 ? -29.803 15.551 11.462 1.00 45.77 1232 HIS D C 1
ATOM 6676 O O . HIS E 3 387 ? -30.960 15.424 11.917 1.00 43.96 1232 HIS D O 1
ATOM 6683 N N . THR E 3 388 ? -29.072 14.548 10.990 1.00 44.17 1233 THR D N 1
ATOM 6684 C CA . THR E 3 388 ? -29.548 13.148 10.963 1.00 46.62 1233 THR D CA 1
ATOM 6685 C C . THR E 3 388 ? -29.917 12.680 12.380 1.00 48.05 1233 THR D C 1
ATOM 6686 O O . THR E 3 388 ? -30.911 11.931 12.497 1.00 44.92 1233 THR D O 1
ATOM 6690 N N . ASN E 3 389 ? -29.155 13.093 13.404 1.00 46.44 1234 ASN D N 1
ATOM 6691 C CA . ASN E 3 389 ? -29.296 12.586 14.798 1.00 45.88 1234 ASN D CA 1
ATOM 6692 C C . ASN E 3 389 ? -30.165 13.532 15.643 1.00 44.57 1234 ASN D C 1
ATOM 6693 O O . ASN E 3 389 ? -30.202 13.355 16.871 1.00 43.78 1234 ASN D O 1
ATOM 6698 N N . SER E 3 390 ? -30.859 14.489 15.028 1.00 44.28 1235 SER D N 1
ATOM 6699 C CA . SER E 3 390 ? -31.600 15.556 15.752 1.00 42.38 1235 SER D CA 1
ATOM 6700 C C . SER E 3 390 ? -32.701 14.933 16.618 1.00 42.91 1235 SER D C 1
ATOM 6701 O O . SER E 3 390 ? -32.882 15.396 17.771 1.00 42.25 1235 SER D O 1
ATOM 6704 N N . ASN E 3 391 ? -33.398 13.918 16.095 1.00 41.13 1236 ASN D N 1
ATOM 6705 C CA . ASN E 3 391 ? -34.623 13.357 16.724 1.00 39.57 1236 ASN D CA 1
ATOM 6706 C C . ASN E 3 391 ? -34.266 12.386 17.859 1.00 38.91 1236 ASN D C 1
ATOM 6707 O O . ASN E 3 391 ? -35.204 11.845 18.469 1.00 38.99 1236 ASN D O 1
ATOM 6712 N N . GLY E 3 392 ? -32.980 12.196 18.169 1.00 39.37 1237 GLY D N 1
ATOM 6713 C CA . GLY E 3 392 ? -32.532 11.347 19.290 1.00 38.11 1237 GLY D CA 1
ATOM 6714 C C . GLY E 3 392 ? -32.888 11.952 20.635 1.00 39.29 1237 GLY D C 1
ATOM 6715 O O . GLY E 3 392 ? -32.842 11.214 21.637 1.00 37.27 1237 GLY D O 1
ATOM 6716 N N . CYS E 3 393 ? -33.239 13.243 20.671 1.00 40.86 1238 CYS D N 1
ATOM 6717 C CA . CYS E 3 393 ? -33.642 13.956 21.915 1.00 40.64 1238 CYS D CA 1
ATOM 6718 C C . CYS E 3 393 ? -35.164 14.070 22.013 1.00 39.08 1238 CYS D C 1
ATOM 6719 O O . CYS E 3 393 ? -35.628 14.731 22.948 1.00 38.83 1238 CYS D O 1
ATOM 6722 N N . PHE E 3 394 ? -35.904 13.437 21.099 1.00 39.75 1239 PHE D N 1
ATOM 6723 C CA . PHE E 3 394 ? -37.388 13.435 21.091 1.00 40.20 1239 PHE D CA 1
ATOM 6724 C C . PHE E 3 394 ? -37.900 12.106 21.633 1.00 39.36 1239 PHE D C 1
ATOM 6725 O O . PHE E 3 394 ? -37.430 11.037 21.217 1.00 38.91 1239 PHE D O 1
ATOM 6733 N N . TRP E 3 395 ? -38.848 12.191 22.558 1.00 39.36 1240 TRP D N 1
ATOM 6734 C CA . TRP E 3 395 ? -39.381 11.019 23.286 1.00 37.10 1240 TRP D CA 1
ATOM 6735 C C . TRP E 3 395 ? -40.899 11.050 23.215 1.00 36.98 1240 TRP D C 1
ATOM 6736 O O . TRP E 3 395 ? -41.473 12.155 23.187 1.00 37.48 1240 TRP D O 1
ATOM 6747 N N . ASN E 3 396 ? -41.502 9.866 23.176 1.00 36.57 1241 ASN D N 1
ATOM 6748 C CA . ASN E 3 396 ? -42.963 9.696 23.350 1.00 36.34 1241 ASN D CA 1
ATOM 6749 C C . ASN E 3 396 ? -43.189 8.910 24.636 1.00 37.08 1241 ASN D C 1
ATOM 6750 O O . ASN E 3 396 ? -42.351 8.045 24.964 1.00 39.81 1241 ASN D O 1
ATOM 6755 N N . PHE E 3 397 ? -44.272 9.229 25.338 1.00 37.77 1242 PHE D N 1
ATOM 6756 C CA . PHE E 3 397 ? -44.678 8.570 26.602 1.00 38.62 1242 PHE D CA 1
ATOM 6757 C C . PHE E 3 397 ? -45.879 7.666 26.333 1.00 38.59 1242 PHE D C 1
ATOM 6758 O O . PHE E 3 397 ? -46.982 8.177 26.080 1.00 37.08 1242 PHE D O 1
ATOM 6766 N N . ILE E 3 398 ? -45.661 6.355 26.392 1.00 38.94 1243 ILE D N 1
ATOM 6767 C CA . ILE E 3 398 ? -46.688 5.349 26.011 1.00 38.79 1243 ILE D CA 1
ATOM 6768 C C . ILE E 3 398 ? -47.404 4.885 27.278 1.00 37.76 1243 ILE D C 1
ATOM 6769 O O . ILE E 3 398 ? -46.739 4.322 28.173 1.00 32.81 1243 ILE D O 1
ATOM 6774 N N . SER E 3 399 ? -48.712 5.140 27.339 1.00 39.76 1244 SER D N 1
ATOM 6775 C CA . SER E 3 399 ? -49.610 4.687 28.425 1.00 38.59 1244 SER D CA 1
ATOM 6776 C C . SER E 3 399 ? -50.275 3.382 27.987 1.00 40.61 1244 SER D C 1
ATOM 6777 O O . SER E 3 399 ? -50.749 3.294 26.836 1.00 41.38 1244 SER D O 1
ATOM 6780 N N . GLU E 3 400 ? -50.257 2.383 28.862 1.00 43.26 1245 GLU D N 1
ATOM 6781 C CA . GLU E 3 400 ? -50.871 1.062 28.597 1.00 43.84 1245 GLU D CA 1
ATOM 6782 C C . GLU E 3 400 ? -52.381 1.216 28.720 1.00 42.43 1245 GLU D C 1
ATOM 6783 O O . GLU E 3 400 ? -52.837 1.534 29.825 1.00 46.25 1245 GLU D O 1
ATOM 6789 N N . GLU E 3 401 ? -53.106 1.027 27.620 1.00 43.59 1246 GLU D N 1
ATOM 6790 C CA . GLU E 3 401 ? -54.548 1.361 27.526 1.00 43.90 1246 GLU D CA 1
ATOM 6791 C C . GLU E 3 401 ? -55.299 0.217 26.853 1.00 41.88 1246 GLU D C 1
ATOM 6792 O O . GLU E 3 401 ? -54.668 -0.590 26.142 1.00 41.68 1246 GLU D O 1
ATOM 6798 N N . HIS E 3 402 ? -56.608 0.186 27.083 1.00 40.98 1247 HIS D N 1
ATOM 6799 C CA . HIS E 3 402 ? -57.542 -0.849 26.578 1.00 40.29 1247 HIS D CA 1
ATOM 6800 C C . HIS E 3 402 ? -57.580 -0.823 25.044 1.00 39.94 1247 HIS D C 1
ATOM 6801 O O . HIS E 3 402 ? -57.801 -1.896 24.457 1.00 39.26 1247 HIS D O 1
ATOM 6808 N N . GLY E 3 403 ? -57.383 0.349 24.424 1.00 38.85 1248 GLY D N 1
ATOM 6809 C CA . GLY E 3 403 ? -57.522 0.546 22.967 1.00 38.55 1248 GLY D CA 1
ATOM 6810 C C . GLY E 3 403 ? -56.412 -0.132 22.181 1.00 39.03 1248 GLY D C 1
ATOM 6811 O O . GLY E 3 403 ? -56.612 -0.384 20.973 1.00 36.84 1248 GLY D O 1
ATOM 6812 N N . TRP E 3 404 ? -55.282 -0.412 22.833 1.00 38.54 1249 TRP D N 1
ATOM 6813 C CA . TRP E 3 404 ? -54.116 -1.109 22.230 1.00 38.76 1249 TRP D CA 1
ATOM 6814 C C . TRP E 3 404 ? -53.718 -2.275 23.140 1.00 39.80 1249 TRP D C 1
ATOM 6815 O O . TRP E 3 404 ? -53.154 -2.029 24.221 1.00 38.43 1249 TRP D O 1
ATOM 6826 N N . GLN E 3 405 ? -54.042 -3.498 22.727 1.00 41.68 1250 GLN D N 1
ATOM 6827 C CA . GLN E 3 405 ? -53.765 -4.717 23.522 1.00 42.33 1250 GLN D CA 1
ATOM 6828 C C . GLN E 3 405 ? -52.711 -5.540 22.801 1.00 42.38 1250 GLN D C 1
ATOM 6829 O O . GLN E 3 405 ? -52.701 -5.561 21.562 1.00 44.47 1250 GLN D O 1
ATOM 6835 N N . GLU E 3 406 ? -51.839 -6.164 23.576 1.00 46.79 1251 GLU D N 1
ATOM 6836 C CA . GLU E 3 406 ? -50.843 -7.129 23.066 1.00 51.35 1251 GLU D CA 1
ATOM 6837 C C . GLU E 3 406 ? -50.611 -8.162 24.163 1.00 56.35 1251 GLU D C 1
ATOM 6838 O O . GLU E 3 406 ? -50.462 -7.766 25.334 1.00 58.85 1251 GLU D O 1
ATOM 6844 N N . LYS E 3 407 ? -50.647 -9.436 23.792 1.00 64.59 1252 LYS D N 1
ATOM 6845 C CA . LYS E 3 407 ? -50.307 -10.560 24.695 1.00 69.83 1252 LYS D CA 1
ATOM 6846 C C . LYS E 3 407 ? -48.994 -11.179 24.212 1.00 71.81 1252 LYS D C 1
ATOM 6847 O O . LYS E 3 407 ? -47.971 -11.077 24.896 1.00 71.63 1252 LYS D O 1
ATOM 6854 N N . ILE F 3 2 ? -58.715 69.481 63.267 1.00 82.59 847 ILE A N 1
ATOM 6855 C CA . ILE F 3 2 ? -57.822 70.677 63.500 1.00 84.64 847 ILE A CA 1
ATOM 6856 C C . ILE F 3 2 ? -56.845 70.348 64.637 1.00 84.01 847 ILE A C 1
ATOM 6857 O O . ILE F 3 2 ? -56.614 69.144 64.882 1.00 83.09 847 ILE A O 1
ATOM 6862 N N . LYS F 3 3 ? -56.284 71.375 65.287 1.00 81.17 848 LYS A N 1
ATOM 6863 C CA . LYS F 3 3 ? -55.382 71.234 66.461 1.00 82.13 848 LYS A CA 1
ATOM 6864 C C . LYS F 3 3 ? -56.055 71.755 67.738 1.00 78.57 848 LYS A C 1
ATOM 6865 O O . LYS F 3 3 ? -55.656 71.306 68.829 1.00 78.18 848 LYS A O 1
ATOM 6871 N N . SER F 3 4 ? -57.032 72.659 67.627 1.00 75.22 849 SER A N 1
ATOM 6872 C CA . SER F 3 4 ? -57.809 73.173 68.786 1.00 73.63 849 SER A CA 1
ATOM 6873 C C . SER F 3 4 ? -58.565 72.017 69.459 1.00 70.88 849 SER A C 1
ATOM 6874 O O . SER F 3 4 ? -58.878 72.149 70.660 1.00 72.92 849 SER A O 1
ATOM 6877 N N . SER F 3 5 ? -58.842 70.933 68.722 1.00 67.98 850 SER A N 1
ATOM 6878 C CA . SER F 3 5 ? -59.628 69.762 69.194 1.00 64.02 850 SER A CA 1
ATOM 6879 C C . SER F 3 5 ? -58.711 68.616 69.647 1.00 63.17 850 SER A C 1
ATOM 6880 O O . SER F 3 5 ? -59.232 67.686 70.292 1.00 61.76 850 SER A O 1
ATOM 6883 N N . SER F 3 6 ? -57.411 68.659 69.326 1.00 61.41 851 SER A N 1
ATOM 6884 C CA . SER F 3 6 ? -56.442 67.588 69.688 1.00 60.42 851 SER A CA 1
ATOM 6885 C C . SER F 3 6 ? -56.248 67.578 71.210 1.00 57.92 851 SER A C 1
ATOM 6886 O O . SER F 3 6 ? -55.670 68.539 71.741 1.00 62.22 851 SER A O 1
ATOM 6889 N N . VAL F 3 7 ? -56.727 66.537 71.892 1.00 52.76 852 VAL A N 1
ATOM 6890 C CA . VAL F 3 7 ? -56.548 66.376 73.366 1.00 51.12 852 VAL A CA 1
ATOM 6891 C C . VAL F 3 7 ? -55.529 65.272 73.655 1.00 47.56 852 VAL A C 1
ATOM 6892 O O . VAL F 3 7 ? -55.192 65.085 74.839 1.00 46.18 852 VAL A O 1
ATOM 6896 N N . LEU F 3 8 ? -55.061 64.559 72.631 1.00 47.17 853 LEU A N 1
ATOM 6897 C CA . LEU F 3 8 ? -53.945 63.592 72.778 1.00 47.23 853 LEU A CA 1
ATOM 6898 C C . LEU F 3 8 ? -53.277 63.382 71.421 1.00 48.83 853 LEU A C 1
ATOM 6899 O O . LEU F 3 8 ? -53.987 63.089 70.452 1.00 49.47 853 LEU A O 1
ATOM 6904 N N . ASN F 3 9 ? -51.957 63.548 71.367 1.00 50.86 854 ASN A N 1
ATOM 6905 C CA . ASN F 3 9 ? -51.143 63.305 70.150 1.00 51.04 854 ASN A CA 1
ATOM 6906 C C . ASN F 3 9 ? -49.874 62.557 70.557 1.00 50.00 854 ASN A C 1
ATOM 6907 O O . ASN F 3 9 ? -48.989 63.180 71.161 1.00 54.10 854 ASN A O 1
ATOM 6912 N N . MET F 3 10 ? -49.798 61.271 70.222 1.00 47.71 855 MET A N 1
ATOM 6913 C CA . MET F 3 10 ? -48.614 60.420 70.481 1.00 46.83 855 MET A CA 1
ATOM 6914 C C . MET F 3 10 ? -47.589 60.628 69.362 1.00 46.24 855 MET A C 1
ATOM 6915 O O . MET F 3 10 ? -47.852 60.199 68.226 1.00 49.43 855 MET A O 1
ATOM 6920 N N . ARG F 3 11 ? -46.469 61.274 69.676 1.00 46.82 856 ARG A N 1
ATOM 6921 C CA . ARG F 3 11 ? -45.391 61.579 68.703 1.00 49.18 856 ARG A CA 1
ATOM 6922 C C . ARG F 3 11 ? -44.058 61.154 69.306 1.00 50.06 856 ARG A C 1
ATOM 6923 O O . ARG F 3 11 ? -43.920 61.185 70.544 1.00 52.61 856 ARG A O 1
ATOM 6931 N N . TYR F 3 12 ? -43.123 60.766 68.447 1.00 52.49 857 TYR A N 1
ATOM 6932 C CA . TYR F 3 12 ? -41.749 60.407 68.855 1.00 53.16 857 TYR A CA 1
ATOM 6933 C C . TYR F 3 12 ? -40.959 61.693 69.092 1.00 56.48 857 TYR A C 1
ATOM 6934 O O . TYR F 3 12 ? -40.966 62.588 68.222 1.00 57.62 857 TYR A O 1
ATOM 6943 N N . LYS F 3 13 ? -40.301 61.777 70.246 1.00 61.91 858 LYS A N 1
ATOM 6944 C CA . LYS F 3 13 ? -39.362 62.880 70.561 1.00 67.06 858 LYS A CA 1
ATOM 6945 C C . LYS F 3 13 ? -38.414 62.427 71.670 1.00 69.13 858 LYS A C 1
ATOM 6946 O O . LYS F 3 13 ? -38.903 61.911 72.697 1.00 71.63 858 LYS A O 1
ATOM 6952 N N . ASN F 3 14 ? -37.110 62.594 71.437 1.00 70.11 859 ASN A N 1
ATOM 6953 C CA . ASN F 3 14 ? -36.046 62.510 72.470 1.00 73.99 859 ASN A CA 1
ATOM 6954 C C . ASN F 3 14 ? -36.030 61.097 73.063 1.00 76.00 859 ASN A C 1
ATOM 6955 O O . ASN F 3 14 ? -36.310 60.945 74.272 1.00 81.07 859 ASN A O 1
ATOM 6960 N N . ASP F 3 15 ? -35.741 60.101 72.221 1.00 73.14 860 ASP A N 1
ATOM 6961 C CA . ASP F 3 15 ? -35.467 58.696 72.629 1.00 75.81 860 ASP A CA 1
ATOM 6962 C C . ASP F 3 15 ? -36.757 57.923 72.941 1.00 74.24 860 ASP A C 1
ATOM 6963 O O . ASP F 3 15 ? -36.650 56.693 73.135 1.00 72.23 860 ASP A O 1
ATOM 6965 N N . LYS F 3 16 ? -37.920 58.583 72.996 1.00 72.17 861 LYS A N 1
ATOM 6966 C CA . LYS F 3 16 ? -39.183 57.954 73.466 1.00 67.24 861 LYS A CA 1
ATOM 6967 C C . LYS F 3 16 ? -40.390 58.591 72.768 1.00 63.10 861 LYS A C 1
ATOM 6968 O O . LYS F 3 16 ? -40.192 59.400 71.835 1.00 60.41 861 LYS A O 1
ATOM 6974 N N . TYR F 3 17 ? -41.592 58.214 73.212 1.00 57.91 862 TYR A N 1
ATOM 6975 C CA . TYR F 3 17 ? -42.889 58.756 72.746 1.00 53.80 862 TYR A CA 1
ATOM 6976 C C . TYR F 3 17 ? -43.440 59.692 73.815 1.00 53.12 862 TYR A C 1
ATOM 6977 O O . TYR F 3 17 ? -43.350 59.369 75.010 1.00 52.83 862 TYR A O 1
ATOM 6986 N N . VAL F 3 18 ? -43.988 60.821 73.371 1.00 52.84 863 VAL A N 1
ATOM 6987 C CA . VAL F 3 18 ? -44.536 61.887 74.253 1.00 51.49 863 VAL A CA 1
ATOM 6988 C C . VAL F 3 18 ? -45.871 62.342 73.676 1.00 51.78 863 VAL A C 1
ATOM 6989 O O . VAL F 3 18 ? -46.162 62.009 72.509 1.00 48.78 863 VAL A O 1
ATOM 6993 N N . ASP F 3 19 ? -46.612 63.106 74.478 1.00 51.59 864 ASP A N 1
ATOM 6994 C CA . ASP F 3 19 ? -47.870 63.779 74.080 1.00 50.03 864 ASP A CA 1
ATOM 6995 C C . ASP F 3 19 ? -47.529 65.223 73.714 1.00 51.19 864 ASP A C 1
ATOM 6996 O O . ASP F 3 19 ? -46.982 65.932 74.582 1.00 52.95 864 ASP A O 1
ATOM 7001 N N . THR F 3 20 ? -47.844 65.635 72.486 1.00 50.37 865 THR A N 1
ATOM 7002 C CA . THR F 3 20 ? -47.572 67.002 71.970 1.00 50.35 865 THR A CA 1
ATOM 7003 C C . THR F 3 20 ? -48.838 67.858 72.013 1.00 50.82 865 THR A C 1
ATOM 7004 O O . THR F 3 20 ? -48.760 69.010 71.564 1.00 51.08 865 THR A O 1
ATOM 7008 N N . SER F 3 21 ? -49.949 67.327 72.526 1.00 52.72 866 SER A N 1
ATOM 7009 C CA . SER F 3 21 ? -51.237 68.061 72.636 1.00 54.57 866 SER A CA 1
ATOM 7010 C C . SER F 3 21 ? -51.095 69.223 73.626 1.00 55.44 866 SER A C 1
ATOM 7011 O O . SER F 3 21 ? -51.782 70.241 73.438 1.00 59.68 866 SER A O 1
ATOM 7014 N N . GLY F 3 22 ? -50.251 69.067 74.649 1.00 56.48 867 GLY A N 1
ATOM 7015 C CA . GLY F 3 22 ? -50.074 70.064 75.720 1.00 56.69 867 GLY A CA 1
ATOM 7016 C C . GLY F 3 22 ? -50.818 69.687 76.988 1.00 56.96 867 GLY A C 1
ATOM 7017 O O . GLY F 3 22 ? -50.569 70.336 78.018 1.00 60.70 867 GLY A O 1
ATOM 7018 N N . TYR F 3 23 ? -51.692 68.678 76.946 1.00 56.99 868 TYR A N 1
ATOM 7019 C CA . TYR F 3 23 ? -52.452 68.215 78.138 1.00 59.30 868 TYR A CA 1
ATOM 7020 C C . TYR F 3 23 ? -51.600 67.265 78.983 1.00 57.76 868 TYR A C 1
ATOM 7021 O O . TYR F 3 23 ? -52.078 66.854 80.054 1.00 55.41 868 TYR A O 1
ATOM 7030 N N . ASP F 3 24 ? -50.394 66.931 78.517 1.00 59.34 869 ASP A N 1
ATOM 7031 C CA . ASP F 3 24 ? -49.359 66.225 79.317 1.00 61.03 869 ASP A CA 1
ATOM 7032 C C . ASP F 3 24 ? -49.900 64.866 79.769 1.00 57.89 869 ASP A C 1
ATOM 7033 O O . ASP F 3 24 ? -50.042 64.654 80.988 1.00 55.92 869 ASP A O 1
ATOM 7038 N N . SER F 3 25 ? -50.204 63.989 78.814 1.00 54.45 870 SER A N 1
ATOM 7039 C CA . SER F 3 25 ? -50.414 62.544 79.065 1.00 52.78 870 SER A CA 1
ATOM 7040 C C . SER F 3 25 ? -49.050 61.857 79.058 1.00 52.73 870 SER A C 1
ATOM 7041 O O . SER F 3 25 ? -48.181 62.267 78.272 1.00 57.43 870 SER A O 1
ATOM 7044 N N . ASN F 3 26 ? -48.873 60.864 79.924 1.00 53.76 871 ASN A N 1
ATOM 7045 C CA . ASN F 3 26 ? -47.601 60.113 80.064 1.00 57.56 871 ASN A CA 1
ATOM 7046 C C . ASN F 3 26 ? -47.649 58.891 79.144 1.00 55.51 871 ASN A C 1
ATOM 7047 O O . ASN F 3 26 ? -48.707 58.243 79.072 1.00 55.10 871 ASN A O 1
ATOM 7052 N N . ILE F 3 27 ? -46.530 58.581 78.495 1.00 56.71 872 ILE A N 1
ATOM 7053 C CA . ILE F 3 27 ? -46.395 57.407 77.588 1.00 55.17 872 ILE A CA 1
ATOM 7054 C C . ILE F 3 27 ? -45.195 56.592 78.051 1.00 54.56 872 ILE A C 1
ATOM 7055 O O . ILE F 3 27 ? -44.104 57.178 78.199 1.00 54.64 872 ILE A O 1
ATOM 7060 N N . ASN F 3 28 ? -45.406 55.293 78.252 1.00 54.73 873 ASN A N 1
ATOM 7061 C CA . ASN F 3 28 ? -44.370 54.364 78.758 1.00 56.39 873 ASN A CA 1
ATOM 7062 C C . ASN F 3 28 ? -44.241 53.192 77.794 1.00 56.75 873 ASN A C 1
ATOM 7063 O O . ASN F 3 28 ? -45.273 52.625 77.393 1.00 51.31 873 ASN A O 1
ATOM 7068 N N . ILE F 3 29 ? -43.000 52.871 77.440 1.00 59.51 874 ILE A N 1
ATOM 7069 C CA . ILE F 3 29 ? -42.644 51.651 76.673 1.00 60.84 874 ILE A CA 1
ATOM 7070 C C . ILE F 3 29 ? -42.279 50.578 77.693 1.00 61.66 874 ILE A C 1
ATOM 7071 O O . ILE F 3 29 ? -41.428 50.856 78.552 1.00 63.16 874 ILE A O 1
ATOM 7076 N N . ASN F 3 30 ? -42.918 49.414 77.601 1.00 64.19 875 ASN A N 1
ATOM 7077 C CA . ASN F 3 30 ? -42.589 48.226 78.427 1.00 64.46 875 ASN A CA 1
ATOM 7078 C C . ASN F 3 30 ? -42.109 47.116 77.495 1.00 61.97 875 ASN A C 1
ATOM 7079 O O . ASN F 3 30 ? -42.889 46.692 76.619 1.00 62.95 875 ASN A O 1
ATOM 7084 N N . GLY F 3 31 ? -40.851 46.708 77.660 1.00 60.43 876 GLY A N 1
ATOM 7085 C CA . GLY F 3 31 ? -40.262 45.558 76.957 1.00 58.78 876 GLY A CA 1
ATOM 7086 C C . GLY F 3 31 ? -39.672 45.957 75.623 1.00 57.13 876 GLY A C 1
ATOM 7087 O O . GLY F 3 31 ? -39.115 47.064 75.527 1.00 57.92 876 GLY A O 1
ATOM 7088 N N . ASP F 3 32 ? -39.789 45.071 74.633 1.00 57.19 877 ASP A N 1
ATOM 7089 C CA . ASP F 3 32 ? -39.164 45.226 73.299 1.00 56.55 877 ASP A CA 1
ATOM 7090 C C . ASP F 3 32 ? -40.203 45.835 72.363 1.00 54.15 877 ASP A C 1
ATOM 7091 O O . ASP F 3 32 ? -41.053 45.091 71.858 1.00 55.59 877 ASP A O 1
ATOM 7096 N N . VAL F 3 33 ? -40.155 47.150 72.181 1.00 51.12 878 VAL A N 1
ATOM 7097 C CA . VAL F 3 33 ? -41.023 47.863 71.208 1.00 49.74 878 VAL A CA 1
ATOM 7098 C C . VAL F 3 33 ? -40.129 48.333 70.066 1.00 49.81 878 VAL A C 1
ATOM 7099 O O . VAL F 3 33 ? -39.147 49.054 70.325 1.00 51.21 878 VAL A O 1
ATOM 7103 N N . TYR F 3 34 ? -40.459 47.918 68.849 1.00 49.40 879 TYR A N 1
ATOM 7104 C CA . TYR F 3 34 ? -39.678 48.255 67.638 1.00 47.83 879 TYR A CA 1
ATOM 7105 C C . TYR F 3 34 ? -39.948 49.712 67.276 1.00 45.21 879 TYR A C 1
ATOM 7106 O O . TYR F 3 34 ? -41.109 50.151 67.353 1.00 45.15 879 TYR A O 1
ATOM 7115 N N . LYS F 3 35 ? -38.890 50.433 66.914 1.00 45.94 880 LYS A N 1
ATOM 7116 C CA . LYS F 3 35 ? -38.980 51.810 66.376 1.00 46.55 880 LYS A CA 1
ATOM 7117 C C . LYS F 3 35 ? -38.460 51.801 64.943 1.00 44.85 880 LYS A C 1
ATOM 7118 O O . LYS F 3 35 ? -37.304 51.394 64.729 1.00 44.68 880 LYS A O 1
ATOM 7124 N N . TYR F 3 36 ? -39.306 52.211 64.005 1.00 44.60 881 TYR A N 1
ATOM 7125 C CA . TYR F 3 36 ? -38.960 52.295 62.568 1.00 44.06 881 TYR A CA 1
ATOM 7126 C C . TYR F 3 36 ? -37.848 53.322 62.388 1.00 43.71 881 TYR A C 1
ATOM 7127 O O . TYR F 3 36 ? -38.037 54.500 62.670 1.00 45.97 881 TYR A O 1
ATOM 7136 N N . PRO F 3 37 ? -36.656 52.909 61.913 1.00 44.55 882 PRO A N 1
ATOM 7137 C CA . PRO F 3 37 ? -35.527 53.824 61.771 1.00 45.35 882 PRO A CA 1
ATOM 7138 C C . PRO F 3 37 ? -35.795 55.050 60.888 1.00 47.00 882 PRO A C 1
ATOM 7139 O O . PRO F 3 37 ? -35.209 56.076 61.169 1.00 53.51 882 PRO A O 1
ATOM 7143 N N . THR F 3 38 ? -36.635 54.931 59.856 1.00 45.19 883 THR A N 1
ATOM 7144 C CA . THR F 3 38 ? -36.898 56.031 58.885 1.00 43.41 883 THR A CA 1
ATOM 7145 C C . THR F 3 38 ? -38.075 56.885 59.351 1.00 41.91 883 THR A C 1
ATOM 7146 O O . THR F 3 38 ? -38.245 57.985 58.797 1.00 41.55 883 THR A O 1
ATOM 7150 N N . ASN F 3 39 ? -38.870 56.387 60.297 1.00 43.29 884 ASN A N 1
ATOM 7151 C CA . ASN F 3 39 ? -39.987 57.152 60.912 1.00 45.06 884 ASN A CA 1
ATOM 7152 C C . ASN F 3 39 ? -40.271 56.586 62.305 1.00 45.11 884 ASN A C 1
ATOM 7153 O O . ASN F 3 39 ? -41.085 55.648 62.421 1.00 45.22 884 ASN A O 1
ATOM 7158 N N . LYS F 3 40 ? -39.630 57.146 63.326 1.00 45.72 885 LYS A N 1
ATOM 7159 C CA . LYS F 3 40 ? -39.685 56.605 64.707 1.00 45.41 885 LYS A CA 1
ATOM 7160 C C . LYS F 3 40 ? -41.028 56.933 65.358 1.00 43.33 885 LYS A C 1
ATOM 7161 O O . LYS F 3 40 ? -41.236 56.488 66.492 1.00 42.53 885 LYS A O 1
ATOM 7167 N N . ASN F 3 41 ? -41.913 57.658 64.672 1.00 43.04 886 ASN A N 1
ATOM 7168 C CA . ASN F 3 41 ? -43.318 57.819 65.124 1.00 43.48 886 ASN A CA 1
ATOM 7169 C C . ASN F 3 41 ? -44.061 56.495 64.953 1.00 42.83 886 ASN A C 1
ATOM 7170 O O . ASN F 3 41 ? -45.094 56.330 65.616 1.00 43.16 886 ASN A O 1
ATOM 7175 N N . GLN F 3 42 ? -43.561 55.614 64.080 1.00 44.10 887 GLN A N 1
ATOM 7176 C CA . GLN F 3 42 ? -44.138 54.269 63.831 1.00 42.99 887 GLN A CA 1
ATOM 7177 C C . GLN F 3 42 ? -43.465 53.287 64.785 1.00 42.97 887 GLN A C 1
ATOM 7178 O O . GLN F 3 42 ? -42.219 53.303 64.875 1.00 41.20 887 GLN A O 1
ATOM 7184 N N . PHE F 3 43 ? -44.256 52.474 65.479 1.00 42.19 888 PHE A N 1
ATOM 7185 C CA . PHE F 3 43 ? -43.719 51.455 66.407 1.00 43.64 888 PHE A CA 1
ATOM 7186 C C . PHE F 3 43 ? -44.398 50.113 66.158 1.00 44.02 888 PHE A C 1
ATOM 7187 O O . PHE F 3 43 ? -45.568 50.059 65.714 1.00 44.01 888 PHE A O 1
ATOM 7195 N N . GLY F 3 44 ? -43.646 49.056 66.443 1.00 44.30 889 GLY A N 1
ATOM 7196 C CA . GLY F 3 44 ? -44.119 47.668 66.364 1.00 46.61 889 GLY A CA 1
ATOM 7197 C C . GLY F 3 44 ? -44.220 47.070 67.749 1.00 48.02 889 GLY A C 1
ATOM 7198 O O . GLY F 3 44 ? -43.264 47.227 68.535 1.00 49.88 889 GLY A O 1
ATOM 7199 N N . ILE F 3 45 ? -45.345 46.422 68.037 1.00 49.10 890 ILE A N 1
ATOM 7200 C CA . ILE F 3 45 ? -45.558 45.647 69.289 1.00 49.70 890 ILE A CA 1
ATOM 7201 C C . ILE F 3 45 ? -45.616 44.168 68.910 1.00 50.68 890 ILE A C 1
ATOM 7202 O O . ILE F 3 45 ? -46.169 43.845 67.833 1.00 48.25 890 ILE A O 1
ATOM 7207 N N . TYR F 3 46 ? -45.015 43.328 69.748 1.00 49.96 891 TYR A N 1
ATOM 7208 C CA . TYR F 3 46 ? -44.957 41.859 69.581 1.00 52.23 891 TYR A CA 1
ATOM 7209 C C . TYR F 3 46 ? -45.844 41.195 70.631 1.00 54.03 891 TYR A C 1
ATOM 7210 O O . TYR F 3 46 ? -46.367 41.895 71.514 1.00 57.23 891 TYR A O 1
ATOM 7219 N N . ASN F 3 47 ? -45.993 39.872 70.541 1.00 55.46 892 ASN A N 1
ATOM 7220 C CA . ASN F 3 47 ? -46.796 39.074 71.506 1.00 53.21 892 ASN A CA 1
ATOM 7221 C C . ASN F 3 47 ? -46.060 37.796 71.925 1.00 51.96 892 ASN A C 1
ATOM 7222 O O . ASN F 3 47 ? -46.678 36.994 72.637 1.00 52.38 892 ASN A O 1
ATOM 7227 N N . ASP F 3 48 ? -44.805 37.609 71.511 1.00 54.02 893 ASP A N 1
ATOM 7228 C CA . ASP F 3 48 ? -43.967 36.447 71.912 1.00 59.09 893 ASP A CA 1
ATOM 7229 C C . ASP F 3 48 ? -43.102 36.829 73.117 1.00 61.00 893 ASP A C 1
ATOM 7230 O O . ASP F 3 48 ? -42.579 35.913 73.778 1.00 59.92 893 ASP A O 1
ATOM 7235 N N . LYS F 3 49 ? -42.954 38.127 73.387 1.00 62.58 894 LYS A N 1
ATOM 7236 C CA . LYS F 3 49 ? -42.205 38.648 74.559 1.00 61.28 894 LYS A CA 1
ATOM 7237 C C . LYS F 3 49 ? -42.953 39.851 75.123 1.00 61.01 894 LYS A C 1
ATOM 7238 O O . LYS F 3 49 ? -43.988 40.235 74.549 1.00 61.19 894 LYS A O 1
ATOM 7244 N N . LEU F 3 50 ? -42.445 40.414 76.214 1.00 63.07 895 LEU A N 1
ATOM 7245 C CA . LEU F 3 50 ? -43.015 41.650 76.794 1.00 63.99 895 LEU A CA 1
ATOM 7246 C C . LEU F 3 50 ? -42.801 42.777 75.786 1.00 60.95 895 LEU A C 1
ATOM 7247 O O . LEU F 3 50 ? -41.632 43.073 75.477 1.00 57.93 895 LEU A O 1
ATOM 7252 N N . SER F 3 51 ? -43.896 43.335 75.272 1.00 59.54 896 SER A N 1
ATOM 7253 C CA . SER F 3 51 ? -43.894 44.393 74.234 1.00 56.99 896 SER A CA 1
ATOM 7254 C C . SER F 3 51 ? -45.224 45.138 74.288 1.00 55.77 896 SER A C 1
ATOM 7255 O O . SER F 3 51 ? -46.227 44.597 73.790 1.00 56.70 896 SER A O 1
ATOM 7258 N N . GLU F 3 52 ? -45.234 46.319 74.896 1.00 55.06 897 GLU A N 1
ATOM 7259 C CA . GLU F 3 52 ? -46.471 47.123 75.013 1.00 56.31 897 GLU A CA 1
ATOM 7260 C C . GLU F 3 52 ? -46.105 48.602 75.089 1.00 54.69 897 GLU A C 1
ATOM 7261 O O . GLU F 3 52 ? -44.926 48.944 75.335 1.00 53.96 897 GLU A O 1
ATOM 7267 N N . VAL F 3 53 ? -47.104 49.436 74.839 1.00 51.21 898 VAL A N 1
ATOM 7268 C CA . VAL F 3 53 ? -47.028 50.903 75.043 1.00 50.47 898 VAL A CA 1
ATOM 7269 C C . VAL F 3 53 ? -48.259 51.298 75.851 1.00 52.60 898 VAL A C 1
ATOM 7270 O O . VAL F 3 53 ? -49.387 50.988 75.414 1.00 53.27 898 VAL A O 1
ATOM 7274 N N . ASN F 3 54 ? -48.035 51.933 76.996 1.00 54.02 899 ASN A N 1
ATOM 7275 C CA . ASN F 3 54 ? -49.116 52.353 77.914 1.00 53.67 899 ASN A CA 1
ATOM 7276 C C . ASN F 3 54 ? -49.123 53.876 77.974 1.00 52.72 899 ASN A C 1
ATOM 7277 O O . ASN F 3 54 ? -48.074 54.464 78.306 1.00 51.93 899 ASN A O 1
ATOM 7282 N N . ILE F 3 55 ? -50.260 54.474 77.627 1.00 54.30 900 ILE A N 1
ATOM 7283 C CA . ILE F 3 55 ? -50.498 55.936 77.749 1.00 56.39 900 ILE A CA 1
ATOM 7284 C C . ILE F 3 55 ? -51.380 56.159 78.972 1.00 57.20 900 ILE A C 1
ATOM 7285 O O . ILE F 3 55 ? -52.566 55.799 78.903 1.00 56.82 900 ILE A O 1
ATOM 7290 N N . SER F 3 56 ? -50.805 56.717 80.041 1.00 59.24 901 SER A N 1
ATOM 7291 C CA . SER F 3 56 ? -51.550 57.208 81.229 1.00 57.74 901 SER A CA 1
ATOM 7292 C C . SER F 3 56 ? -52.111 58.585 80.893 1.00 56.12 901 SER A C 1
ATOM 7293 O O . SER F 3 56 ? -51.323 59.550 80.859 1.00 56.34 901 SER A O 1
ATOM 7296 N N . GLN F 3 57 ? -53.415 58.651 80.623 1.00 55.66 902 GLN A N 1
ATOM 7297 C CA . GLN F 3 57 ? -54.099 59.895 80.198 1.00 56.70 902 GLN A CA 1
ATOM 7298 C C . GLN F 3 57 ? -54.096 60.878 81.367 1.00 58.33 902 GLN A C 1
ATOM 7299 O O . GLN F 3 57 ? -54.284 60.439 82.515 1.00 62.55 902 GLN A O 1
ATOM 7305 N N . ASN F 3 58 ? -53.883 62.160 81.075 1.00 60.65 903 ASN A N 1
ATOM 7306 C CA . ASN F 3 58 ? -54.080 63.257 82.052 1.00 60.46 903 ASN A CA 1
ATOM 7307 C C . ASN F 3 58 ? -55.523 63.199 82.561 1.00 62.24 903 ASN A C 1
ATOM 7308 O O . ASN F 3 58 ? -56.427 62.894 81.757 1.00 63.28 903 ASN A O 1
ATOM 7313 N N . ASP F 3 59 ? -55.725 63.512 83.840 1.00 63.12 904 ASP A N 1
ATOM 7314 C CA . ASP F 3 59 ? -57.048 63.436 84.514 1.00 64.10 904 ASP A CA 1
ATOM 7315 C C . ASP F 3 59 ? -58.081 64.286 83.770 1.00 61.61 904 ASP A C 1
ATOM 7316 O O . ASP F 3 59 ? -59.279 63.997 83.918 1.00 62.80 904 ASP A O 1
ATOM 7321 N N . TYR F 3 60 ? -57.649 65.293 83.013 1.00 62.21 905 TYR A N 1
ATOM 7322 C CA . TYR F 3 60 ? -58.562 66.287 82.399 1.00 65.30 905 TYR A CA 1
ATOM 7323 C C . TYR F 3 60 ? -59.190 65.741 81.111 1.00 63.32 905 TYR A C 1
ATOM 7324 O O . TYR F 3 60 ? -60.281 66.224 80.752 1.00 64.66 905 TYR A O 1
ATOM 7333 N N . ILE F 3 61 ? -58.550 64.781 80.435 1.00 62.66 906 ILE A N 1
ATOM 7334 C CA . ILE F 3 61 ? -58.972 64.337 79.070 1.00 63.01 906 ILE A CA 1
ATOM 7335 C C . ILE F 3 61 ? -59.682 62.981 79.125 1.00 63.26 906 ILE A C 1
ATOM 7336 O O . ILE F 3 61 ? -60.150 62.545 78.055 1.00 64.73 906 ILE A O 1
ATOM 7341 N N . ILE F 3 62 ? -59.752 62.330 80.292 1.00 60.38 907 ILE A N 1
ATOM 7342 C CA . ILE F 3 62 ? -60.392 60.989 80.414 1.00 58.44 907 ILE A CA 1
ATOM 7343 C C . ILE F 3 62 ? -61.883 61.170 80.158 1.00 58.77 907 ILE A C 1
ATOM 7344 O O . ILE F 3 62 ? -62.511 61.922 80.911 1.00 61.01 907 ILE A O 1
ATOM 7349 N N . TYR F 3 63 ? -62.407 60.510 79.126 1.00 61.88 908 TYR A N 1
ATOM 7350 C CA . TYR F 3 63 ? -63.810 60.664 78.672 1.00 61.72 908 TYR A CA 1
ATOM 7351 C C . TYR F 3 63 ? -64.751 60.135 79.758 1.00 65.03 908 TYR A C 1
ATOM 7352 O O . TYR F 3 63 ? -64.667 58.930 80.091 1.00 60.41 908 TYR A O 1
ATOM 7361 N N . ASP F 3 64 ? -65.592 61.022 80.302 1.00 71.18 909 ASP A N 1
ATOM 7362 C CA . ASP F 3 64 ? -66.600 60.703 81.349 1.00 74.57 909 ASP A CA 1
ATOM 7363 C C . ASP F 3 64 ? -67.852 61.550 81.105 1.00 72.59 909 ASP A C 1
ATOM 7364 O O . ASP F 3 64 ? -68.326 62.189 82.064 1.00 75.33 909 ASP A O 1
ATOM 7369 N N . ASN F 3 65 ? -68.353 61.575 79.869 1.00 72.20 910 ASN A N 1
ATOM 7370 C CA . ASN F 3 65 ? -69.569 62.353 79.520 1.00 76.59 910 ASN A CA 1
ATOM 7371 C C . ASN F 3 65 ? -70.591 61.422 78.861 1.00 75.90 910 ASN A C 1
ATOM 7372 O O . ASN F 3 65 ? -70.314 60.205 78.737 1.00 72.72 910 ASN A O 1
ATOM 7377 N N . LYS F 3 66 ? -71.745 61.992 78.502 1.00 75.95 911 LYS A N 1
ATOM 7378 C CA . LYS F 3 66 ? -72.849 61.308 77.788 1.00 74.93 911 LYS A CA 1
ATOM 7379 C C . LYS F 3 66 ? -73.159 62.002 76.457 1.00 72.88 911 LYS A C 1
ATOM 7380 O O . LYS F 3 66 ? -73.797 61.346 75.618 1.00 73.04 911 LYS A O 1
ATOM 7386 N N . TYR F 3 67 ? -72.755 63.266 76.273 1.00 73.38 912 TYR A N 1
ATOM 7387 C CA . TYR F 3 67 ? -73.138 64.094 75.097 1.00 74.30 912 TYR A CA 1
ATOM 7388 C C . TYR F 3 67 ? -71.920 64.617 74.331 1.00 68.77 912 TYR A C 1
ATOM 7389 O O . TYR F 3 67 ? -72.138 65.275 73.300 1.00 65.95 912 TYR A O 1
ATOM 7398 N N . LYS F 3 68 ? -70.699 64.344 74.795 1.00 71.09 913 LYS A N 1
ATOM 7399 C CA . LYS F 3 68 ? -69.466 64.894 74.172 1.00 71.33 913 LYS A CA 1
ATOM 7400 C C . LYS F 3 68 ? -69.124 64.115 72.901 1.00 68.42 913 LYS A C 1
ATOM 7401 O O . LYS F 3 68 ? -68.956 62.881 72.992 1.00 71.02 913 LYS A O 1
ATOM 7407 N N . ASN F 3 69 ? -68.991 64.827 71.775 1.00 65.68 914 ASN A N 1
ATOM 7408 C CA . ASN F 3 69 ? -68.519 64.232 70.499 1.00 64.30 914 ASN A CA 1
ATOM 7409 C C . ASN F 3 69 ? -67.007 64.019 70.629 1.00 64.05 914 ASN A C 1
ATOM 7410 O O . ASN F 3 69 ? -66.332 64.906 71.201 1.00 62.67 914 ASN A O 1
ATOM 7415 N N . PHE F 3 70 ? -66.499 62.867 70.188 1.00 63.58 915 PHE A N 1
ATOM 7416 C CA . PHE F 3 70 ? -65.045 62.574 70.236 1.00 62.65 915 PHE A CA 1
ATOM 7417 C C . PHE F 3 70 ? -64.638 61.691 69.057 1.00 61.86 915 PHE A C 1
ATOM 7418 O O . PHE F 3 70 ? -65.452 60.888 68.561 1.00 64.24 915 PHE A O 1
ATOM 7426 N N . SER F 3 71 ? -63.383 61.844 68.642 1.00 57.57 916 SER A N 1
ATOM 7427 C CA . SER F 3 71 ? -62.784 61.110 67.506 1.00 52.14 916 SER A CA 1
ATOM 7428 C C . SER F 3 71 ? -61.489 60.444 67.958 1.00 50.21 916 SER A C 1
ATOM 7429 O O . SER F 3 71 ? -60.820 60.967 68.862 1.00 50.05 916 SER A O 1
ATOM 7432 N N . ILE F 3 72 ? -61.189 59.305 67.346 1.00 52.13 917 ILE A N 1
ATOM 7433 C CA . ILE F 3 72 ? -59.906 58.572 67.503 1.00 52.43 917 ILE A CA 1
ATOM 7434 C C . ILE F 3 72 ? -59.342 58.333 66.105 1.00 50.72 917 ILE A C 1
ATOM 7435 O O . ILE F 3 72 ? -60.110 57.904 65.224 1.00 49.02 917 ILE A O 1
ATOM 7440 N N . SER F 3 73 ? -58.056 58.626 65.928 1.00 49.34 918 SER A N 1
ATOM 7441 C CA . SER F 3 73 ? -57.328 58.493 64.647 1.00 49.21 918 SER A CA 1
ATOM 7442 C C . SER F 3 73 ? -56.012 57.774 64.904 1.00 46.49 918 SER A C 1
ATOM 7443 O O . SER F 3 73 ? -55.387 58.027 65.938 1.00 45.63 918 SER A O 1
ATOM 7446 N N . PHE F 3 74 ? -55.623 56.909 63.980 1.00 45.89 919 PHE A N 1
ATOM 7447 C CA . PHE F 3 74 ? -54.307 56.236 63.983 1.00 45.44 919 PHE A CA 1
ATOM 7448 C C . PHE F 3 74 ? -54.140 55.482 62.669 1.00 44.88 919 PHE A C 1
ATOM 7449 O O . PHE F 3 74 ? -55.092 55.366 61.883 1.00 45.53 919 PHE A O 1
ATOM 7457 N N . TRP F 3 75 ? -52.935 54.981 62.453 1.00 43.71 920 TRP A N 1
ATOM 7458 C CA . TRP F 3 75 ? -52.629 54.055 61.344 1.00 42.62 920 TRP A CA 1
ATOM 7459 C C . TRP F 3 75 ? -52.178 52.741 61.960 1.00 41.98 920 TRP A C 1
ATOM 7460 O O . TRP F 3 75 ? -51.483 52.774 63.003 1.00 41.01 920 TRP A O 1
ATOM 7471 N N . VAL F 3 76 ? -52.575 51.642 61.329 1.00 40.67 921 VAL A N 1
ATOM 7472 C CA . VAL F 3 76 ? -52.239 50.270 61.784 1.00 41.70 921 VAL A CA 1
ATOM 7473 C C . VAL F 3 76 ? -51.654 49.511 60.595 1.00 42.53 921 VAL A C 1
ATOM 7474 O O . VAL F 3 76 ? -52.099 49.741 59.450 1.00 40.12 921 VAL A O 1
ATOM 7478 N N . ARG F 3 77 ? -50.688 48.645 60.875 1.00 43.03 922 ARG A N 1
ATOM 7479 C CA . ARG F 3 77 ? -50.026 47.800 59.861 1.00 43.51 922 ARG A CA 1
ATOM 7480 C C . ARG F 3 77 ? -50.086 46.354 60.338 1.00 45.36 922 ARG A C 1
ATOM 7481 O O . ARG F 3 77 ? -49.531 46.061 61.414 1.00 45.75 922 ARG A O 1
ATOM 7489 N N . ILE F 3 78 ? -50.743 45.500 59.554 1.00 47.89 923 ILE A N 1
ATOM 7490 C CA . ILE F 3 78 ? -51.117 44.115 59.958 1.00 45.80 923 ILE A CA 1
ATOM 7491 C C . ILE F 3 78 ? -50.546 43.145 58.934 1.00 46.80 923 ILE A C 1
ATOM 7492 O O . ILE F 3 78 ? -51.121 42.959 57.862 1.00 47.04 923 ILE A O 1
ATOM 7497 N N . PRO F 3 79 ? -49.382 42.515 59.212 1.00 48.50 924 PRO A N 1
ATOM 7498 C CA . PRO F 3 79 ? -48.852 41.488 58.317 1.00 49.07 924 PRO A CA 1
ATOM 7499 C C . PRO F 3 79 ? -49.654 40.179 58.382 1.00 49.49 924 PRO A C 1
ATOM 7500 O O . PRO F 3 79 ? -50.099 39.832 59.447 1.00 51.69 924 PRO A O 1
ATOM 7504 N N . ASN F 3 80 ? -49.810 39.490 57.248 1.00 50.09 925 ASN A N 1
ATOM 7505 C CA . ASN F 3 80 ? -50.466 38.159 57.168 1.00 48.26 925 ASN A CA 1
ATOM 7506 C C . ASN F 3 80 ? -49.401 37.070 57.018 1.00 50.66 925 ASN A C 1
ATOM 7507 O O . ASN F 3 80 ? -49.775 35.884 57.044 1.00 54.26 925 ASN A O 1
ATOM 7512 N N . TYR F 3 81 ? -48.129 37.453 56.873 1.00 51.64 926 TYR A N 1
ATOM 7513 C CA . TYR F 3 81 ? -46.985 36.526 56.658 1.00 53.75 926 TYR A CA 1
ATOM 7514 C C . TYR F 3 81 ? -47.291 35.619 55.457 1.00 54.78 926 TYR A C 1
ATOM 7515 O O . TYR F 3 81 ? -47.301 36.151 54.334 1.00 53.81 926 TYR A O 1
ATOM 7524 N N . ASP F 3 82 ? -47.567 34.326 55.677 1.00 57.16 927 ASP A N 1
ATOM 7525 C CA . ASP F 3 82 ? -47.785 33.319 54.600 1.00 55.72 927 ASP A CA 1
ATOM 7526 C C . ASP F 3 82 ? -49.275 33.220 54.236 1.00 57.45 927 ASP A C 1
ATOM 7527 O O . ASP F 3 82 ? -49.591 32.426 53.327 1.00 56.62 927 ASP A O 1
ATOM 7532 N N . ASN F 3 83 ? -50.147 33.965 54.932 1.00 60.23 928 ASN A N 1
ATOM 7533 C CA . ASN F 3 83 ? -51.608 34.100 54.656 1.00 62.16 928 ASN A CA 1
ATOM 7534 C C . ASN F 3 83 ? -52.377 32.850 55.113 1.00 61.79 928 ASN A C 1
ATOM 7535 O O . ASN F 3 83 ? -53.573 32.746 54.779 1.00 63.41 928 ASN A O 1
ATOM 7540 N N . LYS F 3 84 ? -51.744 31.960 55.883 1.00 61.08 929 LYS A N 1
ATOM 7541 C CA . LYS F 3 84 ? -52.393 30.744 56.445 1.00 64.34 929 LYS A CA 1
ATOM 7542 C C . LYS F 3 84 ? -52.330 30.793 57.973 1.00 65.66 929 LYS A C 1
ATOM 7543 O O . LYS F 3 84 ? -53.383 30.584 58.613 1.00 66.25 929 LYS A O 1
ATOM 7549 N N . ILE F 3 85 ? -51.154 31.094 58.530 1.00 65.63 930 ILE A N 1
ATOM 7550 C CA . ILE F 3 85 ? -50.949 31.212 60.004 1.00 63.85 930 ILE A CA 1
ATOM 7551 C C . ILE F 3 85 ? -52.009 32.143 60.614 1.00 61.36 930 ILE A C 1
ATOM 7552 O O . ILE F 3 85 ? -52.379 31.910 61.777 1.00 59.73 930 ILE A O 1
ATOM 7557 N N . VAL F 3 86 ? -52.480 33.144 59.864 1.00 60.28 931 VAL A N 1
ATOM 7558 C CA . VAL F 3 86 ? -53.451 34.174 60.346 1.00 59.82 931 VAL A CA 1
ATOM 7559 C C . VAL F 3 86 ? -54.889 33.719 60.094 1.00 60.49 931 VAL A C 1
ATOM 7560 O O . VAL F 3 86 ? -55.803 34.416 60.581 1.00 59.99 931 VAL A O 1
ATOM 7564 N N . ASN F 3 87 ? -55.088 32.654 59.312 1.00 61.59 932 ASN A N 1
ATOM 7565 C CA . ASN F 3 87 ? -56.444 32.183 58.923 1.00 60.14 932 ASN A CA 1
ATOM 7566 C C . ASN F 3 87 ? -57.045 31.429 60.107 1.00 59.58 932 ASN A C 1
ATOM 7567 O O . ASN F 3 87 ? -56.906 30.190 60.169 1.00 55.67 932 ASN A O 1
ATOM 7572 N N . VAL F 3 88 ? -57.653 32.175 61.026 1.00 60.94 933 VAL A N 1
ATOM 7573 C CA . VAL F 3 88 ? -58.319 31.623 62.236 1.00 60.30 933 VAL A CA 1
ATOM 7574 C C . VAL F 3 88 ? -59.306 32.669 62.757 1.00 58.75 933 VAL A C 1
ATOM 7575 O O . VAL F 3 88 ? -58.922 33.846 62.894 1.00 54.23 933 VAL A O 1
ATOM 7579 N N . ASN F 3 89 ? -60.539 32.238 63.016 1.00 61.21 934 ASN A N 1
ATOM 7580 C CA . ASN F 3 89 ? -61.606 33.096 63.583 1.00 62.09 934 ASN A CA 1
ATOM 7581 C C . ASN F 3 89 ? -61.328 33.269 65.075 1.00 64.79 934 ASN A C 1
ATOM 7582 O O . ASN F 3 89 ? -61.710 32.380 65.856 1.00 65.88 934 ASN A O 1
ATOM 7587 N N . ASN F 3 90 ? -60.649 34.357 65.431 1.00 65.79 935 ASN A N 1
ATOM 7588 C CA . ASN F 3 90 ? -60.317 34.697 66.836 1.00 66.83 935 ASN A CA 1
ATOM 7589 C C . ASN F 3 90 ? -60.074 36.203 66.923 1.00 67.48 935 ASN A C 1
ATOM 7590 O O . ASN F 3 90 ? -59.009 36.660 66.468 1.00 68.78 935 ASN A O 1
ATOM 7595 N N . GLU F 3 91 ? -61.051 36.932 67.461 1.00 66.78 936 GLU A N 1
ATOM 7596 C CA . GLU F 3 91 ? -60.970 38.394 67.694 1.00 64.43 936 GLU A CA 1
ATOM 7597 C C . GLU F 3 91 ? -59.962 38.637 68.818 1.00 64.06 936 GLU A C 1
ATOM 7598 O O . GLU F 3 91 ? -60.244 38.235 69.963 1.00 64.20 936 GLU A O 1
ATOM 7604 N N . TYR F 3 92 ? -58.818 39.236 68.481 1.00 64.27 937 TYR A N 1
ATOM 7605 C CA . TYR F 3 92 ? -57.759 39.639 69.440 1.00 60.84 937 TYR A CA 1
ATOM 7606 C C . TYR F 3 92 ? -57.679 41.162 69.440 1.00 58.07 937 TYR A C 1
ATOM 7607 O O . TYR F 3 92 ? -57.845 41.781 68.377 1.00 61.26 937 TYR A O 1
ATOM 7616 N N . THR F 3 93 ? -57.440 41.740 70.612 1.00 56.07 938 THR A N 1
ATOM 7617 C CA . THR F 3 93 ? -57.449 43.207 70.821 1.00 55.77 938 THR A CA 1
ATOM 7618 C C . THR F 3 93 ? -56.020 43.727 70.690 1.00 52.34 938 THR A C 1
ATOM 7619 O O . THR F 3 93 ? -55.072 42.991 71.049 1.00 51.20 938 THR A O 1
ATOM 7623 N N . ILE F 3 94 ? -55.885 44.944 70.171 1.00 50.33 939 ILE A N 1
ATOM 7624 C CA . ILE F 3 94 ? -54.565 45.605 69.976 1.00 48.48 939 ILE A CA 1
ATOM 7625 C C . ILE F 3 94 ? -54.508 46.879 70.817 1.00 46.75 939 ILE A C 1
ATOM 7626 O O . ILE F 3 94 ? -53.442 47.127 71.389 1.00 48.47 939 ILE A O 1
ATOM 7631 N N . ILE F 3 95 ? -55.598 47.648 70.883 1.00 47.14 940 ILE A N 1
ATOM 7632 C CA . ILE F 3 95 ? -55.660 48.905 71.684 1.00 50.58 940 ILE A CA 1
ATOM 7633 C C . ILE F 3 95 ? -56.841 48.828 72.648 1.00 52.34 940 ILE A C 1
ATOM 7634 O O . ILE F 3 95 ? -57.989 48.751 72.175 1.00 52.89 940 ILE A O 1
ATOM 7639 N N . ASN F 3 96 ? -56.546 48.912 73.946 1.00 56.05 941 ASN A N 1
ATOM 7640 C CA . ASN F 3 96 ? -57.511 48.686 75.049 1.00 57.31 941 ASN A CA 1
ATOM 7641 C C . ASN F 3 96 ? -57.599 49.945 75.912 1.00 58.68 941 ASN A C 1
ATOM 7642 O O . ASN F 3 96 ? -56.598 50.290 76.566 1.00 61.28 941 ASN A O 1
ATOM 7647 N N . CYS F 3 97 ? -58.760 50.595 75.913 1.00 59.01 942 CYS A N 1
ATOM 7648 C CA . CYS F 3 97 ? -59.064 51.754 76.786 1.00 61.94 942 CYS A CA 1
ATOM 7649 C C . CYS F 3 97 ? -60.408 51.483 77.462 1.00 63.97 942 CYS A C 1
ATOM 7650 O O . CYS F 3 97 ? -61.340 52.301 77.326 1.00 62.66 942 CYS A O 1
ATOM 7653 N N . MET F 3 98 ? -60.502 50.328 78.118 1.00 66.66 943 MET A N 1
ATOM 7654 C CA . MET F 3 98 ? -61.713 49.896 78.856 1.00 71.27 943 MET A CA 1
ATOM 7655 C C . MET F 3 98 ? -61.308 49.533 80.283 1.00 72.31 943 MET A C 1
ATOM 7656 O O . MET F 3 98 ? -60.241 48.900 80.464 1.00 72.14 943 MET A O 1
ATOM 7661 N N . ARG F 3 99 ? -62.133 49.934 81.248 1.00 74.66 944 ARG A N 1
ATOM 7662 C CA . ARG F 3 99 ? -61.835 49.791 82.694 1.00 79.65 944 ARG A CA 1
ATOM 7663 C C . ARG F 3 99 ? -62.055 48.336 83.116 1.00 80.95 944 ARG A C 1
ATOM 7664 O O . ARG F 3 99 ? -62.265 47.468 82.237 1.00 82.09 944 ARG A O 1
ATOM 7672 N N . ASP F 3 100 ? -62.004 48.088 84.424 1.00 80.35 945 ASP A N 1
ATOM 7673 C CA . ASP F 3 100 ? -62.163 46.739 85.026 1.00 82.10 945 ASP A CA 1
ATOM 7674 C C . ASP F 3 100 ? -63.496 46.133 84.566 1.00 80.66 945 ASP A C 1
ATOM 7675 O O . ASP F 3 100 ? -63.535 44.909 84.336 1.00 80.56 945 ASP A O 1
ATOM 7680 N N . ASN F 3 101 ? -64.533 46.962 84.410 1.00 77.89 946 ASN A N 1
ATOM 7681 C CA . ASN F 3 101 ? -65.898 46.531 84.002 1.00 76.13 946 ASN A CA 1
ATOM 7682 C C . ASN F 3 101 ? -66.068 46.659 82.485 1.00 76.83 946 ASN A C 1
ATOM 7683 O O . ASN F 3 101 ? -67.230 46.745 82.034 1.00 71.45 946 ASN A O 1
ATOM 7688 N N . ASN F 3 102 ? -64.960 46.694 81.737 1.00 82.11 947 ASN A N 1
ATOM 7689 C CA . ASN F 3 102 ? -64.950 46.761 80.252 1.00 81.79 947 ASN A CA 1
ATOM 7690 C C . ASN F 3 102 ? -65.806 47.944 79.777 1.00 82.29 947 ASN A C 1
ATOM 7691 O O . ASN F 3 102 ? -66.551 47.777 78.792 1.00 85.35 947 ASN A O 1
ATOM 7696 N N . SER F 3 103 ? -65.703 49.092 80.452 1.00 80.25 948 SER A N 1
ATOM 7697 C CA . SER F 3 103 ? -66.356 50.368 80.056 1.00 80.32 948 SER A CA 1
ATOM 7698 C C . SER F 3 103 ? -65.320 51.260 79.373 1.00 77.56 948 SER A C 1
ATOM 7699 O O . SER F 3 103 ? -64.248 51.468 79.977 1.00 81.30 948 SER A O 1
ATOM 7702 N N . GLY F 3 104 ? -65.634 51.762 78.176 1.00 71.84 949 GLY A N 1
ATOM 7703 C CA . GLY F 3 104 ? -64.727 52.611 77.382 1.00 68.20 949 GLY A CA 1
ATOM 7704 C C . GLY F 3 104 ? -64.741 52.227 75.917 1.00 64.22 949 GLY A C 1
ATOM 7705 O O . GLY F 3 104 ? -65.843 52.091 75.348 1.00 61.38 949 GLY A O 1
ATOM 7706 N N . TRP F 3 105 ? -63.565 52.064 75.315 1.00 59.44 950 TRP A N 1
ATOM 7707 C CA . TRP F 3 105 ? -63.460 51.689 73.885 1.00 57.22 950 TRP A CA 1
ATOM 7708 C C . TRP F 3 105 ? -62.301 50.729 73.669 1.00 56.73 950 TRP A C 1
ATOM 7709 O O . TRP F 3 105 ? -61.378 50.672 74.509 1.00 57.30 950 TRP A O 1
ATOM 7720 N N . LYS F 3 106 ? -62.376 50.018 72.550 1.00 57.20 951 LYS A N 1
ATOM 7721 C CA . LYS F 3 106 ? -61.432 48.940 72.198 1.00 56.17 951 LYS A CA 1
ATOM 7722 C C . LYS F 3 106 ? -61.273 48.909 70.686 1.00 55.61 951 LYS A C 1
ATOM 7723 O O . LYS F 3 106 ? -62.283 49.116 69.969 1.00 56.87 951 LYS A O 1
ATOM 7729 N N . VAL F 3 107 ? -60.040 48.682 70.244 1.00 53.49 952 VAL A N 1
ATOM 7730 C CA . VAL F 3 107 ? -59.711 48.339 68.835 1.00 50.70 952 VAL A CA 1
ATOM 7731 C C . VAL F 3 107 ? -59.154 46.920 68.850 1.00 47.46 952 VAL A C 1
ATOM 7732 O O . VAL F 3 107 ? -58.179 46.654 69.589 1.00 44.23 952 VAL A O 1
ATOM 7736 N N . SER F 3 108 ? -59.814 46.039 68.104 1.00 50.61 953 SER A N 1
ATOM 7737 C CA . SER F 3 108 ? -59.502 44.592 68.032 1.00 53.24 953 SER A CA 1
ATOM 7738 C C . SER F 3 108 ? -59.416 44.163 66.574 1.00 51.19 953 SER A C 1
ATOM 7739 O O . SER F 3 108 ? -60.103 44.767 65.725 1.00 49.90 953 SER A O 1
ATOM 7742 N N . LEU F 3 109 ? -58.619 43.125 66.330 1.00 52.72 954 LEU A N 1
ATOM 7743 C CA . LEU F 3 109 ? -58.365 42.581 64.980 1.00 56.39 954 LEU A CA 1
ATOM 7744 C C . LEU F 3 109 ? -58.861 41.141 64.923 1.00 61.62 954 LEU A C 1
ATOM 7745 O O . LEU F 3 109 ? -58.720 40.408 65.927 1.00 65.84 954 LEU A O 1
ATOM 7750 N N . ASN F 3 110 ? -59.410 40.773 63.769 1.00 61.91 955 ASN A N 1
ATOM 7751 C CA . ASN F 3 110 ? -59.628 39.366 63.358 1.00 60.21 955 ASN A CA 1
ATOM 7752 C C . ASN F 3 110 ? -58.907 39.162 62.027 1.00 59.21 955 ASN A C 1
ATOM 7753 O O . ASN F 3 110 ? -58.317 40.134 61.520 1.00 63.77 955 ASN A O 1
ATOM 7758 N N . HIS F 3 111 ? -58.956 37.950 61.480 1.00 56.18 956 HIS A N 1
ATOM 7759 C CA . HIS F 3 111 ? -58.351 37.637 60.165 1.00 55.86 956 HIS A CA 1
ATOM 7760 C C . HIS F 3 111 ? -58.856 38.654 59.137 1.00 54.08 956 HIS A C 1
ATOM 7761 O O . HIS F 3 111 ? -60.076 38.694 58.885 1.00 54.33 956 HIS A O 1
ATOM 7768 N N . ASN F 3 112 ? -57.947 39.477 58.612 1.00 52.13 957 ASN A N 1
ATOM 7769 C CA . ASN F 3 112 ? -58.240 40.515 57.590 1.00 51.10 957 ASN A CA 1
ATOM 7770 C C . ASN F 3 112 ? -59.412 41.387 58.044 1.00 52.32 957 ASN A C 1
ATOM 7771 O O . ASN F 3 112 ? -60.231 41.767 57.178 1.00 49.51 957 ASN A O 1
ATOM 7776 N N . GLU F 3 113 ? -59.476 41.709 59.339 1.00 55.83 958 GLU A N 1
ATOM 7777 C CA . GLU F 3 113 ? -60.606 42.474 59.924 1.00 57.06 958 GLU A CA 1
ATOM 7778 C C . GLU F 3 113 ? -60.077 43.428 60.997 1.00 55.52 958 GLU A C 1
ATOM 7779 O O . GLU F 3 113 ? -59.159 43.049 61.756 1.00 51.35 958 GLU A O 1
ATOM 7785 N N . ILE F 3 114 ? -60.642 44.633 61.029 1.00 54.26 959 ILE A N 1
ATOM 7786 C CA . ILE F 3 114 ? -60.398 45.645 62.090 1.00 56.06 959 ILE A CA 1
ATOM 7787 C C . ILE F 3 114 ? -61.743 45.962 62.722 1.00 55.96 959 ILE A C 1
ATOM 7788 O O . ILE F 3 114 ? -62.672 46.294 61.965 1.00 57.55 959 ILE A O 1
ATOM 7793 N N . ILE F 3 115 ? -61.820 45.858 64.050 1.00 56.22 960 ILE A N 1
ATOM 7794 C CA . ILE F 3 115 ? -63.087 46.015 64.817 1.00 57.00 960 ILE A CA 1
ATOM 7795 C C . ILE F 3 115 ? -62.908 47.120 65.853 1.00 55.87 960 ILE A C 1
ATOM 7796 O O . ILE F 3 115 ? -61.883 47.123 66.568 1.00 52.35 960 ILE A O 1
ATOM 7801 N N . TRP F 3 116 ? -63.896 48.009 65.907 1.00 57.04 961 TRP A N 1
ATOM 7802 C CA . TRP F 3 116 ? -64.002 49.109 66.893 1.00 60.70 961 TRP A CA 1
ATOM 7803 C C . TRP F 3 116 ? -65.195 48.836 67.808 1.00 62.52 961 TRP A C 1
ATOM 7804 O O . TRP F 3 116 ? -66.297 48.584 67.286 1.00 58.03 961 TRP A O 1
ATOM 7815 N N . THR F 3 117 ? -64.973 48.908 69.118 1.00 63.66 962 THR A N 1
ATOM 7816 C CA . THR F 3 117 ? -65.990 48.602 70.148 1.00 66.67 962 THR A CA 1
ATOM 7817 C C . THR F 3 117 ? -66.095 49.769 71.128 1.00 68.92 962 THR A C 1
ATOM 7818 O O . THR F 3 117 ? -65.048 50.181 71.660 1.00 73.20 962 THR A O 1
ATOM 7822 N N . LEU F 3 118 ? -67.314 50.252 71.365 1.00 68.57 963 LEU A N 1
ATOM 7823 C CA . LEU F 3 118 ? -67.597 51.326 72.345 1.00 68.23 963 LEU A CA 1
ATOM 7824 C C . LEU F 3 118 ? -68.654 50.831 73.327 1.00 73.30 963 LEU A C 1
ATOM 7825 O O . LEU F 3 118 ? -69.790 50.585 72.883 1.00 70.32 963 LEU A O 1
ATOM 7830 N N . GLN F 3 119 ? -68.284 50.721 74.605 1.00 79.87 964 GLN A N 1
ATOM 7831 C CA . GLN F 3 119 ? -69.138 50.158 75.681 1.00 82.39 964 GLN A CA 1
ATOM 7832 C C . GLN F 3 119 ? -69.337 51.216 76.767 1.00 85.84 964 GLN A C 1
ATOM 7833 O O . GLN F 3 119 ? -68.330 51.814 77.211 1.00 87.30 964 GLN A O 1
ATOM 7839 N N . ASP F 3 120 ? -70.590 51.415 77.186 1.00 85.44 965 ASP A N 1
ATOM 7840 C CA . ASP F 3 120 ? -70.965 52.415 78.218 1.00 80.52 965 ASP A CA 1
ATOM 7841 C C . ASP F 3 120 ? -70.811 51.802 79.612 1.00 76.96 965 ASP A C 1
ATOM 7842 O O . ASP F 3 120 ? -70.415 50.615 79.718 1.00 70.53 965 ASP A O 1
ATOM 7847 N N . ASN F 3 121 ? -71.106 52.606 80.636 1.00 77.59 966 ASN A N 1
ATOM 7848 C CA . ASN F 3 121 ? -70.965 52.230 82.066 1.00 77.46 966 ASN A CA 1
ATOM 7849 C C . ASN F 3 121 ? -71.976 51.132 82.412 1.00 78.33 966 ASN A C 1
ATOM 7850 O O . ASN F 3 121 ? -71.598 50.202 83.155 1.00 76.97 966 ASN A O 1
ATOM 7855 N N . ALA F 3 122 ? -73.198 51.220 81.878 1.00 77.26 967 ALA A N 1
ATOM 7856 C CA . ALA F 3 122 ? -74.272 50.222 82.089 1.00 78.77 967 ALA A CA 1
ATOM 7857 C C . ALA F 3 122 ? -73.828 48.854 81.554 1.00 79.32 967 ALA A C 1
ATOM 7858 O O . ALA F 3 122 ? -74.137 47.842 82.214 1.00 79.92 967 ALA A O 1
ATOM 7860 N N . GLY F 3 123 ? -73.126 48.826 80.414 1.00 78.85 968 GLY A N 1
ATOM 7861 C CA . GLY F 3 123 ? -72.662 47.583 79.763 1.00 80.85 968 GLY A CA 1
ATOM 7862 C C . GLY F 3 123 ? -73.150 47.455 78.328 1.00 82.68 968 GLY A C 1
ATOM 7863 O O . GLY F 3 123 ? -72.718 46.499 77.647 1.00 78.38 968 GLY A O 1
ATOM 7864 N N . ILE F 3 124 ? -74.020 48.367 77.877 1.00 82.33 969 ILE A N 1
ATOM 7865 C CA . ILE F 3 124 ? -74.489 48.427 76.462 1.00 83.81 969 ILE A CA 1
ATOM 7866 C C . ILE F 3 124 ? -73.284 48.776 75.593 1.00 87.82 969 ILE A C 1
ATOM 7867 O O . ILE F 3 124 ? -72.522 49.693 75.962 1.00 90.01 969 ILE A O 1
ATOM 7872 N N . ASN F 3 125 ? -73.142 48.073 74.474 1.00 87.82 970 ASN A N 1
ATOM 7873 C CA . ASN F 3 125 ? -71.998 48.251 73.553 1.00 82.62 970 ASN A CA 1
ATOM 7874 C C . ASN F 3 125 ? -72.527 48.437 72.136 1.00 76.94 970 ASN A C 1
ATOM 7875 O O . ASN F 3 125 ? -73.709 48.144 71.879 1.00 73.25 970 ASN A O 1
ATOM 7880 N N . GLN F 3 126 ? -71.643 48.919 71.272 1.00 77.26 971 GLN A N 1
ATOM 7881 C CA . GLN F 3 126 ? -71.884 49.090 69.825 1.00 73.85 971 GLN A CA 1
ATOM 7882 C C . GLN F 3 126 ? -70.545 48.886 69.125 1.00 71.04 971 GLN A C 1
ATOM 7883 O O . GLN F 3 126 ? -69.520 49.378 69.644 1.00 72.25 971 GLN A O 1
ATOM 7889 N N . LYS F 3 127 ? -70.564 48.159 68.012 1.00 67.15 972 LYS A N 1
ATOM 7890 C CA . LYS F 3 127 ? -69.339 47.776 67.279 1.00 63.70 972 LYS A CA 1
ATOM 7891 C C . LYS F 3 127 ? -69.448 48.260 65.838 1.00 62.19 972 LYS A C 1
ATOM 7892 O O . LYS F 3 127 ? -70.573 48.339 65.308 1.00 60.68 972 LYS A O 1
ATOM 7898 N N . LEU F 3 128 ? -68.303 48.615 65.264 1.00 61.49 973 LEU A N 1
ATOM 7899 C CA . LEU F 3 128 ? -68.124 48.792 63.807 1.00 60.84 973 LEU A CA 1
ATOM 7900 C C . LEU F 3 128 ? -66.978 47.886 63.387 1.00 58.81 973 LEU A C 1
ATOM 7901 O O . LEU F 3 128 ? -66.187 47.477 64.258 1.00 56.62 973 LEU A O 1
ATOM 7906 N N . ALA F 3 129 ? -66.920 47.554 62.105 1.00 60.22 974 ALA A N 1
ATOM 7907 C CA . ALA F 3 129 ? -65.907 46.622 61.583 1.00 57.55 974 ALA A CA 1
ATOM 7908 C C . ALA F 3 129 ? -65.622 46.946 60.125 1.00 58.02 974 ALA A C 1
ATOM 7909 O O . ALA F 3 129 ? -66.466 47.583 59.453 1.00 58.54 974 ALA A O 1
ATOM 7911 N N . PHE F 3 130 ? -64.444 46.519 59.691 1.00 56.27 975 PHE A N 1
ATOM 7912 C CA . PHE F 3 130 ? -63.981 46.591 58.293 1.00 55.47 975 PHE A CA 1
ATOM 7913 C C . PHE F 3 130 ? -63.243 45.295 57.983 1.00 52.95 975 PHE A C 1
ATOM 7914 O O . PHE F 3 130 ? -62.242 45.004 58.649 1.00 51.21 975 PHE A O 1
ATOM 7922 N N . ASN F 3 131 ? -63.776 44.523 57.040 1.00 55.85 976 ASN A N 1
ATOM 7923 C CA . ASN F 3 131 ? -63.136 43.288 56.525 1.00 56.97 976 ASN A CA 1
ATOM 7924 C C . ASN F 3 131 ? -62.678 43.581 55.099 1.00 54.95 976 ASN A C 1
ATOM 7925 O O . ASN F 3 131 ? -63.543 43.843 54.243 1.00 51.79 976 ASN A O 1
ATOM 7930 N N . TYR F 3 132 ? -61.364 43.582 54.875 1.00 55.48 977 TYR A N 1
ATOM 7931 C CA . TYR F 3 132 ? -60.758 43.952 53.571 1.00 54.34 977 TYR A CA 1
ATOM 7932 C C . TYR F 3 132 ? -60.575 42.699 52.712 1.00 55.63 977 TYR A C 1
ATOM 7933 O O . TYR F 3 132 ? -60.375 42.852 51.492 1.00 61.20 977 TYR A O 1
ATOM 7942 N N . GLY F 3 133 ? -60.637 41.513 53.320 1.00 53.79 978 GLY A N 1
ATOM 7943 C CA . GLY F 3 133 ? -60.645 40.242 52.577 1.00 55.57 978 GLY A CA 1
ATOM 7944 C C . GLY F 3 133 ? -59.259 39.859 52.109 1.00 54.17 978 GLY A C 1
ATOM 7945 O O . GLY F 3 133 ? -58.318 40.644 52.309 1.00 56.81 978 GLY A O 1
ATOM 7946 N N . ASN F 3 134 ? -59.141 38.672 51.520 1.00 54.68 979 ASN A N 1
ATOM 7947 C CA . ASN F 3 134 ? -57.858 38.127 51.014 1.00 55.37 979 ASN A CA 1
ATOM 7948 C C . ASN F 3 134 ? -57.465 38.861 49.737 1.00 52.98 979 ASN A C 1
ATOM 7949 O O . ASN F 3 134 ? -58.351 39.450 49.087 1.00 51.57 979 ASN A O 1
ATOM 7954 N N . ALA F 3 135 ? -56.176 38.819 49.408 1.00 52.10 980 ALA A N 1
ATOM 7955 C CA . ALA F 3 135 ? -55.617 39.484 48.214 1.00 54.59 980 ALA A CA 1
ATOM 7956 C C . ALA F 3 135 ? -56.206 38.834 46.960 1.00 54.38 980 ALA A C 1
ATOM 7957 O O . ALA F 3 135 ? -56.041 37.608 46.788 1.00 53.16 980 ALA A O 1
ATOM 7959 N N . ASN F 3 136 ? -56.896 39.633 46.147 1.00 54.29 981 ASN A N 1
ATOM 7960 C CA . ASN F 3 136 ? -57.390 39.239 44.805 1.00 55.16 981 ASN A CA 1
ATOM 7961 C C . ASN F 3 136 ? -56.627 40.071 43.771 1.00 51.08 981 ASN A C 1
ATOM 7962 O O . ASN F 3 136 ? -57.127 41.145 43.372 1.00 49.47 981 ASN A O 1
ATOM 7967 N N . GLY F 3 137 ? -55.454 39.586 43.369 1.00 49.66 982 GLY A N 1
ATOM 7968 C CA . GLY F 3 137 ? -54.461 40.366 42.611 1.00 50.67 982 GLY A CA 1
ATOM 7969 C C . GLY F 3 137 ? -53.512 41.081 43.556 1.00 51.05 982 GLY A C 1
ATOM 7970 O O . GLY F 3 137 ? -52.592 40.416 44.091 1.00 47.01 982 GLY A O 1
ATOM 7971 N N . ILE F 3 138 ? -53.738 42.380 43.771 1.00 50.53 983 ILE A N 1
ATOM 7972 C CA . ILE F 3 138 ? -52.929 43.231 44.692 1.00 48.39 983 ILE A CA 1
ATOM 7973 C C . ILE F 3 138 ? -53.862 43.755 45.779 1.00 47.62 983 ILE A C 1
ATOM 7974 O O . ILE F 3 138 ? -54.851 44.425 45.433 1.00 47.17 983 ILE A O 1
ATOM 7979 N N . SER F 3 139 ? -53.537 43.466 47.036 1.00 46.89 984 SER A N 1
ATOM 7980 C CA . SER F 3 139 ? -54.290 43.950 48.216 1.00 47.35 984 SER A CA 1
ATOM 7981 C C . SER F 3 139 ? -53.784 45.341 48.593 1.00 46.59 984 SER A C 1
ATOM 7982 O O . SER F 3 139 ? -52.553 45.517 48.689 1.00 48.51 984 SER A O 1
ATOM 7985 N N . ASP F 3 140 ? -54.709 46.273 48.818 1.00 44.83 985 ASP A N 1
ATOM 7986 C CA . ASP F 3 140 ? -54.409 47.663 49.249 1.00 44.87 985 ASP A CA 1
ATOM 7987 C C . ASP F 3 140 ? -54.310 47.769 50.779 1.00 45.00 985 ASP A C 1
ATOM 7988 O O . ASP F 3 140 ? -54.160 48.899 51.260 1.00 43.74 985 ASP A O 1
ATOM 7993 N N . TYR F 3 141 ? -54.386 46.663 51.526 1.00 47.23 986 TYR A N 1
ATOM 7994 C CA . TYR F 3 141 ? -54.497 46.693 53.010 1.00 47.41 986 TYR A CA 1
ATOM 7995 C C . TYR F 3 141 ? -53.475 45.766 53.683 1.00 47.54 986 TYR A C 1
ATOM 7996 O O . TYR F 3 141 ? -52.897 46.155 54.721 1.00 49.77 986 TYR A O 1
ATOM 8005 N N . ILE F 3 142 ? -53.237 44.583 53.123 1.00 45.65 987 ILE A N 1
ATOM 8006 C CA . ILE F 3 142 ? -52.408 43.548 53.799 1.00 46.79 987 ILE A CA 1
ATOM 8007 C C . ILE F 3 142 ? -50.945 43.999 53.859 1.00 46.13 987 ILE A C 1
ATOM 8008 O O . ILE F 3 142 ? -50.315 44.160 52.794 1.00 45.79 987 ILE A O 1
ATOM 8013 N N . ASN F 3 143 ? -50.436 44.154 55.084 1.00 45.77 988 ASN A N 1
ATOM 8014 C CA . ASN F 3 143 ? -49.032 44.523 55.406 1.00 44.45 988 ASN A CA 1
ATOM 8015 C C . ASN F 3 143 ? -48.750 45.961 54.967 1.00 45.19 988 ASN A C 1
ATOM 8016 O O . ASN F 3 143 ? -47.558 46.327 54.887 1.00 46.11 988 ASN A O 1
ATOM 8021 N N . LYS F 3 144 ? -49.797 46.738 54.692 1.00 44.33 989 LYS A N 1
ATOM 8022 C CA . LYS F 3 144 ? -49.682 48.184 54.398 1.00 43.54 989 LYS A CA 1
ATOM 8023 C C . LYS F 3 144 ? -50.205 48.974 55.595 1.00 44.53 989 LYS A C 1
ATOM 8024 O O . LYS F 3 144 ? -50.953 48.400 56.428 1.00 45.59 989 LYS A O 1
ATOM 8030 N N . TRP F 3 145 ? -49.810 50.240 55.675 1.00 43.24 990 TRP A N 1
ATOM 8031 C CA . TRP F 3 145 ? -50.381 51.201 56.643 1.00 42.73 990 TRP A CA 1
ATOM 8032 C C . TRP F 3 145 ? -51.825 51.455 56.232 1.00 43.33 990 TRP A C 1
ATOM 8033 O O . TRP F 3 145 ? -52.060 51.732 55.043 1.00 44.54 990 TRP A O 1
ATOM 8044 N N . ILE F 3 146 ? -52.741 51.314 57.186 1.00 44.48 991 ILE A N 1
ATOM 8045 C CA . ILE F 3 146 ? -54.188 51.603 57.002 1.00 45.04 991 ILE A CA 1
ATOM 8046 C C . ILE F 3 146 ? -54.526 52.732 57.960 1.00 45.05 991 ILE A C 1
ATOM 8047 O O . ILE F 3 146 ? -54.214 52.600 59.156 1.00 44.65 991 ILE A O 1
ATOM 8052 N N . PHE F 3 147 ? -55.125 53.795 57.436 1.00 44.95 992 PHE A N 1
ATOM 8053 C CA . PHE F 3 147 ? -55.569 54.946 58.246 1.00 43.96 992 PHE A CA 1
ATOM 8054 C C . PHE F 3 147 ? -56.962 54.644 58.774 1.00 46.15 992 PHE A C 1
ATOM 8055 O O . PHE F 3 147 ? -57.909 54.612 57.968 1.00 46.66 992 PHE A O 1
ATOM 8063 N N . VAL F 3 148 ? -57.053 54.408 60.083 1.00 48.21 993 VAL A N 1
ATOM 8064 C CA . VAL F 3 148 ? -58.331 54.138 60.796 1.00 48.14 993 VAL A CA 1
ATOM 8065 C C . VAL F 3 148 ? -58.742 55.432 61.492 1.00 48.89 993 VAL A C 1
ATOM 8066 O O . VAL F 3 148 ? -57.917 56.029 62.199 1.00 52.11 993 VAL A O 1
ATOM 8070 N N . THR F 3 149 ? -59.966 55.870 61.248 1.00 49.80 994 THR A N 1
ATOM 8071 C CA . THR F 3 149 ? -60.569 57.027 61.938 1.00 50.97 994 THR A CA 1
ATOM 8072 C C . THR F 3 149 ? -61.927 56.592 62.472 1.00 53.20 994 THR A C 1
ATOM 8073 O O . THR F 3 149 ? -62.599 55.816 61.775 1.00 52.99 994 THR A O 1
ATOM 8077 N N . ILE F 3 150 ? -62.285 57.064 63.664 1.00 55.26 995 ILE A N 1
ATOM 8078 C CA . ILE F 3 150 ? -63.583 56.755 64.321 1.00 55.10 995 ILE A CA 1
ATOM 8079 C C . ILE F 3 150 ? -64.120 58.050 64.919 1.00 57.90 995 ILE A C 1
ATOM 8080 O O . ILE F 3 150 ? -63.500 58.559 65.864 1.00 58.25 995 ILE A O 1
ATOM 8085 N N . THR F 3 151 ? -65.233 58.542 64.383 1.00 59.27 996 THR A N 1
ATOM 8086 C CA . THR F 3 151 ? -65.960 59.714 64.922 1.00 59.93 996 THR A CA 1
ATOM 8087 C C . THR F 3 151 ? -67.191 59.218 65.680 1.00 60.19 996 THR A C 1
ATOM 8088 O O . THR F 3 151 ? -67.809 58.228 65.247 1.00 55.43 996 THR A O 1
ATOM 8092 N N . ASN F 3 152 ? -67.511 59.892 66.780 1.00 61.42 997 ASN A N 1
ATOM 8093 C CA . ASN F 3 152 ? -68.624 59.520 67.685 1.00 62.32 997 ASN A CA 1
ATOM 8094 C C . ASN F 3 152 ? -69.430 60.782 67.982 1.00 65.48 997 ASN A C 1
ATOM 8095 O O . ASN F 3 152 ? -68.941 61.623 68.759 1.00 69.72 997 ASN A O 1
ATOM 8100 N N . ASP F 3 153 ? -70.595 60.912 67.340 1.00 67.59 998 ASP A N 1
ATOM 8101 C CA . ASP F 3 153 ? -71.631 61.929 67.662 1.00 67.51 998 ASP A CA 1
ATOM 8102 C C . ASP F 3 153 ? -72.636 61.303 68.632 1.00 71.07 998 ASP A C 1
ATOM 8103 O O . ASP F 3 153 ? -73.440 60.464 68.182 1.00 74.96 998 ASP A O 1
ATOM 8108 N N . ARG F 3 154 ? -72.609 61.721 69.900 1.00 72.28 999 ARG A N 1
ATOM 8109 C CA . ARG F 3 154 ? -73.432 61.125 70.984 1.00 70.89 999 ARG A CA 1
ATOM 8110 C C . ARG F 3 154 ? -74.922 61.332 70.700 1.00 71.45 999 ARG A C 1
ATOM 8111 O O . ARG F 3 154 ? -75.727 60.538 71.231 1.00 72.74 999 ARG A O 1
ATOM 8119 N N . LEU F 3 155 ? -75.280 62.338 69.896 1.00 66.05 1000 LEU A N 1
ATOM 8120 C CA . LEU F 3 155 ? -76.686 62.576 69.478 1.00 67.05 1000 LEU A CA 1
ATOM 8121 C C . LEU F 3 155 ? -76.931 61.996 68.083 1.00 71.49 1000 LEU A C 1
ATOM 8122 O O . LEU F 3 155 ? -77.838 62.497 67.388 1.00 72.70 1000 LEU A O 1
ATOM 8127 N N . GLY F 3 156 ? -76.178 60.966 67.695 1.00 75.64 1001 GLY A N 1
ATOM 8128 C CA . GLY F 3 156 ? -76.275 60.384 66.345 1.00 76.55 1001 GLY A CA 1
ATOM 8129 C C . GLY F 3 156 ? -75.524 59.072 66.227 1.00 75.03 1001 GLY A C 1
ATOM 8130 O O . GLY F 3 156 ? -75.636 58.224 67.148 1.00 71.20 1001 GLY A O 1
ATOM 8131 N N . ASP F 3 157 ? -74.785 58.914 65.127 1.00 72.16 1002 ASP A N 1
ATOM 8132 C CA . ASP F 3 157 ? -74.088 57.652 64.780 1.00 73.35 1002 ASP A CA 1
ATOM 8133 C C . ASP F 3 157 ? -72.606 57.770 65.147 1.00 71.65 1002 ASP A C 1
ATOM 8134 O O . ASP F 3 157 ? -72.067 58.898 65.160 1.00 73.03 1002 ASP A O 1
ATOM 8139 N N . SER F 3 158 ? -71.992 56.630 65.463 1.00 66.27 1003 SER A N 1
ATOM 8140 C CA . SER F 3 158 ? -70.525 56.422 65.445 1.00 63.50 1003 SER A CA 1
ATOM 8141 C C . SER F 3 158 ? -70.136 55.933 64.046 1.00 63.47 1003 SER A C 1
ATOM 8142 O O . SER F 3 158 ? -70.798 55.008 63.538 1.00 66.69 1003 SER A O 1
ATOM 8145 N N . LYS F 3 159 ? -69.119 56.546 63.444 1.00 59.92 1004 LYS A N 1
ATOM 8146 C CA . LYS F 3 159 ? -68.697 56.258 62.053 1.00 57.82 1004 LYS A CA 1
ATOM 8147 C C . LYS F 3 159 ? -67.241 55.793 62.045 1.00 58.58 1004 LYS A C 1
ATOM 8148 O O . LYS F 3 159 ? -66.421 56.374 62.777 1.00 61.66 1004 LYS A O 1
ATOM 8154 N N . LEU F 3 160 ? -66.951 54.774 61.238 1.00 57.24 1005 LEU A N 1
ATOM 8155 C CA . LEU F 3 160 ? -65.591 54.223 61.050 1.00 55.01 1005 LEU A CA 1
ATOM 8156 C C . LEU F 3 160 ? -65.145 54.544 59.625 1.00 55.21 1005 LEU A C 1
ATOM 8157 O O . LEU F 3 160 ? -65.869 54.173 58.683 1.00 55.11 1005 LEU A O 1
ATOM 8162 N N . TYR F 3 161 ? -64.018 55.242 59.495 1.00 53.03 1006 TYR A N 1
ATOM 8163 C CA . TYR F 3 161 ? -63.396 55.599 58.201 1.00 49.47 1006 TYR A CA 1
ATOM 8164 C C . TYR F 3 161 ? -62.134 54.759 58.019 1.00 49.22 1006 TYR A C 1
ATOM 8165 O O . TYR F 3 161 ? -61.388 54.552 58.989 1.00 49.98 1006 TYR A O 1
ATOM 8174 N N . ILE F 3 162 ? -61.931 54.262 56.803 1.00 49.11 1007 ILE A N 1
ATOM 8175 C CA . ILE F 3 162 ? -60.676 53.577 56.396 1.00 49.32 1007 ILE A CA 1
ATOM 8176 C C . ILE F 3 162 ? -60.096 54.361 55.223 1.00 51.44 1007 ILE A C 1
ATOM 8177 O O . ILE F 3 162 ? -60.792 54.493 54.209 1.00 53.43 1007 ILE A O 1
ATOM 8182 N N . ASN F 3 163 ? -58.887 54.899 55.400 1.00 53.59 1008 ASN A N 1
ATOM 8183 C CA . ASN F 3 163 ? -58.171 55.706 54.380 1.00 52.45 1008 ASN A CA 1
ATOM 8184 C C . ASN F 3 163 ? -59.055 56.887 53.958 1.00 51.69 1008 ASN A C 1
ATOM 8185 O O . ASN F 3 163 ? -59.044 57.240 52.758 1.00 51.05 1008 ASN A O 1
ATOM 8190 N N . GLY F 3 164 ? -59.791 57.469 54.909 1.00 51.14 1009 GLY A N 1
ATOM 8191 C CA . GLY F 3 164 ? -60.579 58.700 54.703 1.00 51.50 1009 GLY A CA 1
ATOM 8192 C C . GLY F 3 164 ? -61.961 58.442 54.118 1.00 51.93 1009 GLY A C 1
ATOM 8193 O O . GLY F 3 164 ? -62.687 59.430 53.913 1.00 48.42 1009 GLY A O 1
ATOM 8194 N N . ASN F 3 165 ? -62.324 57.185 53.847 1.00 52.49 1010 ASN A N 1
ATOM 8195 C CA . ASN F 3 165 ? -63.646 56.826 53.269 1.00 55.08 1010 ASN A CA 1
ATOM 8196 C C . ASN F 3 165 ? -64.493 56.131 54.331 1.00 56.41 1010 ASN A C 1
ATOM 8197 O O . ASN F 3 165 ? -64.008 55.132 54.905 1.00 56.19 1010 ASN A O 1
ATOM 8202 N N . LEU F 3 166 ? -65.713 56.627 54.553 1.00 55.88 1011 LEU A N 1
ATOM 8203 C CA . LEU F 3 166 ? -66.673 56.020 55.509 1.00 56.32 1011 LEU A CA 1
ATOM 8204 C C . LEU F 3 166 ? -67.074 54.633 54.996 1.00 56.29 1011 LEU A C 1
ATOM 8205 O O . LEU F 3 166 ? -67.386 54.500 53.797 1.00 59.64 1011 LEU A O 1
ATOM 8210 N N . ILE F 3 167 ? -67.043 53.631 55.868 1.00 57.01 1012 ILE A N 1
ATOM 8211 C CA . ILE F 3 167 ? -67.319 52.213 55.494 1.00 58.01 1012 ILE A CA 1
ATOM 8212 C C . ILE F 3 167 ? -68.337 51.575 56.447 1.00 59.04 1012 ILE A C 1
ATOM 8213 O O . ILE F 3 167 ? -68.867 50.511 56.083 1.00 57.59 1012 ILE A O 1
ATOM 8218 N N . ASP F 3 168 ? -68.598 52.164 57.615 1.00 60.42 1013 ASP A N 1
ATOM 8219 C CA . ASP F 3 168 ? -69.600 51.620 58.567 1.00 61.29 1013 ASP A CA 1
ATOM 8220 C C . ASP F 3 168 ? -70.032 52.718 59.536 1.00 64.12 1013 ASP A C 1
ATOM 8221 O O . ASP F 3 168 ? -69.154 53.380 60.118 1.00 67.20 1013 ASP A O 1
ATOM 8226 N N . GLN F 3 169 ? -71.341 52.891 59.692 1.00 67.35 1014 GLN A N 1
ATOM 8227 C CA . GLN F 3 169 ? -71.936 53.868 60.632 1.00 68.15 1014 GLN A CA 1
ATOM 8228 C C . GLN F 3 169 ? -73.116 53.207 61.335 1.00 68.01 1014 GLN A C 1
ATOM 8229 O O . GLN F 3 169 ? -74.014 52.704 60.646 1.00 65.57 1014 GLN A O 1
ATOM 8235 N N . LYS F 3 170 ? -73.077 53.194 62.663 1.00 72.96 1015 LYS A N 1
ATOM 8236 C CA . LYS F 3 170 ? -74.168 52.675 63.517 1.00 73.14 1015 LYS A CA 1
ATOM 8237 C C . LYS F 3 170 ? -74.504 53.731 64.562 1.00 76.38 1015 LYS A C 1
ATOM 8238 O O . LYS F 3 170 ? -73.567 54.342 65.108 1.00 79.82 1015 LYS A O 1
ATOM 8244 N N . SER F 3 171 ? -75.798 53.926 64.813 1.00 79.49 1016 SER A N 1
ATOM 8245 C CA . SER F 3 171 ? -76.313 54.892 65.811 1.00 76.53 1016 SER A CA 1
ATOM 8246 C C . SER F 3 171 ? -75.825 54.465 67.195 1.00 75.72 1016 SER A C 1
ATOM 8247 O O . SER F 3 171 ? -75.656 53.243 67.420 1.00 72.95 1016 SER A O 1
ATOM 8250 N N . ILE F 3 172 ? -75.552 55.446 68.055 1.00 74.89 1017 ILE A N 1
ATOM 8251 C CA . ILE F 3 172 ? -75.088 55.226 69.456 1.00 76.78 1017 ILE A CA 1
ATOM 8252 C C . ILE F 3 172 ? -75.993 56.001 70.418 1.00 75.29 1017 ILE A C 1
ATOM 8253 O O . ILE F 3 172 ? -75.556 56.242 71.561 1.00 73.47 1017 ILE A O 1
ATOM 8258 N N . LEU F 3 173 ? -77.208 56.355 69.981 1.00 75.78 1018 LEU A N 1
ATOM 8259 C CA . LEU F 3 173 ? -78.179 57.138 70.792 1.00 76.71 1018 LEU A CA 1
ATOM 8260 C C . LEU F 3 173 ? -78.538 56.366 72.071 1.00 77.34 1018 LEU A C 1
ATOM 8261 O O . LEU F 3 173 ? -78.835 57.023 73.085 1.00 75.66 1018 LEU A O 1
ATOM 8266 N N . ASN F 3 174 ? -78.506 55.030 72.035 1.00 78.51 1019 ASN A N 1
ATOM 8267 C CA . ASN F 3 174 ? -78.949 54.171 73.168 1.00 83.77 1019 ASN A CA 1
ATOM 8268 C C . ASN F 3 174 ? -77.841 54.033 74.222 1.00 82.67 1019 ASN A C 1
ATOM 8269 O O . ASN F 3 174 ? -78.103 53.376 75.251 1.00 84.79 1019 ASN A O 1
ATOM 8274 N N . LEU F 3 175 ? -76.646 54.581 73.974 1.00 80.42 1020 LEU A N 1
ATOM 8275 C CA . LEU F 3 175 ? -75.520 54.535 74.946 1.00 77.70 1020 LEU A CA 1
ATOM 8276 C C . LEU F 3 175 ? -75.600 55.764 75.850 1.00 76.71 1020 LEU A C 1
ATOM 8277 O O . LEU F 3 175 ? -75.859 56.873 75.332 1.00 71.52 1020 LEU A O 1
ATOM 8282 N N . GLY F 3 176 ? -75.380 55.562 77.150 1.00 77.52 1021 GLY A N 1
ATOM 8283 C CA . GLY F 3 176 ? -75.493 56.627 78.163 1.00 78.43 1021 GLY A CA 1
ATOM 8284 C C . GLY F 3 176 ? -74.152 57.267 78.459 1.00 77.33 1021 GLY A C 1
ATOM 8285 O O . GLY F 3 176 ? -73.692 58.088 77.643 1.00 78.06 1021 GLY A O 1
ATOM 8286 N N . ASN F 3 177 ? -73.561 56.915 79.599 1.00 76.80 1022 ASN A N 1
ATOM 8287 C CA . ASN F 3 177 ? -72.285 57.490 80.087 1.00 76.22 1022 ASN A CA 1
ATOM 8288 C C . ASN F 3 177 ? -71.173 56.477 79.839 1.00 76.23 1022 ASN A C 1
ATOM 8289 O O . ASN F 3 177 ? -71.320 55.315 80.279 1.00 75.09 1022 ASN A O 1
ATOM 8294 N N . ILE F 3 178 ? -70.108 56.910 79.164 1.00 73.73 1023 ILE A N 1
ATOM 8295 C CA . ILE F 3 178 ? -68.883 56.089 78.974 1.00 72.88 1023 ILE A CA 1
ATOM 8296 C C . ILE F 3 178 ? -67.778 56.698 79.831 1.00 70.97 1023 ILE A C 1
ATOM 8297 O O . ILE F 3 178 ? -67.461 57.882 79.633 1.00 66.87 1023 ILE A O 1
ATOM 8302 N N . HIS F 3 179 ? -67.252 55.906 80.762 1.00 71.37 1024 HIS A N 1
ATOM 8303 C CA . HIS F 3 179 ? -66.056 56.235 81.569 1.00 73.40 1024 HIS A CA 1
ATOM 8304 C C . HIS F 3 179 ? -64.930 55.337 81.064 1.00 71.43 1024 HIS A C 1
ATOM 8305 O O . HIS F 3 179 ? -64.860 54.164 81.480 1.00 72.74 1024 HIS A O 1
ATOM 8312 N N . VAL F 3 180 ? -64.125 55.870 80.150 1.00 68.03 1025 VAL A N 1
ATOM 8313 C CA . VAL F 3 180 ? -63.015 55.128 79.493 1.00 64.23 1025 VAL A CA 1
ATOM 8314 C C . VAL F 3 180 ? -61.934 54.881 80.545 1.00 62.42 1025 VAL A C 1
ATOM 8315 O O . VAL F 3 180 ? -61.985 55.518 81.619 1.00 60.65 1025 VAL A O 1
ATOM 8319 N N . SER F 3 181 ? -60.992 53.989 80.243 1.00 60.95 1026 SER A N 1
ATOM 8320 C CA . SER F 3 181 ? -59.878 53.637 81.156 1.00 62.38 1026 SER A CA 1
ATOM 8321 C C . SER F 3 181 ? -58.947 54.840 81.317 1.00 62.82 1026 SER A C 1
ATOM 8322 O O . SER F 3 181 ? -58.897 55.694 80.417 1.00 67.59 1026 SER A O 1
ATOM 8325 N N . ASP F 3 182 ? -58.233 54.897 82.436 1.00 64.30 1027 ASP A N 1
ATOM 8326 C CA . ASP F 3 182 ? -57.157 55.894 82.666 1.00 66.78 1027 ASP A CA 1
ATOM 8327 C C . ASP F 3 182 ? -56.019 55.627 81.677 1.00 65.24 1027 ASP A C 1
ATOM 8328 O O . ASP F 3 182 ? -55.342 56.597 81.277 1.00 63.88 1027 ASP A O 1
ATOM 8333 N N . ASN F 3 183 ? -55.827 54.360 81.300 1.00 63.00 1028 ASN A N 1
ATOM 8334 C CA . ASN F 3 183 ? -54.706 53.912 80.438 1.00 60.31 1028 ASN A CA 1
ATOM 8335 C C . ASN F 3 183 ? -55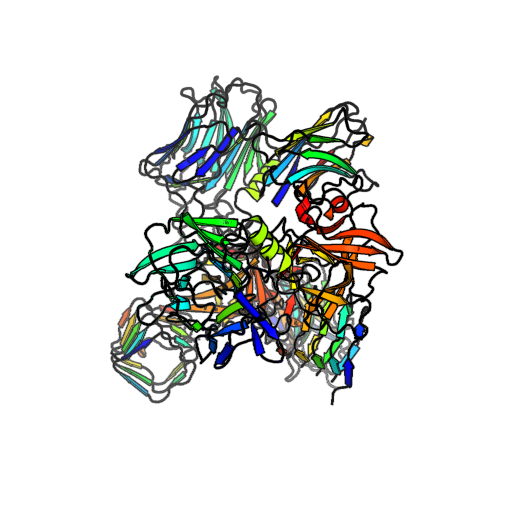.242 53.538 79.052 1.00 59.98 1028 ASN A C 1
ATOM 8336 O O . ASN F 3 183 ? -56.373 53.014 78.955 1.00 63.10 1028 ASN A O 1
ATOM 8341 N N . ILE F 3 184 ? -54.453 53.841 78.022 1.00 55.34 1029 ILE A N 1
ATOM 8342 C CA . ILE F 3 184 ? -54.623 53.325 76.636 1.00 52.12 1029 ILE A CA 1
ATOM 8343 C C . ILE F 3 184 ? -53.474 52.355 76.387 1.00 52.01 1029 ILE A C 1
ATOM 8344 O O . ILE F 3 184 ? -52.318 52.807 76.328 1.00 53.66 1029 ILE A O 1
ATOM 8349 N N . LEU F 3 185 ? -53.786 51.069 76.275 1.00 51.88 1030 LEU A N 1
ATOM 8350 C CA . LEU F 3 185 ? -52.760 50.004 76.216 1.00 52.88 1030 LEU A CA 1
ATOM 8351 C C . LEU F 3 185 ? -52.666 49.479 74.783 1.00 52.55 1030 LEU A C 1
ATOM 8352 O O . LEU F 3 185 ? -53.648 48.880 74.292 1.00 51.27 1030 LEU A O 1
ATOM 8357 N N . PHE F 3 186 ? -51.520 49.718 74.147 1.00 50.52 1031 PHE A N 1
ATOM 8358 C CA . PHE F 3 186 ? -51.149 49.128 72.840 1.00 50.68 1031 PHE A CA 1
ATOM 8359 C C . PHE F 3 186 ? -50.433 47.812 73.126 1.00 51.18 1031 PHE A C 1
ATOM 8360 O O . PHE F 3 186 ? -49.270 47.839 73.578 1.00 53.32 1031 PHE A O 1
ATOM 8368 N N . LYS F 3 187 ? -51.143 46.706 72.925 1.00 49.90 1032 LYS A N 1
ATOM 8369 C CA . LYS F 3 187 ? -50.675 45.354 73.301 1.00 49.91 1032 LYS A CA 1
ATOM 8370 C C . LYS F 3 187 ? -51.539 44.329 72.574 1.00 48.88 1032 LYS A C 1
ATOM 8371 O O . LYS F 3 187 ? -52.763 44.530 72.486 1.00 46.83 1032 LYS A O 1
ATOM 8377 N N . ILE F 3 188 ? -50.906 43.280 72.063 1.00 50.14 1033 ILE A N 1
ATOM 8378 C CA . ILE F 3 188 ? -51.606 42.176 71.354 1.00 53.78 1033 ILE A CA 1
ATOM 8379 C C . ILE F 3 188 ? -52.015 41.147 72.405 1.00 54.07 1033 ILE A C 1
ATOM 8380 O O . ILE F 3 188 ? -51.118 40.492 72.976 1.00 49.63 1033 ILE A O 1
ATOM 8385 N N . VAL F 3 189 ? -53.323 41.033 72.642 1.00 54.90 1034 VAL A N 1
ATOM 8386 C CA . VAL F 3 189 ? -53.902 40.241 73.763 1.00 57.33 1034 VAL A CA 1
ATOM 8387 C C . VAL F 3 189 ? -54.817 39.158 73.189 1.00 57.09 1034 VAL A C 1
ATOM 8388 O O . VAL F 3 189 ? -55.809 39.514 72.502 1.00 50.98 1034 VAL A O 1
ATOM 8392 N N . ASN F 3 190 ? -54.504 37.898 73.512 1.00 58.27 1035 ASN A N 1
ATOM 8393 C CA . ASN F 3 190 ? -55.325 36.705 73.186 1.00 60.12 1035 ASN A CA 1
ATOM 8394 C C . ASN F 3 190 ? -55.285 36.483 71.675 1.00 61.18 1035 ASN A C 1
ATOM 8395 O O . ASN F 3 190 ? -56.368 36.353 71.068 1.00 61.46 1035 ASN A O 1
ATOM 8400 N N . CYS F 3 191 ? -54.080 36.458 71.099 1.00 61.36 1036 CYS A N 1
ATOM 8401 C CA . CYS F 3 191 ? -53.842 36.105 69.676 1.00 59.50 1036 CYS A CA 1
ATOM 8402 C C . CYS F 3 191 ? -53.373 34.650 69.591 1.00 57.46 1036 CYS A C 1
ATOM 8403 O O . CYS F 3 191 ? -52.406 34.299 70.293 1.00 54.98 1036 CYS A O 1
ATOM 8406 N N . SER F 3 192 ? -54.025 33.852 68.741 1.00 60.15 1037 SER A N 1
ATOM 8407 C CA . SER F 3 192 ? -53.775 32.394 68.586 1.00 61.02 1037 SER A CA 1
ATOM 8408 C C . SER F 3 192 ? -52.308 32.151 68.226 1.00 59.23 1037 SER A C 1
ATOM 8409 O O . SER F 3 192 ? -51.742 31.155 68.712 1.00 59.40 1037 SER A O 1
ATOM 8412 N N . TYR F 3 193 ? -51.726 33.033 67.409 1.00 56.88 1038 TYR A N 1
ATOM 8413 C CA . TYR F 3 193 ? -50.388 32.854 66.789 1.00 54.07 1038 TYR A CA 1
ATOM 8414 C C . TYR F 3 193 ? -49.456 33.962 67.271 1.00 53.26 1038 TYR A C 1
ATOM 8415 O O . TYR F 3 193 ? -49.938 34.991 67.800 1.00 47.79 1038 TYR A O 1
ATOM 8424 N N . THR F 3 194 ? -48.155 33.729 67.095 1.00 54.14 1039 THR A N 1
ATOM 8425 C CA . THR F 3 194 ? -47.093 34.742 67.293 1.00 56.36 1039 THR A CA 1
ATOM 8426 C C . THR F 3 194 ? -47.126 35.719 66.117 1.00 56.30 1039 THR A C 1
ATOM 8427 O O . THR F 3 194 ? -47.085 35.257 64.958 1.00 53.60 1039 THR A O 1
ATOM 8431 N N . ARG F 3 195 ? -47.190 37.016 66.418 1.00 54.42 1040 ARG A N 1
ATOM 8432 C CA . ARG F 3 195 ? -47.263 38.077 65.390 1.00 55.52 1040 ARG A CA 1
ATOM 8433 C C . ARG F 3 195 ? -46.719 39.389 65.958 1.00 55.57 1040 ARG A C 1
ATOM 8434 O O . ARG F 3 195 ? -46.331 39.431 67.145 1.00 58.74 1040 ARG A O 1
ATOM 8442 N N . TYR F 3 196 ? -46.679 40.418 65.117 1.00 52.60 1041 TYR A N 1
ATOM 8443 C CA . TYR F 3 196 ? -46.455 41.819 65.538 1.00 49.71 1041 TYR A CA 1
ATOM 8444 C C . TYR F 3 196 ? -47.423 42.717 64.780 1.00 48.49 1041 TYR A C 1
ATOM 8445 O O . TYR F 3 196 ? -47.969 42.301 63.750 1.00 50.18 1041 TYR A O 1
ATOM 8454 N N . ILE F 3 197 ? -47.640 43.909 65.323 1.00 50.00 1042 ILE A N 1
ATOM 8455 C CA . ILE F 3 197 ? -48.577 44.927 64.775 1.00 49.03 1042 ILE A CA 1
ATOM 8456 C C . ILE F 3 197 ? -47.842 46.265 64.784 1.00 48.36 1042 ILE A C 1
ATOM 8457 O O . ILE F 3 197 ? -47.029 46.482 65.700 1.00 50.31 1042 ILE A O 1
ATOM 8462 N N . GLY F 3 198 ? -48.095 47.093 63.771 1.00 47.24 1043 GLY A N 1
ATOM 8463 C CA . GLY F 3 198 ? -47.516 48.437 63.636 1.00 46.12 1043 GLY A CA 1
ATOM 8464 C C . GLY F 3 198 ? -48.568 49.486 63.915 1.00 46.76 1043 GLY A C 1
ATOM 8465 O O . GLY F 3 198 ? -49.704 49.323 63.435 1.00 49.04 1043 GLY A O 1
ATOM 8466 N N . ILE F 3 199 ? -48.215 50.504 64.697 1.00 46.42 1044 ILE A N 1
ATOM 8467 C CA . ILE F 3 199 ? -49.111 51.647 65.033 1.00 45.41 1044 ILE A CA 1
ATOM 8468 C C . ILE F 3 199 ? -48.338 52.946 64.785 1.00 43.96 1044 ILE A C 1
ATOM 8469 O O . ILE F 3 199 ? -47.100 52.981 64.982 1.00 39.40 1044 ILE A O 1
ATOM 8474 N N . ARG F 3 200 ? -49.042 53.985 64.353 1.00 43.53 1045 ARG A N 1
ATOM 8475 C CA . ARG F 3 200 ? -48.430 55.324 64.213 1.00 44.33 1045 ARG A CA 1
ATOM 8476 C C . ARG F 3 200 ? -49.507 56.406 64.266 1.00 43.89 1045 ARG A C 1
ATOM 8477 O O . ARG F 3 200 ? -50.661 56.141 63.879 1.00 43.83 1045 ARG A O 1
ATOM 8485 N N . TYR F 3 201 ? -49.104 57.588 64.727 1.00 44.79 1046 TYR A N 1
ATOM 8486 C CA . TYR F 3 201 ? -49.859 58.864 64.653 1.00 42.83 1046 TYR A CA 1
ATOM 8487 C C . TYR F 3 201 ? -51.173 58.767 65.421 1.00 43.21 1046 TYR A C 1
ATOM 8488 O O . TYR F 3 201 ? -52.169 59.366 64.969 1.00 44.23 1046 TYR A O 1
ATOM 8497 N N . PHE F 3 202 ? -51.167 58.072 66.560 1.00 45.15 1047 PHE A N 1
ATOM 8498 C CA . PHE F 3 202 ? -52.369 57.916 67.415 1.00 45.77 1047 PHE A CA 1
ATOM 8499 C C . PHE F 3 202 ? -52.770 59.289 67.951 1.00 46.11 1047 PHE A C 1
ATOM 8500 O O . PHE F 3 202 ? -51.911 59.972 68.547 1.00 45.08 1047 PHE A O 1
ATOM 8508 N N . ASN F 3 203 ? -54.028 59.667 67.722 1.00 46.23 1048 ASN A N 1
ATOM 8509 C CA . ASN F 3 203 ? -54.585 60.990 68.089 1.00 46.19 1048 ASN A CA 1
ATOM 8510 C C . ASN F 3 203 ? -55.950 60.769 68.722 1.00 48.11 1048 ASN A C 1
ATOM 8511 O O . ASN F 3 203 ? -56.662 59.840 68.291 1.00 52.04 1048 ASN A O 1
ATOM 8516 N N . ILE F 3 204 ? -56.276 61.590 69.717 1.00 49.42 1049 ILE A N 1
ATOM 8517 C CA . ILE F 3 204 ? -57.652 61.727 70.264 1.00 49.38 1049 ILE A CA 1
ATOM 8518 C C . ILE F 3 204 ? -58.077 63.189 70.105 1.00 49.93 1049 ILE A C 1
ATOM 8519 O O . ILE F 3 204 ? -57.285 64.096 70.443 1.00 47.58 1049 ILE A O 1
ATOM 8524 N N . PHE F 3 205 ? -59.278 63.396 69.570 1.00 50.46 1050 PHE A N 1
ATOM 8525 C CA . PHE F 3 205 ? -59.923 64.724 69.443 1.00 52.70 1050 PHE A CA 1
ATOM 8526 C C . PHE F 3 205 ? -61.245 64.715 70.207 1.00 55.56 1050 PHE A C 1
ATOM 8527 O O . PHE F 3 205 ? -61.890 63.648 70.299 1.00 54.65 1050 PHE A O 1
ATOM 8535 N N . ASP F 3 206 ? -61.644 65.885 70.710 1.00 57.95 1051 ASP A N 1
ATOM 8536 C CA . ASP F 3 206 ? -62.874 66.066 71.528 1.00 60.33 1051 ASP A CA 1
ATOM 8537 C C . ASP F 3 206 ? -63.978 66.677 70.658 1.00 57.96 1051 ASP A C 1
ATOM 8538 O O . ASP F 3 206 ? -64.752 67.517 71.155 1.00 56.36 1051 ASP A O 1
ATOM 8543 N N . LYS F 3 207 ? -64.052 66.268 69.397 1.00 59.05 1052 LYS A N 1
ATOM 8544 C CA . LYS F 3 207 ? -65.168 66.641 68.499 1.00 57.71 1052 LYS A CA 1
ATOM 8545 C C . LYS F 3 207 ? -65.3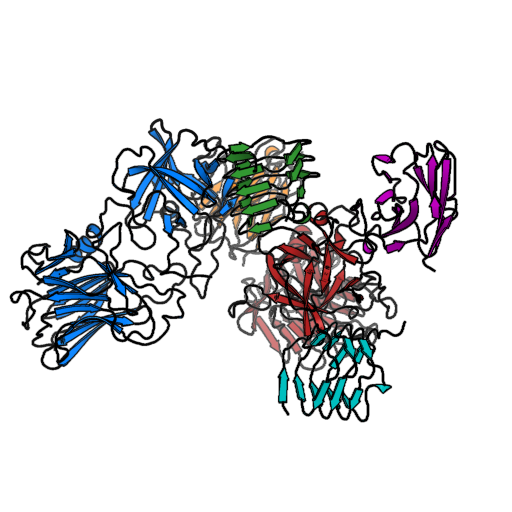73 65.504 67.503 1.00 56.86 1052 LYS A C 1
ATOM 8546 O O . LYS F 3 207 ? -64.526 64.590 67.452 1.00 55.68 1052 LYS A O 1
ATOM 8552 N N . GLU F 3 208 ? -66.481 65.565 66.773 1.00 58.55 1053 GLU A N 1
ATOM 8553 C CA . GLU F 3 208 ? -66.769 64.682 65.622 1.00 59.18 1053 GLU A CA 1
ATOM 8554 C C . GLU F 3 208 ? -66.074 65.285 64.403 1.00 57.51 1053 GLU A C 1
ATOM 8555 O O . GLU F 3 208 ? -66.542 66.336 63.923 1.00 57.73 1053 GLU A O 1
ATOM 8561 N N . LEU F 3 209 ? -64.990 64.664 63.939 1.00 56.97 1054 LEU A N 1
ATOM 8562 C CA . LEU F 3 209 ? -64.283 65.118 62.712 1.00 58.07 1054 LEU A CA 1
ATOM 8563 C C . LEU F 3 209 ? -65.206 64.916 61.510 1.00 55.32 1054 LEU A C 1
ATOM 8564 O O . LEU F 3 209 ? -65.893 63.882 61.460 1.00 57.06 1054 LEU A O 1
ATOM 8569 N N . ASP F 3 210 ? -65.218 65.873 60.584 1.00 55.21 1055 ASP A N 1
ATOM 8570 C CA . ASP F 3 210 ? -65.968 65.754 59.308 1.00 57.79 1055 ASP A CA 1
ATOM 8571 C C . ASP F 3 210 ? -65.041 65.173 58.244 1.00 56.37 1055 ASP A C 1
ATOM 8572 O O . ASP F 3 210 ? -63.819 65.216 58.440 1.00 57.54 1055 ASP A O 1
ATOM 8577 N N . GLU F 3 211 ? -65.622 64.689 57.144 1.00 60.38 1056 GLU A N 1
ATOM 8578 C CA . GLU F 3 211 ? -64.898 64.015 56.033 1.00 59.94 1056 GLU A CA 1
ATOM 8579 C C . GLU F 3 211 ? -63.696 64.869 55.621 1.00 58.72 1056 GLU A C 1
ATOM 8580 O O . GLU F 3 211 ? -62.633 64.275 55.362 1.00 58.36 1056 GLU A O 1
ATOM 8582 N N . THR F 3 212 ? -63.843 66.199 55.596 1.00 59.51 1057 THR A N 1
ATOM 8583 C CA . THR F 3 212 ? -62.777 67.137 55.151 1.00 62.66 1057 THR A CA 1
ATOM 8584 C C . THR F 3 212 ? -61.569 67.070 56.097 1.00 63.18 1057 THR A C 1
ATOM 8585 O O . THR F 3 212 ? -60.428 67.001 55.586 1.00 61.55 1057 THR A O 1
ATOM 8589 N N . GLU F 3 213 ? -61.803 67.114 57.411 1.00 61.20 1058 GLU A N 1
ATOM 8590 C CA . GLU F 3 213 ? -60.728 67.047 58.436 1.00 58.69 1058 GLU A CA 1
ATOM 8591 C C . GLU F 3 213 ? -60.044 65.681 58.358 1.00 57.17 1058 GLU A C 1
ATOM 8592 O O . GLU F 3 213 ? -58.798 65.644 58.434 1.00 57.64 1058 GLU A O 1
ATOM 8598 N N . ILE F 3 214 ? -60.826 64.610 58.191 1.00 55.19 1059 ILE A N 1
ATOM 8599 C CA . ILE F 3 214 ? -60.301 63.213 58.127 1.00 54.35 1059 ILE A CA 1
ATOM 8600 C C . ILE F 3 214 ? -59.445 63.071 56.865 1.00 54.96 1059 ILE A C 1
ATOM 8601 O O . ILE F 3 214 ? -58.433 62.348 56.918 1.00 55.86 1059 ILE A O 1
ATOM 8606 N N . GLN F 3 215 ? -59.827 63.737 55.775 1.00 56.90 1060 GLN A N 1
ATOM 8607 C CA . GLN F 3 215 ? -59.070 63.670 54.500 1.00 59.30 1060 GLN A CA 1
ATOM 8608 C C . GLN F 3 215 ? -57.777 64.474 54.645 1.00 58.28 1060 GLN A C 1
ATOM 8609 O O . GLN F 3 215 ? -56.745 64.023 54.101 1.00 58.29 1060 GLN A O 1
ATOM 8615 N N . THR F 3 216 ? -57.835 65.615 55.339 1.00 57.23 1061 THR A N 1
ATOM 8616 C CA . THR F 3 216 ? -56.644 66.453 55.643 1.00 57.65 1061 THR A CA 1
ATOM 8617 C C . THR F 3 216 ? -55.650 65.623 56.459 1.00 54.00 1061 THR A C 1
ATOM 8618 O O . THR F 3 216 ? -54.448 65.690 56.163 1.00 49.54 1061 THR A O 1
ATOM 8622 N N . LEU F 3 217 ? -56.138 64.877 57.454 1.00 52.89 1062 LEU A N 1
ATOM 8623 C CA . LEU F 3 217 ? -55.282 64.000 58.291 1.00 52.70 1062 LEU A CA 1
ATOM 8624 C C . LEU F 3 217 ? -54.682 62.910 57.405 1.00 53.02 1062 LEU A C 1
ATOM 8625 O O . LEU F 3 217 ? -53.457 62.714 57.471 1.00 54.61 1062 LEU A O 1
ATOM 8630 N N . TYR F 3 218 ? -55.511 62.255 56.591 1.00 54.37 1063 TYR A N 1
ATOM 8631 C CA . TYR F 3 218 ? -55.102 61.121 55.722 1.00 54.10 1063 TYR A CA 1
ATOM 8632 C C . TYR F 3 218 ? -54.012 61.577 54.745 1.00 52.65 1063 TYR A C 1
ATOM 8633 O O . TYR F 3 218 ? -53.092 60.792 54.460 1.00 51.64 1063 TYR A O 1
ATOM 8642 N N . SER F 3 219 ? -54.102 62.812 54.255 1.00 52.95 1064 SER A N 1
ATOM 8643 C CA . SER F 3 219 ? -53.177 63.347 53.228 1.00 54.50 1064 SER A CA 1
ATOM 8644 C C . SER F 3 219 ? -51.894 63.877 53.869 1.00 56.33 1064 SER A C 1
ATOM 8645 O O . SER F 3 219 ? -50.826 63.651 53.275 1.00 58.85 1064 SER A O 1
ATOM 8648 N N . ASN F 3 220 ? -51.983 64.529 55.033 1.00 58.48 1065 ASN A N 1
ATOM 8649 C CA . ASN F 3 220 ? -50.880 65.369 55.577 1.00 57.84 1065 ASN A CA 1
ATOM 8650 C C . ASN F 3 220 ? -50.081 64.647 56.670 1.00 56.04 1065 ASN A C 1
ATOM 8651 O O . ASN F 3 220 ? -48.954 65.087 56.923 1.00 55.61 1065 ASN A O 1
ATOM 8656 N N . GLU F 3 221 ? -50.603 63.584 57.288 1.00 57.79 1066 GLU A N 1
ATOM 8657 C CA . GLU F 3 221 ? -49.940 62.967 58.471 1.00 57.36 1066 GLU A CA 1
ATOM 8658 C C . GLU F 3 221 ? -48.593 62.368 58.071 1.00 61.47 1066 GLU A C 1
ATOM 8659 O O . GLU F 3 221 ? -47.585 62.671 58.712 1.00 64.83 1066 GLU A O 1
ATOM 8665 N N . PRO F 3 222 ? -48.496 61.513 57.024 1.00 57.48 1067 PRO A N 1
ATOM 8666 C CA . PRO F 3 222 ? -47.186 61.159 56.486 1.00 58.22 1067 PRO A CA 1
ATOM 8667 C C . PRO F 3 222 ? -46.689 62.303 55.596 1.00 57.45 1067 PRO A C 1
ATOM 8668 O O . PRO F 3 222 ? -47.500 62.910 54.930 1.00 63.51 1067 PRO A O 1
ATOM 8672 N N . ASN F 3 223 ? -45.383 62.563 55.617 1.00 55.53 1068 ASN A N 1
ATOM 8673 C CA . ASN F 3 223 ? -44.743 63.693 54.899 1.00 53.37 1068 ASN A CA 1
ATOM 8674 C C . ASN F 3 223 ? -45.042 63.572 53.400 1.00 51.79 1068 ASN A C 1
ATOM 8675 O O . ASN F 3 223 ? -44.614 62.578 52.792 1.00 52.68 1068 ASN A O 1
ATOM 8680 N N . THR F 3 224 ? -45.744 64.548 52.825 1.00 52.06 1069 THR A N 1
ATOM 8681 C CA . THR F 3 224 ? -46.158 64.554 51.394 1.00 53.71 1069 THR A CA 1
ATOM 8682 C C . THR F 3 224 ? -44.948 64.812 50.491 1.00 52.29 1069 THR A C 1
ATOM 8683 O O . THR F 3 224 ? -45.047 64.526 49.285 1.00 53.07 1069 THR A O 1
ATOM 8687 N N . ASN F 3 225 ? -43.862 65.347 51.053 1.00 52.01 1070 ASN A N 1
ATOM 8688 C CA . ASN F 3 225 ? -42.616 65.654 50.309 1.00 51.54 1070 ASN A CA 1
ATOM 8689 C C . ASN F 3 225 ? -41.869 64.349 50.031 1.00 48.13 1070 ASN A C 1
ATOM 8690 O O . ASN F 3 225 ? -41.225 64.252 48.981 1.00 50.75 1070 ASN A O 1
ATOM 8695 N N . ILE F 3 226 ? -41.960 63.384 50.942 1.00 48.02 1071 ILE A N 1
ATOM 8696 C CA . ILE F 3 226 ? -41.203 62.105 50.854 1.00 48.48 1071 ILE A CA 1
ATOM 8697 C C . ILE F 3 226 ? -42.033 61.117 50.040 1.00 48.18 1071 ILE A C 1
ATOM 8698 O O . ILE F 3 226 ? -43.262 61.051 50.248 1.00 49.82 1071 ILE A O 1
ATOM 8703 N N . LEU F 3 227 ? -41.378 60.382 49.146 1.00 45.77 1072 LEU A N 1
ATOM 8704 C CA . LEU F 3 227 ? -42.046 59.342 48.335 1.00 44.80 1072 LEU A CA 1
ATOM 8705 C C . LEU F 3 227 ? -42.298 58.131 49.226 1.00 43.65 1072 LEU A C 1
ATOM 8706 O O . LEU F 3 227 ? -41.548 57.926 50.199 1.00 44.07 1072 LEU A O 1
ATOM 8711 N N . LYS F 3 228 ? -43.332 57.369 48.893 1.00 42.14 1073 LYS A N 1
ATOM 8712 C CA . LYS F 3 228 ? -43.727 56.173 49.660 1.00 41.90 1073 LYS A CA 1
ATOM 8713 C C . LYS F 3 228 ? -43.381 54.924 48.857 1.00 39.00 1073 LYS A C 1
ATOM 8714 O O . LYS F 3 228 ? -43.311 54.993 47.621 1.00 34.55 1073 LYS A O 1
ATOM 8720 N N . ASP F 3 229 ? -43.150 53.829 49.572 1.00 38.79 1074 ASP A N 1
ATOM 8721 C CA . ASP F 3 229 ? -42.955 52.489 48.975 1.00 39.17 1074 ASP A CA 1
ATOM 8722 C C . ASP F 3 229 ? -44.310 51.787 48.914 1.00 39.29 1074 ASP A C 1
ATOM 8723 O O . ASP F 3 229 ? -45.328 52.387 49.306 1.00 40.15 1074 ASP A O 1
ATOM 8728 N N . PHE F 3 230 ? -44.307 50.546 48.449 1.00 40.54 1075 PHE A N 1
ATOM 8729 C CA . PHE F 3 230 ? -45.525 49.718 48.304 1.00 41.76 1075 PHE A CA 1
ATOM 8730 C C . PHE F 3 230 ? -46.285 49.665 49.637 1.00 41.75 1075 PHE A C 1
ATOM 8731 O O . PHE F 3 230 ? -47.496 49.930 49.653 1.00 41.95 1075 PHE A O 1
ATOM 8739 N N . TRP F 3 231 ? -45.585 49.371 50.733 1.00 42.28 1076 TRP A N 1
ATOM 8740 C CA . TRP F 3 231 ? -46.198 49.148 52.069 1.00 41.74 1076 TRP A CA 1
ATOM 8741 C C . TRP F 3 231 ? -46.670 50.463 52.700 1.00 41.95 1076 TRP A C 1
ATOM 8742 O O . TRP F 3 231 ? -47.368 50.377 53.722 1.00 43.27 1076 TRP A O 1
ATOM 8753 N N . GLY F 3 232 ? -46.270 51.621 52.162 1.00 41.98 1077 GLY A N 1
ATOM 8754 C CA . GLY F 3 232 ? -46.644 52.945 52.702 1.00 41.86 1077 GLY A CA 1
ATOM 8755 C C . GLY F 3 232 ? -45.576 53.539 53.609 1.00 42.37 1077 GLY A C 1
ATOM 8756 O O . GLY F 3 232 ? -45.840 54.593 54.220 1.00 43.18 1077 GLY A O 1
ATOM 8757 N N . ASN F 3 233 ? -44.417 52.885 53.714 1.00 41.72 1078 ASN A N 1
ATOM 8758 C CA . ASN F 3 233 ? -43.214 53.449 54.371 1.00 39.86 1078 ASN A CA 1
ATOM 8759 C C . ASN F 3 233 ? -42.525 54.417 53.410 1.00 40.05 1078 ASN A C 1
ATOM 8760 O O . ASN F 3 233 ? -42.923 54.482 52.229 1.00 38.41 1078 ASN A O 1
ATOM 8765 N N . TYR F 3 234 ? -41.515 55.134 53.903 1.00 40.15 1079 TYR A N 1
ATOM 8766 C CA . TYR F 3 234 ? -40.736 56.101 53.095 1.00 38.94 1079 TYR A CA 1
ATOM 8767 C C . TYR F 3 234 ? -39.887 55.332 52.085 1.00 38.76 1079 TYR A C 1
ATOM 8768 O O . TYR F 3 234 ? -39.293 54.304 52.457 1.00 37.65 1079 TYR A O 1
ATOM 8777 N N . LEU F 3 235 ? -39.831 55.845 50.854 1.00 38.81 1080 LEU A N 1
ATOM 8778 C CA . LEU F 3 235 ? -38.969 55.309 49.775 1.00 40.01 1080 LEU A CA 1
ATOM 8779 C C . LEU F 3 235 ? -37.527 55.693 50.080 1.00 39.01 1080 LEU A C 1
ATOM 8780 O O . LEU F 3 235 ? -37.300 56.865 50.417 1.00 42.69 1080 LEU A O 1
ATOM 8785 N N . LEU F 3 236 ? -36.604 54.742 49.960 1.00 38.77 1081 LEU A N 1
ATOM 8786 C CA . LEU F 3 236 ? -35.202 54.898 50.416 1.00 39.99 1081 LEU A CA 1
ATOM 8787 C C . LEU F 3 236 ? -34.241 54.822 49.233 1.00 40.59 1081 LEU A C 1
ATOM 8788 O O . LEU F 3 236 ? -34.583 54.207 48.210 1.00 44.40 1081 LEU A O 1
ATOM 8793 N N . TYR F 3 237 ? -33.069 55.423 49.407 1.00 41.38 1082 TYR A N 1
ATOM 8794 C CA . TYR F 3 237 ? -31.881 55.233 48.546 1.00 43.90 1082 TYR A CA 1
ATOM 8795 C C . TYR F 3 237 ? -31.152 53.964 48.994 1.00 45.09 1082 TYR A C 1
ATOM 8796 O O . TYR F 3 237 ? -31.252 53.591 50.177 1.00 45.34 1082 TYR A O 1
ATOM 8805 N N . ASP F 3 238 ? -30.423 53.340 48.069 1.00 46.54 1083 ASP A N 1
ATOM 8806 C CA . ASP F 3 238 ? -29.580 52.145 48.335 1.00 49.22 1083 ASP A CA 1
ATOM 8807 C C . ASP F 3 238 ? -30.440 51.058 48.979 1.00 45.25 1083 ASP A C 1
ATOM 8808 O O . ASP F 3 238 ? -29.981 50.429 49.939 1.00 47.05 1083 ASP A O 1
ATOM 8813 N N . LYS F 3 239 ? -31.647 50.862 48.462 1.00 44.75 1084 LYS A N 1
ATOM 8814 C CA . LYS F 3 239 ? -32.559 49.781 48.887 1.00 45.10 1084 LYS A CA 1
ATOM 8815 C C . LYS F 3 239 ? -33.054 49.044 47.641 1.00 43.97 1084 LYS A C 1
ATOM 8816 O O . LYS F 3 239 ? -33.558 49.706 46.711 1.00 41.19 1084 LYS A O 1
ATOM 8822 N N . GLU F 3 240 ? -32.920 47.719 47.637 1.00 45.36 1085 GLU A N 1
ATOM 8823 C CA . GLU F 3 240 ? -33.423 46.855 46.543 1.00 44.02 1085 GLU A CA 1
ATOM 8824 C C . GLU F 3 240 ? -34.946 46.882 46.581 1.00 42.32 1085 GLU A C 1
ATOM 8825 O O . GLU F 3 240 ? -35.510 46.719 47.669 1.00 45.64 1085 GLU A O 1
ATOM 8831 N N . TYR F 3 241 ? -35.567 47.101 45.431 1.00 42.16 1086 TYR A N 1
ATOM 8832 C CA . TYR F 3 241 ? -37.037 47.108 45.269 1.00 42.83 1086 TYR A CA 1
ATOM 8833 C C . TYR F 3 241 ? -37.396 46.288 44.031 1.00 43.29 1086 TYR A C 1
ATOM 8834 O O . TYR F 3 241 ? -36.684 46.337 43.009 1.00 43.64 1086 TYR A O 1
ATOM 8843 N N . TYR F 3 242 ? -38.485 45.542 44.133 1.00 43.06 1087 TYR A N 1
ATOM 8844 C CA . TYR F 3 242 ? -39.215 45.016 42.960 1.00 42.10 1087 TYR A CA 1
ATOM 8845 C C . TYR F 3 242 ? -40.113 46.130 42.446 1.00 39.84 1087 TYR A C 1
ATOM 8846 O O . TYR F 3 242 ? -40.460 47.034 43.231 1.00 39.28 1087 TYR A O 1
ATOM 8855 N N . LEU F 3 243 ? -40.484 46.045 41.174 1.00 37.62 1088 LEU A N 1
ATOM 8856 C CA . LEU F 3 243 ? -41.351 47.052 40.531 1.00 38.81 1088 LEU A CA 1
ATOM 8857 C C . LEU F 3 243 ? -42.759 46.490 40.414 1.00 38.82 1088 LEU A C 1
ATOM 8858 O O . LEU F 3 243 ? -42.903 45.268 40.282 1.00 41.51 1088 LEU A O 1
ATOM 8863 N N . LEU F 3 244 ? -43.741 47.379 40.497 1.00 40.49 1089 LEU A N 1
ATOM 8864 C CA . LEU F 3 244 ? -45.150 47.100 40.161 1.00 41.85 1089 LEU A CA 1
ATOM 8865 C C . LEU F 3 244 ? -45.678 48.281 39.352 1.00 44.96 1089 LEU A C 1
ATOM 8866 O O . LEU F 3 244 ? -45.589 49.426 39.851 1.00 45.47 1089 LEU A O 1
ATOM 8871 N N . ASN F 3 245 ? -46.189 48.005 38.151 1.00 45.59 1090 ASN A N 1
ATOM 8872 C CA . ASN F 3 245 ? -46.896 49.004 37.313 1.00 42.82 1090 ASN A CA 1
ATOM 8873 C C . ASN F 3 245 ? -48.362 49.036 37.737 1.00 43.14 1090 ASN A C 1
ATOM 8874 O O . ASN F 3 245 ? -48.978 47.961 37.821 1.00 45.11 1090 ASN A O 1
ATOM 8879 N N . VAL F 3 246 ? -48.892 50.231 37.979 1.00 44.39 1091 VAL A N 1
ATOM 8880 C CA . VAL F 3 246 ? -50.258 50.430 38.543 1.00 45.72 1091 VAL A CA 1
ATOM 8881 C C . VAL F 3 246 ? -51.300 49.991 37.506 1.00 45.19 1091 VAL A C 1
ATOM 8882 O O . VAL F 3 246 ? -52.329 49.438 37.916 1.00 44.20 1091 VAL A O 1
ATOM 8886 N N . LEU F 3 247 ? -51.049 50.211 36.215 1.00 45.98 1092 LEU A N 1
ATOM 8887 C CA . LEU F 3 247 ? -52.024 49.842 35.155 1.00 48.40 1092 LEU A CA 1
ATOM 8888 C C . LEU F 3 247 ? -51.938 48.344 34.827 1.00 48.93 1092 LEU A C 1
ATOM 8889 O O . LEU F 3 247 ? -52.933 47.808 34.302 1.00 52.01 1092 LEU A O 1
ATOM 8894 N N . LYS F 3 248 ? -50.807 47.694 35.112 1.00 47.96 1093 LYS A N 1
ATOM 8895 C CA . LYS F 3 248 ? -50.600 46.245 34.849 1.00 47.00 1093 LYS A CA 1
ATOM 8896 C C . LYS F 3 248 ? -50.185 45.551 36.142 1.00 45.88 1093 LYS A C 1
ATOM 8897 O O . LYS F 3 248 ? -49.050 45.092 36.270 1.00 43.21 1093 LYS A O 1
ATOM 8903 N N . PRO F 3 249 ? -51.089 45.461 37.144 1.00 46.07 1094 PRO A N 1
ATOM 8904 C CA . PRO F 3 249 ? -50.733 44.882 38.436 1.00 46.50 1094 PRO A CA 1
ATOM 8905 C C . PRO F 3 249 ? -50.452 43.378 38.359 1.00 46.73 1094 PRO A C 1
ATOM 8906 O O . PRO F 3 249 ? -49.773 42.877 39.223 1.00 49.01 1094 PRO A O 1
ATOM 8910 N N . ASN F 3 250 ? -50.967 42.701 37.333 1.00 49.65 1095 ASN A N 1
ATOM 8911 C CA . ASN F 3 250 ? -50.824 41.229 37.178 1.00 50.16 1095 ASN A CA 1
ATOM 8912 C C . ASN F 3 250 ? -49.589 40.915 36.335 1.00 48.60 1095 ASN A C 1
ATOM 8913 O O . ASN F 3 250 ? -49.423 39.738 35.971 1.00 50.72 1095 ASN A O 1
ATOM 8918 N N . ASN F 3 251 ? -48.764 41.921 36.038 1.00 48.26 1096 ASN A N 1
ATOM 8919 C CA . ASN F 3 251 ? -47.512 41.741 35.261 1.00 49.66 1096 ASN A CA 1
ATOM 8920 C C . ASN F 3 251 ? -46.334 42.284 36.066 1.00 49.16 1096 ASN A C 1
ATOM 8921 O O . ASN F 3 251 ? -46.510 43.275 36.809 1.00 49.93 1096 ASN A O 1
ATOM 8926 N N . PHE F 3 252 ? -45.172 41.664 35.883 1.00 49.93 1097 PHE A N 1
ATOM 8927 C CA . PHE F 3 252 ? -43.888 42.131 36.446 1.00 47.85 1097 PHE A CA 1
ATOM 8928 C C . PHE F 3 252 ? -42.898 42.372 35.315 1.00 48.29 1097 PHE A C 1
ATOM 8929 O O . PHE F 3 252 ? -43.135 41.947 34.161 1.00 47.36 1097 PHE A O 1
ATOM 8937 N N . ILE F 3 253 ? -41.807 43.044 35.672 1.00 50.01 1098 ILE A N 1
ATOM 8938 C CA . ILE F 3 253 ? -40.736 43.454 34.727 1.00 48.17 1098 ILE A CA 1
ATOM 8939 C C . ILE F 3 253 ? -39.660 42.377 34.760 1.00 45.33 1098 ILE A C 1
ATOM 8940 O O . ILE F 3 253 ? -39.264 41.954 35.860 1.00 41.04 1098 ILE A O 1
ATOM 8945 N N . ASP F 3 254 ? -39.217 41.956 33.581 1.00 46.57 1099 ASP A N 1
ATOM 8946 C CA . ASP F 3 254 ? -38.072 41.031 33.442 1.00 46.50 1099 ASP A CA 1
ATOM 8947 C C . ASP F 3 254 ? -37.062 41.649 32.483 1.00 45.72 1099 ASP A C 1
ATOM 8948 O O . ASP F 3 254 ? -37.432 42.529 31.672 1.00 43.07 1099 ASP A O 1
ATOM 8953 N N . ARG F 3 255 ? -35.828 41.179 32.606 1.00 46.76 1100 ARG A N 1
ATOM 8954 C CA . ARG F 3 255 ? -34.678 41.583 31.773 1.00 44.27 1100 ARG A CA 1
ATOM 8955 C C . ARG F 3 255 ? -34.698 40.743 30.498 1.00 43.56 1100 ARG A C 1
ATOM 8956 O O . ARG F 3 255 ? -35.080 39.557 30.564 1.00 42.76 1100 ARG A O 1
ATOM 8964 N N . ARG F 3 256 ? -34.308 41.360 29.388 1.00 44.07 1101 ARG A N 1
ATOM 8965 C CA . ARG F 3 256 ? -34.077 40.684 28.094 1.00 43.47 1101 ARG A CA 1
ATOM 8966 C C . ARG F 3 256 ? -32.575 40.645 27.828 1.00 44.12 1101 ARG A C 1
ATOM 8967 O O . ARG F 3 256 ? -31.855 41.506 28.349 1.00 45.98 1101 ARG A O 1
ATOM 8975 N N . LYS F 3 257 ? -32.138 39.686 27.016 1.00 44.67 1102 LYS A N 1
ATOM 8976 C CA . LYS F 3 257 ? -30.704 39.469 26.707 1.00 44.16 1102 LYS A CA 1
ATOM 8977 C C . LYS F 3 257 ? -30.137 40.680 25.961 1.00 42.26 1102 LYS A C 1
ATOM 8978 O O . LYS F 3 257 ? -28.944 40.958 26.130 1.00 41.84 1102 LYS A O 1
ATOM 8984 N N . ASP F 3 258 ? -30.959 41.387 25.183 1.00 42.59 1103 ASP A N 1
ATOM 8985 C CA . ASP F 3 258 ? -30.524 42.592 24.428 1.00 41.07 1103 ASP A CA 1
ATOM 8986 C C . ASP F 3 258 ? -30.542 43.817 25.355 1.00 40.89 1103 ASP A C 1
ATOM 8987 O O . ASP F 3 258 ? -30.398 44.931 24.836 1.00 41.04 1103 ASP A O 1
ATOM 8992 N N . SER F 3 259 ? -30.711 43.618 26.670 1.00 42.14 1104 SER A N 1
ATOM 8993 C CA . SER F 3 259 ? -30.607 44.656 27.733 1.00 43.80 1104 SER A CA 1
ATOM 8994 C C . SER F 3 259 ? -31.891 45.488 27.850 1.00 44.09 1104 SER A C 1
ATOM 8995 O O . SER F 3 259 ? -31.852 46.507 28.567 1.00 45.30 1104 SER A O 1
ATOM 8998 N N . THR F 3 260 ? -32.974 45.097 27.175 1.00 42.61 1105 THR A N 1
ATOM 8999 C CA . THR F 3 260 ? -34.290 45.777 27.277 1.00 39.91 1105 THR A CA 1
ATOM 9000 C C . THR F 3 260 ? -35.074 45.147 28.428 1.00 40.89 1105 THR A C 1
ATOM 9001 O O . THR F 3 260 ? -34.603 44.129 28.991 1.00 37.81 1105 THR A O 1
ATOM 9005 N N . LEU F 3 261 ? -36.209 45.753 28.772 1.00 40.57 1106 LEU A N 1
ATOM 9006 C CA . LEU F 3 261 ? -37.070 45.303 29.892 1.00 42.16 1106 LEU A CA 1
ATOM 9007 C C . LEU F 3 261 ? -38.447 44.934 29.343 1.00 42.80 1106 LEU A C 1
ATOM 9008 O O . LEU F 3 261 ? -39.073 45.772 28.679 1.00 43.22 1106 LEU A O 1
ATOM 9013 N N . SER F 3 262 ? -38.895 43.715 29.621 1.00 46.04 1107 SER A N 1
ATOM 9014 C CA . SER F 3 262 ? -40.207 43.190 29.175 1.00 46.88 1107 SER A CA 1
ATOM 9015 C C . SER F 3 262 ? -41.233 43.386 30.291 1.00 47.73 1107 SER A C 1
ATOM 9016 O O . SER F 3 262 ? -40.839 43.334 31.480 1.00 46.01 1107 SER A O 1
ATOM 9019 N N . ILE F 3 263 ? -42.493 43.610 29.910 1.00 48.51 1108 ILE A N 1
ATOM 9020 C CA . ILE F 3 263 ? -43.648 43.703 30.850 1.00 51.02 1108 ILE A CA 1
ATOM 9021 C C . ILE F 3 263 ? -44.688 42.619 30.522 1.00 51.20 1108 ILE A C 1
ATOM 9022 O O . ILE F 3 263 ? -45.768 42.633 31.140 1.00 50.52 1108 ILE A O 1
ATOM 9027 N N . ASN F 3 264 ? -44.368 41.700 29.609 1.00 53.95 1109 ASN A N 1
ATOM 9028 C CA . ASN F 3 264 ? -45.292 40.633 29.139 1.00 57.09 1109 ASN A CA 1
ATOM 9029 C C . ASN F 3 264 ? -45.105 39.371 29.989 1.00 57.14 1109 ASN A C 1
ATOM 9030 O O . ASN F 3 264 ? -45.284 38.269 29.444 1.00 61.62 1109 ASN A O 1
ATOM 9035 N N . ASN F 3 265 ? -44.738 39.517 31.264 1.00 54.77 1110 ASN A N 1
ATOM 9036 C CA . ASN F 3 265 ? -44.595 38.383 32.211 1.00 52.00 1110 ASN A CA 1
ATOM 9037 C C . ASN F 3 265 ? -45.764 38.436 33.193 1.00 50.83 1110 ASN A C 1
ATOM 9038 O O . ASN F 3 265 ? -45.898 39.455 33.886 1.00 47.00 1110 ASN A O 1
ATOM 9043 N N . ILE F 3 266 ? -46.580 37.380 33.223 1.00 51.49 1111 ILE A N 1
ATOM 9044 C CA . ILE F 3 266 ? -47.780 37.286 34.099 1.00 49.81 1111 ILE A CA 1
ATOM 9045 C C . ILE F 3 266 ? -47.323 36.799 35.468 1.00 47.98 1111 ILE A C 1
ATOM 9046 O O . ILE F 3 266 ? -46.607 35.792 35.533 1.00 48.59 1111 ILE A O 1
ATOM 9051 N N . ARG F 3 267 ? -47.726 37.509 36.516 1.00 47.51 1112 ARG A N 1
ATOM 9052 C CA . ARG F 3 267 ? -47.355 37.154 37.903 1.00 47.91 1112 ARG A CA 1
ATOM 9053 C C . ARG F 3 267 ? -48.044 35.840 38.249 1.00 47.94 1112 ARG A C 1
ATOM 9054 O O . ARG F 3 267 ? -49.250 35.713 37.975 1.00 47.50 1112 ARG A O 1
ATOM 9062 N N . SER F 3 268 ? -47.297 34.903 38.824 1.00 50.24 1113 SER A N 1
ATOM 9063 C CA . SER F 3 268 ? -47.861 33.689 39.460 1.00 51.89 1113 SER A CA 1
ATOM 9064 C C . SER F 3 268 ? -48.780 34.109 40.608 1.00 53.40 1113 SER A C 1
ATOM 9065 O O . SER F 3 268 ? -48.666 35.255 41.088 1.00 57.06 1113 SER A O 1
ATOM 9068 N N . THR F 3 269 ? -49.653 33.197 41.027 1.00 52.93 1114 THR A N 1
ATOM 9069 C CA . THR F 3 269 ? -50.653 33.427 42.090 1.00 50.21 1114 THR A CA 1
ATOM 9070 C C . THR F 3 269 ? -50.447 32.396 43.191 1.00 49.52 1114 THR A C 1
ATOM 9071 O O . THR F 3 269 ? -50.048 31.271 42.880 1.00 48.74 1114 THR A O 1
ATOM 9075 N N . ILE F 3 270 ? -50.678 32.808 44.433 1.00 52.49 1115 ILE A N 1
ATOM 9076 C CA . ILE F 3 270 ? -50.800 31.894 45.601 1.00 53.61 1115 ILE A CA 1
ATOM 9077 C C . ILE F 3 270 ? -52.212 32.070 46.160 1.00 57.27 1115 ILE A C 1
ATOM 9078 O O . ILE F 3 270 ? -52.391 32.921 47.066 1.00 56.70 1115 ILE A O 1
ATOM 9083 N N . LEU F 3 271 ? -53.171 31.310 45.613 1.00 59.60 1116 LEU A N 1
ATOM 9084 C CA . LEU F 3 271 ? -54.597 31.314 46.033 1.00 62.11 1116 LEU A CA 1
ATOM 9085 C C . LEU F 3 271 ? -55.145 32.733 45.819 1.00 62.32 1116 LEU A C 1
ATOM 9086 O O . LEU F 3 271 ? -55.488 33.412 46.807 1.00 69.12 1116 LEU A O 1
ATOM 9091 N N . LEU F 3 272 ? -55.153 33.171 44.556 1.00 59.13 1117 LEU A N 1
ATOM 9092 C CA . LEU F 3 272 ? -55.685 34.482 44.067 1.00 58.16 1117 LEU A CA 1
ATOM 9093 C C . LEU F 3 272 ? -54.751 35.656 44.394 1.00 55.25 1117 LEU A C 1
ATOM 9094 O O . LEU F 3 272 ? -55.032 36.762 43.885 1.00 55.00 1117 LEU A O 1
ATOM 9099 N N . ALA F 3 273 ? -53.696 35.458 45.191 1.00 53.14 1118 ALA A N 1
ATOM 9100 C CA . ALA F 3 273 ? -52.755 36.537 45.575 1.00 51.85 1118 ALA A CA 1
ATOM 9101 C C . ALA F 3 273 ? -51.574 36.543 44.604 1.00 51.57 1118 ALA A C 1
ATOM 9102 O O . ALA F 3 273 ? -50.870 35.520 44.513 1.00 52.22 1118 ALA A O 1
ATOM 9104 N N . ASN F 3 274 ? -51.365 37.661 43.910 1.00 51.01 1119 ASN A N 1
ATOM 9105 C CA . ASN F 3 274 ? -50.209 37.844 42.999 1.00 50.63 1119 ASN A CA 1
ATOM 9106 C C . ASN F 3 274 ? -48.914 37.743 43.807 1.00 48.99 1119 ASN A C 1
ATOM 9107 O O . ASN F 3 274 ? -48.888 38.209 44.965 1.00 47.06 1119 ASN A O 1
ATOM 9112 N N . ARG F 3 275 ? -47.883 37.150 43.209 1.00 49.48 1120 ARG A N 1
ATOM 9113 C CA . ARG F 3 275 ? -46.515 37.156 43.772 1.00 52.24 1120 ARG A CA 1
ATOM 9114 C C . ARG F 3 275 ? -45.937 38.561 43.630 1.00 54.29 1120 ARG A C 1
ATOM 9115 O O . ARG F 3 275 ? -45.924 39.078 42.492 1.00 56.10 1120 ARG A O 1
ATOM 9123 N N . LEU F 3 276 ? -45.491 39.145 44.743 1.00 51.76 1121 LEU A N 1
ATOM 9124 C CA . LEU F 3 276 ? -44.949 40.526 44.774 1.00 51.51 1121 LEU A CA 1
ATOM 9125 C C . LEU F 3 276 ? -43.431 40.509 44.588 1.00 49.85 1121 LEU A C 1
ATOM 9126 O O . LEU F 3 276 ? -42.896 41.558 44.203 1.00 54.55 1121 LEU A O 1
ATOM 9131 N N . TYR F 3 277 ? -42.775 39.372 44.833 1.00 47.67 1122 TYR A N 1
ATOM 9132 C CA . TYR F 3 277 ? -41.294 39.256 44.860 1.00 47.83 1122 TYR A CA 1
ATOM 9133 C C . TYR F 3 277 ? -40.787 38.630 43.565 1.00 49.03 1122 TYR A C 1
ATOM 9134 O O . TYR F 3 277 ? -39.815 37.845 43.612 1.00 50.79 1122 TYR A O 1
ATOM 9143 N N . SER F 3 278 ? -41.423 38.987 42.450 1.00 49.06 1123 SER A N 1
ATOM 9144 C CA . SER F 3 278 ? -41.083 38.507 41.091 1.00 47.53 1123 SER A CA 1
ATOM 9145 C C . SER F 3 278 ? -40.488 39.657 40.272 1.00 47.00 1123 SER A C 1
ATOM 9146 O O . SER F 3 278 ? -40.857 40.834 40.509 1.00 47.88 1123 SER A O 1
ATOM 9149 N N . GLY F 3 279 ? -39.565 39.314 39.374 1.00 45.14 1124 GLY A N 1
ATOM 9150 C CA . GLY F 3 279 ? -39.025 40.227 38.356 1.00 44.19 1124 GLY A CA 1
ATOM 9151 C C . GLY F 3 279 ? -37.673 40.792 38.742 1.00 42.37 1124 GLY A C 1
ATOM 9152 O O . GLY F 3 279 ? -36.982 40.187 39.580 1.00 39.38 1124 GLY A O 1
ATOM 9153 N N . ILE F 3 280 ? -37.329 41.931 38.146 1.00 41.12 1125 ILE A N 1
ATOM 9154 C CA . ILE F 3 280 ? -36.017 42.612 38.325 1.00 43.29 1125 ILE A CA 1
ATOM 9155 C C . ILE F 3 280 ? -36.044 43.417 39.622 1.00 44.11 1125 ILE A C 1
ATOM 9156 O O . ILE F 3 280 ? -37.137 43.848 40.043 1.00 42.16 1125 ILE A O 1
ATOM 9161 N N . LYS F 3 281 ? -34.862 43.642 40.189 1.00 44.62 1126 LYS A N 1
ATOM 9162 C CA . LYS F 3 281 ? -34.662 44.545 41.341 1.00 45.83 1126 LYS A CA 1
ATOM 9163 C C . LYS F 3 281 ? -33.968 45.814 40.861 1.00 44.06 1126 LYS A C 1
ATOM 9164 O O . LYS F 3 281 ? -33.075 45.710 39.993 1.00 42.73 1126 LYS A O 1
ATOM 9170 N N . VAL F 3 282 ? -34.373 46.950 41.424 1.00 42.74 1127 VAL A N 1
ATOM 9171 C CA . VAL F 3 282 ? -33.755 48.273 41.150 1.00 41.97 1127 VAL A CA 1
ATOM 9172 C C . VAL F 3 282 ? -33.291 48.875 42.477 1.00 43.24 1127 VAL A C 1
ATOM 9173 O O . VAL F 3 282 ? -33.778 48.455 43.558 1.00 39.99 1127 VAL A O 1
ATOM 9177 N N . LYS F 3 283 ? -32.359 49.817 42.376 1.00 43.92 1128 LYS A N 1
ATOM 9178 C CA . LYS F 3 283 ? -31.896 50.646 43.507 1.00 43.20 1128 LYS A CA 1
ATOM 9179 C C . LYS F 3 283 ? -31.870 52.095 43.060 1.00 42.31 1128 LYS A C 1
ATOM 9180 O O . LYS F 3 283 ? -31.419 52.355 41.934 1.00 42.29 1128 LYS A O 1
ATOM 9186 N N . ILE F 3 284 ? -32.327 52.982 43.938 1.00 43.15 1129 ILE A N 1
ATOM 9187 C CA . ILE F 3 284 ? -32.318 54.448 43.704 1.00 42.42 1129 ILE A CA 1
ATOM 9188 C C . ILE F 3 284 ? -31.048 55.016 44.329 1.00 43.61 1129 ILE A C 1
ATOM 9189 O O . ILE F 3 284 ? -30.786 54.755 45.521 1.00 44.71 1129 ILE A O 1
ATOM 9194 N N . GLN F 3 285 ? -30.293 55.762 43.531 1.00 46.64 1130 GLN A N 1
ATOM 9195 C CA . GLN F 3 285 ? -28.977 56.322 43.913 1.00 46.50 1130 GLN A CA 1
ATOM 9196 C C . GLN F 3 285 ? -29.050 57.840 43.757 1.00 46.66 1130 GLN A C 1
ATOM 9197 O O . GLN F 3 285 ? -29.541 58.308 42.719 1.00 45.77 1130 GLN A O 1
ATOM 9203 N N . ARG F 3 286 ? -28.601 58.570 44.773 1.00 50.67 1131 ARG A N 1
ATOM 9204 C CA . ARG F 3 286 ? -28.446 60.046 44.719 1.00 52.26 1131 ARG A CA 1
ATOM 9205 C C . ARG F 3 286 ? -27.430 60.422 43.648 1.00 51.18 1131 ARG A C 1
ATOM 9206 O O . ARG F 3 286 ? -26.326 59.846 43.666 1.00 49.17 1131 ARG A O 1
ATOM 9214 N N . VAL F 3 287 ? -27.763 61.392 42.797 1.00 53.84 1132 VAL A N 1
ATOM 9215 C CA . VAL F 3 287 ? -26.808 61.922 41.781 1.00 55.54 1132 VAL A CA 1
ATOM 9216 C C . VAL F 3 287 ? -25.720 62.710 42.508 1.00 56.66 1132 VAL A C 1
ATOM 9217 O O . VAL F 3 287 ? -24.540 62.486 42.205 1.00 56.52 1132 VAL A O 1
ATOM 9221 N N . ASN F 3 288 ? -26.113 63.603 43.418 1.00 63.53 1133 ASN A N 1
ATOM 9222 C CA . ASN F 3 288 ? -25.178 64.443 44.212 1.00 70.47 1133 ASN A CA 1
ATOM 9223 C C . ASN F 3 288 ? -25.315 64.081 45.690 1.00 73.21 1133 ASN A C 1
ATOM 9224 O O . ASN F 3 288 ? -26.142 64.708 46.383 1.00 72.04 1133 ASN A O 1
ATOM 9229 N N . ASN F 3 289 ? -24.529 63.103 46.141 1.00 77.99 1134 ASN A N 1
ATOM 9230 C CA . ASN F 3 289 ? -24.533 62.634 47.550 1.00 82.60 1134 ASN A CA 1
ATOM 9231 C C . ASN F 3 289 ? -23.513 63.463 48.347 1.00 88.25 1134 ASN A C 1
ATOM 9232 O O . ASN F 3 289 ? -22.318 63.098 48.336 1.00 89.94 1134 ASN A O 1
ATOM 9237 N N . SER F 3 290 ? -23.947 64.543 49.006 1.00 90.81 1135 SER A N 1
ATOM 9238 C CA . SER F 3 290 ? -23.048 65.441 49.781 1.00 92.77 1135 SER A CA 1
ATOM 9239 C C . SER F 3 290 ? -22.969 64.972 51.245 1.00 93.53 1135 SER A C 1
ATOM 9240 O O . SER F 3 290 ? -22.273 63.961 51.504 1.00 98.31 1135 SER A O 1
ATOM 9243 N N . SER F 3 291 ? -23.635 65.681 52.163 1.00 88.99 1136 SER A N 1
ATOM 9244 C CA . SER F 3 291 ? -23.810 65.301 53.592 1.00 84.92 1136 SER A CA 1
ATOM 9245 C C . SER F 3 291 ? -25.313 65.337 53.876 1.00 82.93 1136 SER A C 1
ATOM 9246 O O . SER F 3 291 ? -25.723 65.756 54.996 1.00 84.24 1136 SER A O 1
ATOM 9248 N N . THR F 3 292 ? -26.087 64.958 52.847 1.00 74.15 1137 THR A N 1
ATOM 9249 C CA . THR F 3 292 ? -27.569 64.903 52.863 1.00 62.13 1137 THR A CA 1
ATOM 9250 C C . THR F 3 292 ? -27.928 63.827 53.881 1.00 62.04 1137 THR A C 1
ATOM 9251 O O . THR F 3 292 ? -27.937 62.633 53.495 1.00 60.80 1137 THR A O 1
ATOM 9255 N N . ASN F 3 293 ? -28.118 64.219 55.142 1.00 54.81 1138 ASN A N 1
ATOM 9256 C CA . ASN F 3 293 ? -28.396 63.266 56.246 1.00 56.04 1138 ASN A CA 1
ATOM 9257 C C . ASN F 3 293 ? -29.825 62.727 56.096 1.00 59.30 1138 ASN A C 1
ATOM 9258 O O . ASN F 3 293 ? -30.677 63.039 56.978 1.00 64.06 1138 ASN A O 1
ATOM 9260 N N . ASP F 3 294 ? -30.069 61.952 55.032 1.00 54.71 1139 ASP A N 1
ATOM 9261 C CA . ASP F 3 294 ? -31.364 61.288 54.734 1.00 52.00 1139 ASP A CA 1
ATOM 9262 C C . ASP F 3 294 ? -31.106 60.295 53.597 1.00 51.58 1139 ASP A C 1
ATOM 9263 O O . ASP F 3 294 ? -30.344 60.627 52.662 1.00 49.85 1139 ASP A O 1
ATOM 9265 N N . ASN F 3 295 ? -31.706 59.113 53.705 1.00 50.79 1140 ASN A N 1
ATOM 9266 C CA . ASN F 3 295 ? -31.730 58.072 52.651 1.00 48.92 1140 ASN A CA 1
ATOM 9267 C C . ASN F 3 295 ? -33.140 58.081 52.064 1.00 46.93 1140 ASN A C 1
ATOM 9268 O O . ASN F 3 295 ? -33.500 57.116 51.396 1.00 47.62 1140 ASN A O 1
ATOM 9273 N N . LEU F 3 296 ? -33.905 59.136 52.356 1.00 45.03 1141 LEU A N 1
ATOM 9274 C CA . LEU F 3 296 ? -35.315 59.296 51.941 1.00 43.21 1141 LEU A CA 1
ATOM 9275 C C . LEU F 3 296 ? -35.333 59.973 50.575 1.00 43.53 1141 LEU A C 1
ATOM 9276 O O . LEU F 3 296 ? -34.589 60.948 50.385 1.00 42.79 1141 LEU A O 1
ATOM 9281 N N . VAL F 3 297 ? -36.173 59.463 49.680 1.00 42.23 1142 VAL A N 1
ATOM 9282 C CA . VAL F 3 297 ? -36.378 60.010 48.317 1.00 42.38 1142 VAL A CA 1
ATOM 9283 C C . VAL F 3 297 ? -37.500 61.039 48.418 1.00 43.49 1142 VAL A C 1
ATOM 9284 O O . VAL F 3 297 ? -38.560 60.692 48.959 1.00 43.49 1142 VAL A O 1
ATOM 9288 N N . ARG F 3 298 ? -37.260 62.256 47.934 1.00 45.24 1143 ARG A N 1
ATOM 9289 C CA . ARG F 3 298 ? -38.228 63.375 48.006 1.00 44.58 1143 ARG A CA 1
ATOM 9290 C C . ARG F 3 298 ? -38.662 63.771 46.604 1.00 43.87 1143 ARG A C 1
ATOM 9291 O O . ARG F 3 298 ? -37.965 63.417 45.636 1.00 41.80 1143 ARG A O 1
ATOM 9299 N N . LYS F 3 299 ? -39.743 64.540 46.528 1.00 44.10 1144 LYS A N 1
ATOM 9300 C CA . LYS F 3 299 ? -40.297 65.030 45.247 1.00 44.98 1144 LYS A CA 1
ATOM 9301 C C . LYS F 3 299 ? -39.235 65.862 44.524 1.00 45.44 1144 LYS A C 1
ATOM 9302 O O . LYS F 3 299 ? -38.551 66.668 45.176 1.00 46.65 1144 LYS A O 1
ATOM 9308 N N . ASN F 3 300 ? -39.091 65.624 43.223 1.00 47.17 1145 ASN A N 1
ATOM 9309 C CA . ASN F 3 300 ? -38.182 66.355 42.299 1.00 49.41 1145 ASN A CA 1
ATOM 9310 C C . ASN F 3 300 ? -36.715 66.134 42.684 1.00 44.45 1145 ASN A C 1
ATOM 9311 O O . ASN F 3 300 ? -35.882 66.976 42.324 1.00 43.87 1145 ASN A O 1
ATOM 9316 N N . ASP F 3 301 ? -36.398 64.995 43.301 1.00 42.90 1146 ASP A N 1
ATOM 9317 C CA . ASP F 3 301 ? -34.996 64.564 43.529 1.00 42.29 1146 ASP A CA 1
ATOM 9318 C C . ASP F 3 301 ? -34.429 64.076 42.193 1.00 44.72 1146 ASP A C 1
ATOM 9319 O O . ASP F 3 301 ? -35.185 63.460 41.409 1.00 41.44 1146 ASP A O 1
ATOM 9324 N N . GLN F 3 302 ? -33.149 64.359 41.958 1.00 47.11 1147 GLN A N 1
ATOM 9325 C CA . GLN F 3 302 ? -32.392 63.921 40.763 1.00 47.18 1147 GLN A CA 1
ATOM 9326 C C . GLN F 3 302 ? -31.665 62.647 41.174 1.00 45.62 1147 GLN A C 1
ATOM 9327 O O . GLN F 3 302 ? -30.856 62.708 42.118 1.00 43.64 1147 GLN A O 1
ATOM 9333 N N . VAL F 3 303 ? -31.987 61.532 40.527 1.00 44.48 1148 VAL A N 1
ATOM 9334 C CA . VAL F 3 303 ? -31.502 60.194 40.953 1.00 44.18 1148 VAL A CA 1
ATOM 9335 C C . VAL F 3 303 ? -30.995 59.421 39.738 1.00 42.97 1148 VAL A C 1
ATOM 9336 O O . VAL F 3 303 ? -31.242 59.836 38.582 1.00 42.67 1148 VAL A O 1
ATOM 9340 N N . TYR F 3 304 ? -30.322 58.315 40.028 1.00 42.76 1149 TYR A N 1
ATOM 9341 C CA . TYR F 3 304 ? -30.039 57.223 39.073 1.00 42.27 1149 TYR A CA 1
ATOM 9342 C C . TYR F 3 304 ? -30.848 56.009 39.509 1.00 42.26 1149 TYR A C 1
ATOM 9343 O O . TYR F 3 304 ? -30.915 55.723 40.731 1.00 41.60 1149 TYR A O 1
ATOM 9352 N N . ILE F 3 305 ? -31.472 55.348 38.537 1.00 41.46 1150 ILE A N 1
ATOM 9353 C CA . ILE F 3 305 ? -32.159 54.048 38.746 1.00 40.22 1150 ILE A CA 1
ATOM 9354 C C . ILE F 3 305 ? -31.206 52.965 38.260 1.00 40.14 1150 ILE A C 1
ATOM 9355 O O . ILE F 3 305 ? -30.906 52.946 37.063 1.00 42.08 1150 ILE A O 1
ATOM 9360 N N . ASN F 3 306 ? -30.737 52.119 39.171 1.00 41.27 1151 ASN A N 1
ATOM 9361 C CA . ASN F 3 306 ? -29.769 51.045 38.845 1.00 43.38 1151 ASN A CA 1
ATOM 9362 C C . ASN F 3 306 ? -30.500 49.708 38.838 1.00 43.82 1151 ASN A C 1
ATOM 9363 O O . ASN F 3 306 ? -31.305 49.462 39.761 1.00 44.67 1151 ASN A O 1
ATOM 9368 N N . PHE F 3 307 ? -30.222 48.894 37.821 1.00 42.55 1152 PHE A N 1
ATOM 9369 C CA . PHE F 3 307 ? -30.659 47.483 37.743 1.00 41.16 1152 PHE A CA 1
ATOM 9370 C C . PHE F 3 307 ? -29.680 46.624 38.543 1.00 39.42 1152 PHE A C 1
ATOM 9371 O O . PHE F 3 307 ? -28.457 46.808 38.420 1.00 38.08 1152 PHE A O 1
ATOM 9379 N N . VAL F 3 308 ? -30.220 45.697 39.329 1.00 40.35 1153 VAL A N 1
ATOM 9380 C CA . VAL F 3 308 ? -29.436 44.805 40.223 1.00 40.72 1153 VAL A CA 1
ATOM 9381 C C . VAL F 3 308 ? -29.301 43.445 39.537 1.00 41.96 1153 VAL A C 1
ATOM 9382 O O . VAL F 3 308 ? -30.285 42.684 39.539 1.00 43.06 1153 VAL A O 1
ATOM 9386 N N . ALA F 3 309 ? -28.134 43.162 38.955 1.00 42.45 1154 ALA A N 1
ATOM 9387 C CA . ALA F 3 309 ? -27.812 41.855 38.340 1.00 44.54 1154 ALA A CA 1
ATOM 9388 C C . ALA F 3 309 ? -27.577 40.825 39.449 1.00 46.74 1154 ALA A C 1
ATOM 9389 O O . ALA F 3 309 ? -28.156 39.723 39.379 1.00 46.34 1154 ALA A O 1
ATOM 9391 N N . SER F 3 310 ? -26.727 41.178 40.413 1.00 50.18 1155 SER A N 1
ATOM 9392 C CA . SER F 3 310 ? -26.558 40.490 41.717 1.00 47.18 1155 SER A CA 1
ATOM 9393 C C . SER F 3 310 ? -26.395 41.560 42.800 1.00 47.76 1155 SER A C 1
ATOM 9394 O O . SER F 3 310 ? -26.378 42.758 42.459 1.00 45.63 1155 SER A O 1
ATOM 9397 N N . LYS F 3 311 ? -26.294 41.150 44.060 1.00 48.43 1156 LYS A N 1
ATOM 9398 C CA . LYS F 3 311 ? -26.299 42.090 45.201 1.00 51.46 1156 LYS A CA 1
ATOM 9399 C C . LYS F 3 311 ? -25.225 43.163 44.996 1.00 50.51 1156 LYS A C 1
ATOM 9400 O O . LYS F 3 311 ? -25.502 44.324 45.320 1.00 51.01 1156 LYS A O 1
ATOM 9406 N N . THR F 3 312 ? -24.056 42.792 44.466 1.00 49.21 1157 THR A N 1
ATOM 9407 C CA . THR F 3 312 ? -22.860 43.671 44.386 1.00 47.54 1157 THR A CA 1
ATOM 9408 C C . THR F 3 312 ? -22.638 44.178 42.961 1.00 47.47 1157 THR A C 1
ATOM 9409 O O . THR F 3 312 ? -21.597 44.823 42.732 1.00 51.92 1157 THR A O 1
ATOM 9413 N N . HIS F 3 313 ? -23.561 43.896 42.044 1.00 47.45 1158 HIS A N 1
ATOM 9414 C CA . HIS F 3 313 ? -23.430 44.263 40.611 1.00 45.30 1158 HIS A CA 1
ATOM 9415 C C . HIS F 3 313 ? -24.635 45.091 40.182 1.00 44.36 1158 HIS A C 1
ATOM 9416 O O . HIS F 3 313 ? -25.683 44.492 39.880 1.00 44.80 1158 HIS A O 1
ATOM 9423 N N . LEU F 3 314 ? -24.472 46.413 40.187 1.00 43.84 1159 LEU A N 1
ATOM 9424 C CA . LEU F 3 314 ? -25.501 47.369 39.727 1.00 44.16 1159 LEU A CA 1
ATOM 9425 C C . LEU F 3 314 ? -25.081 47.885 38.361 1.00 42.46 1159 LEU A C 1
ATOM 9426 O O . LEU F 3 314 ? -23.871 48.089 38.150 1.00 43.36 1159 LEU A O 1
ATOM 9431 N N . PHE F 3 315 ? -26.058 48.079 37.485 1.00 41.59 1160 PHE A N 1
ATOM 9432 C CA . PHE F 3 315 ? -25.855 48.662 36.142 1.00 41.99 1160 PHE A CA 1
ATOM 9433 C C . PHE F 3 315 ? -26.860 49.786 35.961 1.00 42.28 1160 PHE A C 1
ATOM 9434 O O . PHE F 3 315 ? -28.023 49.643 36.340 1.00 42.13 1160 PHE A O 1
ATOM 9442 N N . PRO F 3 316 ? -26.429 50.942 35.411 1.00 41.08 1161 PRO A N 1
ATOM 9443 C CA . PRO F 3 316 ? -27.346 52.037 35.128 1.00 39.89 1161 PRO A CA 1
ATOM 9444 C C . PRO F 3 316 ? -28.479 51.587 34.201 1.00 40.38 1161 PRO A C 1
ATOM 9445 O O . PRO F 3 316 ? -28.242 50.798 33.293 1.00 41.28 1161 PRO A O 1
ATOM 9449 N N . LEU F 3 317 ? -29.691 52.045 34.500 1.00 38.74 1162 LEU A N 1
ATOM 9450 C CA . LEU F 3 317 ? -30.829 51.996 33.556 1.00 40.26 1162 LEU A CA 1
ATOM 9451 C C . LEU F 3 317 ? -30.878 53.344 32.847 1.00 40.31 1162 LEU A C 1
ATOM 9452 O O . LEU F 3 317 ? -30.826 54.365 33.537 1.00 40.32 1162 LEU A O 1
ATOM 9457 N N . TYR F 3 318 ? -30.925 53.338 31.518 1.00 42.36 1163 TYR A N 1
ATOM 9458 C CA . TYR F 3 318 ? -30.930 54.574 30.700 1.00 43.08 1163 TYR A CA 1
ATOM 9459 C C . TYR F 3 318 ? -32.005 54.451 29.624 1.00 43.86 1163 TYR A C 1
ATOM 9460 O O . TYR F 3 318 ? -32.511 53.342 29.384 1.00 46.99 1163 TYR A O 1
ATOM 9469 N N . ALA F 3 319 ? -32.335 55.576 28.998 1.00 45.02 1164 ALA A N 1
ATOM 9470 C CA . ALA F 3 319 ? -33.244 55.642 27.836 1.00 45.59 1164 ALA A CA 1
ATOM 9471 C C . ALA F 3 319 ? -32.398 55.633 26.566 1.00 45.71 1164 ALA A C 1
ATOM 9472 O O . ALA F 3 319 ? -31.589 56.562 26.397 1.00 48.36 1164 ALA A O 1
ATOM 9474 N N . ASP F 3 320 ? -32.559 54.606 25.730 1.00 43.68 1165 ASP A N 1
ATOM 9475 C CA . ASP F 3 320 ? -31.813 54.481 24.455 1.00 44.82 1165 ASP A CA 1
ATOM 9476 C C . ASP F 3 320 ? -32.421 55.463 23.459 1.00 45.79 1165 ASP A C 1
ATOM 9477 O O . ASP F 3 320 ? -33.473 55.134 22.884 1.00 46.37 1165 ASP A O 1
ATOM 9482 N N . THR F 3 321 ? -31.769 56.612 23.267 1.00 48.66 1166 THR A N 1
ATOM 9483 C CA . THR F 3 321 ? -32.240 57.705 22.375 1.00 49.47 1166 THR A CA 1
ATOM 9484 C C . THR F 3 321 ? -31.684 57.509 20.960 1.00 49.28 1166 THR A C 1
ATOM 9485 O O . THR F 3 321 ? -31.871 58.416 20.138 1.00 49.06 1166 THR A O 1
ATOM 9489 N N . ALA F 3 322 ? -31.055 56.368 20.669 1.00 51.51 1167 ALA A N 1
ATOM 9490 C CA . ALA F 3 322 ? -30.521 56.047 19.324 1.00 54.70 1167 ALA A CA 1
ATOM 9491 C C . ALA F 3 322 ? -31.590 55.309 18.514 1.00 55.44 1167 ALA A C 1
ATOM 9492 O O . ALA F 3 322 ? -31.320 54.191 18.053 1.00 56.72 1167 ALA A O 1
ATOM 9494 N N . THR F 3 323 ? -32.762 55.921 18.356 1.00 60.00 1168 THR A N 1
ATOM 9495 C CA . THR F 3 323 ? -33.933 55.322 17.669 1.00 61.45 1168 THR A CA 1
ATOM 9496 C C . THR F 3 323 ? -34.724 56.449 17.012 1.00 62.90 1168 THR A C 1
ATOM 9497 O O . THR F 3 323 ? -34.620 57.595 17.491 1.00 66.21 1168 THR A O 1
ATOM 9501 N N . THR F 3 324 ? -35.455 56.137 15.943 1.00 62.98 1169 THR A N 1
ATOM 9502 C CA . THR F 3 324 ? -36.347 57.098 15.240 1.00 63.88 1169 THR A CA 1
ATOM 9503 C C . THR F 3 324 ? -37.700 57.192 15.954 1.00 64.04 1169 THR A C 1
ATOM 9504 O O . THR F 3 324 ? -38.422 58.169 15.699 1.00 63.63 1169 THR A O 1
ATOM 9508 N N . ASN F 3 325 ? -38.031 56.218 16.807 1.00 64.60 1170 ASN A N 1
ATOM 9509 C CA . ASN F 3 325 ? -39.307 56.180 17.567 1.00 62.93 1170 ASN A CA 1
ATOM 9510 C C . ASN F 3 325 ? -39.362 57.375 18.517 1.00 57.34 1170 ASN A C 1
ATOM 9511 O O . ASN F 3 325 ? -38.293 57.830 18.937 1.00 56.57 1170 ASN A O 1
ATOM 9516 N N . LYS F 3 326 ? -40.570 57.845 18.839 1.00 54.66 1171 LYS A N 1
ATOM 9517 C CA . LYS F 3 326 ? -40.800 58.964 19.791 1.00 53.35 1171 LYS A CA 1
ATOM 9518 C C . LYS F 3 326 ? -40.532 58.459 21.214 1.00 53.52 1171 LYS A C 1
ATOM 9519 O O . LYS F 3 326 ? -39.839 59.162 21.972 1.00 54.90 1171 LYS A O 1
ATOM 9521 N N . GLU F 3 327 ? -41.053 57.282 21.560 1.00 52.48 1172 GLU A N 1
ATOM 9522 C CA . GLU F 3 327 ? -40.785 56.634 22.868 1.00 51.14 1172 GLU A CA 1
ATOM 9523 C C . GLU F 3 327 ? -39.451 55.901 22.759 1.00 51.36 1172 GLU A C 1
ATOM 9524 O O . GLU F 3 327 ? -39.157 55.365 21.672 1.00 51.99 1172 GLU A O 1
ATOM 9530 N N . LYS F 3 328 ? -38.681 55.894 23.847 1.00 51.72 1173 LYS A N 1
ATOM 9531 C CA . LYS F 3 328 ? -37.316 55.316 23.896 1.00 50.15 1173 LYS A CA 1
ATOM 9532 C C . LYS F 3 328 ? -37.307 54.149 24.873 1.00 48.05 1173 LYS A C 1
ATOM 9533 O O . LYS F 3 328 ? -37.745 54.338 26.028 1.00 51.84 1173 LYS A O 1
ATOM 9539 N N . THR F 3 329 ? -36.802 53.004 24.425 1.00 46.23 1174 THR A N 1
ATOM 9540 C CA . THR F 3 329 ? -36.721 51.773 25.245 1.00 47.29 1174 THR A CA 1
ATOM 9541 C C . THR F 3 329 ? -35.730 52.017 26.378 1.00 45.76 1174 THR A C 1
ATOM 9542 O O . THR F 3 329 ? -34.689 52.657 26.131 1.00 46.66 1174 THR A O 1
ATOM 9546 N N . ILE F 3 330 ? -36.069 51.541 27.572 1.00 43.26 1175 ILE A N 1
ATOM 9547 C CA . ILE F 3 330 ? -35.149 51.567 28.739 1.00 41.58 1175 ILE A CA 1
ATOM 9548 C C . ILE F 3 330 ? -34.220 50.368 28.602 1.00 42.50 1175 ILE A C 1
ATOM 9549 O O . ILE F 3 330 ? -34.712 49.247 28.363 1.00 44.56 1175 ILE A O 1
ATOM 9554 N N . LYS F 3 331 ? -32.920 50.617 28.699 1.00 42.21 1176 LYS A N 1
ATOM 9555 C CA . LYS F 3 331 ? -31.902 49.558 28.547 1.00 41.71 1176 LYS A CA 1
ATOM 9556 C C . LYS F 3 331 ? -31.027 49.514 29.794 1.00 42.21 1176 LYS A C 1
ATOM 9557 O O . LYS F 3 331 ? -31.013 50.494 30.575 1.00 41.63 1176 LYS A O 1
ATOM 9563 N N . ILE F 3 332 ? -30.339 48.389 29.961 1.00 42.22 1177 ILE A N 1
ATOM 9564 C CA . ILE F 3 332 ? -29.294 48.184 31.000 1.00 42.20 1177 ILE A CA 1
ATOM 9565 C C . ILE F 3 332 ? -27.933 48.447 30.363 1.00 42.96 1177 ILE A C 1
ATOM 9566 O O . ILE F 3 332 ? -27.654 47.882 29.289 1.00 46.97 1177 ILE A O 1
ATOM 9571 N N . SER F 3 333 ? -27.120 49.266 31.021 1.00 45.15 1178 SER A N 1
ATOM 9572 C CA . SER F 3 333 ? -25.763 49.636 30.558 1.00 45.56 1178 SER A CA 1
ATOM 9573 C C . SER F 3 333 ? -24.756 48.753 31.293 1.00 44.81 1178 SER A C 1
ATOM 9574 O O . SER F 3 333 ? -24.483 49.027 32.472 1.00 44.18 1178 SER A O 1
ATOM 9577 N N . SER F 3 334 ? -24.249 47.724 30.615 1.00 45.69 1179 SER A N 1
ATOM 9578 C CA . SER F 3 334 ? -23.270 46.757 31.170 1.00 46.94 1179 SER A CA 1
ATOM 9579 C C . SER F 3 334 ? -21.926 47.450 31.406 1.00 47.35 1179 SER A C 1
ATOM 9580 O O . SER F 3 334 ? -21.187 46.984 32.281 1.00 50.73 1179 SER A O 1
ATOM 9583 N N . SER F 3 335 ? -21.625 48.522 30.665 1.00 47.06 1180 SER A N 1
ATOM 9584 C CA . SER F 3 335 ? -20.328 49.244 30.749 1.00 47.37 1180 SER A CA 1
ATOM 9585 C C . SER F 3 335 ? -20.307 50.172 31.966 1.00 48.23 1180 SER A C 1
ATOM 9586 O O . SER F 3 335 ? -19.198 50.582 32.344 1.00 51.12 1180 SER A O 1
ATOM 9589 N N . GLY F 3 336 ? -21.471 50.490 32.548 1.00 48.55 1181 GLY A N 1
ATOM 9590 C CA . GLY F 3 336 ? -21.604 51.474 33.643 1.00 47.19 1181 GLY A CA 1
ATOM 9591 C C . GLY F 3 336 ? -21.846 52.888 33.130 1.00 46.63 1181 GLY A C 1
ATOM 9592 O O . GLY F 3 336 ? -21.957 53.812 33.961 1.00 46.72 1181 GLY A O 1
ATOM 9593 N N . ASN F 3 337 ? -21.933 53.073 31.812 1.00 45.72 1182 ASN A N 1
ATOM 9594 C CA . ASN F 3 337 ? -22.176 54.403 31.200 1.00 46.12 1182 ASN A CA 1
ATOM 9595 C C . ASN F 3 337 ? -23.626 54.801 31.486 1.00 48.03 1182 ASN A C 1
ATOM 9596 O O . ASN F 3 337 ? -24.530 53.971 31.248 1.00 49.33 1182 ASN A O 1
ATOM 9601 N N . ARG F 3 338 ? -23.834 56.027 31.966 1.00 48.33 1183 ARG A N 1
ATOM 9602 C CA . ARG F 3 338 ? -25.182 56.561 32.292 1.00 47.43 1183 ARG A CA 1
ATOM 9603 C C . ARG F 3 338 ? -25.742 57.350 31.109 1.00 46.29 1183 ARG A C 1
ATOM 9604 O O . ARG F 3 338 ? -26.919 57.729 31.181 1.00 45.65 1183 ARG A O 1
ATOM 9612 N N . PHE F 3 339 ? -24.934 57.579 30.071 1.00 47.07 1184 PHE A N 1
ATOM 9613 C CA . PHE F 3 339 ? -25.365 58.183 28.783 1.00 49.20 1184 PHE A CA 1
ATOM 9614 C C . PHE F 3 339 ? -25.913 59.598 29.005 1.00 48.21 1184 PHE A C 1
ATOM 9615 O O . PHE F 3 339 ? -26.828 60.010 28.268 1.00 47.80 1184 PHE A O 1
ATOM 9623 N N . ASN F 3 340 ? -25.354 60.322 29.979 1.00 48.65 1185 ASN A N 1
ATOM 9624 C CA . ASN F 3 340 ? -25.627 61.764 30.214 1.00 49.40 1185 ASN A CA 1
ATOM 9625 C C . ASN F 3 340 ? -27.102 61.981 30.548 1.00 46.33 1185 ASN A C 1
ATOM 9626 O O . ASN F 3 340 ? -27.675 62.982 30.088 1.00 47.61 1185 ASN A O 1
ATOM 9631 N N . GLN F 3 341 ? -27.685 61.080 31.330 1.00 43.93 1186 GLN A N 1
ATOM 9632 C CA . GLN F 3 341 ? -29.110 61.155 31.716 1.00 42.58 1186 GLN A CA 1
ATOM 9633 C C . GLN F 3 341 ? -29.207 61.238 33.236 1.00 39.28 1186 GLN A C 1
ATOM 9634 O O . GLN F 3 341 ? -28.262 60.844 33.931 1.00 37.95 1186 GLN A O 1
ATOM 9640 N N . VAL F 3 342 ? -30.324 61.763 33.710 1.00 37.90 1187 VAL A N 1
ATOM 9641 C CA . VAL F 3 342 ? -30.728 61.676 35.134 1.00 40.10 1187 VAL A CA 1
ATOM 9642 C C . VAL F 3 342 ? -32.192 61.283 35.153 1.00 37.76 1187 VAL A C 1
ATOM 9643 O O . VAL F 3 342 ? -32.834 61.318 34.086 1.00 38.14 1187 VAL A O 1
ATOM 9647 N N . VAL F 3 343 ? -32.666 60.915 36.335 1.00 36.26 1188 VAL A N 1
ATOM 9648 C CA . VAL F 3 343 ? -34.098 60.616 36.571 1.00 36.73 1188 VAL A CA 1
ATOM 9649 C C . VAL F 3 343 ? -34.597 61.590 37.633 1.00 35.36 1188 VAL A C 1
ATOM 9650 O O . VAL F 3 343 ? -33.895 61.808 38.637 1.00 34.74 1188 VAL A O 1
ATOM 9654 N N . VAL F 3 344 ? -35.747 62.193 37.380 1.00 34.92 1189 VAL A N 1
ATOM 9655 C CA . VAL F 3 344 ? -36.419 63.067 38.372 1.00 38.37 1189 VAL A CA 1
ATOM 9656 C C . VAL F 3 344 ? -37.560 62.267 38.990 1.00 40.46 1189 VAL A C 1
ATOM 9657 O O . VAL F 3 344 ? -38.489 61.903 38.251 1.00 38.71 1189 VAL A O 1
ATOM 9661 N N . MET F 3 345 ? -37.479 62.028 40.300 1.00 42.83 1190 MET A N 1
ATOM 9662 C CA . MET F 3 345 ? -38.538 61.330 41.062 1.00 42.69 1190 MET A CA 1
ATOM 9663 C C . MET F 3 345 ? -39.662 62.321 41.357 1.00 43.98 1190 MET A C 1
ATOM 9664 O O . MET F 3 345 ? -39.383 63.512 41.596 1.00 45.65 1190 MET A O 1
ATOM 9669 N N . ASN F 3 346 ? -40.895 61.840 41.313 1.00 45.68 1191 ASN A N 1
ATOM 9670 C CA . ASN F 3 346 ? -42.073 62.594 41.795 1.00 46.64 1191 ASN A CA 1
ATOM 9671 C C . ASN F 3 346 ? -43.111 61.565 42.213 1.00 45.41 1191 ASN A C 1
ATOM 9672 O O . ASN F 3 346 ? -42.798 60.358 42.170 1.00 41.83 1191 ASN A O 1
ATOM 9677 N N . SER F 3 347 ? -44.278 62.029 42.640 1.00 46.60 1192 SER A N 1
ATOM 9678 C CA . SER F 3 347 ? -45.300 61.150 43.241 1.00 46.73 1192 SER A CA 1
ATOM 9679 C C . SER F 3 347 ? -46.674 61.792 43.096 1.00 47.07 1192 SER A C 1
ATOM 9680 O O . SER F 3 347 ? -46.765 63.036 43.045 1.00 47.60 1192 SER A O 1
ATOM 9683 N N . VAL F 3 348 ? -47.682 60.934 42.973 1.00 47.48 1193 VAL A N 1
ATOM 9684 C CA . VAL F 3 348 ? -49.113 61.273 43.189 1.00 46.72 1193 VAL A CA 1
ATOM 9685 C C . VAL F 3 348 ? -49.624 60.326 44.271 1.00 47.39 1193 VAL A C 1
ATOM 9686 O O . VAL F 3 348 ? -49.875 59.147 43.954 1.00 49.10 1193 VAL A O 1
ATOM 9690 N N . GLY F 3 349 ? -49.724 60.821 45.505 1.00 45.50 1194 GLY A N 1
ATOM 9691 C CA . GLY F 3 349 ? -49.996 59.987 46.686 1.00 43.87 1194 GLY A CA 1
ATOM 9692 C C . GLY F 3 349 ? -48.932 58.915 46.845 1.00 43.13 1194 GLY A C 1
ATOM 9693 O O . GLY F 3 349 ? -47.747 59.261 46.970 1.00 43.34 1194 GLY A O 1
ATOM 9694 N N . ASN F 3 350 ? -49.339 57.650 46.805 1.00 43.71 1195 ASN A N 1
ATOM 9695 C CA . ASN F 3 350 ? -48.447 56.477 46.983 1.00 45.35 1195 ASN A CA 1
ATOM 9696 C C . ASN F 3 350 ? -47.880 56.009 45.634 1.00 43.73 1195 ASN A C 1
ATOM 9697 O O . ASN F 3 350 ? -47.077 55.058 45.627 1.00 39.49 1195 ASN A O 1
ATOM 9702 N N . ASN F 3 351 ? -48.299 56.612 44.522 1.00 43.07 1196 ASN A N 1
ATOM 9703 C CA . ASN F 3 351 ? -47.817 56.203 43.179 1.00 45.24 1196 ASN A CA 1
ATOM 9704 C C . ASN F 3 351 ? -46.631 57.088 42.799 1.00 44.54 1196 ASN A C 1
ATOM 9705 O O . ASN F 3 351 ? -46.709 58.310 43.019 1.00 43.02 1196 ASN A O 1
ATOM 9710 N N . CYS F 3 352 ? -45.577 56.470 42.266 1.00 43.70 1197 CYS A N 1
ATOM 9711 C CA . CYS F 3 352 ? -44.290 57.130 41.955 1.00 43.78 1197 CYS A CA 1
ATOM 9712 C C . CYS F 3 352 ? -44.149 57.321 40.442 1.00 45.17 1197 CYS A C 1
ATOM 9713 O O . CYS F 3 352 ? -44.621 56.462 39.654 1.00 42.65 1197 CYS A O 1
ATOM 9716 N N . THR F 3 353 ? -43.504 58.420 40.063 1.00 45.69 1198 THR A N 1
ATOM 9717 C CA . THR F 3 353 ? -43.190 58.770 38.659 1.00 43.94 1198 THR A CA 1
ATOM 9718 C C . THR F 3 353 ? -41.681 58.944 38.530 1.00 42.71 1198 THR A C 1
ATOM 9719 O O . THR F 3 353 ? -41.065 59.531 39.433 1.00 41.70 1198 THR A O 1
ATOM 9723 N N . MET F 3 354 ? -41.127 58.440 37.434 1.00 42.09 1199 MET A N 1
ATOM 9724 C CA . MET F 3 354 ? -39.696 58.589 37.098 1.00 41.54 1199 MET A CA 1
ATOM 9725 C C . MET F 3 354 ? -39.597 59.264 35.732 1.00 42.77 1199 MET A C 1
ATOM 9726 O O . MET F 3 354 ? -40.040 58.657 34.738 1.00 43.73 1199 MET A O 1
ATOM 9731 N N . ASN F 3 355 ? -39.088 60.497 35.715 1.00 42.87 1200 ASN A N 1
ATOM 9732 C CA . ASN F 3 355 ? -38.893 61.295 34.482 1.00 41.90 1200 ASN A CA 1
ATOM 9733 C C . ASN F 3 355 ? -37.431 61.186 34.045 1.00 42.51 1200 ASN A C 1
ATOM 9734 O O . ASN F 3 355 ? -36.550 61.760 34.728 1.00 41.39 1200 ASN A O 1
ATOM 9739 N N . PHE F 3 356 ? -37.189 60.454 32.958 1.00 42.31 1201 PHE A N 1
ATOM 9740 C CA . PHE F 3 356 ? -35.853 60.351 32.325 1.00 43.79 1201 PHE A CA 1
ATOM 9741 C C . PHE F 3 356 ? -35.603 61.648 31.572 1.00 44.06 1201 PHE A C 1
ATOM 9742 O O . PHE F 3 356 ? -36.428 62.032 30.731 1.00 43.38 1201 PHE A O 1
ATOM 9750 N N . LYS F 3 357 ? -34.506 62.315 31.909 1.00 45.42 1202 LYS A N 1
ATOM 9751 C CA . LYS F 3 357 ? -34.152 63.628 31.328 1.00 45.61 1202 LYS A CA 1
ATOM 9752 C C . LYS F 3 357 ? -32.691 63.613 30.896 1.00 46.36 1202 LYS A C 1
ATOM 9753 O O . LYS F 3 357 ? -31.892 62.852 31.472 1.00 47.55 1202 LYS A O 1
ATOM 9759 N N . ASN F 3 358 ? -32.372 64.439 29.908 1.00 45.84 1203 ASN A N 1
ATOM 9760 C CA . ASN F 3 358 ? -30.977 64.704 29.492 1.00 46.79 1203 ASN A CA 1
ATOM 9761 C C . ASN F 3 358 ? -30.357 65.691 30.482 1.00 46.13 1203 ASN A C 1
ATOM 9762 O O . ASN F 3 358 ? -31.084 66.543 31.016 1.00 47.19 1203 ASN A O 1
ATOM 9767 N N . ASN F 3 359 ? -29.049 65.585 30.701 1.00 47.62 1204 ASN A N 1
ATOM 9768 C CA . ASN F 3 359 ? -28.285 66.476 31.612 1.00 48.10 1204 ASN A CA 1
ATOM 9769 C C . ASN F 3 359 ? -28.347 67.923 31.114 1.00 48.17 1204 ASN A C 1
ATOM 9770 O O . ASN F 3 359 ? -28.148 68.829 31.943 1.00 47.92 1204 ASN A O 1
ATOM 9775 N N . ASN F 3 360 ? -28.611 68.141 29.823 1.00 47.41 1205 ASN A N 1
ATOM 9776 C CA . ASN F 3 360 ? -28.763 69.507 29.253 1.00 45.80 1205 ASN A CA 1
ATOM 9777 C C . ASN F 3 360 ? -30.127 70.106 29.621 1.00 42.82 1205 ASN A C 1
ATOM 9778 O O . ASN F 3 360 ? -30.367 71.246 29.209 1.00 41.42 1205 ASN A O 1
ATOM 9783 N N . GLY F 3 361 ? -30.986 69.368 30.339 1.00 41.63 1206 GLY A N 1
ATOM 9784 C CA . GLY F 3 361 ? -32.276 69.862 30.863 1.00 42.72 1206 GLY A CA 1
ATOM 9785 C C . GLY F 3 361 ? -33.461 69.390 30.039 1.00 43.29 1206 GLY A C 1
ATOM 9786 O O . GLY F 3 361 ? -34.602 69.787 30.344 1.00 40.99 1206 GLY A O 1
ATOM 9787 N N . ASN F 3 362 ? -33.214 68.567 29.022 1.00 46.60 1207 ASN A N 1
ATOM 9788 C CA . ASN F 3 362 ? -34.257 68.190 28.041 1.00 48.14 1207 ASN A CA 1
ATOM 9789 C C . ASN F 3 362 ? -35.020 66.975 28.568 1.00 50.36 1207 ASN A C 1
ATOM 9790 O O . ASN F 3 362 ? -34.411 66.135 29.259 1.00 51.25 1207 ASN A O 1
ATOM 9795 N N . ASN F 3 363 ? -36.307 66.892 28.238 1.00 50.15 1208 ASN A N 1
ATOM 9796 C CA . ASN F 3 363 ? -37.188 65.775 28.659 1.00 49.56 1208 ASN A CA 1
ATOM 9797 C C . ASN F 3 363 ? -37.048 64.620 27.672 1.00 46.40 1208 ASN A C 1
ATOM 9798 O O . ASN F 3 363 ? -37.119 64.875 26.465 1.00 47.58 1208 ASN A O 1
ATOM 9803 N N . ILE F 3 364 ? -36.875 63.404 28.190 1.00 44.58 1209 ILE A N 1
ATOM 9804 C CA . ILE F 3 364 ? -36.881 62.147 27.392 1.00 41.42 1209 ILE A CA 1
ATOM 9805 C C . ILE F 3 364 ? -38.214 61.429 27.617 1.00 41.74 1209 ILE A C 1
ATOM 9806 O O . ILE F 3 364 ? -38.793 60.949 26.630 1.00 42.54 1209 ILE A O 1
ATOM 9811 N N . GLY F 3 365 ? -38.682 61.343 28.861 1.00 40.18 1210 GLY A N 1
ATOM 9812 C CA . GLY F 3 365 ? -40.061 60.902 29.127 1.00 42.13 1210 GLY A CA 1
ATOM 9813 C C . GLY F 3 365 ? -40.217 60.176 30.445 1.00 42.47 1210 GLY A C 1
ATOM 9814 O O . GLY F 3 365 ? -39.218 59.675 30.989 1.00 42.28 1210 GLY A O 1
ATOM 9815 N N . LEU F 3 366 ? -41.456 60.107 30.928 1.00 42.62 1211 LEU A N 1
ATOM 9816 C CA . LEU F 3 366 ? -41.805 59.302 32.120 1.00 43.39 1211 LEU A CA 1
ATOM 9817 C C . LEU F 3 366 ? -41.606 57.823 31.788 1.00 41.76 1211 LEU A C 1
ATOM 9818 O O . LEU F 3 366 ? -41.822 57.422 30.620 1.00 40.24 1211 LEU A O 1
ATOM 9823 N N . LEU F 3 367 ? -41.230 57.048 32.799 1.00 40.00 1212 LEU A N 1
ATOM 9824 C CA . LEU F 3 367 ? -41.122 55.576 32.697 1.00 39.13 1212 LEU A CA 1
ATOM 9825 C C . LEU F 3 367 ? -42.532 55.002 32.579 1.00 38.01 1212 LEU A C 1
ATOM 9826 O O . LEU F 3 367 ? -43.343 55.239 33.485 1.00 37.24 1212 LEU A O 1
ATOM 9831 N N . GLY F 3 368 ? -42.813 54.323 31.470 1.00 37.58 1213 GLY A N 1
ATOM 9832 C CA . GLY F 3 368 ? -44.099 53.659 31.225 1.00 38.52 1213 GLY A CA 1
ATOM 9833 C C . GLY F 3 368 ? -43.879 52.390 30.441 1.00 41.30 1213 GLY A C 1
ATOM 9834 O O . GLY F 3 368 ? -42.874 51.703 30.702 1.00 42.38 1213 GLY A O 1
ATOM 9835 N N . PHE F 3 369 ? -44.768 52.092 29.499 1.00 43.58 1214 PHE A N 1
ATOM 9836 C CA . PHE F 3 369 ? -44.625 50.900 28.637 1.00 45.28 1214 PHE A CA 1
ATOM 9837 C C . PHE F 3 369 ? -45.344 51.136 27.311 1.00 45.27 1214 PHE A C 1
ATOM 9838 O O . PHE F 3 369 ? -46.317 51.909 27.246 1.00 44.24 1214 PHE A O 1
ATOM 9846 N N . LYS F 3 370 ? -44.809 50.503 26.272 1.00 45.63 1215 LYS A N 1
ATOM 9847 C CA . LYS F 3 370 ? -45.402 50.451 24.917 1.00 46.36 1215 LYS A CA 1
ATOM 9848 C C . LYS F 3 370 ? -45.315 49.010 24.424 1.00 45.06 1215 LYS A C 1
ATOM 9849 O O . LYS F 3 370 ? -44.201 48.454 24.398 1.00 44.20 1215 LYS A O 1
ATOM 9855 N N . ALA F 3 371 ? -46.461 48.442 24.063 1.00 47.03 1216 ALA A N 1
ATOM 9856 C CA . ALA F 3 371 ? -46.620 47.020 23.699 1.00 47.40 1216 ALA A CA 1
ATOM 9857 C C . ALA F 3 371 ? -46.195 46.163 24.901 1.00 45.39 1216 ALA A C 1
ATOM 9858 O O . ALA F 3 371 ? -46.951 46.108 25.887 1.00 42.51 1216 ALA A O 1
ATOM 9860 N N . ASP F 3 372 ? -45.004 45.572 24.849 1.00 47.41 1217 ASP A N 1
ATOM 9861 C CA . ASP F 3 372 ? -44.513 44.598 25.858 1.00 50.06 1217 ASP A CA 1
ATOM 9862 C C . ASP F 3 372 ? -43.162 45.034 26.434 1.00 48.70 1217 ASP A C 1
ATOM 9863 O O . ASP F 3 372 ? -42.537 44.209 27.122 1.00 47.48 1217 ASP A O 1
ATOM 9868 N N . THR F 3 373 ? -42.718 46.264 26.164 1.00 47.53 1218 THR A N 1
ATOM 9869 C CA . THR F 3 373 ? -41.361 46.735 26.534 1.00 45.67 1218 THR A CA 1
ATOM 9870 C C . THR F 3 373 ? -41.501 47.981 27.405 1.00 43.40 1218 THR A C 1
ATOM 9871 O O . THR F 3 373 ? -42.405 48.788 27.130 1.00 43.19 1218 THR A O 1
ATOM 9875 N N . VAL F 3 374 ? -40.655 48.102 28.429 1.00 42.78 1219 VAL A N 1
ATOM 9876 C CA . VAL F 3 374 ? -40.593 49.296 29.320 1.00 41.55 1219 VAL A CA 1
ATOM 9877 C C . VAL F 3 374 ? -39.904 50.403 28.531 1.00 39.27 1219 VAL A C 1
ATOM 9878 O O . VAL F 3 374 ? -38.845 50.125 27.943 1.00 38.68 1219 VAL A O 1
ATOM 9882 N N . VAL F 3 375 ? -40.508 51.588 28.502 1.00 39.21 1220 VAL A N 1
ATOM 9883 C CA . VAL F 3 375 ? -40.029 52.729 27.675 1.00 42.70 1220 VAL A CA 1
ATOM 9884 C C . VAL F 3 375 ? -40.076 54.015 28.496 1.00 44.05 1220 VAL A C 1
ATOM 9885 O O . VAL F 3 375 ? -40.629 54.008 29.612 1.00 46.40 1220 VAL A O 1
ATOM 9889 N N . ALA F 3 376 ? -39.497 55.074 27.937 1.00 43.61 1221 ALA A N 1
ATOM 9890 C CA . ALA F 3 376 ? -39.685 56.467 28.381 1.00 42.44 1221 ALA A CA 1
ATOM 9891 C C . ALA F 3 376 ? -40.517 57.175 27.312 1.00 43.49 1221 ALA A C 1
ATOM 9892 O O . ALA F 3 376 ? -40.170 57.063 26.111 1.00 41.72 1221 ALA A O 1
ATOM 9894 N N . SER F 3 377 ? -41.595 57.835 27.728 1.00 43.58 1222 SER A N 1
ATOM 9895 C CA . SER F 3 377 ? -42.561 58.489 26.814 1.00 44.82 1222 SER A CA 1
ATOM 9896 C C . SER F 3 377 ? -42.972 59.854 27.369 1.00 46.14 1222 SER A C 1
ATOM 9897 O O . SER F 3 377 ? -43.254 59.961 28.583 1.00 44.84 1222 SER A O 1
ATOM 9900 N N . THR F 3 378 ? -43.012 60.856 26.498 1.00 47.12 1223 THR A N 1
ATOM 9901 C CA . THR F 3 378 ? -43.451 62.227 26.845 1.00 48.99 1223 THR A CA 1
ATOM 9902 C C . THR F 3 378 ? -44.976 62.296 26.794 1.00 50.03 1223 THR A C 1
ATOM 9903 O O . THR F 3 378 ? -45.538 63.226 27.403 1.00 50.89 1223 THR A O 1
ATOM 9907 N N . TRP F 3 379 ? -45.615 61.333 26.121 1.00 49.34 1224 TRP A N 1
ATOM 9908 C CA . TRP F 3 379 ? -47.092 61.255 25.977 1.00 48.38 1224 TRP A CA 1
ATOM 9909 C C . TRP F 3 379 ? -47.762 61.443 27.342 1.00 47.81 1224 TRP A C 1
ATOM 9910 O O . TRP F 3 379 ? -48.720 62.227 27.427 1.00 49.12 1224 TRP A O 1
ATOM 9921 N N . TYR F 3 380 ? -47.271 60.754 28.371 1.00 46.79 1225 TYR A N 1
ATOM 9922 C CA . TYR F 3 380 ? -47.836 60.805 29.744 1.00 48.32 1225 TYR A CA 1
ATOM 9923 C C . TYR F 3 380 ? -47.984 62.260 30.206 1.00 48.59 1225 TYR A C 1
ATOM 9924 O O . TYR F 3 380 ? -49.011 62.570 30.829 1.00 47.44 1225 TYR A O 1
ATOM 9933 N N . TYR F 3 381 ? -47.019 63.129 29.890 1.00 49.68 1226 TYR A N 1
ATOM 9934 C CA . TYR F 3 381 ? -47.002 64.549 30.340 1.00 50.80 1226 TYR A CA 1
ATOM 9935 C C . TYR F 3 381 ? -48.399 65.165 30.197 1.00 51.20 1226 TYR A C 1
ATOM 9936 O O . TYR F 3 381 ? -48.839 65.844 31.142 1.00 51.28 1226 TYR A O 1
ATOM 9945 N N . THR F 3 382 ? -49.086 64.903 29.079 1.00 52.85 1227 THR A N 1
ATOM 9946 C CA . THR F 3 382 ? -50.389 65.528 28.727 1.00 49.86 1227 THR A CA 1
ATOM 9947 C C . THR F 3 382 ? -51.554 64.553 28.906 1.00 48.75 1227 THR A C 1
ATOM 9948 O O . THR F 3 382 ? -52.656 64.913 28.488 1.00 50.07 1227 THR A O 1
ATOM 9952 N N . HIS F 3 383 ? -51.331 63.374 29.489 1.00 50.42 1228 HIS A N 1
ATOM 9953 C CA . HIS F 3 383 ? -52.389 62.350 29.691 1.00 52.06 1228 HIS A CA 1
ATOM 9954 C C . HIS F 3 383 ? -52.204 61.676 31.050 1.00 51.58 1228 HIS A C 1
ATOM 9955 O O . HIS F 3 383 ? -52.343 60.445 31.117 1.00 54.36 1228 HIS A O 1
ATOM 9962 N N . MET F 3 384 ? -51.927 62.451 32.096 1.00 53.95 1229 MET A N 1
ATOM 9963 C CA . MET F 3 384 ? -51.551 61.876 33.413 1.00 59.52 1229 MET A CA 1
ATOM 9964 C C . MET F 3 384 ? -52.794 61.585 34.259 1.00 64.40 1229 MET A C 1
ATOM 9965 O O . MET F 3 384 ? -52.671 60.775 35.198 1.00 68.54 1229 MET A O 1
ATOM 9970 N N . ARG F 3 385 ? -53.942 62.186 33.936 1.00 70.44 1230 ARG A N 1
ATOM 9971 C CA . ARG F 3 385 ? -55.165 62.095 34.776 1.00 72.38 1230 ARG A CA 1
ATOM 9972 C C . ARG F 3 385 ? -56.274 61.360 34.015 1.00 73.47 1230 ARG A C 1
ATOM 9973 O O . ARG F 3 385 ? -56.742 60.322 34.529 1.00 76.84 1230 ARG A O 1
ATOM 9981 N N . ASP F 3 386 ? -56.689 61.874 32.853 1.00 70.97 1231 ASP A N 1
ATOM 9982 C CA . ASP F 3 386 ? -57.950 61.450 32.184 1.00 73.15 1231 ASP A CA 1
ATOM 9983 C C . ASP F 3 386 ? -57.625 60.700 30.894 1.00 72.50 1231 ASP A C 1
ATOM 9984 O O . ASP F 3 386 ? -57.632 61.324 29.812 1.00 75.98 1231 ASP A O 1
ATOM 9989 N N . HIS F 3 387 ? -57.352 59.405 31.025 1.00 66.56 1232 HIS A N 1
ATOM 9990 C CA . HIS F 3 387 ? -57.103 58.478 29.895 1.00 63.18 1232 HIS A CA 1
ATOM 9991 C C . HIS F 3 387 ? -57.105 57.044 30.420 1.00 64.33 1232 HIS A C 1
ATOM 9992 O O . HIS F 3 387 ? -56.736 56.823 31.594 1.00 63.79 1232 HIS A O 1
ATOM 9999 N N . THR F 3 388 ? -57.509 56.102 29.576 1.00 60.83 1233 THR A N 1
ATOM 10000 C CA . THR F 3 388 ? -57.524 54.663 29.922 1.00 61.89 1233 THR A CA 1
ATOM 10001 C C . THR F 3 388 ? -56.113 54.216 30.328 1.00 60.94 1233 THR A C 1
ATOM 10002 O O . THR F 3 388 ? -56.012 53.377 31.250 1.00 55.46 1233 THR A O 1
ATOM 10006 N N . ASN F 3 389 ? -55.081 54.763 29.669 1.00 60.21 1234 ASN A N 1
ATOM 10007 C CA . ASN F 3 389 ? -53.664 54.321 29.771 1.00 57.74 1234 ASN A CA 1
ATOM 10008 C C . ASN F 3 389 ? -52.862 55.254 30.684 1.00 58.87 1234 ASN A C 1
ATOM 10009 O O . ASN F 3 389 ? -51.634 55.048 30.783 1.00 58.82 1234 ASN A O 1
ATOM 10014 N N . SER F 3 390 ? -53.519 56.218 31.340 1.00 59.07 1235 SER A N 1
ATOM 10015 C CA . SER F 3 390 ? -52.859 57.298 32.121 1.00 57.66 1235 SER A CA 1
ATOM 10016 C C . SER F 3 390 ? -51.975 56.689 33.215 1.00 52.41 1235 SER A C 1
ATOM 10017 O O . SER F 3 390 ? -50.844 57.165 33.383 1.00 53.72 1235 SER A O 1
ATOM 10020 N N . ASN F 3 391 ? -52.447 55.645 33.898 1.00 50.19 1236 ASN A N 1
ATOM 10021 C CA . ASN F 3 391 ? -51.771 55.082 35.097 1.00 48.79 1236 ASN A CA 1
ATOM 10022 C C . ASN F 3 391 ? -50.567 54.222 34.696 1.00 48.66 1236 ASN A C 1
ATOM 10023 O O . ASN F 3 391 ? -49.939 53.651 35.605 1.00 49.97 1236 ASN A O 1
ATOM 10028 N N . GLY F 3 392 ? -50.238 54.139 33.403 1.00 49.17 1237 GLY A N 1
ATOM 10029 C CA . GLY F 3 392 ? -49.078 53.372 32.907 1.00 48.39 1237 GLY A CA 1
ATOM 10030 C C . GLY F 3 392 ? -47.753 53.963 33.368 1.00 48.80 1237 GLY A C 1
ATOM 10031 O O . GLY F 3 392 ? -46.770 53.197 33.428 1.00 49.23 1237 GLY A O 1
ATOM 10032 N N . CYS F 3 393 ? -47.721 55.262 33.698 1.00 47.15 1238 CYS A N 1
ATOM 10033 C CA . CYS F 3 393 ? -46.510 55.988 34.170 1.00 44.67 1238 CYS A CA 1
ATOM 10034 C C . CYS F 3 393 ? -46.364 55.920 35.696 1.00 43.19 1238 CYS A C 1
ATOM 10035 O O . CYS F 3 393 ? -45.419 56.544 36.210 1.00 44.17 1238 CYS A O 1
ATOM 10038 N N . PHE F 3 394 ? -47.229 55.183 36.397 1.00 42.47 1239 PHE A N 1
ATOM 10039 C CA . PHE F 3 394 ? -47.216 55.095 37.881 1.00 44.64 1239 PHE A CA 1
ATOM 10040 C C . PHE F 3 394 ? -46.631 53.756 38.323 1.00 44.01 1239 PHE A C 1
ATOM 10041 O O . PHE F 3 394 ? -46.949 52.711 37.720 1.00 46.62 1239 PHE A O 1
ATOM 10049 N N . TRP F 3 395 ? -45.792 53.805 39.355 1.00 41.74 1240 TRP A N 1
ATOM 10050 C CA . TRP F 3 395 ? -44.997 52.643 39.816 1.00 41.30 1240 TRP A CA 1
ATOM 10051 C C . TRP F 3 395 ? -45.031 52.556 41.337 1.00 41.84 1240 TRP A C 1
ATOM 10052 O O . TRP F 3 395 ? -45.117 53.603 42.009 1.00 40.83 1240 TRP A O 1
ATOM 10063 N N . ASN F 3 396 ? -44.965 51.328 41.836 1.00 41.80 1241 ASN A N 1
ATOM 10064 C CA . ASN F 3 396 ? -44.830 51.025 43.278 1.00 40.88 1241 ASN A CA 1
ATOM 10065 C C . ASN F 3 396 ? -43.524 50.256 43.463 1.00 42.18 1241 ASN A C 1
ATOM 10066 O O . ASN F 3 396 ? -43.174 49.443 42.576 1.00 42.38 1241 ASN A O 1
ATOM 10071 N N . PHE F 3 397 ? -42.827 50.528 44.566 1.00 41.99 1242 PHE A N 1
ATOM 10072 C CA . PHE F 3 397 ? -41.527 49.907 44.906 1.00 42.04 1242 PHE A CA 1
ATOM 10073 C C . PHE F 3 397 ? -41.757 48.932 46.047 1.00 41.74 1242 PHE A C 1
ATOM 10074 O O . PHE F 3 397 ? -42.077 49.379 47.156 1.00 44.02 1242 PHE A O 1
ATOM 10082 N N . ILE F 3 398 ? -41.614 47.643 45.760 1.00 43.11 1243 ILE A N 1
ATOM 10083 C CA . ILE F 3 398 ? -41.943 46.555 46.718 1.00 42.17 1243 ILE A CA 1
ATOM 10084 C C . ILE F 3 398 ? -40.638 46.106 47.360 1.00 40.57 1243 ILE A C 1
ATOM 10085 O O . ILE F 3 398 ? -39.777 45.615 46.625 1.00 38.68 1243 ILE A O 1
ATOM 10090 N N . SER F 3 399 ? -40.505 46.303 48.673 1.00 41.19 1244 SER A N 1
ATOM 10091 C CA . SER F 3 399 ? -39.352 45.803 49.460 1.00 42.32 1244 SER A CA 1
ATOM 10092 C C . SER F 3 399 ? -39.666 44.387 49.946 1.00 43.02 1244 SER A C 1
ATOM 10093 O O . SER F 3 399 ? -40.786 44.151 50.448 1.00 43.04 1244 SER A O 1
ATOM 10096 N N . GLU F 3 400 ? -38.719 43.471 49.767 1.00 44.23 1245 GLU A N 1
ATOM 10097 C CA . GLU F 3 400 ? -38.826 42.095 50.302 1.00 48.38 1245 GLU A CA 1
ATOM 10098 C C . GLU F 3 400 ? -38.698 42.181 51.822 1.00 46.93 1245 GLU A C 1
ATOM 10099 O O . GLU F 3 400 ? -37.626 42.606 52.292 1.00 45.62 1245 GLU A O 1
ATOM 10105 N N . GLU F 3 401 ? -39.774 41.845 52.539 1.00 47.43 1246 GLU A N 1
ATOM 10106 C CA . GLU F 3 401 ? -39.865 41.981 54.016 1.00 49.61 1246 GLU A CA 1
ATOM 10107 C C . GLU F 3 401 ? -40.414 40.694 54.633 1.00 47.65 1246 GLU A C 1
ATOM 10108 O O . GLU F 3 401 ? -40.944 39.842 53.901 1.00 52.23 1246 GLU A O 1
ATOM 10114 N N . HIS F 3 402 ? -40.297 40.589 55.952 1.00 47.83 1247 HIS A N 1
ATOM 10115 C CA . HIS F 3 402 ? -40.696 39.404 56.752 1.00 48.57 1247 HIS A CA 1
ATOM 10116 C C . HIS F 3 402 ? -42.225 39.328 56.867 1.00 47.01 1247 HIS A C 1
ATOM 10117 O O . HIS F 3 402 ? -42.743 38.209 56.960 1.00 47.89 1247 HIS A O 1
ATOM 10124 N N . GLY F 3 403 ? -42.916 40.469 56.854 1.00 46.98 1248 GLY A N 1
ATOM 10125 C CA . GLY F 3 403 ? -44.374 40.547 57.066 1.00 48.05 1248 GLY A CA 1
ATOM 10126 C C . GLY F 3 403 ? -45.173 40.059 55.868 1.00 47.96 1248 GLY A C 1
ATOM 10127 O O . GLY F 3 403 ? -46.405 39.897 56.010 1.00 47.43 1248 GLY A O 1
ATOM 10128 N N . TRP F 3 404 ? -44.518 39.864 54.720 1.00 47.50 1249 TRP A N 1
ATOM 10129 C CA . TRP F 3 404 ? -45.129 39.273 53.500 1.00 46.25 1249 TRP A CA 1
ATOM 10130 C C . TRP F 3 404 ? -44.237 38.132 53.012 1.00 46.11 1249 TRP A C 1
ATOM 10131 O O . TRP F 3 404 ? -43.176 38.407 52.422 1.00 45.76 1249 TRP A O 1
ATOM 10142 N N . GLN F 3 405 ? -44.654 36.898 53.275 1.00 48.31 1250 GLN A N 1
ATOM 10143 C CA . GLN F 3 405 ? -43.892 35.680 52.908 1.00 49.12 1250 GLN A CA 1
ATOM 10144 C C . GLN F 3 405 ? -44.594 34.993 51.740 1.00 50.21 1250 GLN A C 1
ATOM 10145 O O . GLN F 3 405 ? -45.821 34.787 51.799 1.00 47.74 1250 GLN A O 1
ATOM 10151 N N . GLU F 3 406 ? -43.831 34.691 50.699 1.00 52.54 1251 GLU A N 1
ATOM 10152 C CA . GLU F 3 406 ? -44.303 33.883 49.554 1.00 54.03 1251 GLU A CA 1
ATOM 10153 C C . GLU F 3 406 ? -43.140 32.990 49.139 1.00 58.42 1251 GLU A C 1
ATOM 10154 O O . GLU F 3 406 ? -42.005 33.496 49.050 1.00 56.87 1251 GLU A O 1
ATOM 10160 N N . LYS F 3 407 ? -43.415 31.701 48.953 1.00 66.71 1252 LYS A N 1
ATOM 10161 C CA . LYS F 3 407 ? -42.390 30.696 48.581 1.00 72.03 1252 LYS A CA 1
ATOM 10162 C C . LYS F 3 407 ? -42.950 29.761 47.509 1.00 73.30 1252 LYS A C 1
ATOM 10163 O O . LYS F 3 407 ? -42.258 29.497 46.525 1.00 72.91 1252 LYS A O 1
#

InterPro domains:
  IPR000395 Botulinum/Tetanus toxin, catalytic chain [PF01742] (4-392)
  IPR000395 Botulinum/Tetanus toxin, catalytic chain [PR00760] (6-22)
  IPR000395 Botulinum/Tetanus toxin, catalytic chain [PR00760] (30-46)
  IPR000395 Botulinum/Tetanus toxin, catalytic chain [PR00760] (68-84)
  IPR000395 Botulinum/Tetanus toxin, catalytic chain [PR00760] (93-115)
  IPR000395 Botulinum/Tetanus toxin, catalytic chain [PR00760] (202-214)
  IPR000395 Botulinum/Tetanus toxin, catalytic chain [PR00760] (248-264)
  IPR011065 Kunitz inhibitor STI-like superfamily [SSF50386] (1055-1250)
  IPR012500 Clostridium neurotoxin, translocation [PF07952] (519-838)
  IPR012928 Clostridium neurotoxin, receptor binding N-terminal [PF07953] (859-1054)
  IPR013104 Clostridium neurotoxin, receptor-binding C-terminal [PF07951] (1063-1250)
  IPR013320 Concanavalin A-like lectin/glucanase domain superfamily [SSF49899] (847-1054)
  IPR036248 Clostridium neurotoxin, translocation domain [G3DSA:1.20.1120.10] (517-848)
  IPR036248 Clostridium neurotoxin, translocation domain [SSF58091] (518-848)